Protein AF-A0A534SC75-F1 (afdb_monomer_lite)

Radius of gyration: 31.07 Å; chains: 1; bounding box: 90×84×105 Å

Secondary structure (DSSP, 8-state):
-----------------------------------------------------PPPPHHHHHHHHHHT-GGGTT----------S-----PPPHHHHHHHHHHHSS---HHHHHHHHHH-HHHHHHHHHHPPP-PPPP-----SS--TT--THHHHHHSSTHHHHHHHHHHHHH-S-HHHHHHHHHHHTTS--BTTTS--HHHHHHHHHHHHHHTTS-HHHHHHHHHT-HHHHHHTT-TT------SS--TTT-SS---SPPP-HHHHHHHHTTTS-SB-B-TTSPBPB-TTSPBPBS--HHHHHHHHHHT-SEEPPSPEEPPGGGS-SEE---SSPPEE-B-TTS-B-SS--S-EE-GGGPEE-S-S-HHHHHHHHHHHHHTSTTHHHHHHHHHHHHHT-SS--HHHHHHHHHHHHHTTT-TTHHHHHHHHHHHSTTTSTTS--TTT-TT-SEEPPHHHHHHHHHHHTT-EE-S--SS-EETTEE-STGGGT--TTB-SSTTTTS-TT-B-TT-SSB-GGGGG--HHHHHHHHHHHIIIIIS-B--BTTTBSS-EE---TTTGGGGG-HHHHHHHHHHHHHTT---HHHHHHHHHHHHHS-TT-HHHHHHHHHHHHHTSHHHHEE-------------PPP------S-EEEEEEEETT---HHHHEEESTTHHHHHHHHGGGT-PPPGGG-EEE--GGGTT--EEE-GGGHHHHHHHHTT-EEEEEEEE--SS---HHHHHTT-S---TTTT-HHHHHHHHHH--SSS--SS-HHHHHHHTTGGGS-SSS-SEEESSS--GGG--SS--EEE-PPTTS-GGGTTPPPS-PSSGGG-HHHHHHHHHTTSSTTSHHHHHHHHHHHHHHHHHHHHHHH-----PPP--TT--HHHHHHHHHHHHHHHHHHHT-SEEEEEEEE-----SS-SSBTTBTTSSHHHHHHHHHHHHHHHHHHHHHHTT-TTTEEEEEEES-PBPSS--TTSS--B-S-EEEEEEETTB--SSEES---TTSSSS----TTSTTBS--STT----BPPSEEHHHHHHHHHHHHT--TTTHHHH-TTGGGSS-S--S-B-

Structure (mmCIF, N/CA/C/O backbone):
data_AF-A0A534SC75-F1
#
_entry.id   AF-A0A534SC75-F1
#
loop_
_atom_site.group_PDB
_atom_site.id
_atom_site.type_symbol
_atom_site.label_atom_id
_atom_site.label_alt_id
_atom_site.label_comp_id
_atom_site.label_asym_id
_atom_site.label_entity_id
_atom_site.label_seq_id
_atom_site.pdbx_PDB_ins_code
_atom_site.Cartn_x
_atom_site.Cartn_y
_atom_site.Cartn_z
_atom_site.occupancy
_atom_site.B_iso_or_equiv
_atom_site.auth_seq_id
_atom_site.auth_comp_id
_atom_site.auth_asym_id
_atom_site.auth_atom_id
_atom_site.pdbx_PDB_model_num
ATOM 1 N N . MET A 1 1 ? -38.586 -11.196 -55.900 1.00 36.72 1 MET A N 1
ATOM 2 C CA . MET A 1 1 ? -39.372 -12.232 -55.176 1.00 36.72 1 MET A CA 1
ATOM 3 C C . MET A 1 1 ? -38.468 -13.149 -54.334 1.00 36.72 1 MET A C 1
ATOM 5 O O . MET A 1 1 ? -38.743 -14.332 -54.193 1.00 36.72 1 MET A O 1
ATOM 9 N N . LYS A 1 2 ? -37.312 -12.654 -53.880 1.00 30.17 2 LYS A N 1
ATOM 10 C CA . LYS A 1 2 ? -36.110 -13.436 -53.541 1.00 30.17 2 LYS A CA 1
ATOM 11 C C . LYS A 1 2 ? -35.333 -12.612 -52.493 1.00 30.17 2 LYS A C 1
ATOM 13 O O . LYS A 1 2 ? -35.435 -11.392 -52.556 1.00 30.17 2 LYS A O 1
ATOM 18 N N . ARG A 1 3 ? -34.844 -13.244 -51.411 1.00 28.94 3 ARG A N 1
ATOM 19 C CA . ARG A 1 3 ? -33.413 -13.547 -51.122 1.00 28.94 3 ARG A CA 1
ATOM 20 C C . ARG A 1 3 ? -32.530 -12.280 -51.059 1.00 28.94 3 ARG A C 1
ATOM 22 O O . ARG A 1 3 ? -32.641 -11.440 -51.934 1.00 28.94 3 ARG A O 1
ATOM 29 N N . ASN A 1 4 ? -31.754 -12.053 -49.990 1.00 28.16 4 ASN A N 1
ATOM 30 C CA . ASN A 1 4 ? -30.519 -12.782 -49.608 1.00 28.16 4 ASN A CA 1
ATOM 31 C C . ASN A 1 4 ? -29.400 -12.568 -50.660 1.00 28.16 4 ASN A C 1
ATOM 33 O O . ASN A 1 4 ? -29.730 -12.327 -51.813 1.00 28.16 4 ASN A O 1
ATOM 37 N N . ILE A 1 5 ? -28.118 -12.727 -50.288 1.00 32.16 5 ILE A N 1
ATOM 38 C CA . ILE A 1 5 ? -26.905 -12.437 -51.098 1.00 32.16 5 ILE A CA 1
ATOM 39 C C . ILE A 1 5 ? -26.668 -10.908 -51.193 1.00 32.16 5 ILE A C 1
ATOM 41 O O . ILE A 1 5 ? -27.458 -10.211 -51.810 1.00 32.16 5 ILE A O 1
ATOM 45 N N . SER A 1 6 ? -25.725 -10.243 -50.510 1.00 25.83 6 SER A N 1
ATOM 46 C CA . SER A 1 6 ? -24.320 -10.497 -50.121 1.00 25.83 6 SER A CA 1
ATOM 47 C C . SER A 1 6 ? -23.266 -10.160 -51.185 1.00 25.83 6 SER A C 1
ATOM 49 O O . SER A 1 6 ? -23.294 -10.760 -52.251 1.00 25.83 6 SER A O 1
ATOM 51 N N . ARG A 1 7 ? -22.229 -9.419 -50.750 1.00 27.27 7 ARG A N 1
ATOM 52 C CA . ARG A 1 7 ? -20.795 -9.589 -51.096 1.00 27.27 7 ARG A CA 1
ATOM 53 C C . ARG A 1 7 ? -20.306 -9.378 -52.550 1.00 27.27 7 ARG A C 1
ATOM 55 O O . ARG A 1 7 ? -20.987 -9.674 -53.513 1.00 27.27 7 ARG A O 1
ATOM 62 N N . LEU A 1 8 ? -18.999 -9.063 -52.621 1.00 25.42 8 LEU A N 1
ATOM 63 C CA . LEU A 1 8 ? -18.065 -9.191 -53.762 1.00 25.42 8 LEU A CA 1
ATOM 64 C C . LEU A 1 8 ? -18.316 -8.228 -54.953 1.00 25.42 8 LEU A C 1
ATOM 66 O O . LEU A 1 8 ? -19.391 -8.188 -55.525 1.00 25.42 8 LEU A O 1
ATOM 70 N N . ARG A 1 9 ? -17.392 -7.295 -55.241 1.00 27.94 9 ARG A N 1
ATOM 71 C CA . ARG A 1 9 ? -16.078 -7.418 -55.937 1.00 27.94 9 ARG A CA 1
ATOM 72 C C . ARG A 1 9 ? -16.178 -7.376 -57.477 1.00 27.94 9 ARG A C 1
ATOM 74 O O . ARG A 1 9 ? -16.313 -8.417 -58.107 1.00 27.94 9 ARG A O 1
ATOM 81 N N . ALA A 1 10 ? -15.882 -6.208 -58.045 1.00 27.38 10 ALA A N 1
ATOM 82 C CA . ALA A 1 10 ? -14.887 -6.020 -59.113 1.00 27.38 10 ALA A CA 1
ATOM 83 C C . ALA A 1 10 ? -14.393 -4.558 -58.994 1.00 27.38 10 ALA A C 1
ATOM 85 O O . ALA A 1 10 ? -15.228 -3.670 -58.877 1.00 27.38 10 ALA A O 1
ATOM 86 N N . LEU A 1 11 ? -13.129 -4.239 -58.689 1.00 25.28 11 LEU A N 1
ATOM 87 C CA . LEU A 1 11 ? -11.828 -4.504 -59.339 1.00 25.28 11 LEU A CA 1
ATOM 88 C C . LEU A 1 11 ? -11.501 -3.546 -60.502 1.00 25.28 11 LEU A C 1
ATOM 90 O O . LEU A 1 11 ? -12.160 -3.578 -61.528 1.00 25.28 11 LEU A O 1
ATOM 94 N N . LEU A 1 12 ? -10.391 -2.817 -60.308 1.00 25.19 12 LEU A N 1
ATOM 95 C CA . LEU A 1 12 ? -9.509 -2.157 -61.284 1.00 25.19 12 LEU A CA 1
ATOM 96 C C . LEU A 1 12 ? -10.117 -1.134 -62.269 1.00 25.19 12 LEU A C 1
ATOM 98 O O . LEU A 1 12 ? -10.821 -1.483 -63.207 1.00 25.19 12 LEU A O 1
ATOM 102 N N . PHE A 1 13 ? -9.547 0.074 -62.241 1.00 25.69 13 PHE A N 1
ATOM 103 C CA . PHE A 1 13 ? -8.563 0.385 -63.285 1.00 25.69 13 PHE A CA 1
ATOM 104 C C . PHE A 1 13 ? -7.304 1.034 -62.687 1.00 25.69 13 PHE A C 1
ATOM 106 O O . PHE A 1 13 ? -7.296 1.388 -61.507 1.00 25.69 13 PHE A O 1
ATOM 113 N N . ILE A 1 14 ? -6.213 1.076 -63.456 1.00 27.25 14 ILE A N 1
ATOM 114 C CA . ILE A 1 14 ? -4.841 1.259 -62.957 1.00 27.25 14 ILE A CA 1
ATOM 115 C C . ILE A 1 14 ? -4.072 2.314 -63.779 1.00 27.25 14 ILE A C 1
ATOM 117 O O . ILE A 1 14 ? -4.087 2.265 -65.001 1.00 27.25 14 ILE A O 1
ATOM 121 N N . PHE A 1 15 ? -3.355 3.186 -63.055 1.00 25.33 15 PHE A N 1
ATOM 122 C CA . PHE A 1 15 ? -2.155 3.967 -63.427 1.00 25.33 15 PHE A CA 1
ATOM 123 C C . PHE A 1 15 ? -2.177 5.058 -64.534 1.00 25.33 15 PHE A C 1
ATOM 125 O O . PHE A 1 15 ? -2.496 4.817 -65.689 1.00 25.33 15 PHE A O 1
ATOM 132 N N . SER A 1 16 ? -1.578 6.197 -64.143 1.00 25.53 16 SER A N 1
ATOM 133 C CA . SER A 1 16 ? -0.590 7.025 -64.876 1.00 25.53 16 SER A CA 1
ATOM 134 C C . SER A 1 16 ? -0.960 7.913 -66.074 1.00 25.53 16 SER A C 1
ATOM 136 O O . SER A 1 16 ? -1.392 7.431 -67.112 1.00 25.53 16 SER A O 1
ATOM 138 N N . VAL A 1 17 ? -0.571 9.197 -65.958 1.00 26.25 17 VAL A N 1
ATOM 139 C CA . VAL A 1 17 ? 0.403 9.976 -66.788 1.00 26.25 17 VAL A CA 1
ATOM 140 C C . VAL A 1 17 ? 0.338 11.446 -66.286 1.00 26.25 17 VAL A C 1
ATOM 142 O O . VAL A 1 17 ? -0.756 11.974 -66.139 1.00 26.25 17 VAL A O 1
ATOM 145 N N . LEU A 1 18 ? 1.384 12.046 -65.684 1.00 25.98 18 LEU A N 1
ATOM 146 C CA . LEU A 1 18 ? 2.578 12.716 -66.269 1.00 25.98 18 LEU A CA 1
ATOM 147 C C . LEU A 1 18 ? 2.246 13.897 -67.225 1.00 25.98 18 LEU A C 1
ATOM 149 O O . LEU A 1 18 ? 1.366 13.749 -68.056 1.00 25.98 18 LEU A O 1
ATOM 153 N N . LEU A 1 19 ? 2.927 15.060 -67.251 1.00 27.17 19 LEU A N 1
ATOM 154 C CA . LEU A 1 19 ? 3.933 15.722 -66.380 1.00 27.17 19 LEU A CA 1
ATOM 155 C C . LEU A 1 19 ? 4.072 17.223 -66.829 1.00 27.17 19 LEU A C 1
ATOM 157 O O . LEU A 1 19 ? 3.370 17.637 -67.745 1.00 27.17 19 LEU A O 1
ATOM 161 N N . LEU A 1 20 ? 5.036 17.974 -66.260 1.00 25.44 20 LEU A N 1
ATOM 162 C CA . LEU A 1 20 ? 5.549 19.335 -66.589 1.00 25.44 20 LEU A CA 1
ATOM 163 C C . LEU A 1 20 ? 4.838 20.591 -66.000 1.00 25.44 20 LEU A C 1
ATOM 165 O O . LEU A 1 20 ? 3.621 20.586 -65.886 1.00 25.44 20 LEU A O 1
ATOM 169 N N . VAL A 1 21 ? 5.503 21.747 -65.736 1.00 27.42 21 VAL A N 1
ATOM 170 C CA . VAL A 1 21 ? 6.841 22.109 -65.141 1.00 27.42 21 VAL A CA 1
ATOM 171 C C . VAL A 1 21 ? 7.065 23.658 -65.184 1.00 27.42 21 VAL A C 1
ATOM 173 O O . VAL A 1 21 ? 6.435 24.308 -66.009 1.00 27.42 21 VAL A O 1
ATOM 176 N N . LEU A 1 22 ? 7.993 24.215 -64.363 1.00 25.39 22 LEU A N 1
ATOM 177 C CA . LEU A 1 22 ? 8.426 25.650 -64.229 1.00 25.39 22 LEU A CA 1
ATOM 178 C C . LEU A 1 22 ? 7.429 26.602 -63.501 1.00 25.39 22 LEU A C 1
ATOM 180 O O . LEU A 1 22 ? 6.227 26.398 -63.599 1.00 25.39 22 LEU A O 1
ATOM 184 N N . ALA A 1 23 ? 7.822 27.675 -62.779 1.00 27.02 23 ALA A N 1
ATOM 185 C CA . ALA A 1 23 ? 9.110 28.068 -62.159 1.00 27.02 23 ALA A CA 1
ATOM 186 C C . ALA A 1 23 ? 8.939 29.170 -61.060 1.00 27.02 23 ALA A C 1
ATOM 188 O O . ALA A 1 23 ? 7.887 29.786 -60.938 1.00 27.02 23 ALA A O 1
ATOM 189 N N . LEU A 1 24 ? 10.006 29.386 -60.274 1.00 23.84 24 LEU A N 1
ATOM 190 C CA . LEU A 1 24 ? 10.246 30.374 -59.186 1.00 23.84 24 LEU A CA 1
ATOM 191 C C . LEU A 1 24 ? 10.471 31.837 -59.682 1.00 23.84 24 LEU A C 1
ATOM 193 O O . LEU A 1 24 ? 10.659 31.991 -60.889 1.00 23.84 24 LEU A O 1
ATOM 197 N N . PRO A 1 25 ? 10.691 32.876 -58.820 1.00 49.91 25 PRO A N 1
ATOM 198 C CA . PRO A 1 25 ? 10.291 33.156 -57.412 1.00 49.91 25 PRO A CA 1
ATOM 199 C C . PRO A 1 25 ? 9.791 34.626 -57.172 1.00 49.91 25 PRO A C 1
ATOM 201 O O . PRO A 1 25 ? 9.680 35.388 -58.126 1.00 49.91 25 PRO A O 1
ATOM 204 N N . LEU A 1 26 ? 9.557 35.017 -55.894 1.00 26.14 26 LEU A N 1
ATOM 205 C CA . LEU A 1 26 ? 9.605 36.359 -55.213 1.00 26.14 26 LEU A CA 1
ATOM 206 C C . LEU A 1 26 ? 8.513 36.418 -54.103 1.00 26.14 26 LEU A C 1
ATOM 208 O O . LEU A 1 26 ? 7.471 35.799 -54.277 1.00 26.14 26 LEU A O 1
ATOM 212 N N . GLY A 1 27 ? 8.617 37.112 -52.954 1.00 22.53 27 GLY A N 1
ATOM 213 C CA . GLY A 1 27 ? 9.742 37.795 -52.287 1.00 22.53 27 GLY A CA 1
ATOM 214 C C . GLY A 1 27 ? 9.276 38.927 -51.330 1.00 22.53 27 GLY A C 1
ATOM 215 O O . GLY A 1 27 ? 8.782 39.925 -51.835 1.00 22.53 27 GLY A O 1
ATOM 216 N N . TYR A 1 28 ? 9.506 38.811 -50.000 1.00 23.31 28 TYR A N 1
ATOM 217 C CA . TYR A 1 28 ? 9.181 39.806 -48.924 1.00 23.31 28 TYR A CA 1
ATOM 218 C C . TYR A 1 28 ? 7.664 40.133 -48.721 1.00 23.31 28 TYR A C 1
ATOM 220 O O . TYR A 1 28 ? 6.864 39.862 -49.606 1.00 23.31 28 TYR A O 1
ATOM 228 N N . SER A 1 29 ? 7.155 40.715 -47.613 1.00 22.48 29 SER A N 1
ATOM 229 C CA . SER A 1 29 ? 7.526 40.699 -46.170 1.00 22.48 29 SER A CA 1
ATOM 230 C C . SER A 1 29 ? 6.470 41.422 -45.288 1.00 22.48 29 SER A C 1
ATOM 232 O O . SER A 1 29 ? 5.845 42.357 -45.775 1.00 22.48 29 SER A O 1
ATOM 234 N N . ALA A 1 30 ? 6.435 41.108 -43.982 1.00 25.48 30 ALA A N 1
ATOM 235 C CA . ALA A 1 30 ? 5.997 41.951 -42.841 1.00 25.48 30 ALA A CA 1
ATOM 236 C C . ALA A 1 30 ? 4.497 42.306 -42.594 1.00 25.48 30 ALA A C 1
ATOM 238 O O . ALA A 1 30 ? 3.831 42.962 -43.384 1.00 25.48 30 ALA A O 1
ATOM 239 N N . ASP A 1 31 ? 4.052 41.936 -41.385 1.00 25.06 31 ASP A N 1
ATOM 240 C CA . ASP A 1 31 ? 3.284 42.684 -40.366 1.00 25.06 31 ASP A CA 1
ATOM 241 C C . ASP A 1 31 ? 2.048 43.552 -40.693 1.00 25.06 31 ASP A C 1
ATOM 243 O O . ASP A 1 31 ? 2.141 44.643 -41.256 1.00 25.06 31 ASP A O 1
ATOM 247 N N . ARG A 1 32 ? 0.917 43.183 -40.062 1.00 24.86 32 ARG A N 1
ATOM 248 C CA . ARG A 1 32 ? 0.235 43.926 -38.961 1.00 24.86 32 ARG A CA 1
ATOM 249 C C . ARG A 1 32 ? -0.904 43.044 -38.403 1.00 24.86 32 ARG A C 1
ATOM 251 O O . ARG A 1 32 ? -1.618 42.444 -39.193 1.00 24.86 32 ARG A O 1
ATOM 258 N N . ALA A 1 33 ? -1.081 42.770 -37.106 1.00 23.70 33 ALA A N 1
ATOM 259 C CA . ALA A 1 33 ? -1.036 43.545 -35.851 1.00 23.70 33 ALA A CA 1
ATOM 260 C C . ALA A 1 33 ? -2.449 43.879 -35.329 1.00 23.70 33 ALA A C 1
ATOM 262 O O . ALA A 1 33 ? -3.273 44.428 -36.057 1.00 23.70 33 ALA A O 1
ATOM 263 N N . PHE A 1 34 ? -2.687 43.606 -34.043 1.00 23.27 34 PHE A N 1
ATOM 264 C CA . PHE A 1 34 ? -3.769 44.188 -33.243 1.00 23.27 34 PHE A CA 1
ATOM 265 C C . PHE A 1 34 ? -3.252 44.397 -31.813 1.00 23.27 34 PHE A C 1
ATOM 267 O O . PHE A 1 34 ? -2.538 43.539 -31.295 1.00 23.27 34 PHE A O 1
ATOM 274 N N . THR A 1 35 ? -3.561 45.544 -31.201 1.00 22.66 35 THR A N 1
ATOM 275 C CA . THR A 1 35 ? -2.796 46.060 -30.050 1.00 22.66 35 THR A CA 1
ATOM 276 C C . THR A 1 35 ? -3.682 46.791 -29.042 1.00 22.66 35 THR A C 1
ATOM 278 O O . THR A 1 35 ? -4.427 47.679 -29.442 1.00 22.66 35 THR A O 1
ATOM 281 N N . LEU A 1 36 ? -3.522 46.470 -27.753 1.00 23.59 36 LEU A N 1
ATOM 282 C CA . LEU A 1 36 ? -3.845 47.253 -26.540 1.00 23.59 36 LEU A CA 1
ATOM 283 C C . LEU A 1 36 ? -3.132 46.511 -25.379 1.00 23.59 36 LEU A C 1
ATOM 285 O O . LEU A 1 36 ? -3.414 45.333 -25.196 1.00 23.59 36 LEU A O 1
ATOM 289 N N . ALA A 1 37 ? -2.108 46.992 -24.656 1.00 24.91 37 ALA A N 1
ATOM 290 C CA . ALA A 1 37 ? -1.679 48.337 -24.226 1.00 24.91 37 ALA A CA 1
ATOM 291 C C . ALA A 1 37 ? -2.656 48.991 -23.225 1.00 24.91 37 ALA A C 1
ATOM 293 O O . ALA A 1 37 ? -3.839 49.081 -23.529 1.00 24.91 37 ALA A O 1
ATOM 294 N N . ALA A 1 38 ? -2.252 49.493 -22.048 1.00 26.91 38 ALA A N 1
ATOM 295 C CA . ALA A 1 38 ? -0.975 49.449 -21.295 1.00 26.91 38 ALA A CA 1
ATOM 296 C C . ALA A 1 38 ? -1.315 49.587 -19.773 1.00 26.91 38 ALA A C 1
ATOM 298 O O . ALA A 1 38 ? -2.499 49.598 -19.450 1.00 26.91 38 ALA A O 1
ATOM 299 N N . ASN A 1 39 ? -0.440 49.706 -18.762 1.00 25.72 39 ASN A N 1
ATOM 300 C CA . ASN A 1 39 ? 1.024 49.879 -18.590 1.00 25.72 39 ASN A CA 1
ATOM 301 C C . ASN A 1 39 ? 1.381 49.275 -17.180 1.00 25.72 39 ASN A C 1
ATOM 303 O O . ASN A 1 39 ? 0.540 48.541 -16.670 1.00 25.72 39 ASN A O 1
ATOM 307 N N . THR A 1 40 ? 2.472 49.433 -16.404 1.00 25.20 40 THR A N 1
ATOM 308 C CA . THR A 1 40 ? 3.754 50.200 -16.292 1.00 25.20 40 THR A CA 1
ATOM 309 C C . THR A 1 40 ? 4.562 49.478 -15.161 1.00 25.20 40 THR A C 1
ATOM 311 O O . THR A 1 40 ? 3.919 48.825 -14.344 1.00 25.20 40 THR A O 1
ATOM 314 N N . GLN A 1 41 ? 5.884 49.554 -14.920 1.00 23.38 41 GLN A N 1
ATOM 315 C CA . GLN A 1 41 ? 7.059 50.125 -15.604 1.00 23.38 41 GLN A CA 1
ATOM 316 C C . GLN A 1 41 ? 8.355 49.497 -15.002 1.00 23.38 41 GLN A C 1
ATOM 318 O O . GLN A 1 41 ? 8.456 49.426 -13.783 1.00 23.38 41 GLN A O 1
ATOM 323 N N . ASP A 1 42 ? 9.356 49.182 -15.836 1.00 27.55 42 ASP A N 1
ATOM 324 C CA . ASP A 1 42 ? 10.815 49.181 -15.536 1.00 27.55 42 ASP A CA 1
ATOM 325 C C . ASP A 1 42 ? 11.453 48.197 -14.499 1.00 27.55 42 ASP A C 1
ATOM 327 O O . ASP A 1 42 ? 10.735 47.458 -13.826 1.00 27.55 42 ASP A O 1
ATOM 331 N N . PRO A 1 43 ? 12.800 47.982 -14.505 1.00 31.61 43 PRO A N 1
ATOM 332 C CA . PRO A 1 43 ? 13.273 46.650 -14.911 1.00 31.61 43 PRO A CA 1
ATOM 333 C C . PRO A 1 43 ? 14.380 46.007 -14.043 1.00 31.61 43 PRO A C 1
ATOM 335 O O . PRO A 1 43 ? 15.085 46.655 -13.272 1.00 31.61 43 PRO A O 1
ATOM 338 N N . GLY A 1 44 ? 14.619 44.710 -14.271 1.00 22.12 44 GLY A N 1
ATOM 339 C CA . GLY A 1 44 ? 15.793 43.983 -13.777 1.00 22.12 44 GLY A CA 1
ATOM 340 C C . GLY A 1 44 ? 16.185 42.858 -14.737 1.00 22.12 44 GLY A C 1
ATOM 341 O O . GLY A 1 44 ? 15.393 41.957 -14.995 1.00 22.12 44 GLY A O 1
ATOM 342 N N . THR A 1 45 ? 17.390 42.918 -15.307 1.00 24.64 45 THR A N 1
ATOM 343 C CA . THR A 1 45 ? 17.846 41.972 -16.339 1.00 24.64 45 THR A CA 1
ATOM 344 C C . THR A 1 45 ? 18.382 40.671 -15.743 1.00 24.64 45 THR A C 1
ATOM 346 O O . THR A 1 45 ? 19.422 40.682 -15.085 1.00 24.64 45 THR A O 1
ATOM 349 N N . ALA A 1 46 ? 17.743 39.545 -16.065 1.00 24.27 46 ALA A N 1
ATOM 350 C CA . ALA A 1 46 ? 18.319 38.207 -15.933 1.00 24.27 46 ALA A CA 1
ATOM 351 C C . ALA A 1 46 ? 18.521 37.610 -17.335 1.00 24.27 46 ALA A C 1
ATOM 353 O O . ALA A 1 46 ? 17.600 37.623 -18.151 1.00 24.27 46 ALA A O 1
ATOM 354 N N . ALA A 1 47 ? 19.727 37.122 -17.633 1.00 23.11 47 ALA A N 1
ATOM 355 C CA . ALA A 1 47 ? 20.041 36.530 -18.931 1.00 23.11 47 ALA A CA 1
ATOM 356 C C . ALA A 1 47 ? 19.482 35.102 -19.035 1.00 23.11 47 ALA A C 1
ATOM 358 O O . ALA A 1 47 ? 19.654 34.290 -18.127 1.00 23.11 47 ALA A O 1
ATOM 359 N N . THR A 1 48 ? 18.834 34.784 -20.154 1.00 23.45 48 THR A N 1
ATOM 360 C CA . THR A 1 48 ? 18.308 33.444 -20.437 1.00 23.45 48 THR A CA 1
ATOM 361 C C . THR A 1 48 ? 19.362 32.581 -21.130 1.00 23.45 48 THR A C 1
ATOM 363 O O . THR A 1 48 ? 19.302 32.393 -22.346 1.00 23.45 48 THR A O 1
ATOM 366 N N . ASP A 1 49 ? 20.304 32.024 -20.366 1.00 22.75 49 ASP A N 1
ATOM 367 C CA . ASP A 1 49 ? 21.184 30.949 -20.853 1.00 22.75 49 ASP A CA 1
ATOM 368 C C . ASP A 1 49 ? 20.403 29.626 -20.952 1.00 22.75 49 ASP A C 1
ATOM 370 O O . ASP A 1 49 ? 20.538 28.701 -20.148 1.00 22.75 49 ASP A O 1
ATOM 374 N N . SER A 1 50 ? 19.543 29.529 -21.968 1.00 24.89 50 SER A N 1
ATOM 375 C CA . SER A 1 50 ? 18.918 28.269 -22.362 1.00 24.89 50 SER A CA 1
ATOM 376 C C . SER A 1 50 ? 19.944 27.407 -23.101 1.00 24.89 50 SER A C 1
ATOM 378 O O . SER A 1 50 ? 20.004 27.415 -24.333 1.00 24.89 50 SER A O 1
ATOM 380 N N . ALA A 1 51 ? 20.759 26.668 -22.345 1.00 25.58 51 ALA A N 1
ATOM 381 C CA . ALA A 1 51 ? 21.728 25.705 -22.865 1.00 25.58 51 ALA A CA 1
ATOM 382 C C . ALA A 1 51 ? 21.023 24.492 -23.510 1.00 25.58 51 ALA A C 1
ATOM 384 O O . ALA A 1 51 ? 20.964 23.398 -22.949 1.00 25.58 51 ALA A O 1
ATOM 385 N N . ALA A 1 52 ? 20.459 24.697 -24.702 1.00 25.20 52 ALA A N 1
ATOM 386 C CA . ALA A 1 52 ? 19.888 23.636 -25.515 1.00 25.20 52 ALA A CA 1
ATOM 387 C C . ALA A 1 52 ? 21.000 22.667 -25.945 1.00 25.20 52 ALA A C 1
ATOM 389 O O . ALA A 1 52 ? 21.912 23.040 -26.684 1.00 25.20 52 ALA A O 1
ATOM 390 N N . LEU A 1 53 ? 20.927 21.419 -25.476 1.00 29.28 53 LEU A N 1
ATOM 391 C CA . LEU A 1 53 ? 21.862 20.368 -25.866 1.00 29.28 53 LEU A CA 1
ATOM 392 C C . LEU A 1 53 ? 21.713 20.070 -27.365 1.00 29.28 53 LEU A C 1
ATOM 394 O O . LEU A 1 53 ? 20.688 19.556 -27.812 1.00 29.28 53 LEU A O 1
ATOM 398 N N . SER A 1 54 ? 22.750 20.395 -28.138 1.00 27.50 54 SER A N 1
ATOM 399 C CA . SER A 1 54 ? 22.834 20.065 -29.563 1.00 27.50 54 SER A CA 1
ATOM 400 C C . SER A 1 54 ? 22.764 18.547 -29.794 1.00 27.50 54 SER A C 1
ATOM 402 O O . SER A 1 54 ? 23.308 17.785 -28.990 1.00 27.50 54 SER A O 1
ATOM 404 N N . PRO A 1 55 ? 22.160 18.080 -30.904 1.00 31.91 55 PRO A N 1
ATOM 405 C CA . PRO A 1 55 ? 22.104 16.656 -31.221 1.00 31.91 55 PRO A CA 1
ATOM 406 C C . PRO A 1 55 ? 23.513 16.072 -31.394 1.00 31.91 55 PRO A C 1
ATOM 408 O O . PRO A 1 55 ? 24.318 16.568 -32.183 1.00 31.91 55 PRO A O 1
ATOM 411 N N . ILE A 1 56 ? 23.800 15.004 -30.647 1.00 41.56 56 ILE A N 1
ATOM 412 C CA . ILE A 1 56 ? 25.102 14.327 -30.624 1.00 41.56 56 ILE A CA 1
ATOM 413 C C . ILE A 1 56 ? 25.315 13.564 -31.941 1.00 41.56 56 ILE A C 1
ATOM 415 O O . ILE A 1 56 ? 24.421 12.858 -32.409 1.00 41.56 56 ILE A O 1
ATOM 419 N N . ALA A 1 57 ? 26.505 13.668 -32.537 1.00 37.16 57 ALA A N 1
ATOM 420 C CA . ALA A 1 57 ? 26.844 12.903 -33.735 1.00 37.16 57 ALA A CA 1
ATOM 421 C C . ALA A 1 57 ? 26.994 11.399 -33.409 1.00 37.16 57 ALA A C 1
ATOM 423 O O . ALA A 1 57 ? 27.571 11.062 -32.373 1.00 37.16 57 ALA A O 1
ATOM 424 N N . PRO A 1 58 ? 26.579 10.461 -34.286 1.00 37.66 58 PRO A N 1
ATOM 425 C CA . PRO A 1 58 ? 26.709 9.024 -34.013 1.00 37.66 58 PRO A CA 1
ATOM 426 C C . PRO A 1 58 ? 28.144 8.558 -33.713 1.00 37.66 58 PRO A C 1
ATOM 428 O O . PRO A 1 58 ? 28.349 7.639 -32.923 1.00 37.66 58 PRO A O 1
ATOM 431 N N . SER A 1 59 ? 29.149 9.225 -34.291 1.00 38.34 59 SER A N 1
ATOM 432 C CA . SER A 1 59 ? 30.564 9.001 -33.978 1.00 38.34 59 SER A CA 1
ATOM 433 C C . SER A 1 59 ? 30.918 9.346 -32.529 1.00 38.34 59 SER A C 1
ATOM 435 O O . SER A 1 59 ? 31.699 8.620 -31.920 1.00 38.34 59 SER A O 1
ATOM 437 N N . ASP A 1 60 ? 30.334 10.403 -31.956 1.00 51.31 60 ASP A N 1
ATOM 438 C CA . ASP A 1 60 ? 30.603 10.813 -30.574 1.00 51.31 60 ASP A CA 1
ATOM 439 C C . ASP A 1 60 ? 30.004 9.845 -29.557 1.00 51.31 60 ASP A C 1
ATOM 441 O O . ASP A 1 60 ? 30.621 9.627 -28.517 1.00 51.31 60 ASP A O 1
ATOM 445 N N . LEU A 1 61 ? 28.853 9.216 -29.832 1.00 51.66 61 LEU A N 1
ATOM 446 C CA . LEU A 1 61 ? 28.329 8.194 -28.919 1.00 51.66 61 LEU A CA 1
ATOM 447 C C . LEU A 1 61 ? 29.260 6.973 -28.885 1.00 51.66 61 LEU A C 1
ATOM 449 O O . LEU A 1 61 ? 29.654 6.542 -27.802 1.00 51.66 61 LEU A O 1
ATOM 453 N N . SER A 1 62 ? 29.694 6.475 -30.047 1.00 44.56 62 SER A N 1
ATOM 454 C CA . SER A 1 62 ? 30.665 5.375 -30.124 1.00 44.56 62 SER A CA 1
ATOM 455 C C . SER A 1 62 ? 32.015 5.737 -29.493 1.00 44.56 62 SER A C 1
ATOM 457 O O . SER A 1 62 ? 32.587 4.919 -28.776 1.00 44.56 62 SER A O 1
ATOM 459 N N . VAL A 1 63 ? 32.516 6.964 -29.687 1.00 47.38 63 VAL A N 1
ATOM 460 C CA . VAL A 1 63 ? 33.775 7.435 -29.078 1.00 47.38 63 VAL A CA 1
ATOM 461 C C . VAL A 1 63 ? 33.649 7.618 -27.562 1.00 47.38 63 VAL A C 1
ATOM 463 O O . VAL A 1 63 ? 34.561 7.227 -26.835 1.00 47.38 63 VAL A O 1
ATOM 466 N N . ARG A 1 64 ? 32.526 8.139 -27.051 1.00 54.91 64 ARG A N 1
ATOM 467 C CA . ARG A 1 64 ? 32.276 8.259 -25.602 1.00 54.91 64 ARG A CA 1
ATOM 468 C C . ARG A 1 64 ? 32.130 6.888 -24.938 1.00 54.91 64 ARG A C 1
ATOM 470 O O . ARG A 1 64 ? 32.740 6.662 -23.897 1.00 54.91 64 ARG A O 1
ATOM 477 N N . LEU A 1 65 ? 31.401 5.955 -25.555 1.00 50.72 65 LEU A N 1
ATOM 478 C CA . LEU A 1 65 ? 31.262 4.580 -25.057 1.00 50.72 65 LEU A CA 1
ATOM 479 C C . LEU A 1 65 ? 32.597 3.816 -25.097 1.00 50.72 65 LEU A C 1
ATOM 481 O O . LEU A 1 65 ? 32.967 3.192 -24.104 1.00 50.72 65 LEU A O 1
ATOM 485 N N . ALA A 1 66 ? 33.375 3.927 -26.179 1.00 43.81 66 ALA A N 1
ATOM 486 C CA . ALA A 1 66 ? 34.723 3.355 -26.251 1.00 43.81 66 ALA A CA 1
ATOM 487 C C . ALA A 1 66 ? 35.686 4.000 -25.233 1.00 43.81 66 ALA A C 1
ATOM 489 O O . ALA A 1 66 ? 36.509 3.312 -24.626 1.00 43.81 66 ALA A O 1
ATOM 490 N N . GLY A 1 67 ? 35.546 5.306 -24.982 1.00 44.31 67 GLY A N 1
ATOM 491 C CA . GLY A 1 67 ? 36.294 6.046 -23.963 1.00 44.31 67 GLY A CA 1
ATOM 492 C C . GLY A 1 67 ? 36.035 5.580 -22.524 1.00 44.31 67 GLY A C 1
ATOM 493 O O . GLY A 1 67 ? 36.910 5.739 -21.675 1.00 44.31 67 GLY A O 1
ATOM 494 N N . LEU A 1 68 ? 34.885 4.948 -22.253 1.00 47.81 68 LEU A N 1
ATOM 495 C CA . LEU A 1 68 ? 34.546 4.347 -20.952 1.00 47.81 68 LEU A CA 1
ATOM 496 C C . LEU A 1 68 ? 35.172 2.950 -20.737 1.00 47.81 68 LEU A C 1
ATOM 498 O O . LEU A 1 68 ? 35.120 2.426 -19.628 1.00 47.81 68 LEU A O 1
ATOM 502 N N . ASN A 1 69 ? 35.797 2.377 -21.773 1.00 40.53 69 ASN A N 1
ATOM 503 C CA . ASN A 1 69 ? 36.880 1.382 -21.742 1.00 40.53 69 ASN A CA 1
ATOM 504 C C . ASN A 1 69 ? 36.861 0.344 -20.587 1.00 40.53 69 ASN A C 1
ATOM 506 O O . ASN A 1 69 ? 37.799 0.229 -19.790 1.00 40.53 69 ASN A O 1
ATOM 510 N N . LEU A 1 70 ? 35.789 -0.458 -20.532 1.00 40.19 70 LEU A N 1
ATOM 511 C CA . LEU A 1 70 ? 35.505 -1.459 -19.486 1.00 40.19 70 LEU A CA 1
ATOM 512 C C . LEU A 1 70 ? 36.655 -2.454 -19.208 1.00 40.19 70 LEU A C 1
ATOM 514 O O . LEU A 1 70 ? 36.773 -2.975 -18.100 1.00 40.19 70 LEU A O 1
ATOM 518 N N . VAL A 1 71 ? 37.530 -2.697 -20.189 1.00 33.62 71 VAL A N 1
ATOM 519 C CA . VAL A 1 71 ? 38.593 -3.720 -20.150 1.00 33.62 71 VAL A CA 1
ATOM 520 C C . VAL A 1 71 ? 39.663 -3.454 -19.076 1.00 33.62 71 VAL A C 1
ATOM 522 O O . VAL A 1 71 ? 40.281 -4.398 -18.586 1.00 33.62 71 VAL A O 1
ATOM 525 N N . GLN A 1 72 ? 39.890 -2.200 -18.662 1.00 33.12 72 GLN A N 1
ATOM 526 C CA . GLN A 1 72 ? 40.931 -1.881 -17.667 1.00 33.12 72 GLN A CA 1
ATOM 527 C C . GLN A 1 72 ? 40.465 -1.946 -16.200 1.00 33.12 72 GLN A C 1
ATOM 529 O O . GLN A 1 72 ? 41.311 -1.975 -15.304 1.00 33.12 72 GLN A O 1
ATOM 534 N N . ALA A 1 73 ? 39.157 -2.023 -15.929 1.00 35.28 73 ALA A N 1
ATOM 535 C CA . ALA A 1 73 ? 38.612 -1.920 -14.569 1.00 35.28 73 ALA A CA 1
ATOM 536 C C . ALA A 1 73 ? 38.974 -3.100 -13.636 1.00 35.28 73 ALA A C 1
ATOM 538 O O . ALA A 1 73 ? 38.966 -2.942 -12.418 1.00 35.28 73 ALA A O 1
ATOM 539 N N . ASN A 1 74 ? 39.341 -4.265 -14.184 1.00 28.84 74 ASN A N 1
ATOM 540 C CA . ASN A 1 74 ? 39.586 -5.495 -13.413 1.00 28.84 74 ASN A CA 1
ATOM 541 C C . ASN A 1 74 ? 41.026 -5.674 -12.879 1.00 28.84 74 ASN A C 1
ATOM 543 O O . ASN A 1 74 ? 41.358 -6.741 -12.355 1.00 28.84 74 ASN A O 1
ATOM 547 N N . LYS A 1 75 ? 41.909 -4.667 -12.965 1.00 27.05 75 LYS A N 1
ATOM 548 C CA . LYS A 1 75 ? 43.233 -4.754 -12.317 1.00 27.05 75 LYS A CA 1
ATOM 549 C C . LYS A 1 75 ? 43.141 -4.472 -10.814 1.00 27.05 75 LYS A C 1
ATOM 551 O O . LYS A 1 75 ? 43.071 -3.327 -10.382 1.00 27.05 75 LYS A O 1
ATOM 556 N N . LYS A 1 76 ? 43.218 -5.546 -10.023 1.00 26.80 76 LYS A N 1
ATOM 557 C CA . LYS A 1 76 ? 43.310 -5.544 -8.555 1.00 26.80 76 LYS A CA 1
ATOM 558 C C . LYS A 1 76 ? 44.507 -4.706 -8.071 1.00 26.80 76 LYS A C 1
ATOM 560 O O . LYS A 1 76 ? 45.639 -5.183 -8.087 1.00 26.80 76 LYS A O 1
ATOM 565 N N . VAL A 1 77 ? 44.257 -3.474 -7.625 1.00 25.59 77 VAL A N 1
ATOM 566 C CA . VAL A 1 77 ? 45.281 -2.613 -7.012 1.00 25.59 77 VAL A CA 1
ATOM 567 C C . VAL A 1 77 ? 45.519 -3.063 -5.572 1.00 25.59 77 VAL A C 1
ATOM 569 O O . VAL A 1 77 ? 44.692 -2.843 -4.692 1.00 25.59 77 VAL A O 1
ATOM 572 N N . THR A 1 78 ? 46.659 -3.704 -5.327 1.00 27.30 78 THR A N 1
ATOM 573 C CA . THR A 1 78 ? 47.168 -3.974 -3.977 1.00 27.30 78 THR A CA 1
ATOM 574 C C . THR A 1 78 ? 48.098 -2.843 -3.553 1.00 27.30 78 THR A C 1
ATOM 576 O O . THR A 1 78 ? 49.217 -2.756 -4.056 1.00 27.30 78 THR A O 1
ATOM 579 N N . SER A 1 79 ? 47.656 -1.995 -2.624 1.00 28.53 79 SER A N 1
ATOM 580 C CA . SER A 1 79 ? 48.477 -0.941 -2.020 1.00 28.53 79 SER A CA 1
ATOM 581 C C . SER A 1 79 ? 48.547 -1.118 -0.503 1.00 28.53 79 SER A C 1
ATOM 583 O O . SER A 1 79 ? 47.636 -0.721 0.223 1.00 28.53 79 SER A O 1
ATOM 585 N N . THR A 1 80 ? 49.635 -1.717 -0.028 1.00 31.41 80 THR A N 1
ATOM 586 C CA . THR A 1 80 ? 50.077 -1.590 1.363 1.00 31.41 80 THR A CA 1
ATOM 587 C C . THR A 1 80 ? 50.829 -0.275 1.511 1.00 31.41 80 THR A C 1
ATOM 589 O O . THR A 1 80 ? 51.886 -0.130 0.905 1.00 31.41 80 THR A O 1
ATOM 592 N N . ASP A 1 81 ? 50.256 0.681 2.241 1.00 29.39 81 ASP A N 1
ATOM 593 C CA . ASP A 1 81 ? 50.920 1.472 3.293 1.00 29.39 81 ASP A CA 1
ATOM 594 C C . ASP A 1 81 ? 49.966 2.560 3.816 1.00 29.39 81 ASP A C 1
ATOM 596 O O . ASP A 1 81 ? 48.904 2.809 3.241 1.00 29.39 81 ASP A O 1
ATOM 600 N N . GLY A 1 82 ? 50.286 3.139 4.976 1.00 34.12 82 GLY A N 1
ATOM 601 C CA . GLY A 1 82 ? 49.383 4.019 5.723 1.00 34.12 82 GLY A CA 1
ATOM 602 C C . GLY A 1 82 ? 49.812 5.488 5.806 1.00 34.12 82 GLY A C 1
ATOM 603 O O . GLY A 1 82 ? 50.909 5.866 5.410 1.00 34.12 82 GLY A O 1
ATOM 604 N N . THR A 1 83 ? 48.952 6.269 6.470 1.00 27.56 83 THR A N 1
ATOM 605 C CA . THR A 1 83 ? 49.098 7.677 6.913 1.00 27.56 83 THR A CA 1
ATOM 606 C C . THR A 1 83 ? 48.765 8.814 5.920 1.00 27.56 83 THR A C 1
ATOM 608 O O . THR A 1 83 ? 49.136 8.814 4.754 1.00 27.56 83 THR A O 1
ATOM 611 N N . SER A 1 84 ? 48.035 9.807 6.454 1.00 28.03 84 SER A N 1
ATOM 612 C CA . SER A 1 84 ? 47.840 11.199 5.985 1.00 28.03 84 SER A CA 1
ATOM 613 C C . SER A 1 84 ? 47.426 11.503 4.526 1.00 28.03 84 SER A C 1
ATOM 615 O O . SER A 1 84 ? 48.242 11.790 3.658 1.00 28.03 84 SER A O 1
ATOM 617 N N . SER A 1 85 ? 46.111 11.668 4.335 1.00 34.56 85 SER A N 1
ATOM 618 C CA . SER A 1 85 ? 45.503 12.900 3.781 1.00 34.56 85 SER A CA 1
ATOM 619 C C . SER A 1 85 ? 46.037 13.523 2.469 1.00 34.56 85 SER A C 1
ATOM 621 O O . SER A 1 85 ? 46.338 14.717 2.450 1.00 34.56 85 SER A O 1
ATOM 623 N N . GLN A 1 86 ? 46.019 12.793 1.343 1.00 31.19 86 GLN A N 1
ATOM 624 C CA . GLN A 1 86 ? 45.842 13.418 0.008 1.00 31.19 86 GLN A CA 1
ATOM 625 C C . GLN A 1 86 ? 45.248 12.479 -1.075 1.00 31.19 86 GLN A C 1
ATOM 627 O O . GLN A 1 86 ? 45.623 12.513 -2.242 1.00 31.19 86 GLN A O 1
ATOM 632 N N . ALA A 1 87 ? 44.291 11.624 -0.697 1.00 30.84 87 ALA A N 1
ATOM 633 C CA . ALA A 1 87 ? 43.771 10.536 -1.538 1.00 30.84 87 ALA A CA 1
ATOM 634 C C . ALA A 1 87 ? 42.438 10.847 -2.269 1.00 30.84 87 ALA A C 1
ATOM 636 O O . ALA A 1 87 ? 41.506 10.048 -2.209 1.00 30.84 87 ALA A O 1
ATOM 637 N N . ASP A 1 88 ? 42.331 11.983 -2.972 1.00 36.91 88 ASP A N 1
ATOM 638 C CA . ASP A 1 88 ? 41.101 12.403 -3.690 1.00 36.91 88 ASP A CA 1
ATOM 639 C C . ASP A 1 88 ? 41.272 12.413 -5.227 1.00 36.91 88 ASP A C 1
ATOM 641 O O . ASP A 1 88 ? 40.980 13.388 -5.918 1.00 36.91 88 ASP A O 1
ATOM 645 N N . ALA A 1 89 ? 41.810 11.312 -5.769 1.00 34.84 89 ALA A N 1
ATOM 646 C CA . ALA A 1 89 ? 42.052 11.130 -7.210 1.00 34.84 89 ALA A CA 1
ATOM 647 C C . ALA A 1 89 ? 41.755 9.708 -7.737 1.00 34.84 89 ALA A C 1
ATOM 649 O O . ALA A 1 89 ? 42.058 9.394 -8.891 1.00 34.84 89 ALA A O 1
ATOM 650 N N . ALA A 1 90 ? 41.137 8.839 -6.929 1.00 41.53 90 ALA A N 1
ATOM 651 C CA . ALA A 1 90 ? 40.621 7.561 -7.410 1.00 41.53 90 ALA A CA 1
ATOM 652 C C . ALA A 1 90 ? 39.411 7.823 -8.325 1.00 41.53 90 ALA A C 1
ATOM 654 O O . ALA A 1 90 ? 38.304 8.072 -7.844 1.00 41.53 90 ALA A O 1
ATOM 655 N N . ARG A 1 91 ? 39.626 7.809 -9.651 1.00 47.16 91 ARG A N 1
ATOM 656 C CA . ARG A 1 91 ? 38.538 7.938 -10.633 1.00 47.16 91 ARG A CA 1
ATOM 657 C C . ARG A 1 91 ? 37.472 6.884 -10.344 1.00 47.16 91 ARG A C 1
ATOM 659 O O . ARG A 1 91 ? 37.789 5.703 -10.216 1.00 47.16 91 ARG A O 1
ATOM 666 N N . ALA A 1 92 ? 36.218 7.322 -10.269 1.00 56.22 92 ALA A N 1
ATOM 667 C CA . ALA A 1 92 ? 35.084 6.421 -10.141 1.00 56.22 92 ALA A CA 1
ATOM 668 C C . ALA A 1 92 ? 35.087 5.421 -11.303 1.00 56.22 92 ALA A C 1
ATOM 670 O O . ALA A 1 92 ? 35.309 5.814 -12.451 1.00 56.22 92 ALA A O 1
ATOM 671 N N . THR A 1 93 ? 34.818 4.142 -11.032 1.00 70.56 93 THR A N 1
ATOM 672 C CA . THR A 1 93 ? 34.569 3.211 -12.137 1.00 70.56 93 THR A CA 1
ATOM 673 C C . THR A 1 93 ? 33.289 3.652 -12.866 1.00 70.56 93 THR A C 1
ATOM 675 O O . THR A 1 93 ? 32.366 4.148 -12.210 1.00 70.56 93 THR A O 1
ATOM 678 N N . PRO A 1 94 ? 33.163 3.463 -14.193 1.00 70.44 94 PRO A N 1
ATOM 679 C CA . PRO A 1 94 ? 31.901 3.724 -14.894 1.00 70.44 94 PRO A CA 1
ATOM 680 C C . PRO A 1 94 ? 30.707 2.979 -14.271 1.00 70.44 94 PRO A C 1
ATOM 682 O O . PRO A 1 94 ? 29.592 3.497 -14.260 1.00 70.44 94 PRO A O 1
ATOM 685 N N . LEU A 1 95 ? 30.966 1.806 -13.677 1.00 79.81 95 LEU A N 1
ATOM 686 C CA . LEU A 1 95 ? 29.992 0.985 -12.953 1.00 79.81 95 LEU A CA 1
ATOM 687 C C . LEU A 1 95 ? 29.544 1.633 -11.630 1.00 79.81 95 LEU A C 1
ATOM 689 O O . LEU A 1 95 ? 28.379 1.539 -11.257 1.00 79.81 95 LEU A O 1
ATOM 693 N N . ASP A 1 96 ? 30.434 2.319 -10.911 1.00 83.69 96 ASP A N 1
ATOM 694 C CA . ASP A 1 96 ? 30.069 3.134 -9.744 1.00 83.69 96 ASP A CA 1
ATOM 695 C C . ASP A 1 96 ? 29.352 4.423 -10.138 1.00 83.69 96 ASP A C 1
ATOM 697 O O . ASP A 1 96 ? 28.433 4.839 -9.438 1.00 83.69 96 ASP A O 1
ATOM 701 N N . GLY A 1 97 ? 29.733 5.031 -11.264 1.00 89.19 97 GLY A N 1
ATOM 702 C CA . GLY A 1 97 ? 29.071 6.218 -11.799 1.00 89.19 97 GLY A CA 1
ATOM 703 C C . GLY A 1 97 ? 27.604 5.954 -12.140 1.00 89.19 97 GLY A C 1
ATOM 704 O O . GLY A 1 97 ? 26.724 6.658 -11.651 1.00 89.19 97 GLY A O 1
ATOM 705 N N . VAL A 1 98 ? 27.319 4.898 -12.910 1.00 89.19 98 VAL A N 1
ATOM 706 C CA . VAL A 1 98 ? 25.936 4.546 -13.271 1.00 89.19 98 VAL A CA 1
ATOM 707 C C . VAL A 1 98 ? 25.123 4.045 -12.067 1.00 89.19 98 VAL A C 1
ATOM 709 O O . VAL A 1 98 ? 23.988 4.483 -11.892 1.00 89.19 98 VAL A O 1
ATOM 712 N N . ARG A 1 99 ? 25.712 3.240 -11.160 1.00 89.38 99 ARG A N 1
ATOM 713 C CA . ARG A 1 99 ? 25.042 2.828 -9.906 1.00 89.38 99 ARG A CA 1
ATOM 714 C C . ARG A 1 99 ? 24.759 4.002 -8.974 1.00 89.38 99 ARG A C 1
ATOM 716 O O . ARG A 1 99 ? 23.741 3.986 -8.289 1.00 89.38 99 ARG A O 1
ATOM 723 N N . LEU A 1 100 ? 25.617 5.025 -8.942 1.00 93.81 100 LEU A N 1
ATOM 724 C CA . LEU A 1 100 ? 25.313 6.256 -8.220 1.00 93.81 100 LEU A CA 1
ATOM 725 C C . LEU A 1 100 ? 24.115 6.963 -8.853 1.00 93.81 100 LEU A C 1
ATOM 727 O O . LEU A 1 100 ? 23.215 7.372 -8.126 1.00 93.81 100 LEU A O 1
ATOM 731 N N . LEU A 1 101 ? 24.074 7.093 -10.178 1.00 95.62 101 LEU A N 1
ATOM 732 C CA . LE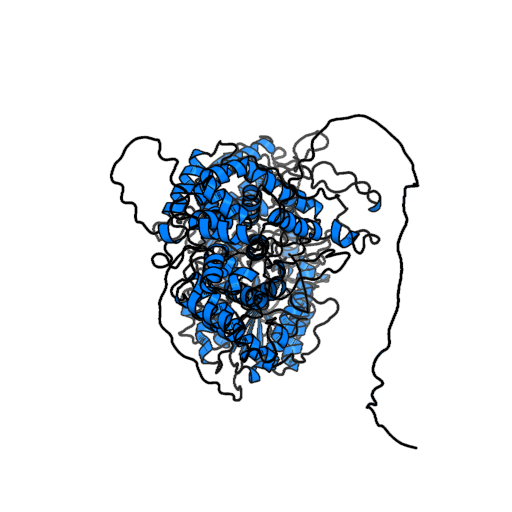U A 1 101 ? 23.004 7.817 -10.864 1.00 95.62 101 LEU A CA 1
ATOM 733 C C . LEU A 1 101 ? 21.641 7.136 -10.688 1.00 95.62 101 LEU A C 1
ATOM 735 O O . LEU A 1 101 ? 20.694 7.812 -10.306 1.00 95.62 101 LEU A O 1
ATOM 739 N N . GLU A 1 102 ? 21.547 5.816 -10.848 1.00 92.94 102 GLU A N 1
ATOM 740 C CA . GLU A 1 102 ? 20.326 5.033 -10.566 1.00 92.94 102 GLU A CA 1
ATOM 741 C C . GLU A 1 102 ? 19.776 5.272 -9.141 1.00 92.94 102 GLU A C 1
ATOM 743 O O . GLU A 1 102 ? 18.568 5.290 -8.923 1.00 92.94 102 GLU A O 1
ATOM 748 N N . GLN A 1 103 ? 20.664 5.465 -8.160 1.00 95.12 103 GLN A N 1
ATOM 749 C CA . GLN A 1 103 ? 20.306 5.573 -6.739 1.00 95.12 103 GLN A CA 1
ATOM 750 C C . GLN A 1 103 ? 20.095 7.017 -6.254 1.00 95.12 103 GLN A C 1
ATOM 752 O O . GLN A 1 103 ? 19.320 7.255 -5.330 1.00 95.12 103 GLN A O 1
ATOM 757 N N . SER A 1 104 ? 20.776 7.986 -6.870 1.00 96.56 104 SER A N 1
ATOM 758 C CA . SER A 1 104 ? 20.753 9.413 -6.498 1.00 96.56 104 SER A CA 1
ATOM 759 C C . SER A 1 104 ? 19.940 10.298 -7.447 1.00 96.56 104 SER A C 1
ATOM 761 O O . SER A 1 104 ? 19.853 11.502 -7.227 1.00 96.56 104 SER A O 1
ATOM 763 N N . THR A 1 105 ? 19.351 9.725 -8.497 1.00 97.38 105 THR A N 1
ATOM 764 C CA . THR A 1 105 ? 18.522 10.432 -9.484 1.00 97.38 105 THR A CA 1
ATOM 765 C C . THR A 1 105 ? 17.291 9.595 -9.851 1.00 97.38 105 THR A C 1
ATOM 767 O O . THR A 1 105 ? 17.128 8.480 -9.361 1.00 97.38 105 THR A O 1
ATOM 770 N N . PHE A 1 106 ? 16.434 10.103 -10.738 1.00 97.56 106 PHE A N 1
ATOM 771 C CA . PHE A 1 106 ? 15.365 9.323 -11.375 1.00 97.56 106 PHE A CA 1
ATOM 772 C C . PHE A 1 106 ? 15.846 8.468 -12.561 1.00 97.56 106 PHE A C 1
ATOM 774 O O . PHE A 1 106 ? 15.045 7.777 -13.191 1.00 97.56 106 PHE A O 1
ATOM 781 N N . GLY A 1 107 ? 17.144 8.508 -12.873 1.00 95.19 107 GLY A N 1
ATOM 782 C CA . GLY A 1 107 ? 17.824 7.533 -13.717 1.00 95.19 107 GLY A CA 1
ATOM 783 C C . GLY A 1 107 ? 19.034 8.088 -14.473 1.00 95.19 107 GLY A C 1
ATOM 784 O O . GLY A 1 107 ? 19.126 9.305 -14.700 1.00 95.19 107 GLY A O 1
ATOM 785 N N . PRO A 1 108 ? 19.973 7.221 -14.885 1.00 93.62 108 PRO A N 1
ATOM 786 C CA . PRO A 1 108 ? 21.144 7.638 -15.636 1.00 93.62 108 PRO A CA 1
ATOM 787 C C . PRO A 1 108 ? 20.771 8.133 -17.040 1.00 93.62 108 PRO A C 1
ATOM 789 O O . PRO A 1 108 ? 19.843 7.636 -17.674 1.00 93.62 108 PRO A O 1
ATOM 792 N N . THR A 1 109 ? 21.561 9.076 -17.548 1.00 92.31 109 THR A N 1
ATOM 793 C CA . THR A 1 109 ? 21.648 9.403 -18.980 1.00 92.31 109 THR A CA 1
ATOM 794 C C . THR A 1 109 ? 23.088 9.167 -19.438 1.00 92.31 109 THR A C 1
ATOM 796 O O . THR A 1 109 ? 24.011 9.153 -18.616 1.00 92.31 109 THR A O 1
ATOM 799 N N . THR A 1 110 ? 23.320 9.005 -20.741 1.00 88.06 110 THR A N 1
ATOM 800 C CA . THR A 1 110 ? 24.677 8.829 -21.298 1.00 88.06 110 THR A CA 1
ATOM 801 C C . THR A 1 110 ? 25.611 9.996 -20.965 1.00 88.06 110 THR A C 1
ATOM 803 O O . THR A 1 110 ? 26.798 9.790 -20.697 1.00 88.06 110 THR A O 1
ATOM 806 N N . ASP A 1 111 ? 25.078 11.219 -20.927 1.00 89.44 111 ASP A N 1
ATOM 807 C CA . ASP A 1 111 ? 25.829 12.422 -20.564 1.00 89.44 111 ASP A CA 1
ATOM 808 C C . ASP A 1 111 ? 26.113 12.498 -19.061 1.00 89.44 111 ASP A C 1
ATOM 810 O O . ASP A 1 111 ? 27.241 12.805 -18.684 1.00 89.44 111 ASP A O 1
ATOM 814 N N . LEU A 1 112 ? 25.163 12.123 -18.192 1.00 92.00 112 LEU A N 1
ATOM 815 C CA . LEU A 1 112 ? 25.412 12.064 -16.747 1.00 92.00 112 LEU A CA 1
ATOM 816 C C . LEU A 1 112 ? 26.452 10.994 -16.386 1.00 92.00 112 LEU A C 1
ATOM 818 O O . LEU A 1 112 ? 27.328 11.266 -15.568 1.00 92.00 112 LEU A O 1
ATOM 822 N N . ILE A 1 113 ? 26.423 9.811 -17.017 1.00 90.19 113 ILE A N 1
ATOM 823 C CA . ILE A 1 113 ? 27.472 8.788 -16.832 1.00 90.19 113 ILE A CA 1
ATOM 824 C C . ILE A 1 113 ? 28.839 9.360 -17.241 1.00 90.19 113 ILE A C 1
ATOM 826 O O . ILE A 1 113 ? 29.819 9.211 -16.509 1.00 90.19 113 ILE A O 1
ATOM 830 N N . SER A 1 114 ? 28.895 10.054 -18.384 1.00 88.00 114 SER A N 1
ATOM 831 C CA . SER A 1 114 ? 30.120 10.683 -18.895 1.00 88.00 114 SER A CA 1
ATOM 832 C C . SER A 1 114 ? 30.648 11.771 -17.950 1.00 88.00 114 SER A C 1
ATOM 834 O O . SER A 1 114 ? 31.844 11.805 -17.667 1.00 88.00 114 SER A O 1
ATOM 836 N N . HIS A 1 115 ? 29.766 12.625 -17.423 1.00 91.25 115 HIS A N 1
ATOM 837 C CA . HIS A 1 115 ? 30.089 13.696 -16.476 1.00 91.25 115 HIS A CA 1
ATOM 838 C C . HIS A 1 115 ? 30.607 13.141 -15.143 1.00 91.25 115 HIS A C 1
ATOM 840 O O . HIS A 1 115 ? 31.707 13.482 -14.710 1.00 91.25 115 HIS A O 1
ATOM 846 N N . VAL A 1 116 ? 29.891 12.187 -14.536 1.00 91.12 116 VAL A N 1
ATOM 847 C CA . VAL A 1 116 ? 30.301 11.542 -13.274 1.00 91.12 116 VAL A CA 1
ATOM 848 C C . VAL A 1 116 ? 31.640 10.805 -13.417 1.00 91.12 116 VAL A C 1
ATOM 850 O O . VAL A 1 116 ? 32.445 10.825 -12.484 1.00 91.12 116 VAL A O 1
ATOM 853 N N . ALA A 1 117 ? 31.931 10.213 -14.581 1.00 85.19 117 ALA A N 1
ATOM 854 C CA . ALA A 1 117 ? 33.233 9.606 -14.871 1.00 85.19 117 ALA A CA 1
ATOM 855 C C . ALA A 1 117 ? 34.378 10.636 -15.011 1.00 85.19 117 ALA A C 1
ATOM 857 O O . ALA A 1 117 ? 35.536 10.298 -14.756 1.00 85.19 117 ALA A O 1
ATOM 858 N N . GLN A 1 118 ? 34.076 11.886 -15.383 1.00 89.25 118 GLN A N 1
ATOM 859 C CA . GLN A 1 118 ? 35.051 12.980 -15.475 1.00 89.25 118 GLN A CA 1
ATOM 860 C C . GLN A 1 118 ? 35.325 13.635 -14.113 1.00 89.25 118 GLN A C 1
ATOM 862 O O . GLN A 1 118 ? 36.491 13.817 -13.755 1.00 89.25 118 GLN A O 1
ATOM 867 N N . ILE A 1 119 ? 34.283 13.974 -13.341 1.00 91.56 119 ILE A N 1
ATOM 868 C CA . ILE A 1 119 ? 34.430 14.739 -12.086 1.00 91.56 119 ILE A CA 1
ATOM 869 C C . ILE A 1 119 ? 34.523 13.874 -10.818 1.00 91.56 119 ILE A C 1
ATOM 871 O O . ILE A 1 119 ? 35.077 14.320 -9.811 1.00 91.56 119 ILE A O 1
ATOM 875 N N . GLY A 1 120 ? 34.018 12.638 -10.858 1.00 89.69 120 GLY A N 1
ATOM 876 C CA . GLY A 1 120 ? 33.968 11.713 -9.726 1.00 89.69 120 GLY A CA 1
ATOM 877 C C . GLY A 1 120 ? 32.757 11.897 -8.796 1.00 89.69 120 GLY A C 1
ATOM 878 O O . GLY A 1 120 ? 32.207 12.989 -8.640 1.00 89.69 120 GLY A O 1
ATOM 879 N N . LEU A 1 121 ? 32.372 10.801 -8.126 1.00 92.31 121 LEU A N 1
ATOM 880 C CA . LEU A 1 121 ? 31.143 10.673 -7.322 1.00 92.31 121 LEU A CA 1
ATOM 881 C C . LEU A 1 121 ? 30.924 11.826 -6.323 1.00 92.31 121 LEU A C 1
ATOM 883 O O . LEU A 1 121 ? 29.818 12.350 -6.199 1.00 92.31 121 LEU A O 1
ATOM 887 N N . ARG A 1 122 ? 31.986 12.226 -5.606 1.00 93.56 122 ARG A N 1
ATOM 888 C CA . ARG A 1 122 ? 31.924 13.259 -4.558 1.00 93.56 122 ARG A CA 1
ATOM 889 C C . ARG A 1 122 ? 31.605 14.645 -5.116 1.00 93.56 122 ARG A C 1
ATOM 891 O O . ARG A 1 122 ? 30.861 15.380 -4.477 1.00 93.56 122 ARG A O 1
ATOM 898 N N . LYS A 1 123 ? 32.138 14.990 -6.294 1.00 94.06 123 LYS A N 1
ATOM 899 C CA . LYS A 1 123 ? 31.919 16.302 -6.923 1.00 94.06 123 LYS A CA 1
ATOM 900 C C . LYS A 1 123 ? 30.523 16.396 -7.528 1.00 94.06 123 LYS A C 1
ATOM 902 O O . LYS A 1 123 ? 29.850 17.393 -7.303 1.00 94.06 123 LYS A O 1
ATOM 907 N N . PHE A 1 124 ? 30.030 15.323 -8.149 1.00 95.25 124 PHE A N 1
ATOM 908 C CA . PHE A 1 124 ? 28.637 15.259 -8.602 1.00 95.25 124 PHE A CA 1
ATOM 909 C C . PHE A 1 124 ? 27.650 15.460 -7.439 1.00 95.25 124 PHE A C 1
ATOM 911 O O . PHE A 1 124 ? 26.782 16.328 -7.491 1.00 95.25 124 PHE A O 1
ATOM 918 N N . LEU A 1 125 ? 27.838 14.744 -6.322 1.00 95.38 125 LEU A N 1
ATOM 919 C CA . LEU A 1 125 ? 27.012 14.937 -5.122 1.00 95.38 125 LEU A CA 1
ATOM 920 C C . LEU A 1 125 ? 27.214 16.303 -4.436 1.00 95.38 125 LEU A C 1
ATOM 922 O O . LEU A 1 125 ? 26.435 16.632 -3.541 1.00 95.38 125 LEU A O 1
ATOM 926 N N . HIS A 1 126 ? 28.225 17.089 -4.822 1.00 94.31 126 HIS A N 1
ATOM 927 C CA . HIS A 1 126 ? 28.398 18.488 -4.419 1.00 94.31 126 HIS A CA 1
ATOM 928 C C . HIS A 1 126 ? 27.616 19.442 -5.333 1.00 94.31 126 HIS A C 1
ATOM 930 O O . HIS A 1 126 ? 26.864 20.274 -4.837 1.00 94.31 126 HIS A O 1
ATOM 936 N N . GLU A 1 127 ? 27.708 19.283 -6.656 1.00 94.88 127 GLU A N 1
ATOM 937 C CA . GLU A 1 127 ? 26.911 20.046 -7.634 1.00 94.88 127 GLU A CA 1
ATOM 938 C C . GLU A 1 127 ? 25.403 19.947 -7.348 1.00 94.88 127 GLU A C 1
ATOM 940 O O . GLU A 1 127 ? 24.689 20.945 -7.400 1.00 94.88 127 GLU A O 1
ATOM 945 N N . GLN A 1 128 ? 24.935 18.763 -6.943 1.00 94.38 128 GLN A N 1
ATOM 946 C CA . GLN A 1 128 ? 23.541 18.501 -6.569 1.00 94.38 128 GLN A CA 1
ATOM 947 C C . GLN A 1 128 ? 23.022 19.289 -5.343 1.00 94.38 128 GLN A C 1
ATOM 949 O O . GLN A 1 128 ? 21.812 19.360 -5.141 1.00 94.38 128 GLN A O 1
ATOM 954 N N . GLU A 1 129 ? 23.890 19.894 -4.523 1.00 90.44 129 GLU A N 1
ATOM 955 C CA . GLU A 1 129 ? 23.474 20.753 -3.397 1.00 90.44 129 GLU A CA 1
ATOM 956 C C . GLU A 1 129 ? 23.042 22.146 -3.875 1.00 90.44 129 GLU A C 1
ATOM 958 O O . GLU A 1 129 ? 22.003 22.655 -3.441 1.00 90.44 129 GLU A O 1
ATOM 963 N N . GLY A 1 130 ? 23.812 22.721 -4.806 1.00 87.94 130 GLY A N 1
ATOM 964 C CA . GLY A 1 130 ? 23.580 24.038 -5.410 1.00 87.94 130 GLY A CA 1
ATOM 965 C C . GLY A 1 130 ? 22.781 24.022 -6.718 1.00 87.94 130 GLY A C 1
ATOM 966 O O . GLY A 1 130 ? 22.574 25.080 -7.308 1.00 87.94 130 GLY A O 1
ATOM 967 N N . ALA A 1 131 ? 22.347 22.849 -7.188 1.00 93.81 131 ALA A N 1
ATOM 968 C CA . ALA A 1 131 ? 21.565 22.705 -8.411 1.00 93.81 131 ALA A CA 1
ATOM 969 C C . ALA A 1 131 ? 20.253 23.515 -8.365 1.00 93.81 131 ALA A C 1
ATOM 971 O O . ALA A 1 131 ? 19.574 23.581 -7.334 1.00 93.81 131 ALA A O 1
ATOM 972 N N . ALA A 1 132 ? 19.896 24.121 -9.502 1.00 93.50 132 ALA A N 1
ATOM 973 C CA . ALA A 1 132 ? 18.695 24.938 -9.637 1.00 93.50 132 ALA A CA 1
ATOM 974 C C . ALA A 1 132 ? 17.428 24.112 -9.362 1.00 93.50 132 ALA A C 1
ATOM 976 O O . ALA A 1 132 ? 17.252 23.026 -9.915 1.00 93.50 132 ALA A O 1
ATOM 977 N N . LYS A 1 133 ? 16.551 24.644 -8.505 1.00 92.81 133 LYS A N 1
ATOM 978 C CA . LYS A 1 133 ? 15.327 23.969 -8.064 1.00 92.81 133 LYS A CA 1
ATOM 979 C C . LYS A 1 133 ? 14.292 23.863 -9.185 1.00 92.81 133 LYS A C 1
ATOM 981 O O . LYS A 1 133 ? 13.980 24.869 -9.820 1.00 92.81 133 LYS A O 1
ATOM 986 N N . THR A 1 134 ? 13.687 22.689 -9.349 1.00 93.31 134 THR A N 1
ATOM 987 C CA . THR A 1 134 ? 12.425 22.523 -10.084 1.00 93.31 134 THR A CA 1
ATOM 988 C C . THR A 1 134 ? 11.274 22.342 -9.095 1.00 93.31 134 THR A C 1
ATOM 990 O O . THR A 1 134 ? 10.974 21.226 -8.666 1.00 93.31 134 THR A O 1
ATOM 993 N N . ASP A 1 135 ? 10.647 23.453 -8.711 1.00 92.62 135 ASP A N 1
ATOM 994 C CA . ASP A 1 135 ? 9.476 23.458 -7.829 1.00 92.62 135 ASP A CA 1
ATOM 995 C C . ASP A 1 135 ? 8.250 22.784 -8.486 1.00 92.62 135 ASP A C 1
ATOM 997 O O . ASP A 1 135 ? 8.170 22.620 -9.708 1.00 92.62 135 ASP A O 1
ATOM 1001 N N . TYR A 1 136 ? 7.251 22.425 -7.676 1.00 93.00 136 TYR A N 1
ATOM 1002 C CA . TYR A 1 136 ? 5.924 22.058 -8.183 1.00 93.00 136 TYR A CA 1
ATOM 1003 C C . TYR A 1 136 ? 5.167 23.305 -8.676 1.00 93.00 136 TYR A C 1
ATOM 1005 O O . TYR A 1 136 ? 5.354 24.389 -8.111 1.00 93.00 136 TYR A O 1
ATOM 1013 N N . PRO A 1 137 ? 4.250 23.189 -9.657 1.00 90.62 137 PRO A N 1
ATOM 1014 C CA . PRO A 1 137 ? 3.466 24.325 -10.140 1.00 90.62 137 PRO A CA 1
ATOM 1015 C C . PRO A 1 137 ? 2.683 24.975 -8.994 1.00 90.62 137 PRO A C 1
ATOM 1017 O O . PRO A 1 137 ? 2.250 24.299 -8.058 1.00 90.62 137 PRO A O 1
ATOM 1020 N N . ILE A 1 138 ? 2.493 26.294 -9.050 1.00 91.06 138 ILE A N 1
ATOM 1021 C CA . ILE A 1 138 ? 1.551 26.974 -8.156 1.00 91.06 138 ILE A CA 1
ATOM 1022 C C . ILE A 1 138 ? 0.144 26.628 -8.646 1.00 91.06 138 ILE A C 1
ATOM 1024 O O . ILE A 1 138 ? -0.175 26.847 -9.812 1.00 91.06 138 ILE A O 1
ATOM 1028 N N . LEU A 1 139 ? -0.677 26.072 -7.757 1.00 93.19 139 LEU A N 1
ATOM 1029 C CA . LEU A 1 139 ? -2.066 25.714 -8.036 1.00 93.19 139 LEU A CA 1
ATOM 1030 C C . LEU A 1 139 ? -3.008 26.632 -7.262 1.00 93.19 139 LEU A C 1
ATOM 1032 O O . LEU A 1 139 ? -2.709 27.052 -6.143 1.00 93.19 139 LEU A O 1
ATOM 1036 N N . GLU A 1 140 ? -4.157 26.924 -7.860 1.00 91.44 140 GLU A N 1
ATOM 1037 C CA . GLU A 1 140 ? -5.166 27.795 -7.271 1.00 91.44 140 GLU A CA 1
ATOM 1038 C C . GLU A 1 140 ? -5.989 27.051 -6.200 1.00 91.44 140 GLU A C 1
ATOM 1040 O O . GLU A 1 140 ? -6.271 25.852 -6.306 1.00 91.44 140 GLU A O 1
ATOM 1045 N N . PHE A 1 141 ? -6.381 27.751 -5.136 1.00 93.38 141 PHE A N 1
ATOM 1046 C CA . PHE A 1 141 ? -7.140 27.159 -4.034 1.00 93.38 141 PHE A CA 1
ATOM 1047 C C . PHE A 1 141 ? -8.640 27.219 -4.339 1.00 93.38 141 PHE A C 1
ATOM 1049 O O . PHE A 1 141 ? -9.329 28.169 -3.987 1.00 93.38 141 PHE A O 1
ATOM 1056 N N . TRP A 1 142 ? -9.147 26.195 -5.023 1.00 93.56 142 TRP A N 1
ATOM 1057 C CA . TRP A 1 142 ? -10.576 26.036 -5.304 1.00 93.56 142 TRP A CA 1
ATOM 1058 C C . TRP A 1 142 ? -11.357 25.536 -4.068 1.00 93.56 142 TRP A C 1
ATOM 1060 O O . TRP A 1 142 ? -10.771 24.928 -3.168 1.00 93.56 142 TRP A O 1
ATOM 1070 N N . PRO A 1 143 ? -12.679 25.784 -3.972 1.00 92.19 143 PRO A N 1
ATOM 1071 C CA . PRO A 1 143 ? -13.500 25.270 -2.875 1.00 92.19 143 PRO A CA 1
ATOM 1072 C C . PRO A 1 143 ? -13.689 23.749 -2.980 1.00 92.19 143 PRO A C 1
ATOM 1074 O O . PRO A 1 143 ? -13.877 23.221 -4.072 1.00 92.19 143 PRO A O 1
ATOM 1077 N N . GLN A 1 144 ? -13.708 23.038 -1.846 1.00 90.62 144 GLN A N 1
ATOM 1078 C CA . GLN A 1 144 ? -13.815 21.567 -1.810 1.00 90.62 144 GLN A CA 1
ATOM 1079 C C . GLN A 1 144 ? -15.068 21.028 -2.525 1.00 90.62 144 GLN A C 1
ATOM 1081 O O . GLN A 1 144 ? -14.997 20.022 -3.231 1.00 90.62 144 GLN A O 1
ATOM 1086 N N . THR A 1 145 ? -16.208 21.709 -2.394 1.00 90.25 145 THR A N 1
ATOM 1087 C CA . THR A 1 145 ? -17.414 21.400 -3.173 1.00 90.25 145 THR A CA 1
ATOM 1088 C C . THR A 1 145 ? -17.249 21.925 -4.596 1.00 90.25 145 THR A C 1
ATOM 1090 O O . THR A 1 145 ? -17.294 23.135 -4.815 1.00 90.25 145 THR A O 1
ATOM 1093 N N . ARG A 1 146 ? -17.082 21.023 -5.572 1.00 92.19 146 ARG A N 1
ATOM 1094 C CA . ARG A 1 146 ? -16.917 21.390 -6.986 1.00 92.19 146 ARG A CA 1
ATOM 1095 C C . ARG A 1 146 ? -18.153 22.128 -7.532 1.00 92.19 146 ARG A C 1
ATOM 1097 O O . ARG A 1 146 ? -19.237 21.538 -7.530 1.00 92.19 146 ARG A O 1
ATOM 1104 N N . PRO A 1 147 ? -18.016 23.355 -8.073 1.00 90.31 147 PRO A N 1
ATOM 1105 C CA . PRO A 1 147 ? -19.101 24.031 -8.781 1.00 90.31 147 PRO A CA 1
ATOM 1106 C C . PRO A 1 147 ? -19.588 23.213 -9.984 1.00 90.31 147 PRO A C 1
ATOM 1108 O O . PRO A 1 147 ? -18.783 22.625 -10.707 1.00 90.31 147 PRO A O 1
ATOM 1111 N N . ALA A 1 148 ? -20.896 23.216 -10.254 1.00 90.38 148 ALA A N 1
ATOM 1112 C CA . ALA A 1 148 ? -21.478 22.476 -11.382 1.00 90.38 148 ALA A CA 1
ATOM 1113 C C . ALA A 1 148 ? -20.970 22.955 -12.761 1.00 90.38 148 ALA A C 1
ATOM 1115 O O . ALA A 1 148 ? -20.990 22.194 -13.726 1.00 90.38 148 ALA A O 1
ATOM 1116 N N . THR A 1 149 ? -20.479 24.195 -12.844 1.00 90.31 149 THR A N 1
ATOM 1117 C CA . THR A 1 149 ? -19.794 24.775 -14.009 1.00 90.31 149 THR A CA 1
ATOM 1118 C C . THR A 1 149 ? -18.410 24.166 -14.254 1.00 90.31 149 THR A C 1
ATOM 1120 O O . THR A 1 149 ? -17.990 24.033 -15.405 1.00 90.31 149 THR A O 1
ATOM 1123 N N . CYS A 1 150 ? -17.704 23.753 -13.196 1.00 92.38 150 CYS A N 1
ATOM 1124 C CA . CYS A 1 150 ? -16.352 23.214 -13.285 1.00 92.38 150 CYS A CA 1
ATOM 1125 C C . CYS A 1 150 ? -16.386 21.769 -13.806 1.00 92.38 150 CYS A C 1
ATOM 1127 O O . CYS A 1 150 ? -16.630 20.803 -13.075 1.00 92.38 150 CYS A O 1
ATOM 1129 N N . THR A 1 151 ? -16.164 21.642 -15.112 1.00 92.88 151 THR A N 1
ATOM 1130 C CA . THR A 1 151 ? -16.229 20.400 -15.893 1.00 92.88 151 THR A CA 1
ATOM 1131 C C . THR A 1 151 ? -15.023 20.298 -16.833 1.00 92.88 151 THR A C 1
ATOM 1133 O O . THR A 1 151 ? -14.260 21.256 -16.985 1.00 92.88 151 THR A O 1
ATOM 1136 N N . GLY A 1 152 ? -14.802 19.128 -17.441 1.00 92.88 152 GLY A N 1
ATOM 1137 C CA . GLY A 1 152 ? -13.701 18.918 -18.391 1.00 92.88 152 GLY A CA 1
ATOM 1138 C C . GLY A 1 152 ? -12.333 19.247 -17.781 1.00 92.88 152 GLY A C 1
ATOM 1139 O O . GLY A 1 152 ? -11.981 18.705 -16.733 1.00 92.88 152 GLY A O 1
ATOM 1140 N N . ASN A 1 153 ? -11.585 20.157 -18.417 1.00 92.44 153 ASN A N 1
ATOM 1141 C CA . ASN A 1 153 ? -10.281 20.617 -17.925 1.00 92.44 153 ASN A CA 1
ATOM 1142 C C . ASN A 1 153 ? -10.361 21.178 -16.492 1.00 92.44 153 ASN A C 1
ATOM 1144 O O . ASN A 1 153 ? -9.565 20.766 -15.662 1.00 92.44 153 ASN A O 1
ATOM 1148 N N . CYS A 1 154 ? -11.355 22.015 -16.154 1.00 93.31 154 CYS A N 1
ATOM 1149 C CA . CYS A 1 154 ? -11.480 22.581 -14.799 1.00 93.31 154 CYS A CA 1
ATOM 1150 C C . CYS A 1 154 ? -11.585 21.482 -13.728 1.00 93.31 154 CYS A C 1
ATOM 1152 O O . CYS A 1 154 ? -10.914 21.533 -12.700 1.00 93.31 154 CYS A O 1
ATOM 1154 N N . GLN A 1 155 ? -12.388 20.444 -13.992 1.00 94.25 155 GLN A N 1
ATOM 1155 C CA . GLN A 1 155 ? -12.505 19.301 -13.085 1.00 94.25 155 GLN A CA 1
ATOM 1156 C C . GLN A 1 155 ? -11.190 18.510 -12.998 1.00 94.25 155 GLN A C 1
ATOM 1158 O O . GLN A 1 155 ? -10.796 18.112 -11.906 1.00 94.25 155 GLN A O 1
ATOM 1163 N N . ARG A 1 156 ? -10.511 18.271 -14.125 1.00 92.94 156 ARG A N 1
ATOM 1164 C CA . ARG A 1 156 ? -9.224 17.558 -14.151 1.00 92.94 156 ARG A CA 1
ATOM 1165 C C . ARG A 1 156 ? -8.154 18.310 -13.353 1.00 92.94 156 ARG A C 1
ATOM 1167 O O . ARG A 1 156 ? -7.464 17.698 -12.545 1.00 92.94 156 ARG A O 1
ATOM 1174 N N . ASP A 1 157 ? -8.038 19.611 -13.575 1.00 92.81 157 ASP A N 1
ATOM 1175 C CA . ASP A 1 157 ? -6.901 20.418 -13.131 1.00 92.81 157 ASP A CA 1
ATOM 1176 C C . ASP A 1 157 ? -7.040 20.893 -11.677 1.00 92.81 157 ASP A C 1
ATOM 1178 O O . ASP A 1 157 ? -6.054 20.907 -10.944 1.00 92.81 157 ASP A O 1
ATOM 1182 N N . ASN A 1 158 ? -8.266 21.209 -11.238 1.00 93.56 158 ASN A N 1
ATOM 1183 C CA . ASN A 1 158 ? -8.537 21.735 -9.893 1.00 93.56 158 ASN A CA 1
ATOM 1184 C C . ASN A 1 158 ? -9.140 20.698 -8.925 1.00 93.56 158 ASN A C 1
ATOM 1186 O O . ASN A 1 158 ? -9.189 20.953 -7.725 1.00 93.56 158 ASN A O 1
ATOM 1190 N N . TYR A 1 159 ? -9.593 19.537 -9.420 1.00 93.88 159 TYR A N 1
ATOM 1191 C CA . TYR A 1 159 ? -10.250 18.482 -8.625 1.00 93.88 159 TYR A CA 1
ATOM 1192 C C . TYR A 1 159 ? -9.691 17.071 -8.901 1.00 93.88 159 TYR A C 1
ATOM 1194 O O . TYR A 1 159 ? -10.375 16.071 -8.683 1.00 93.88 159 TYR A O 1
ATOM 1202 N N . SER A 1 160 ? -8.447 16.971 -9.381 1.00 93.00 160 SER A N 1
ATOM 1203 C CA . SER A 1 160 ? -7.670 15.724 -9.376 1.00 93.00 160 SER A CA 1
ATOM 1204 C C . SER A 1 160 ? -6.166 16.014 -9.337 1.00 93.00 160 SER A C 1
ATOM 1206 O O . SER A 1 160 ? -5.731 17.091 -9.739 1.00 93.00 160 SER A O 1
ATOM 1208 N N . ASN A 1 161 ? -5.347 15.047 -8.915 1.00 93.56 161 ASN A N 1
ATOM 1209 C CA . ASN A 1 161 ? -3.886 15.203 -8.856 1.00 93.56 161 ASN A CA 1
ATOM 1210 C C . ASN A 1 161 ? -3.178 15.229 -10.225 1.00 93.56 161 ASN A C 1
ATOM 1212 O O . ASN A 1 161 ? -1.952 15.325 -10.258 1.00 93.56 161 ASN A O 1
ATOM 1216 N N . TYR A 1 162 ? -3.914 15.197 -11.343 1.00 94.25 162 TYR A N 1
ATOM 1217 C CA . TYR A 1 162 ? -3.386 15.120 -12.710 1.00 94.25 162 TYR A CA 1
ATOM 1218 C C . TYR A 1 162 ? -2.199 16.060 -12.980 1.00 94.25 162 TYR A C 1
ATOM 1220 O O . TYR A 1 162 ? -1.148 15.603 -13.426 1.00 94.25 162 TYR A O 1
ATOM 1228 N N . LEU A 1 163 ? -2.325 17.356 -12.661 1.00 94.25 163 LEU A N 1
ATOM 1229 C CA . LEU A 1 163 ? -1.256 18.331 -12.911 1.00 94.25 163 LEU A CA 1
ATOM 1230 C C . LEU A 1 163 ? -0.021 18.120 -12.023 1.00 94.25 163 LEU A C 1
ATOM 1232 O O . LEU A 1 163 ? 1.093 18.363 -12.483 1.00 94.25 163 LEU A O 1
ATOM 1236 N N . LEU A 1 164 ? -0.187 17.649 -10.781 1.00 95.44 164 LEU A N 1
ATOM 1237 C CA . LEU A 1 164 ? 0.943 17.321 -9.903 1.00 95.44 164 LEU A CA 1
ATOM 1238 C C . LEU A 1 164 ? 1.646 16.044 -10.353 1.00 95.44 164 LEU A C 1
ATOM 1240 O O . LEU A 1 164 ? 2.871 16.016 -10.413 1.00 95.44 164 LEU A O 1
ATOM 1244 N N . GLN A 1 165 ? 0.880 15.009 -10.697 1.00 96.62 165 GLN A N 1
ATOM 1245 C CA . GLN A 1 165 ? 1.400 13.743 -11.214 1.00 96.62 165 GLN A CA 1
ATOM 1246 C C . GLN A 1 165 ? 2.163 13.966 -12.529 1.00 96.62 165 GLN A C 1
ATOM 1248 O O . GLN A 1 165 ? 3.258 13.439 -12.707 1.00 96.62 165 GLN A O 1
ATOM 1253 N N . GLN A 1 166 ? 1.643 14.824 -13.413 1.00 96.38 166 GLN A N 1
ATOM 1254 C CA . GLN A 1 166 ? 2.339 15.257 -14.623 1.00 96.38 166 GLN A CA 1
ATOM 1255 C C . GLN A 1 166 ? 3.653 15.992 -14.304 1.00 96.38 166 GLN A C 1
ATOM 1257 O O . GLN A 1 166 ? 4.696 15.655 -14.864 1.00 96.38 166 GLN A O 1
ATOM 1262 N N . HIS A 1 167 ? 3.635 16.970 -13.390 1.00 96.06 167 HIS A N 1
ATOM 1263 C CA . HIS A 1 167 ? 4.838 17.736 -13.041 1.00 96.06 167 HIS A CA 1
ATOM 1264 C C . HIS A 1 167 ? 5.884 16.919 -12.277 1.00 96.06 167 HIS A C 1
ATOM 1266 O O . HIS A 1 167 ? 7.070 17.156 -12.478 1.00 96.06 167 HIS A O 1
ATOM 1272 N N . PHE A 1 168 ? 5.487 15.920 -11.481 1.00 97.94 168 PHE A N 1
ATOM 1273 C CA . PHE A 1 168 ? 6.414 14.949 -10.893 1.00 97.94 168 PHE A CA 1
ATOM 1274 C C . PHE A 1 168 ? 7.259 14.285 -11.985 1.00 97.94 168 PHE A C 1
ATOM 1276 O O . PHE A 1 168 ? 8.485 14.330 -11.928 1.00 97.94 168 PHE A O 1
ATOM 1283 N N . PHE A 1 169 ? 6.619 13.739 -13.026 1.00 98.25 169 PHE A N 1
ATOM 1284 C CA . PHE A 1 169 ? 7.343 13.104 -14.125 1.00 98.25 169 PHE A CA 1
ATOM 1285 C C . PHE A 1 169 ? 8.133 14.111 -14.971 1.00 98.25 169 PHE A C 1
ATOM 1287 O O . PHE A 1 169 ? 9.259 13.809 -15.356 1.00 98.25 169 PHE A O 1
ATOM 1294 N N . LEU A 1 170 ? 7.617 15.318 -15.230 1.00 97.50 170 LEU A N 1
ATOM 1295 C CA . LEU A 1 170 ? 8.381 16.348 -15.949 1.00 97.50 170 LEU A CA 1
ATOM 1296 C C . LEU A 1 170 ? 9.648 16.769 -15.183 1.00 97.50 170 LEU A C 1
ATOM 1298 O O . LEU A 1 170 ? 10.719 16.845 -15.792 1.00 97.50 170 LEU A O 1
ATOM 1302 N N . ASN A 1 171 ? 9.560 16.971 -13.866 1.00 97.06 171 ASN A N 1
ATOM 1303 C CA . ASN A 1 171 ? 10.701 17.326 -13.020 1.00 97.06 171 ASN A CA 1
ATOM 1304 C C . ASN A 1 171 ? 11.689 16.152 -12.905 1.00 97.06 171 ASN A C 1
ATOM 1306 O O . ASN A 1 171 ? 12.890 16.348 -13.105 1.00 97.06 171 ASN A O 1
ATOM 1310 N N . ALA A 1 172 ? 11.194 14.924 -12.716 1.00 97.62 172 ALA A N 1
ATOM 1311 C CA . ALA A 1 172 ? 12.012 13.714 -12.673 1.00 97.62 172 ALA A CA 1
ATOM 1312 C C . ALA A 1 172 ? 12.782 13.476 -13.986 1.00 97.62 172 ALA A C 1
ATOM 1314 O O . ALA A 1 172 ? 13.961 13.117 -13.964 1.00 97.62 172 ALA A O 1
ATOM 1315 N N . LEU A 1 173 ? 12.154 13.708 -15.144 1.00 97.12 173 LEU A N 1
ATOM 1316 C CA . LEU A 1 173 ? 12.788 13.529 -16.454 1.00 97.12 173 LEU A CA 1
ATOM 1317 C C . LEU A 1 173 ? 13.777 14.656 -16.810 1.00 97.12 173 LEU A C 1
ATOM 1319 O O . LEU A 1 173 ? 14.813 14.354 -17.396 1.00 97.12 173 LEU A O 1
ATOM 1323 N N . ASN A 1 174 ? 13.512 15.917 -16.438 1.00 95.25 174 ASN A N 1
ATOM 1324 C CA . ASN A 1 174 ? 14.244 17.081 -16.978 1.00 95.25 174 ASN A CA 1
ATOM 1325 C C . ASN A 1 174 ? 15.019 17.925 -15.942 1.00 95.25 174 ASN A C 1
ATOM 1327 O O . ASN A 1 174 ? 15.944 18.655 -16.308 1.00 95.25 174 ASN A O 1
ATOM 1331 N N . GLY A 1 175 ? 14.652 17.867 -14.660 1.00 94.50 175 GLY A N 1
ATOM 1332 C CA . GLY A 1 175 ? 15.237 18.704 -13.610 1.00 94.50 175 GLY A CA 1
ATOM 1333 C C . GLY A 1 175 ? 16.683 18.335 -13.275 1.00 94.50 175 GLY A C 1
ATOM 1334 O O . GLY A 1 175 ? 17.092 17.180 -13.409 1.00 94.50 175 GLY A O 1
ATOM 1335 N N . GLN A 1 176 ? 17.467 19.328 -12.854 1.00 93.81 176 GLN A N 1
ATOM 1336 C CA . GLN A 1 176 ? 18.919 19.198 -12.659 1.00 93.81 176 GLN A CA 1
ATOM 1337 C C . GLN A 1 176 ? 19.302 18.840 -11.214 1.00 93.81 176 GLN A C 1
ATOM 1339 O O . GLN A 1 176 ? 20.352 18.251 -10.973 1.00 93.81 176 GLN A O 1
ATOM 1344 N N . ASP A 1 177 ? 18.431 19.137 -10.255 1.00 96.69 177 ASP A N 1
ATOM 1345 C CA . ASP A 1 177 ? 18.552 18.892 -8.814 1.00 96.69 177 ASP A CA 1
ATOM 1346 C C . ASP A 1 177 ? 18.067 17.489 -8.400 1.00 96.69 177 ASP A C 1
ATOM 1348 O O . ASP A 1 177 ? 17.435 17.292 -7.359 1.00 96.69 177 ASP A O 1
ATOM 1352 N N . GLN A 1 178 ? 18.361 16.500 -9.239 1.00 97.19 178 GLN A N 1
ATOM 1353 C CA . GLN A 1 178 ? 17.888 15.121 -9.145 1.00 97.19 178 GLN A CA 1
ATOM 1354 C C . GLN A 1 178 ? 17.991 14.497 -7.740 1.00 97.19 178 GLN A C 1
ATOM 1356 O O . GLN A 1 178 ? 17.050 13.828 -7.318 1.00 97.19 178 GLN A O 1
ATOM 1361 N N . LEU A 1 179 ? 19.068 14.749 -6.987 1.00 97.94 179 LEU A N 1
ATOM 1362 C CA . LEU A 1 179 ? 19.236 14.255 -5.611 1.00 97.94 179 LEU A CA 1
ATOM 1363 C C . LEU A 1 179 ? 18.182 14.817 -4.649 1.00 97.94 179 LEU A C 1
ATOM 1365 O O . LEU A 1 179 ? 17.678 14.087 -3.796 1.00 97.94 179 LEU A O 1
ATOM 1369 N N . ARG A 1 180 ? 17.837 16.104 -4.784 1.00 98.12 180 ARG A N 1
ATOM 1370 C CA . ARG A 1 180 ? 16.815 16.765 -3.962 1.00 98.12 180 ARG A CA 1
ATOM 1371 C C . ARG A 1 180 ? 15.449 16.159 -4.244 1.00 98.12 180 ARG A C 1
ATOM 1373 O O . ARG A 1 180 ? 14.763 15.766 -3.307 1.00 98.12 180 ARG A O 1
ATOM 1380 N N . GLN A 1 181 ? 15.092 16.016 -5.521 1.00 97.88 181 GLN A N 1
ATOM 1381 C CA . GLN A 1 181 ? 13.837 15.385 -5.930 1.00 97.88 181 GLN A CA 1
ATOM 1382 C C . GLN A 1 181 ? 13.759 13.915 -5.481 1.00 97.88 181 GLN A C 1
ATOM 1384 O O . GLN A 1 181 ? 12.747 13.481 -4.935 1.00 97.88 181 GLN A O 1
ATOM 1389 N N . ARG A 1 182 ? 14.839 13.144 -5.670 1.00 97.81 182 ARG A N 1
ATOM 1390 C CA . ARG A 1 182 ? 14.897 11.715 -5.334 1.00 97.81 182 ARG A CA 1
ATOM 1391 C C . ARG A 1 182 ? 14.799 11.471 -3.826 1.00 97.81 182 ARG A C 1
ATOM 1393 O O . ARG A 1 182 ? 14.114 10.539 -3.410 1.00 97.81 182 ARG A O 1
ATOM 1400 N N . LEU A 1 183 ? 15.426 12.323 -3.012 1.00 98.31 183 LEU A N 1
ATOM 1401 C CA . LEU A 1 183 ? 15.309 12.269 -1.554 1.00 98.31 183 LEU A CA 1
ATOM 1402 C C . LEU A 1 183 ? 13.943 12.775 -1.062 1.00 98.31 183 LEU A C 1
ATOM 1404 O O . LEU A 1 183 ? 13.390 12.192 -0.138 1.00 98.31 183 LEU A O 1
ATOM 1408 N N . ALA A 1 184 ? 13.351 13.782 -1.710 1.00 98.31 184 ALA A N 1
ATOM 1409 C CA . ALA A 1 184 ? 11.980 14.217 -1.428 1.00 98.31 184 ALA A CA 1
ATOM 1410 C C . ALA A 1 184 ? 10.955 13.098 -1.671 1.00 98.31 184 ALA A C 1
ATOM 1412 O O . ALA A 1 184 ? 10.065 12.883 -0.851 1.00 98.31 184 ALA A O 1
ATOM 1413 N N . PHE A 1 185 ? 11.118 12.352 -2.767 1.00 98.12 185 PHE A N 1
ATOM 1414 C CA . PHE A 1 185 ? 10.285 11.196 -3.081 1.00 98.12 185 PHE A CA 1
ATOM 1415 C C . PHE A 1 185 ? 10.459 10.082 -2.035 1.00 98.12 185 PHE A C 1
ATOM 1417 O O . PHE A 1 185 ? 9.469 9.671 -1.434 1.00 98.12 185 PHE A O 1
ATOM 1424 N N . ALA A 1 186 ? 11.699 9.707 -1.695 1.00 98.06 186 ALA A N 1
ATOM 1425 C CA . ALA A 1 186 ? 11.978 8.746 -0.618 1.00 98.06 186 ALA A CA 1
ATOM 1426 C C . ALA A 1 186 ? 11.433 9.189 0.759 1.00 98.06 186 ALA A C 1
ATOM 1428 O O . ALA A 1 186 ? 11.050 8.349 1.571 1.00 98.06 186 ALA A O 1
ATOM 1429 N N . LEU A 1 187 ? 11.362 10.499 1.029 1.00 98.12 187 LEU A N 1
ATOM 1430 C CA . LEU A 1 187 ? 10.716 11.044 2.227 1.00 98.12 187 LEU A CA 1
ATOM 1431 C C . LEU A 1 187 ? 9.184 10.970 2.152 1.00 98.12 187 LEU A C 1
ATOM 1433 O O . LEU A 1 187 ? 8.571 10.716 3.179 1.00 98.12 187 LEU A O 1
ATOM 1437 N N . SER A 1 188 ? 8.557 11.108 0.979 1.00 96.75 188 SER A N 1
ATOM 1438 C CA . SER A 1 188 ? 7.098 10.925 0.812 1.00 96.75 188 SER A CA 1
ATOM 1439 C C . SER A 1 188 ? 6.633 9.468 0.984 1.00 96.75 188 SER A C 1
ATOM 1441 O O . SER A 1 188 ? 5.462 9.198 1.249 1.00 96.75 188 SER A O 1
ATOM 1443 N N . GLU A 1 189 ? 7.558 8.510 0.885 1.00 95.88 189 GLU A N 1
ATOM 1444 C CA . GLU A 1 189 ? 7.342 7.087 1.184 1.00 95.88 189 GLU A CA 1
ATOM 1445 C C . GLU A 1 189 ? 7.564 6.722 2.666 1.00 95.88 189 GLU A C 1
ATOM 1447 O O . GLU A 1 189 ? 7.466 5.542 3.016 1.00 95.88 189 GLU A O 1
ATOM 1452 N N . ILE A 1 190 ? 7.910 7.707 3.506 1.00 96.06 190 ILE A N 1
ATOM 1453 C CA . ILE A 1 190 ? 8.123 7.581 4.960 1.00 96.06 190 ILE A CA 1
ATOM 1454 C C . ILE A 1 190 ? 7.150 8.503 5.707 1.00 96.06 190 ILE A C 1
ATOM 1456 O O . ILE A 1 190 ? 6.479 8.068 6.632 1.00 96.06 190 ILE A O 1
ATOM 1460 N N . LEU A 1 191 ? 7.057 9.766 5.288 1.00 96.88 191 LEU A N 1
ATOM 1461 C CA . LEU A 1 191 ? 6.173 10.811 5.801 1.00 96.88 191 LEU A CA 1
ATOM 1462 C C . LEU A 1 191 ? 4.966 10.902 4.857 1.00 96.88 191 LEU A C 1
ATOM 1464 O O . LEU A 1 191 ? 4.975 11.625 3.859 1.00 96.88 191 LEU A O 1
ATOM 1468 N N . VAL A 1 192 ? 3.971 10.057 5.121 1.00 94.25 192 VAL A N 1
ATOM 1469 C CA . VAL A 1 192 ? 2.920 9.706 4.154 1.00 94.25 192 VAL A CA 1
ATOM 1470 C C . VAL A 1 192 ? 1.692 10.602 4.304 1.00 94.25 192 VAL A C 1
ATOM 1472 O O . VAL A 1 192 ? 1.228 10.846 5.413 1.00 94.25 192 VAL A O 1
ATOM 1475 N N . VAL A 1 193 ? 1.126 11.031 3.172 1.00 94.25 193 VAL A N 1
ATOM 1476 C CA . VAL A 1 193 ? -0.225 11.611 3.067 1.00 94.25 193 VAL A CA 1
ATOM 1477 C C . VAL A 1 193 ? -0.948 11.036 1.849 1.00 94.25 193 VAL A C 1
ATOM 1479 O O . VAL A 1 193 ? -0.301 10.676 0.863 1.00 94.25 193 VAL A O 1
ATOM 1482 N N . SER A 1 194 ? -2.282 10.982 1.887 1.00 92.06 194 SER A N 1
ATOM 1483 C CA . SER A 1 194 ? -3.104 10.521 0.760 1.00 92.06 194 SER A CA 1
ATOM 1484 C C . SER A 1 194 ? -4.148 11.544 0.328 1.00 92.06 194 SER A C 1
ATOM 1486 O O . SER A 1 194 ? -4.837 12.148 1.151 1.00 92.06 194 SER A O 1
ATOM 1488 N N . ALA A 1 195 ? -4.326 11.699 -0.984 1.00 89.00 195 ALA A N 1
ATOM 1489 C CA . ALA A 1 195 ? -5.420 12.490 -1.536 1.00 89.00 195 ALA A CA 1
ATOM 1490 C C . ALA A 1 195 ? -6.800 11.813 -1.449 1.00 89.00 195 ALA A C 1
ATOM 1492 O O . ALA A 1 195 ? -7.802 12.467 -1.737 1.00 89.00 195 ALA A O 1
ATOM 1493 N N . SER A 1 196 ? -6.870 10.550 -1.004 1.00 81.75 196 SER A N 1
ATOM 1494 C CA . SER A 1 196 ? -8.127 9.910 -0.581 1.00 81.75 196 SER A CA 1
ATOM 1495 C C . SER A 1 196 ? -8.869 10.778 0.440 1.00 81.75 196 SER A C 1
ATOM 1497 O O . SER A 1 196 ? -10.067 11.022 0.303 1.00 81.75 196 SER A O 1
ATOM 1499 N N . ASP A 1 197 ? -8.121 11.325 1.401 1.00 83.75 197 ASP A N 1
ATOM 1500 C CA . ASP A 1 197 ? -8.646 12.145 2.492 1.00 83.75 197 ASP A CA 1
ATOM 1501 C C . ASP A 1 197 ? -8.369 13.636 2.272 1.00 83.75 197 ASP A C 1
ATOM 1503 O O . ASP A 1 197 ? -9.098 14.479 2.799 1.00 83.75 197 ASP A O 1
ATOM 1507 N N . VAL A 1 198 ? -7.361 13.979 1.456 1.00 89.56 198 VAL A N 1
ATOM 1508 C CA . VAL A 1 198 ? -6.945 15.345 1.079 1.00 89.56 198 VAL A CA 1
ATOM 1509 C C . VAL A 1 198 ? -7.305 15.624 -0.400 1.00 89.56 198 VAL A C 1
ATOM 1511 O O . VAL A 1 198 ? -6.435 15.603 -1.270 1.00 89.56 198 VAL A O 1
ATOM 1514 N N . PRO A 1 199 ? -8.585 15.892 -0.728 1.00 83.31 199 PRO A N 1
ATOM 1515 C CA . PRO A 1 199 ? -9.131 15.689 -2.077 1.00 83.31 199 PRO A CA 1
ATOM 1516 C C . PRO A 1 199 ? -8.761 16.745 -3.131 1.00 83.31 199 PRO A C 1
ATOM 1518 O O . PRO A 1 199 ? -9.159 16.594 -4.286 1.00 83.31 199 PRO A O 1
ATOM 1521 N N . LEU A 1 200 ? -8.070 17.833 -2.766 1.00 93.94 200 LEU A N 1
ATOM 1522 C CA . LEU A 1 200 ? -7.723 18.910 -3.701 1.00 93.94 200 LEU A CA 1
ATOM 1523 C C . LEU A 1 200 ? -6.217 18.949 -4.008 1.00 93.94 200 LEU A C 1
ATOM 1525 O O . LEU A 1 200 ? -5.401 18.954 -3.080 1.00 93.94 200 LEU A O 1
ATOM 1529 N N . PRO A 1 201 ? -5.824 19.083 -5.290 1.00 95.12 201 PRO A N 1
ATOM 1530 C CA . PRO A 1 201 ? -4.421 19.086 -5.685 1.00 95.12 201 PRO A CA 1
ATOM 1531 C C . PRO A 1 201 ? -3.662 20.299 -5.133 1.00 95.12 201 PRO A C 1
ATOM 1533 O O . PRO A 1 201 ? -2.498 20.167 -4.773 1.00 95.12 201 PRO A O 1
ATOM 1536 N N . SER A 1 202 ? -4.291 21.469 -4.970 1.00 95.06 202 SER A N 1
ATOM 1537 C CA . SER A 1 202 ? -3.635 22.632 -4.347 1.00 95.06 202 SER A CA 1
ATOM 1538 C C . SER A 1 202 ? -3.301 22.425 -2.865 1.00 95.06 202 SER A C 1
ATOM 1540 O O . SER A 1 202 ? -2.302 22.969 -2.394 1.00 95.06 202 SER A O 1
ATOM 1542 N N . TRP A 1 203 ? -4.055 21.585 -2.145 1.00 95.12 203 TRP A N 1
ATOM 1543 C CA . TRP A 1 203 ? -3.738 21.199 -0.765 1.00 95.12 203 TRP A CA 1
ATOM 1544 C C . TRP A 1 203 ? -2.563 20.207 -0.745 1.00 95.12 203 TRP A C 1
ATOM 1546 O O . TRP A 1 203 ? -1.596 20.389 -0.001 1.00 95.12 203 TRP A O 1
ATOM 1556 N N . MET A 1 204 ? -2.592 19.200 -1.625 1.00 95.62 204 MET A N 1
ATOM 1557 C CA . MET A 1 204 ? -1.504 18.227 -1.777 1.00 95.62 204 MET A CA 1
ATOM 1558 C C . MET A 1 204 ? -0.179 18.895 -2.195 1.00 95.62 204 MET A C 1
ATOM 1560 O O . MET A 1 204 ? 0.880 18.588 -1.643 1.00 95.62 204 MET A O 1
ATOM 1564 N N . ARG A 1 205 ? -0.232 19.879 -3.106 1.00 95.50 205 ARG A N 1
ATOM 1565 C CA . ARG A 1 205 ? 0.926 20.645 -3.604 1.00 95.50 205 ARG A CA 1
ATOM 1566 C C . ARG A 1 205 ? 1.746 21.264 -2.477 1.00 95.50 205 ARG A C 1
ATOM 1568 O O . ARG A 1 205 ? 2.973 21.244 -2.546 1.00 95.50 205 ARG A O 1
ATOM 1575 N N . GLY A 1 206 ? 1.086 21.816 -1.456 1.00 94.44 206 GLY A N 1
ATOM 1576 C CA . GLY A 1 206 ? 1.757 22.424 -0.303 1.00 94.44 206 GLY A CA 1
ATOM 1577 C C . GLY A 1 206 ? 2.653 21.431 0.441 1.00 94.44 206 GLY A C 1
ATOM 1578 O O . GLY A 1 206 ? 3.785 21.762 0.784 1.00 94.44 206 GLY A O 1
ATOM 1579 N N . TYR A 1 207 ? 2.184 20.193 0.615 1.00 97.00 207 TYR A N 1
ATOM 1580 C CA . TYR A 1 207 ? 2.938 19.133 1.284 1.00 97.00 207 TYR A CA 1
ATOM 1581 C C . TYR A 1 207 ? 4.102 18.608 0.433 1.00 97.00 207 TYR A C 1
ATOM 1583 O O . TYR A 1 207 ? 5.231 18.512 0.912 1.00 97.00 207 TYR A O 1
ATOM 1591 N N . GLN A 1 208 ? 3.868 18.349 -0.858 1.00 96.62 208 GLN A N 1
ATOM 1592 C CA . GLN A 1 208 ? 4.923 17.858 -1.757 1.00 96.62 208 GLN A CA 1
ATOM 1593 C C . GLN A 1 208 ? 6.045 18.894 -1.953 1.00 96.62 208 GLN A C 1
ATOM 1595 O O . GLN A 1 208 ? 7.225 18.542 -1.980 1.00 96.62 208 GLN A O 1
ATOM 1600 N N . GLN A 1 209 ? 5.701 20.187 -1.997 1.00 97.00 209 GLN A N 1
ATOM 1601 C CA . GLN A 1 209 ? 6.678 21.279 -2.014 1.00 97.00 209 GLN A CA 1
ATOM 1602 C C . GLN A 1 209 ? 7.461 21.397 -0.692 1.00 97.00 209 GLN A C 1
ATOM 1604 O O . GLN A 1 209 ? 8.643 21.749 -0.726 1.00 97.00 209 GLN A O 1
ATOM 1609 N N . LEU A 1 210 ? 6.841 21.108 0.458 1.00 97.81 210 LEU A N 1
ATOM 1610 C CA . LEU A 1 210 ? 7.503 21.098 1.769 1.00 97.81 210 LEU A CA 1
ATOM 1611 C C . LEU A 1 210 ? 8.561 19.995 1.827 1.00 97.81 210 LEU A C 1
ATOM 1613 O O . LEU A 1 210 ? 9.733 20.302 2.051 1.00 97.81 210 LEU A O 1
ATOM 1617 N N . LEU A 1 211 ? 8.181 18.742 1.539 1.00 98.06 211 LEU A N 1
ATOM 1618 C CA . LEU A 1 211 ? 9.120 17.613 1.512 1.00 98.06 211 LEU A CA 1
ATOM 1619 C C . LEU A 1 211 ? 10.295 17.887 0.566 1.00 98.06 211 LEU A C 1
ATOM 1621 O O . LEU A 1 211 ? 11.449 17.679 0.929 1.00 98.06 211 LEU A O 1
ATOM 1625 N N . TYR A 1 212 ? 10.011 18.431 -0.619 1.00 97.56 212 TYR A N 1
ATOM 1626 C CA . TYR A 1 212 ? 11.019 18.827 -1.600 1.00 97.56 212 TYR A CA 1
ATOM 1627 C C . TYR A 1 212 ? 11.961 19.944 -1.120 1.00 97.56 212 TYR A C 1
ATOM 1629 O O . TYR A 1 212 ? 13.179 19.879 -1.325 1.00 97.56 212 TYR A O 1
ATOM 1637 N N . SER A 1 213 ? 11.422 20.958 -0.442 1.00 95.88 213 SER A N 1
ATOM 1638 C CA . SER A 1 213 ? 12.213 22.076 0.080 1.00 95.88 213 SER A CA 1
ATOM 1639 C C . SER A 1 213 ? 13.142 21.626 1.211 1.00 95.88 213 SER A C 1
ATOM 1641 O O . SER A 1 213 ? 14.321 21.992 1.209 1.00 95.88 213 SER A O 1
ATOM 1643 N N . SER A 1 214 ? 12.631 20.785 2.114 1.00 97.06 214 SER A N 1
ATOM 1644 C CA . SER A 1 214 ? 13.332 20.298 3.307 1.00 97.06 214 SER A CA 1
ATOM 1645 C C . SER A 1 214 ? 14.135 19.005 3.085 1.00 97.06 214 SER A C 1
ATOM 1647 O O . SER A 1 214 ? 14.861 18.592 3.986 1.00 97.06 214 SER A O 1
ATOM 1649 N N . ALA A 1 215 ? 14.098 18.395 1.890 1.00 97.25 215 ALA A N 1
ATOM 1650 C CA . ALA A 1 215 ? 14.763 17.118 1.587 1.00 97.25 215 ALA A CA 1
ATOM 1651 C C . ALA A 1 215 ? 16.270 17.092 1.897 1.00 97.25 215 ALA A C 1
ATOM 1653 O O . ALA A 1 215 ? 16.783 16.096 2.395 1.00 97.25 215 ALA A O 1
ATOM 1654 N N . LEU A 1 216 ? 16.988 18.189 1.626 1.00 97.56 216 LEU A N 1
ATOM 1655 C CA . LEU A 1 216 ? 18.425 18.313 1.925 1.00 97.56 216 LEU A CA 1
ATOM 1656 C C . LEU A 1 216 ? 18.707 18.903 3.325 1.00 97.56 216 LEU A C 1
ATOM 1658 O O . LEU A 1 216 ? 19.861 19.184 3.639 1.00 97.56 216 LEU A O 1
ATOM 1662 N N . GLY A 1 217 ? 17.662 19.132 4.126 1.00 97.69 217 GLY A N 1
ATOM 1663 C CA . GLY A 1 217 ? 17.673 19.928 5.352 1.00 97.69 217 GLY A CA 1
ATOM 1664 C C . GLY A 1 217 ? 18.006 19.150 6.631 1.00 97.69 217 GLY A C 1
ATOM 1665 O O . GLY A 1 217 ? 18.910 18.315 6.661 1.00 97.69 217 GLY A O 1
ATOM 1666 N N . ASN A 1 218 ? 17.256 19.425 7.700 1.00 98.44 218 ASN A N 1
ATOM 1667 C CA . ASN A 1 218 ? 17.385 18.797 9.017 1.00 98.44 218 ASN A CA 1
ATOM 1668 C C . ASN A 1 218 ? 16.131 17.976 9.364 1.00 98.44 218 ASN A C 1
ATOM 1670 O O . ASN A 1 218 ? 15.018 18.434 9.107 1.00 98.44 218 ASN A O 1
ATOM 1674 N N . PHE A 1 219 ? 16.289 16.792 9.970 1.00 98.50 219 PHE A N 1
ATOM 1675 C CA . PHE A 1 219 ? 15.153 15.906 10.244 1.00 98.50 219 PHE A CA 1
ATOM 1676 C C . PHE A 1 219 ? 14.201 16.437 11.329 1.00 98.50 219 PHE A C 1
ATOM 1678 O O . PHE A 1 219 ? 12.989 16.324 11.167 1.00 98.50 219 PHE A O 1
ATOM 1685 N N . ARG A 1 220 ? 14.710 17.069 12.399 1.00 98.25 220 ARG A N 1
ATOM 1686 C CA . ARG A 1 220 ? 13.865 17.682 13.444 1.00 98.25 220 ARG A CA 1
ATOM 1687 C C . ARG A 1 220 ? 13.013 18.797 12.851 1.00 98.25 220 ARG A C 1
ATOM 1689 O O . ARG A 1 220 ? 11.814 18.852 13.109 1.00 98.25 220 ARG A O 1
ATOM 1696 N N . GLN A 1 221 ? 13.621 19.666 12.040 1.00 98.62 221 GLN A N 1
ATOM 1697 C CA . GLN A 1 221 ? 12.885 20.754 11.396 1.00 98.62 221 GLN A CA 1
ATOM 1698 C C . GLN A 1 221 ? 11.841 20.217 10.411 1.00 98.62 221 GLN A C 1
ATOM 1700 O O . GLN A 1 221 ? 10.692 20.631 10.480 1.00 98.62 221 GLN A O 1
ATOM 1705 N N . LEU A 1 222 ? 12.201 19.234 9.578 1.00 98.62 222 LEU A N 1
ATOM 1706 C CA . LEU A 1 222 ? 11.256 18.552 8.691 1.00 98.62 222 LEU A CA 1
ATOM 1707 C C . LEU A 1 222 ? 10.071 17.954 9.465 1.00 98.62 222 LEU A C 1
ATOM 1709 O O . LEU A 1 222 ? 8.934 18.100 9.026 1.00 98.62 222 LEU A O 1
ATOM 1713 N N . LEU A 1 223 ? 10.316 17.315 10.614 1.00 98.38 223 LEU A N 1
ATOM 1714 C CA . LEU A 1 223 ? 9.256 16.749 11.446 1.00 98.38 223 LEU A CA 1
ATOM 1715 C C . LEU A 1 223 ? 8.318 17.848 11.973 1.00 98.38 223 LEU A C 1
ATOM 1717 O O . LEU A 1 223 ? 7.111 17.714 11.816 1.00 98.38 223 LEU A O 1
ATOM 1721 N N . TYR A 1 224 ? 8.863 18.957 12.489 1.00 98.62 224 TYR A N 1
ATOM 1722 C CA . TYR A 1 224 ? 8.091 20.131 12.927 1.00 98.62 224 TYR A CA 1
ATOM 1723 C C . TYR A 1 224 ? 7.253 20.752 11.794 1.00 98.62 224 TYR A C 1
ATOM 1725 O O . TYR A 1 224 ? 6.057 20.999 11.959 1.00 98.62 224 TYR A O 1
ATOM 1733 N N . ASP A 1 225 ? 7.870 20.972 10.629 1.00 98.56 225 ASP A N 1
ATOM 1734 C CA . ASP A 1 225 ? 7.218 21.542 9.447 1.00 98.56 225 ASP A CA 1
ATOM 1735 C C . ASP A 1 225 ? 6.068 20.637 8.971 1.00 98.56 225 ASP A C 1
ATOM 1737 O O . ASP A 1 225 ? 4.993 21.122 8.615 1.00 98.56 225 ASP A O 1
ATOM 1741 N N . VAL A 1 226 ? 6.274 19.314 8.997 1.00 98.31 226 VAL A N 1
ATOM 1742 C CA . VAL A 1 226 ? 5.250 18.308 8.689 1.00 98.31 226 VAL A CA 1
ATOM 1743 C C . VAL A 1 226 ? 4.136 18.305 9.736 1.00 98.31 226 VAL A C 1
ATOM 1745 O O . VAL A 1 226 ? 2.975 18.245 9.340 1.00 98.31 226 VAL A O 1
ATOM 1748 N N . THR A 1 227 ? 4.440 18.424 11.034 1.00 98.25 227 THR A N 1
ATOM 1749 C CA . THR A 1 227 ? 3.428 18.504 12.105 1.00 98.25 227 THR A CA 1
ATOM 1750 C C . THR A 1 227 ? 2.466 19.670 11.905 1.00 98.25 227 THR A C 1
ATOM 1752 O O . THR A 1 227 ? 1.256 19.506 12.042 1.00 98.25 227 THR A O 1
ATOM 1755 N N . LEU A 1 228 ? 2.983 20.847 11.545 1.00 98.19 228 LEU A N 1
ATOM 1756 C CA . LEU A 1 228 ? 2.163 22.044 11.338 1.00 98.19 228 LEU A CA 1
ATOM 1757 C C . LEU A 1 228 ? 1.645 22.210 9.906 1.00 98.19 228 LEU A C 1
ATOM 1759 O O . LEU A 1 228 ? 0.948 23.186 9.621 1.00 98.19 228 LEU A O 1
ATOM 1763 N N . ASN A 1 229 ? 1.925 21.279 8.994 1.00 98.38 229 ASN A N 1
ATOM 1764 C CA . ASN A 1 229 ? 1.383 21.358 7.647 1.00 98.38 229 ASN A CA 1
ATOM 1765 C C . ASN A 1 229 ? -0.122 21.008 7.645 1.00 98.38 229 ASN A C 1
ATOM 1767 O O . ASN A 1 229 ? -0.489 19.922 8.095 1.00 98.38 229 ASN A O 1
ATOM 1771 N N . PRO A 1 230 ? -1.012 21.855 7.092 1.00 97.56 230 PRO A N 1
ATOM 1772 C CA . PRO A 1 230 ? -2.459 21.627 7.143 1.00 97.56 230 PRO A CA 1
ATOM 1773 C C . PRO A 1 230 ? -2.913 20.369 6.385 1.00 97.56 230 PRO A C 1
ATOM 1775 O O . PRO A 1 230 ? -3.923 19.772 6.753 1.00 97.56 230 PRO A O 1
ATOM 1778 N N . THR A 1 231 ? -2.167 19.920 5.370 1.00 97.19 231 THR A N 1
ATOM 1779 C CA . THR A 1 231 ? -2.447 18.666 4.650 1.00 97.19 231 THR A CA 1
ATOM 1780 C C . THR A 1 231 ? -2.135 17.438 5.508 1.00 97.19 231 THR A C 1
ATOM 1782 O O . THR A 1 231 ? -2.939 16.511 5.535 1.00 97.19 231 THR A O 1
ATOM 1785 N N . MET A 1 232 ? -1.044 17.456 6.282 1.00 97.12 232 MET A N 1
ATOM 1786 C CA . MET A 1 232 ? -0.753 16.411 7.275 1.00 97.12 232 MET A CA 1
ATOM 1787 C C . MET A 1 232 ? -1.737 16.467 8.450 1.00 97.12 232 MET A C 1
ATOM 1789 O O . MET A 1 232 ? -2.314 15.451 8.831 1.00 97.12 232 MET A O 1
ATOM 1793 N N . GLY A 1 233 ? -1.992 17.668 8.978 1.00 95.88 233 GLY A N 1
ATOM 1794 C CA . GLY A 1 233 ? -2.941 17.874 10.068 1.00 95.88 233 GLY A CA 1
ATOM 1795 C C . GLY A 1 233 ? -4.355 17.404 9.727 1.00 95.88 233 GLY A C 1
ATOM 1796 O O . GLY A 1 233 ? -5.047 16.886 10.598 1.00 95.88 233 GLY A O 1
ATOM 1797 N N . ARG A 1 234 ? -4.769 17.529 8.459 1.00 93.19 234 ARG A N 1
ATOM 1798 C CA . ARG A 1 234 ? -6.001 16.929 7.936 1.00 93.19 234 ARG A CA 1
ATOM 1799 C C . ARG A 1 234 ? -5.904 15.409 7.783 1.00 93.19 234 ARG A C 1
ATOM 1801 O O . ARG A 1 234 ? -6.872 14.739 8.106 1.00 93.19 234 ARG A O 1
ATOM 1808 N N . PHE A 1 235 ? -4.801 14.885 7.247 1.00 92.62 235 PHE A N 1
ATOM 1809 C CA . PHE A 1 235 ? -4.657 13.454 6.948 1.00 92.62 235 PHE A CA 1
ATOM 1810 C C . PHE A 1 235 ? -4.676 12.571 8.206 1.00 92.62 235 PHE A C 1
ATOM 1812 O O . PHE A 1 235 ? -5.181 11.458 8.144 1.00 92.62 235 PHE A O 1
ATOM 1819 N N . LEU A 1 236 ? -4.169 13.075 9.337 1.00 92.75 236 LEU A N 1
ATOM 1820 C CA . LEU A 1 236 ? -4.095 12.342 10.611 1.00 92.75 236 LEU A CA 1
ATOM 1821 C C . LEU A 1 236 ? -4.809 13.059 11.775 1.00 92.75 236 LEU A C 1
ATOM 1823 O O . LEU A 1 236 ? -4.445 12.899 12.940 1.00 92.75 236 LEU A O 1
ATOM 1827 N N . ASP A 1 237 ? -5.803 13.893 11.462 1.00 90.69 237 ASP A N 1
ATOM 1828 C CA . ASP A 1 237 ? -6.749 14.507 12.412 1.00 90.69 237 ASP A CA 1
ATOM 1829 C C . ASP A 1 237 ? -6.174 15.323 13.586 1.00 90.69 237 ASP A C 1
ATOM 1831 O O . ASP A 1 237 ? -6.858 15.589 14.577 1.00 90.69 237 ASP A O 1
ATOM 1835 N N . MET A 1 238 ? -4.941 15.820 13.460 1.00 93.81 238 MET A N 1
ATOM 1836 C CA . MET A 1 238 ? -4.425 16.876 14.341 1.00 93.81 238 MET A CA 1
ATOM 1837 C C . MET A 1 238 ? -5.173 18.206 14.127 1.00 93.81 238 MET A C 1
ATOM 1839 O O . MET A 1 238 ? -5.344 18.997 15.057 1.00 93.81 238 MET A O 1
ATOM 1843 N N . LEU A 1 239 ? -5.657 18.455 12.908 1.00 92.50 239 LEU A N 1
ATOM 1844 C CA . LEU A 1 239 ? -6.430 19.641 12.561 1.00 92.50 239 LEU A CA 1
ATOM 1845 C C . LEU A 1 239 ? -7.790 19.628 13.274 1.00 92.50 239 LEU A C 1
ATOM 1847 O O . LEU A 1 239 ? -8.641 18.792 12.991 1.00 92.50 239 LEU A O 1
ATOM 1851 N N . ASN A 1 240 ? -8.034 20.633 14.120 1.00 88.81 240 ASN A N 1
ATOM 1852 C CA . ASN A 1 240 ? -9.159 20.719 15.058 1.00 88.81 240 ASN A CA 1
ATOM 1853 C C . ASN A 1 240 ? -9.130 19.707 16.216 1.00 88.81 240 ASN A C 1
ATOM 1855 O O . ASN A 1 240 ? -10.143 19.606 16.913 1.00 88.81 240 ASN A O 1
ATOM 1859 N N . ASN A 1 241 ? -8.006 19.035 16.490 1.00 88.81 241 ASN A N 1
ATOM 1860 C CA . ASN A 1 241 ? -7.854 18.236 17.707 1.00 88.81 241 ASN A CA 1
ATOM 1861 C C . ASN A 1 241 ? -7.933 19.141 18.954 1.00 88.81 241 ASN A C 1
ATOM 1863 O O . ASN A 1 241 ? -7.367 20.239 18.979 1.00 88.81 241 ASN A O 1
ATOM 1867 N N . ARG A 1 242 ? -8.680 18.721 19.980 1.00 83.19 242 ARG A N 1
ATOM 1868 C CA . ARG A 1 242 ? -9.129 19.566 21.105 1.00 83.19 242 ARG A CA 1
ATOM 1869 C C . ARG A 1 242 ? -9.059 18.805 22.420 1.00 83.19 242 ARG A C 1
ATOM 1871 O O . ARG A 1 242 ? -9.327 17.609 22.466 1.00 83.19 242 ARG A O 1
ATOM 1878 N N . CYS A 1 243 ? -8.749 19.519 23.494 1.00 74.25 243 CYS A N 1
ATOM 1879 C CA . CYS A 1 243 ? -8.684 18.945 24.828 1.00 74.25 243 CYS A CA 1
ATOM 1880 C C . CYS A 1 243 ? -10.053 18.832 25.517 1.00 74.25 243 CYS A C 1
ATOM 1882 O O . CYS A 1 243 ? -10.979 19.610 25.260 1.00 74.25 243 CYS A O 1
ATOM 1884 N N . GLN A 1 244 ? -10.159 17.869 26.434 1.00 67.62 244 GLN A N 1
ATOM 1885 C CA . GLN A 1 244 ? -11.360 17.614 27.224 1.00 67.62 244 GLN A CA 1
ATOM 1886 C C . GLN A 1 244 ? -11.295 18.320 28.582 1.00 67.62 244 GLN A C 1
ATOM 1888 O O . GLN A 1 244 ? -10.266 18.295 29.259 1.00 67.62 244 GLN A O 1
ATOM 1893 N N . THR A 1 245 ? -12.424 18.841 29.068 1.00 56.66 245 THR A N 1
ATOM 1894 C CA . THR A 1 245 ? -12.551 19.137 30.503 1.00 56.66 245 THR A CA 1
ATOM 1895 C C . THR A 1 245 ? -12.388 17.841 31.308 1.00 56.66 245 THR A C 1
ATOM 1897 O O . THR A 1 245 ? -13.206 16.923 31.198 1.00 56.66 245 THR A O 1
ATOM 1900 N N . ARG A 1 246 ? -11.319 17.755 32.115 1.00 51.62 246 ARG A N 1
ATOM 1901 C CA . ARG A 1 246 ? -11.085 16.640 33.052 1.00 51.62 246 ARG A CA 1
ATOM 1902 C C . ARG A 1 246 ? -12.250 16.508 34.045 1.00 51.62 246 ARG A C 1
ATOM 1904 O O . ARG A 1 246 ? -13.055 17.418 34.203 1.00 51.62 246 ARG A O 1
ATOM 1911 N N . THR A 1 247 ? -12.358 15.363 34.717 1.00 47.22 247 THR A N 1
ATOM 1912 C CA . THR A 1 247 ? -13.323 15.156 35.811 1.00 47.22 247 THR A CA 1
ATOM 1913 C C . THR A 1 247 ? -12.557 14.876 37.110 1.00 47.22 247 THR A C 1
ATOM 1915 O O . THR A 1 247 ? -11.824 13.886 37.141 1.00 47.22 247 THR A O 1
ATOM 1918 N N . PRO A 1 248 ? -12.705 15.699 38.169 1.00 52.56 248 PRO A N 1
ATOM 1919 C CA . PRO A 1 248 ? -13.503 16.932 38.229 1.00 52.56 248 PRO A CA 1
ATOM 1920 C C . PRO A 1 248 ? -12.964 18.050 37.300 1.00 52.56 248 PRO A C 1
ATOM 1922 O O . PRO A 1 248 ? -11.771 18.039 36.989 1.00 52.56 248 PRO A O 1
ATOM 1925 N N . PRO A 1 249 ? -13.808 19.005 36.853 1.00 55.16 249 PRO A N 1
ATOM 1926 C CA . PRO A 1 249 ? -13.393 20.063 35.926 1.00 55.16 249 PRO A CA 1
ATOM 1927 C C . PRO A 1 249 ? -12.356 21.028 36.506 1.00 55.16 249 PRO A C 1
ATOM 1929 O O . PRO A 1 249 ? -12.663 21.826 37.391 1.00 55.16 249 PRO A O 1
ATOM 1932 N N . ASP A 1 250 ? -11.147 21.014 35.941 1.00 60.75 250 ASP A N 1
ATOM 1933 C CA . ASP A 1 250 ? -10.173 22.094 36.117 1.00 60.75 250 ASP A CA 1
ATOM 1934 C C . ASP A 1 250 ? -10.325 23.127 34.989 1.00 60.75 250 ASP A C 1
ATOM 1936 O O . ASP A 1 250 ? -9.954 22.892 33.836 1.00 60.75 250 ASP A O 1
ATOM 1940 N N . VAL A 1 251 ? -10.856 24.295 35.355 1.00 56.50 251 VAL A N 1
ATOM 1941 C CA . VAL A 1 251 ? -11.097 25.456 34.477 1.00 56.50 251 VAL A CA 1
ATOM 1942 C C . VAL A 1 251 ? -9.819 26.095 33.907 1.00 56.50 251 VAL A C 1
ATOM 1944 O O . VAL A 1 251 ? -9.892 27.002 33.073 1.00 56.50 251 VAL A O 1
ATOM 1947 N N . ASN A 1 252 ? -8.642 25.649 34.355 1.00 59.19 252 ASN A N 1
ATOM 1948 C CA . ASN A 1 252 ? -7.339 26.119 33.886 1.00 59.19 252 ASN A CA 1
ATOM 1949 C C . ASN A 1 252 ? -6.703 25.176 32.853 1.00 59.19 252 ASN A C 1
ATOM 1951 O O . ASN A 1 252 ? -5.865 25.631 32.076 1.00 59.19 252 ASN A O 1
ATOM 1955 N N . VAL A 1 253 ? -7.113 23.901 32.814 1.00 64.69 253 VAL A N 1
ATOM 1956 C CA . VAL A 1 253 ? -6.572 22.890 31.884 1.00 64.69 253 VAL A CA 1
ATOM 1957 C C . VAL A 1 253 ? -7.211 22.995 30.499 1.00 64.69 253 VAL A C 1
ATOM 1959 O O . VAL A 1 253 ? -6.491 22.924 29.509 1.00 64.69 253 VAL A O 1
ATOM 1962 N N . CYS A 1 254 ? -8.531 23.203 30.430 1.00 65.06 254 CYS A N 1
ATOM 1963 C CA . CYS A 1 254 ? -9.302 23.370 29.191 1.00 65.06 254 CYS A CA 1
ATOM 1964 C C . CYS A 1 254 ? -10.457 24.353 29.418 1.00 65.06 254 CYS A C 1
ATOM 1966 O O . CYS A 1 254 ? -11.095 24.317 30.470 1.00 65.06 254 CYS A O 1
ATOM 1968 N N . ARG A 1 255 ? -10.769 25.207 28.431 1.00 60.31 255 ARG A N 1
ATOM 1969 C CA . ARG A 1 255 ? -11.807 26.257 28.573 1.00 60.31 255 ARG A CA 1
ATOM 1970 C C . ARG A 1 255 ? -13.076 26.037 27.747 1.00 60.31 255 ARG A C 1
ATOM 1972 O O . ARG A 1 255 ? -14.027 26.796 27.893 1.00 60.31 255 ARG A O 1
ATOM 1979 N N . ASN A 1 256 ? -13.111 24.986 26.928 1.00 56.16 256 ASN A N 1
ATOM 1980 C CA . ASN A 1 256 ? -14.162 24.750 25.931 1.00 56.16 256 ASN A CA 1
ATOM 1981 C C . ASN A 1 256 ? -15.318 23.829 26.401 1.00 56.16 256 ASN A C 1
ATOM 1983 O O . ASN A 1 256 ? -16.243 23.567 25.642 1.00 56.16 256 ASN A O 1
ATOM 1987 N N . GLY A 1 257 ? -15.274 23.297 27.630 1.00 51.91 257 GLY A N 1
ATOM 1988 C CA . GLY A 1 257 ? -16.385 22.527 28.227 1.00 51.91 257 GLY A CA 1
ATOM 1989 C C . GLY A 1 257 ? -16.742 21.189 27.552 1.00 51.91 257 GLY A C 1
ATOM 1990 O O . GLY A 1 257 ? -17.798 20.629 27.840 1.00 51.91 257 GLY A O 1
ATOM 1991 N N . LEU A 1 258 ? -15.894 20.675 26.654 1.00 53.25 258 LEU A N 1
ATOM 1992 C CA . LEU A 1 258 ? -16.136 19.436 25.909 1.00 53.25 258 LEU A CA 1
ATOM 1993 C C . LEU A 1 258 ? -15.930 18.178 26.772 1.00 53.25 258 LEU A C 1
ATOM 1995 O O . LEU A 1 258 ? -15.118 18.161 27.704 1.00 53.25 258 LEU A O 1
ATOM 1999 N N . THR A 1 259 ? -16.647 17.110 26.415 1.00 56.25 259 THR A N 1
ATOM 2000 C CA . THR A 1 259 ? -16.672 15.798 27.096 1.00 56.25 259 THR A CA 1
ATOM 2001 C C . THR A 1 259 ? -16.061 14.655 26.271 1.00 56.25 259 THR A C 1
ATOM 2003 O O . THR A 1 259 ? -16.143 13.498 26.672 1.00 56.25 259 THR A O 1
ATOM 2006 N N . SER A 1 260 ? -15.440 14.970 25.131 1.00 60.59 260 SER A N 1
ATOM 2007 C CA . SER A 1 260 ? -14.766 14.031 24.224 1.00 60.59 260 SER A CA 1
ATOM 2008 C C . SER A 1 260 ? -13.242 14.074 24.368 1.00 60.59 260 SER A C 1
ATOM 2010 O O . SER A 1 260 ? -12.673 15.164 24.444 1.00 60.59 260 SER A O 1
ATOM 2012 N N . GLN A 1 261 ? -12.589 12.912 24.309 1.00 73.44 261 GLN A N 1
ATOM 2013 C CA . GLN A 1 261 ? -11.128 12.786 24.382 1.00 73.44 261 GLN A CA 1
ATOM 2014 C C . GLN A 1 261 ? -10.422 13.357 23.129 1.00 73.44 261 GLN A C 1
ATOM 2016 O O . GLN A 1 261 ? -11.035 13.376 22.051 1.00 73.44 261 GLN A O 1
ATOM 2021 N N . PRO A 1 262 ? -9.141 13.773 23.245 1.00 85.56 262 PRO A N 1
ATOM 2022 C CA . PRO A 1 262 ? -8.286 14.094 22.100 1.00 85.56 262 PRO A CA 1
ATOM 2023 C C . PRO A 1 262 ? -8.211 12.949 21.084 1.00 85.56 262 PRO A C 1
ATOM 2025 O O . PRO A 1 262 ? -8.306 11.778 21.448 1.00 85.56 262 PRO A O 1
ATOM 2028 N N . ASN A 1 263 ? -8.003 13.286 19.813 1.00 87.50 263 ASN A N 1
ATOM 2029 C CA . ASN A 1 263 ? -7.750 12.308 18.759 1.00 87.50 263 ASN A CA 1
ATOM 2030 C C . ASN A 1 263 ? -6.299 11.787 18.854 1.00 87.50 263 ASN A C 1
ATOM 2032 O O . ASN A 1 263 ? -5.358 12.576 18.984 1.00 87.50 263 ASN A O 1
ATOM 2036 N N . GLU A 1 264 ? -6.132 10.463 18.808 1.00 90.31 264 GLU A N 1
ATOM 2037 C CA . GLU A 1 264 ? -4.847 9.766 18.964 1.00 90.31 264 GLU A CA 1
ATOM 2038 C C . GLU A 1 264 ? -4.067 9.558 17.652 1.00 90.31 264 GLU A C 1
ATOM 2040 O O . GLU A 1 264 ? -2.893 9.197 17.713 1.00 90.31 264 GLU A O 1
ATOM 2045 N N . ASN A 1 265 ? -4.688 9.759 16.483 1.00 89.75 265 ASN A N 1
ATOM 2046 C CA . ASN A 1 265 ? -4.167 9.345 15.174 1.00 89.75 265 ASN A CA 1
ATOM 2047 C C . ASN A 1 265 ? -2.766 9.927 14.892 1.00 89.75 265 ASN A C 1
ATOM 2049 O O . ASN A 1 265 ? -1.774 9.195 14.912 1.00 89.75 265 ASN A O 1
ATOM 2053 N N . TYR A 1 266 ? -2.637 11.257 14.771 1.00 95.25 266 TYR A N 1
ATOM 2054 C CA . TYR A 1 266 ? -1.326 11.891 14.566 1.00 95.25 266 TYR A CA 1
ATOM 2055 C C . TYR A 1 266 ? -0.292 11.516 15.640 1.00 95.25 266 TYR A C 1
ATOM 2057 O O . TYR A 1 266 ? 0.863 11.255 15.311 1.00 95.25 266 TYR A O 1
ATOM 2065 N N . ALA A 1 267 ? -0.702 11.442 16.913 1.00 95.56 267 ALA A N 1
ATOM 2066 C CA . ALA A 1 267 ? 0.179 11.092 18.029 1.00 95.56 267 ALA A CA 1
ATOM 2067 C C . ALA A 1 267 ? 0.766 9.678 17.907 1.00 95.56 267 ALA A C 1
ATOM 2069 O O . ALA A 1 267 ? 1.896 9.435 18.327 1.00 95.56 267 ALA A O 1
ATOM 2070 N N . ARG A 1 268 ? 0.009 8.753 17.316 1.00 93.38 268 ARG A N 1
ATOM 2071 C CA . ARG A 1 268 ? 0.422 7.376 17.070 1.00 93.38 268 ARG A CA 1
ATOM 2072 C C . ARG A 1 268 ? 1.312 7.265 15.842 1.00 93.38 268 ARG A C 1
ATOM 2074 O O . ARG A 1 268 ? 2.409 6.717 15.937 1.00 93.38 268 ARG A O 1
ATOM 2081 N N . GLU A 1 269 ? 0.892 7.818 14.710 1.00 92.81 269 GLU A N 1
ATOM 2082 C CA . GLU A 1 269 ? 1.610 7.637 13.444 1.00 92.81 269 GLU A CA 1
ATOM 2083 C C . GLU A 1 269 ? 2.914 8.452 13.377 1.00 92.81 269 GLU A C 1
ATOM 2085 O O . GLU A 1 269 ? 3.919 7.954 12.853 1.00 92.81 269 GLU A O 1
ATOM 2090 N N . VAL A 1 270 ? 2.966 9.639 14.011 1.00 96.75 270 VAL A N 1
ATOM 2091 C CA . VAL A 1 270 ? 4.210 10.424 14.129 1.00 96.75 270 VAL A CA 1
ATOM 2092 C C . VAL A 1 270 ? 5.310 9.641 14.849 1.00 96.75 270 VAL A C 1
ATOM 2094 O O . VAL A 1 270 ? 6.485 9.758 14.498 1.00 96.75 270 VAL A O 1
ATOM 2097 N N . LEU A 1 271 ? 4.938 8.795 15.814 1.00 96.69 271 LEU A N 1
ATOM 2098 C CA . LEU A 1 271 ? 5.851 7.908 16.528 1.00 96.69 271 LEU A CA 1
ATOM 2099 C C . LEU A 1 271 ? 6.118 6.624 15.727 1.00 96.69 271 LEU A C 1
ATOM 2101 O O . LEU A 1 271 ? 7.270 6.305 15.422 1.00 96.69 271 LEU A O 1
ATOM 2105 N N . GLN A 1 272 ? 5.065 5.889 15.364 1.00 92.06 272 GLN A N 1
ATOM 2106 C CA . GLN A 1 272 ? 5.180 4.501 14.912 1.00 92.06 272 GLN A CA 1
ATOM 2107 C C . GLN A 1 272 ? 5.621 4.340 13.452 1.00 92.06 272 GLN A C 1
ATOM 2109 O O . GLN A 1 272 ? 6.258 3.336 13.131 1.00 92.06 272 GLN A O 1
ATOM 2114 N N . LEU A 1 273 ? 5.327 5.312 12.582 1.00 90.56 273 LEU A N 1
ATOM 2115 C CA . LEU A 1 273 ? 5.690 5.266 11.159 1.00 90.56 273 LEU A CA 1
ATOM 2116 C C . LEU A 1 273 ? 6.717 6.325 10.774 1.00 90.56 273 LEU A C 1
ATOM 2118 O O . LEU A 1 273 ? 7.578 6.061 9.935 1.00 90.56 273 LEU A O 1
ATOM 2122 N N . PHE A 1 274 ? 6.633 7.516 11.370 1.00 94.81 274 PHE A N 1
ATOM 2123 C CA . PHE A 1 274 ? 7.369 8.681 10.875 1.00 94.81 274 PHE A CA 1
ATOM 2124 C C . PHE A 1 274 ? 8.682 8.967 11.614 1.00 94.81 274 PHE A C 1
ATOM 2126 O O . PHE A 1 274 ? 9.488 9.728 11.086 1.00 94.81 274 PHE A O 1
ATOM 2133 N N . SER A 1 275 ? 8.934 8.390 12.799 1.00 96.69 275 SER A N 1
ATOM 2134 C CA . SER A 1 275 ? 10.135 8.726 13.588 1.00 96.69 275 SER A CA 1
ATOM 2135 C C . SER A 1 275 ? 10.818 7.562 14.314 1.00 96.69 275 SER A C 1
ATOM 2137 O O . SER A 1 275 ? 11.999 7.333 14.066 1.00 96.69 275 SER A O 1
ATOM 2139 N N . ILE A 1 276 ? 10.138 6.843 15.216 1.00 96.38 276 ILE A N 1
ATOM 2140 C CA . ILE A 1 276 ? 10.788 5.912 16.160 1.00 96.38 276 ILE A CA 1
ATOM 2141 C C . ILE A 1 276 ? 10.440 4.439 15.940 1.00 96.38 276 ILE A C 1
ATOM 2143 O O . ILE A 1 276 ? 11.205 3.578 16.372 1.00 96.38 276 ILE A O 1
ATOM 2147 N N . GLY A 1 277 ? 9.338 4.120 15.265 1.00 93.50 277 GLY A N 1
ATOM 2148 C CA . GLY A 1 277 ? 8.923 2.732 15.060 1.00 93.50 277 GLY A CA 1
ATOM 2149 C C . GLY A 1 277 ? 8.335 2.072 16.312 1.00 93.50 277 GLY A C 1
ATOM 2150 O O . GLY A 1 277 ? 8.470 2.562 17.434 1.00 93.50 277 GLY A O 1
ATOM 2151 N N . THR A 1 278 ? 7.693 0.919 16.125 1.00 92.25 278 THR A N 1
ATOM 2152 C CA . THR A 1 278 ? 6.963 0.208 17.190 1.00 92.25 278 THR A CA 1
ATOM 2153 C C . THR A 1 278 ? 7.837 -0.594 18.163 1.00 92.25 278 THR A C 1
ATOM 2155 O O . THR A 1 278 ? 7.359 -0.945 19.237 1.00 92.25 278 THR A O 1
ATOM 2158 N N . PHE A 1 279 ? 9.111 -0.857 17.842 1.00 93.69 279 PHE A N 1
ATOM 2159 C CA . PHE A 1 279 ? 10.045 -1.596 18.708 1.00 93.69 279 PHE A CA 1
ATOM 2160 C C . PHE A 1 279 ? 11.350 -0.833 18.958 1.00 93.69 279 PHE A C 1
ATOM 2162 O O . PHE A 1 279 ? 11.885 -0.212 18.039 1.00 93.69 279 PHE A O 1
ATOM 2169 N N . VAL A 1 280 ? 11.916 -0.950 20.163 1.00 96.38 280 VAL A N 1
ATOM 2170 C CA . VAL A 1 280 ? 13.226 -0.384 20.529 1.00 96.38 280 VAL A CA 1
ATOM 2171 C C . VAL A 1 280 ? 14.320 -0.955 19.619 1.00 96.38 280 VAL A C 1
ATOM 2173 O O . VAL A 1 280 ? 14.380 -2.167 19.386 1.00 96.38 280 VAL A O 1
ATOM 2176 N N . LEU A 1 281 ? 15.193 -0.087 19.099 1.00 97.56 281 LEU A N 1
ATOM 2177 C CA . LEU A 1 281 ? 16.241 -0.444 18.144 1.00 97.56 281 LEU A CA 1
ATOM 2178 C C . LEU A 1 281 ? 17.645 -0.266 18.727 1.00 97.56 281 LEU A C 1
ATOM 2180 O O . LEU A 1 281 ? 17.988 0.767 19.304 1.00 97.56 281 LEU A O 1
ATOM 2184 N N . ASN A 1 282 ? 18.497 -1.251 18.458 1.00 97.62 282 ASN A N 1
ATOM 2185 C CA . ASN A 1 282 ? 19.941 -1.067 18.479 1.00 97.62 282 ASN A CA 1
ATOM 2186 C C . ASN A 1 282 ? 20.351 -0.054 17.394 1.00 97.62 282 ASN A C 1
ATOM 2188 O O . ASN A 1 282 ? 19.660 0.139 16.390 1.00 97.62 282 ASN A O 1
ATOM 2192 N N . GLN A 1 283 ? 21.516 0.573 17.559 1.00 97.19 283 GLN A N 1
ATOM 2193 C CA . GLN A 1 283 ? 22.035 1.561 16.600 1.00 97.19 283 GLN A CA 1
ATOM 2194 C C . GLN A 1 283 ? 22.472 0.942 15.251 1.00 97.19 283 GLN A C 1
ATOM 2196 O O . GLN A 1 283 ? 22.727 1.667 14.294 1.00 97.19 283 GLN A O 1
ATOM 2201 N N . ASP A 1 284 ? 22.469 -0.389 15.140 1.00 96.81 284 ASP A N 1
ATOM 2202 C CA . ASP A 1 284 ? 22.635 -1.160 13.903 1.00 96.81 284 ASP A CA 1
ATOM 2203 C C . ASP A 1 284 ? 21.293 -1.491 13.202 1.00 96.81 284 ASP A C 1
ATOM 2205 O O . ASP A 1 284 ? 21.261 -2.155 12.165 1.00 96.81 284 ASP A O 1
ATOM 2209 N N . GLY A 1 285 ? 20.161 -1.037 13.753 1.00 94.88 285 GLY A N 1
ATOM 2210 C CA . GLY A 1 285 ? 18.821 -1.282 13.216 1.00 94.88 285 GLY A CA 1
ATOM 2211 C C . GLY A 1 285 ? 18.243 -2.675 13.493 1.00 94.88 285 GLY A C 1
ATOM 2212 O O . GLY A 1 285 ? 17.194 -3.005 12.924 1.00 94.88 285 GLY A O 1
ATOM 2213 N N . ALA A 1 286 ? 18.880 -3.492 14.340 1.00 94.19 286 ALA A N 1
ATOM 2214 C CA . ALA A 1 286 ? 18.266 -4.681 14.927 1.00 94.19 286 ALA A CA 1
ATOM 2215 C C . ALA A 1 286 ? 17.302 -4.300 16.069 1.00 94.19 286 ALA A C 1
ATOM 2217 O O . ALA A 1 286 ? 17.462 -3.266 16.715 1.00 94.19 286 ALA A O 1
ATOM 2218 N N . ARG A 1 287 ? 16.293 -5.139 16.339 1.00 93.44 287 ARG A N 1
ATOM 2219 C CA . ARG A 1 287 ? 15.378 -4.944 17.480 1.00 93.44 287 ARG A CA 1
ATOM 2220 C C . ARG A 1 287 ? 16.065 -5.354 18.784 1.00 93.44 287 ARG A C 1
ATOM 2222 O O . ARG A 1 287 ? 16.727 -6.390 18.817 1.00 93.44 287 ARG A O 1
ATOM 2229 N N . VAL A 1 288 ? 15.857 -4.589 19.852 1.00 94.38 288 VAL A N 1
ATOM 2230 C CA . VAL A 1 288 ? 16.220 -5.004 21.215 1.00 94.38 288 VAL A CA 1
ATOM 2231 C C . VAL A 1 288 ? 15.206 -6.041 21.699 1.00 94.38 288 VAL A C 1
ATOM 2233 O O . VAL A 1 288 ? 14.002 -5.878 21.488 1.00 94.38 288 VAL A O 1
ATOM 2236 N N . LEU A 1 289 ? 15.697 -7.112 22.325 1.00 90.56 289 LEU A N 1
ATOM 2237 C CA . LEU A 1 289 ? 14.887 -8.216 22.840 1.00 90.56 289 LEU A CA 1
ATOM 2238 C C . LEU A 1 289 ? 14.916 -8.246 24.376 1.00 90.56 289 LEU A C 1
ATOM 2240 O O . LEU A 1 289 ? 15.912 -7.855 24.987 1.00 90.56 289 LEU A O 1
ATOM 2244 N N . ASP A 1 290 ? 13.838 -8.729 24.990 1.00 85.56 290 ASP A N 1
ATOM 2245 C CA . ASP A 1 290 ? 13.762 -9.016 26.422 1.00 85.56 290 ASP A CA 1
ATOM 2246 C C . ASP A 1 290 ? 14.499 -10.324 26.800 1.00 85.56 290 ASP A C 1
ATOM 2248 O O . ASP A 1 290 ? 15.063 -11.026 25.956 1.00 85.56 290 ASP A O 1
ATOM 2252 N N . GLN A 1 291 ? 14.477 -10.686 28.088 1.00 86.31 291 GLN A N 1
ATOM 2253 C CA . GLN A 1 291 ? 15.100 -11.922 28.595 1.00 86.31 291 GLN A CA 1
ATOM 2254 C C . GLN A 1 291 ? 14.449 -13.220 28.071 1.00 86.31 291 GLN A C 1
ATOM 2256 O O . GLN A 1 291 ? 15.031 -14.291 28.225 1.00 86.31 291 GLN A O 1
ATOM 2261 N N . SER A 1 292 ? 13.266 -13.135 27.458 1.00 77.06 292 SER A N 1
ATOM 2262 C CA . SER A 1 292 ? 12.547 -14.252 26.833 1.00 77.06 292 SER A CA 1
ATOM 2263 C C . SER A 1 292 ? 12.714 -14.283 25.304 1.00 77.06 292 SER A C 1
ATOM 2265 O O . SER A 1 292 ? 12.201 -15.193 24.655 1.00 77.06 292 SER A O 1
ATOM 2267 N N . GLY A 1 293 ? 13.427 -13.313 24.717 1.00 78.75 293 GLY A N 1
ATOM 2268 C CA . GLY A 1 293 ? 13.623 -13.170 23.273 1.00 78.75 293 GLY A CA 1
ATOM 2269 C C . GLY A 1 293 ? 12.534 -12.372 22.541 1.00 78.75 293 GLY A C 1
ATOM 2270 O O . GLY A 1 293 ? 12.586 -12.283 21.313 1.00 78.75 293 GLY A O 1
ATOM 2271 N N . ASN A 1 294 ? 11.568 -11.771 23.244 1.00 77.94 294 ASN A N 1
ATOM 2272 C CA . ASN A 1 294 ? 10.522 -10.955 22.620 1.00 77.94 294 ASN A CA 1
ATOM 2273 C C . ASN A 1 294 ? 11.053 -9.548 22.297 1.00 77.94 294 ASN A C 1
ATOM 2275 O O . ASN A 1 294 ? 11.718 -8.950 23.144 1.00 77.94 294 ASN A O 1
ATOM 2279 N N . PRO A 1 295 ? 10.736 -8.958 21.132 1.00 86.31 295 PRO A N 1
ATOM 2280 C CA . PRO A 1 295 ? 11.069 -7.564 20.857 1.00 86.31 295 PRO A CA 1
ATOM 2281 C C . PRO A 1 295 ? 10.382 -6.582 21.817 1.00 86.31 295 PRO A C 1
ATOM 2283 O O . PRO A 1 295 ? 9.169 -6.651 22.008 1.00 86.31 295 PRO A O 1
ATOM 2286 N N . ILE A 1 296 ? 11.145 -5.638 22.372 1.00 89.38 296 ILE A N 1
ATOM 2287 C CA . ILE A 1 296 ? 10.642 -4.639 23.329 1.00 89.38 296 ILE A CA 1
ATOM 2288 C C . ILE A 1 296 ? 9.891 -3.521 22.574 1.00 89.38 296 ILE A C 1
ATOM 2290 O O . ILE A 1 296 ? 10.497 -2.912 21.686 1.00 89.38 296 ILE A O 1
ATOM 2294 N N . PRO A 1 297 ? 8.615 -3.213 22.892 1.00 90.56 297 PRO A N 1
ATOM 2295 C CA . PRO A 1 297 ? 7.891 -2.086 22.296 1.00 90.56 297 PRO A CA 1
ATOM 2296 C C . PRO A 1 297 ? 8.510 -0.728 22.658 1.00 90.56 297 PRO A C 1
ATOM 2298 O O . PRO A 1 297 ? 9.025 -0.560 23.762 1.00 90.56 297 PRO A O 1
ATOM 2301 N N . THR A 1 298 ? 8.454 0.258 21.757 1.00 93.75 298 THR A N 1
ATOM 2302 C CA . THR A 1 298 ? 9.065 1.586 22.000 1.00 93.75 298 THR A CA 1
ATOM 2303 C C . THR A 1 298 ? 8.251 2.476 22.949 1.00 93.75 298 THR A C 1
ATOM 2305 O O . THR A 1 298 ? 8.801 3.382 23.569 1.00 93.75 298 THR A O 1
ATOM 2308 N N . TYR A 1 299 ? 6.942 2.249 23.036 1.00 92.56 299 TYR A N 1
ATOM 2309 C CA . TYR A 1 299 ? 5.985 3.028 23.826 1.00 92.56 299 TYR A CA 1
ATOM 2310 C C . TYR A 1 299 ? 4.764 2.159 24.167 1.00 92.56 299 TYR A C 1
ATOM 2312 O O . TYR A 1 299 ? 4.612 1.050 23.648 1.00 92.56 299 TYR A O 1
ATOM 2320 N N . ASP A 1 300 ? 3.874 2.674 25.014 1.00 88.31 300 ASP A N 1
ATOM 2321 C CA . ASP A 1 300 ? 2.593 2.054 25.359 1.00 88.31 300 ASP A CA 1
ATOM 2322 C C . ASP A 1 300 ? 1.391 2.955 25.003 1.00 88.31 300 ASP A C 1
ATOM 2324 O O . ASP A 1 300 ? 1.542 4.064 24.485 1.00 88.31 300 ASP A O 1
ATOM 2328 N N . GLN A 1 301 ? 0.173 2.481 25.279 1.00 86.06 301 GLN A N 1
ATOM 2329 C CA . GLN A 1 301 ? -1.051 3.241 25.006 1.00 86.06 301 GLN A CA 1
ATOM 2330 C C . GLN A 1 301 ? -1.131 4.550 25.813 1.00 86.06 301 GLN A C 1
ATOM 2332 O O . GLN A 1 301 ? -1.594 5.557 25.280 1.00 86.06 301 GLN A O 1
ATOM 2337 N N . ALA A 1 302 ? -0.648 4.565 27.061 1.00 87.31 302 ALA A N 1
ATOM 2338 C CA . ALA A 1 302 ? -0.638 5.775 27.882 1.00 87.31 302 ALA A CA 1
ATOM 2339 C C . ALA A 1 302 ? 0.276 6.854 27.276 1.00 87.31 302 ALA A C 1
ATOM 2341 O O . ALA A 1 302 ? -0.093 8.024 27.235 1.00 87.31 302 ALA A O 1
ATOM 2342 N N . THR A 1 303 ? 1.423 6.454 26.720 1.00 93.69 303 THR A N 1
ATOM 2343 C CA . THR A 1 303 ? 2.321 7.351 25.983 1.00 93.69 303 THR A CA 1
ATOM 2344 C C . THR A 1 303 ? 1.604 8.003 24.793 1.00 93.69 303 THR A C 1
ATOM 2346 O O . THR A 1 303 ? 1.719 9.213 24.608 1.00 93.69 303 THR A O 1
ATOM 2349 N N . ILE A 1 304 ? 0.819 7.246 24.011 1.00 92.50 304 ILE A N 1
ATOM 2350 C CA . ILE A 1 304 ? 0.043 7.813 22.890 1.00 92.50 304 ILE A CA 1
ATOM 2351 C C . ILE A 1 304 ? -0.999 8.823 23.382 1.00 92.50 304 ILE A C 1
ATOM 2353 O O . ILE A 1 304 ? -1.100 9.910 22.816 1.00 92.50 304 ILE A O 1
ATOM 2357 N N . GLU A 1 305 ? -1.739 8.501 24.444 1.00 88.56 305 GLU A N 1
ATOM 2358 C CA . GLU A 1 305 ? -2.751 9.393 25.029 1.00 88.56 305 GLU A CA 1
ATOM 2359 C C . GLU A 1 305 ? -2.121 10.704 25.555 1.00 88.56 305 GLU A C 1
ATOM 2361 O O . GLU A 1 305 ? -2.692 11.785 25.390 1.00 88.56 305 GLU A O 1
ATOM 2366 N N . GLU A 1 306 ? -0.897 10.657 26.088 1.00 92.38 306 GLU A N 1
ATOM 2367 C CA . GLU A 1 306 ? -0.155 11.843 26.535 1.00 92.38 306 GLU A CA 1
ATOM 2368 C C . GLU A 1 306 ? 0.386 12.705 25.377 1.00 92.38 306 GLU A C 1
ATOM 2370 O O . GLU A 1 306 ? 0.301 13.935 25.445 1.00 92.38 306 GLU A O 1
ATOM 2375 N N . PHE A 1 307 ? 0.862 12.106 24.277 1.00 96.00 307 PHE A N 1
ATOM 2376 C CA . PHE A 1 307 ? 1.201 12.857 23.057 1.00 96.00 307 PHE A CA 1
ATOM 2377 C C . PHE A 1 307 ? -0.042 13.434 22.365 1.00 96.00 307 PHE A C 1
ATOM 2379 O O . PHE A 1 307 ? -0.007 14.572 21.896 1.00 96.00 307 PHE A O 1
ATOM 2386 N N . ALA A 1 308 ? -1.164 12.708 22.351 1.00 92.75 308 ALA A N 1
ATOM 2387 C CA . ALA A 1 308 ? -2.434 13.192 21.808 1.00 92.75 308 ALA A CA 1
ATOM 2388 C C . ALA A 1 308 ? -2.882 14.488 22.500 1.00 92.75 308 ALA A C 1
ATOM 2390 O O . ALA A 1 308 ? -3.344 15.413 21.833 1.00 92.75 308 ALA A O 1
ATOM 2391 N N . ARG A 1 309 ? -2.648 14.608 23.816 1.00 90.94 309 ARG A N 1
ATOM 2392 C CA . ARG A 1 309 ? -2.862 15.854 24.570 1.00 90.94 309 ARG A CA 1
ATOM 2393 C C . ARG A 1 309 ? -1.954 16.999 24.096 1.00 90.94 309 ARG A C 1
ATOM 2395 O O . ARG A 1 309 ? -2.447 18.121 24.000 1.00 90.94 309 ARG A O 1
ATOM 2402 N N . VAL A 1 310 ? -0.679 16.759 23.756 1.00 94.62 310 VAL A N 1
ATOM 2403 C CA . VAL A 1 310 ? 0.218 17.801 23.193 1.00 94.62 310 VAL A CA 1
ATOM 2404 C C . VAL A 1 310 ? -0.306 18.327 21.854 1.00 94.62 310 VAL A C 1
ATOM 2406 O O . VAL A 1 310 ? -0.342 19.535 21.636 1.00 94.62 310 VAL A O 1
ATOM 2409 N N . PHE A 1 311 ? -0.752 17.440 20.963 1.00 95.44 311 PHE A N 1
ATOM 2410 C CA . PHE A 1 311 ? -1.180 17.814 19.610 1.00 95.44 311 PHE A CA 1
ATOM 2411 C C . PHE A 1 311 ? -2.593 18.435 19.535 1.00 95.44 311 PHE A C 1
ATOM 2413 O O . PHE A 1 311 ? -3.104 18.687 18.444 1.00 95.44 311 PHE A O 1
ATOM 2420 N N . THR A 1 312 ? -3.220 18.748 20.675 1.00 92.38 312 THR A N 1
ATOM 2421 C CA . THR A 1 312 ? -4.455 19.551 20.731 1.00 92.38 312 THR A CA 1
ATOM 2422 C C . THR A 1 312 ? -4.190 21.046 20.515 1.00 92.38 312 THR A C 1
ATOM 2424 O O . THR A 1 312 ? -3.119 21.550 20.847 1.00 92.38 312 THR A O 1
ATOM 2427 N N . GLY A 1 313 ? -5.186 21.778 20.004 1.00 91.19 313 GLY A N 1
ATOM 2428 C CA . GLY A 1 313 ? -5.179 23.246 19.919 1.00 91.19 313 GLY A CA 1
ATOM 2429 C C . GLY A 1 313 ? -4.989 23.846 18.523 1.00 91.19 313 GLY A C 1
ATOM 2430 O O . GLY A 1 313 ? -5.096 25.063 18.379 1.00 91.19 313 GLY A O 1
ATOM 2431 N N . TRP A 1 314 ? -4.742 23.031 17.495 1.00 95.56 314 TRP A N 1
ATOM 2432 C CA . TRP A 1 314 ? -4.320 23.501 16.170 1.00 95.56 314 TRP A CA 1
ATOM 2433 C C . TRP A 1 314 ? -5.473 23.604 15.164 1.00 95.56 314 TRP A C 1
ATOM 2435 O O . TRP A 1 314 ? -6.307 22.704 15.041 1.00 95.56 314 TRP A O 1
ATOM 2445 N N . VAL A 1 315 ? -5.520 24.713 14.424 1.00 95.75 315 VAL A N 1
ATOM 2446 C CA . VAL A 1 315 ? -6.535 25.025 13.404 1.00 95.75 315 VAL A CA 1
ATOM 2447 C C . VAL A 1 315 ? -5.886 25.581 12.132 1.00 95.75 315 VAL A C 1
ATOM 2449 O O . VAL A 1 315 ? -4.710 25.942 12.130 1.00 95.75 315 VAL A O 1
ATOM 2452 N N . LEU A 1 316 ? -6.638 25.660 11.029 1.00 97.38 316 LEU A N 1
ATOM 2453 C CA . LEU A 1 316 ? -6.146 26.317 9.812 1.00 97.38 316 LEU A CA 1
ATOM 2454 C C . LEU A 1 316 ? -5.870 27.805 10.067 1.00 97.38 316 LEU A C 1
ATOM 2456 O O . LEU A 1 316 ? -6.599 28.466 10.810 1.00 97.38 316 LEU A O 1
ATOM 2460 N N . ALA A 1 317 ? -4.860 28.339 9.380 1.00 97.25 317 ALA A N 1
ATOM 2461 C CA . ALA A 1 317 ? -4.649 29.777 9.259 1.00 97.25 317 ALA A CA 1
ATOM 2462 C C . ALA A 1 317 ? -5.881 30.487 8.639 1.00 97.25 317 ALA A C 1
ATOM 2464 O O . ALA A 1 317 ? -6.723 29.833 8.009 1.00 97.25 317 ALA A O 1
ATOM 2465 N N . PRO A 1 318 ? -6.007 31.825 8.777 1.00 96.25 318 PRO A N 1
ATOM 2466 C CA . PRO A 1 318 ? -7.118 32.587 8.207 1.00 96.25 318 PRO A CA 1
ATOM 2467 C C . PRO A 1 318 ? -7.366 32.274 6.725 1.00 96.25 318 PRO A C 1
ATOM 2469 O O . PRO A 1 318 ? -6.424 32.135 5.942 1.00 96.25 318 PRO A O 1
ATOM 2472 N N . ALA A 1 319 ? -8.646 32.147 6.362 1.00 96.62 319 ALA A N 1
ATOM 2473 C CA . ALA A 1 319 ? -9.090 31.687 5.048 1.00 96.62 319 ALA A CA 1
ATOM 2474 C C . ALA A 1 319 ? -8.544 32.550 3.896 1.00 96.62 319 ALA A C 1
ATOM 2476 O O . ALA A 1 319 ? -8.481 33.777 3.991 1.00 96.62 319 ALA A O 1
ATOM 2477 N N . LEU A 1 320 ? -8.180 31.898 2.791 1.00 95.38 320 LEU A N 1
ATOM 2478 C CA . LEU A 1 320 ? -7.654 32.562 1.597 1.00 95.38 320 LEU A CA 1
ATOM 2479 C C . LEU A 1 320 ? -8.803 33.132 0.748 1.00 95.38 320 LEU A C 1
ATOM 2481 O O . LEU A 1 320 ? -9.909 32.590 0.804 1.00 95.38 320 LEU A O 1
ATOM 2485 N N . PRO A 1 321 ? -8.569 34.169 -0.080 1.00 94.06 321 PRO A N 1
ATOM 2486 C CA . PRO A 1 321 ? -9.502 34.556 -1.137 1.00 94.06 321 PRO A CA 1
ATOM 2487 C C . PRO A 1 321 ? -9.778 33.385 -2.088 1.00 94.06 321 PRO A C 1
ATOM 2489 O O . PRO A 1 321 ? -8.865 32.627 -2.417 1.00 94.06 321 PRO A O 1
ATOM 2492 N N . ALA A 1 322 ? -11.026 33.242 -2.526 1.00 91.25 322 ALA A N 1
ATOM 2493 C CA . ALA A 1 322 ? -11.428 32.220 -3.490 1.00 91.25 322 ALA A CA 1
ATOM 2494 C C . ALA A 1 322 ? -11.294 32.708 -4.952 1.00 91.25 322 ALA A C 1
ATOM 2496 O O . ALA A 1 322 ? -11.333 33.918 -5.195 1.00 91.25 322 ALA A O 1
ATOM 2497 N N . PRO A 1 323 ? -11.225 31.792 -5.940 1.00 88.88 323 PRO A N 1
ATOM 2498 C CA . PRO A 1 323 ? -11.332 32.136 -7.357 1.00 88.88 323 PRO A CA 1
ATOM 2499 C C . PRO A 1 323 ? -12.695 32.771 -7.639 1.00 88.88 323 PRO A C 1
ATOM 2501 O O . PRO A 1 323 ? -13.723 32.197 -7.266 1.00 88.88 323 PRO A O 1
ATOM 2504 N N . ALA A 1 324 ? -12.740 33.903 -8.345 1.00 87.06 324 ALA A N 1
ATOM 2505 C CA . ALA A 1 324 ? -14.003 34.584 -8.661 1.00 87.06 324 ALA A CA 1
ATOM 2506 C C . ALA A 1 324 ? -14.981 33.681 -9.447 1.00 87.06 324 ALA A C 1
ATOM 2508 O O . ALA A 1 324 ? -16.190 33.712 -9.222 1.00 87.06 324 ALA A O 1
ATOM 2509 N N . GLU A 1 325 ? -14.447 32.816 -10.313 1.00 86.38 325 GLU A N 1
ATOM 2510 C CA . GLU A 1 325 ? -15.197 31.832 -11.107 1.00 86.38 325 GLU A CA 1
ATOM 2511 C C . GLU A 1 325 ? -15.828 30.706 -10.267 1.00 86.38 325 GLU A C 1
ATOM 2513 O O . GLU A 1 325 ? -16.745 30.024 -10.727 1.00 86.38 325 GLU A O 1
ATOM 2518 N N . SER A 1 326 ? -15.364 30.508 -9.028 1.00 85.06 326 SER A N 1
ATOM 2519 C CA . SER A 1 326 ? -15.870 29.459 -8.136 1.00 85.06 326 SER A CA 1
ATOM 2520 C C . SER A 1 326 ? -17.193 29.818 -7.449 1.00 85.06 326 SER A C 1
ATOM 2522 O O . SER A 1 326 ? -17.870 28.932 -6.925 1.00 85.06 326 SER A O 1
ATOM 2524 N N . GLY A 1 327 ? -17.559 31.106 -7.424 1.00 85.75 327 GLY A N 1
ATOM 2525 C CA . GLY A 1 327 ? -18.731 31.624 -6.709 1.00 85.75 327 GLY A CA 1
ATOM 2526 C C . GLY A 1 327 ? -18.590 31.692 -5.180 1.00 85.75 327 GLY A C 1
ATOM 2527 O O . GLY A 1 327 ? -19.509 32.163 -4.513 1.00 85.75 327 GLY A O 1
ATOM 2528 N N . ALA A 1 328 ? -17.462 31.252 -4.613 1.00 88.44 328 ALA A N 1
ATOM 2529 C CA . ALA A 1 328 ? -17.127 31.453 -3.205 1.00 88.44 328 ALA A CA 1
ATOM 2530 C C . ALA A 1 328 ? -16.400 32.795 -2.992 1.00 88.44 328 ALA A C 1
ATOM 2532 O O . ALA A 1 328 ? -15.788 33.332 -3.912 1.00 88.44 328 ALA A O 1
ATOM 2533 N N . THR A 1 329 ? -16.424 33.321 -1.763 1.00 92.38 329 THR A N 1
ATOM 2534 C CA . THR A 1 329 ? -15.625 34.502 -1.370 1.00 92.38 329 THR A CA 1
ATOM 2535 C C . THR A 1 329 ? -14.257 34.100 -0.815 1.00 92.38 329 THR A C 1
ATOM 2537 O O . THR A 1 329 ? -13.251 34.756 -1.081 1.00 92.38 329 THR A O 1
ATOM 2540 N N . THR A 1 330 ? -14.212 33.015 -0.039 1.00 95.75 330 THR A N 1
ATOM 2541 C CA . THR A 1 330 ? -13.001 32.496 0.608 1.00 95.75 330 THR A CA 1
ATOM 2542 C C . THR A 1 330 ? -12.961 30.969 0.597 1.00 95.75 330 THR A C 1
ATOM 2544 O O . THR A 1 330 ? -13.979 30.304 0.398 1.00 95.75 330 THR A O 1
ATOM 2547 N N . VAL A 1 331 ? -11.769 30.412 0.813 1.00 95.44 331 VAL A N 1
ATOM 2548 C CA . VAL A 1 331 ? -11.490 28.970 0.860 1.00 95.44 331 VAL A CA 1
ATOM 2549 C C . VAL A 1 331 ? -10.614 28.602 2.067 1.00 95.44 331 VAL A C 1
ATOM 2551 O O . VAL A 1 331 ? -9.857 29.446 2.561 1.00 95.44 331 VAL A O 1
ATOM 2554 N N . PRO A 1 332 ? -10.675 27.346 2.551 1.00 95.00 332 PRO A N 1
ATOM 2555 C CA . PRO A 1 332 ? -9.794 26.858 3.610 1.00 95.00 332 PRO A CA 1
ATOM 2556 C C . PRO A 1 332 ? -8.308 27.049 3.272 1.00 95.00 332 PRO A C 1
ATOM 2558 O O . PRO A 1 332 ? -7.863 26.708 2.174 1.00 95.00 332 PRO A O 1
ATOM 2561 N N . ASN A 1 333 ? -7.530 27.574 4.220 1.00 95.88 333 ASN A N 1
ATOM 2562 C CA . ASN A 1 333 ? -6.113 27.849 4.009 1.00 95.88 333 ASN A CA 1
ATOM 2563 C C . ASN A 1 333 ? -5.263 26.584 4.207 1.00 95.88 333 ASN A C 1
ATOM 2565 O O . ASN A 1 333 ? -4.873 26.259 5.324 1.00 95.88 333 ASN A O 1
ATOM 2569 N N . TYR A 1 334 ? -4.976 25.894 3.102 1.00 96.00 334 TYR A N 1
ATOM 2570 C CA . TYR A 1 334 ? -4.009 24.789 3.031 1.00 96.00 334 TYR A CA 1
ATOM 2571 C C . TYR A 1 334 ? -2.654 25.229 2.434 1.00 96.00 334 TYR A C 1
ATOM 2573 O O . TYR A 1 334 ? -1.871 24.398 1.977 1.00 96.00 334 TYR A O 1
ATOM 2581 N N . ARG A 1 335 ? -2.386 26.543 2.393 1.00 94.56 335 ARG A N 1
ATOM 2582 C CA . ARG A 1 335 ? -1.119 27.121 1.917 1.00 94.56 335 ARG A CA 1
ATOM 2583 C C . ARG A 1 335 ? -0.153 27.358 3.074 1.00 94.56 335 ARG A C 1
ATOM 2585 O O . ARG A 1 335 ? 1.023 27.025 2.963 1.00 94.56 335 ARG A O 1
ATOM 2592 N N . ASP A 1 336 ? -0.662 27.960 4.143 1.00 96.62 336 ASP A N 1
ATOM 2593 C CA . ASP A 1 336 ? 0.115 28.377 5.307 1.00 96.62 336 ASP A CA 1
ATOM 2594 C C . ASP A 1 336 ? 0.066 27.304 6.408 1.00 96.62 336 ASP A C 1
ATOM 2596 O O . ASP A 1 336 ? -0.809 26.438 6.408 1.00 96.62 336 ASP A O 1
ATOM 2600 N N . ALA A 1 337 ? 1.003 27.353 7.357 1.00 97.81 337 ALA A N 1
ATOM 2601 C CA . ALA A 1 337 ? 1.019 26.432 8.494 1.00 97.81 337 ALA A CA 1
ATOM 2602 C C . ALA A 1 337 ? -0.238 26.574 9.378 1.00 97.81 337 ALA A C 1
ATOM 2604 O O . ALA A 1 337 ? -0.840 27.647 9.468 1.00 97.81 337 ALA A O 1
ATOM 2605 N N . MET A 1 338 ? -0.611 25.492 10.064 1.00 98.31 338 MET A N 1
ATOM 2606 C CA . MET A 1 338 ? -1.632 25.524 11.110 1.00 98.31 338 MET A CA 1
ATOM 2607 C C . MET A 1 338 ? -1.219 26.465 12.246 1.00 98.31 338 MET A C 1
ATOM 2609 O O . MET A 1 338 ? -0.041 26.593 12.579 1.00 98.31 338 MET A O 1
ATOM 2613 N N . VAL A 1 339 ? -2.210 27.106 12.861 1.00 97.81 339 VAL A N 1
ATOM 2614 C CA . VAL A 1 339 ? -2.037 28.086 13.938 1.00 97.81 339 VAL A CA 1
ATOM 2615 C C . VAL A 1 339 ? -2.754 27.628 15.204 1.00 97.81 339 VAL A C 1
ATOM 2617 O O . VAL A 1 339 ? -3.724 26.869 15.146 1.00 97.81 339 VAL A O 1
ATOM 2620 N N . VAL A 1 340 ? -2.295 28.107 16.358 1.00 95.94 340 VAL A N 1
ATOM 2621 C CA . VAL A 1 340 ? -2.950 27.849 17.645 1.00 95.94 340 VAL A CA 1
ATOM 2622 C C . VAL A 1 340 ? -4.290 28.588 17.703 1.00 95.94 340 VAL A C 1
ATOM 2624 O O . VAL A 1 340 ? -4.339 29.804 17.495 1.00 95.94 340 VAL A O 1
ATOM 2627 N N . HIS A 1 341 ? -5.374 27.874 18.012 1.00 91.88 341 HIS A N 1
ATOM 2628 C CA . HIS A 1 341 ? -6.689 28.472 18.235 1.00 91.88 341 HIS A CA 1
ATOM 2629 C C . HIS A 1 341 ? -6.678 29.374 19.475 1.00 91.88 341 HIS A C 1
ATOM 2631 O O . HIS A 1 341 ? -6.095 29.032 20.509 1.00 91.88 341 HIS A O 1
ATOM 2637 N N . LYS A 1 342 ? -7.325 30.538 19.366 1.00 89.25 342 LYS A N 1
ATOM 2638 C CA . LYS A 1 342 ? -7.423 31.526 20.441 1.00 89.25 342 LYS A CA 1
ATOM 2639 C C . LYS A 1 342 ? -8.852 32.040 20.546 1.00 89.25 342 LYS A C 1
ATOM 2641 O O . LYS A 1 342 ? -9.485 32.338 19.535 1.00 89.25 342 LYS A O 1
ATOM 2646 N N . ASP A 1 343 ? -9.337 32.157 21.776 1.00 84.69 343 ASP A N 1
ATOM 2647 C CA . ASP A 1 343 ? -10.671 32.671 22.069 1.00 84.69 343 ASP A CA 1
ATOM 2648 C C . ASP A 1 343 ? -10.813 34.177 21.768 1.00 84.69 343 ASP A C 1
ATOM 2650 O O . ASP A 1 343 ? -9.863 34.875 21.407 1.00 84.69 343 ASP A O 1
ATOM 2654 N N . SER A 1 344 ? -12.020 34.715 21.962 1.00 85.62 344 SER A N 1
ATOM 2655 C CA . SER A 1 344 ? -12.328 36.141 21.760 1.00 85.62 344 SER A CA 1
ATOM 2656 C C . SER A 1 344 ? -11.609 37.101 22.728 1.00 85.62 344 SER A C 1
ATOM 2658 O O . SER A 1 344 ? -11.794 38.313 22.635 1.00 85.62 344 SER A O 1
ATOM 2660 N N . GLN A 1 345 ? -10.785 36.592 23.651 1.00 84.62 345 GLN A N 1
ATOM 2661 C CA . GLN A 1 345 ? -9.877 37.359 24.506 1.00 84.62 345 GLN A CA 1
ATOM 2662 C C . GLN A 1 345 ? -8.392 37.086 24.174 1.00 84.62 345 GLN A C 1
ATOM 2664 O O . GLN A 1 345 ? -7.511 37.510 24.921 1.00 84.62 345 GLN A O 1
ATOM 2669 N N . GLY A 1 346 ? -8.101 36.392 23.066 1.00 85.06 346 GLY A N 1
ATOM 2670 C CA . GLY A 1 346 ? -6.749 36.083 22.595 1.00 85.06 346 GLY A CA 1
ATOM 2671 C C . GLY A 1 346 ? -6.054 34.940 23.342 1.00 85.06 346 GLY A C 1
ATOM 2672 O O . GLY A 1 346 ? -4.83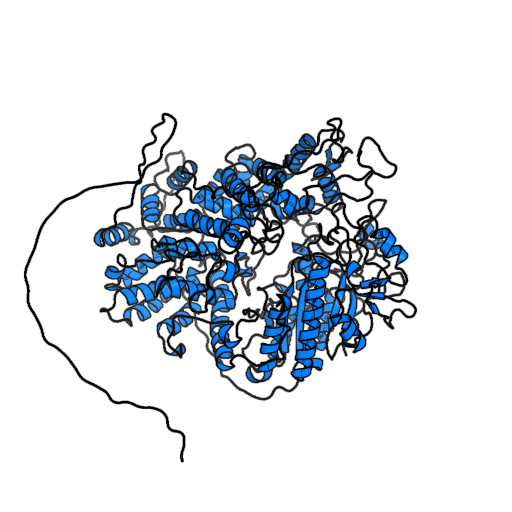3 34.813 23.242 1.00 85.06 346 GLY A O 1
ATOM 2673 N N . ARG A 1 347 ? -6.792 34.126 24.108 1.00 84.38 347 ARG A N 1
ATOM 2674 C CA . ARG A 1 347 ? -6.233 33.082 24.983 1.00 84.38 347 ARG A CA 1
ATOM 2675 C C . ARG A 1 347 ? -6.348 31.708 24.332 1.00 84.38 347 ARG A C 1
ATOM 2677 O O . ARG A 1 347 ? -7.367 31.396 23.729 1.00 84.38 347 ARG A O 1
ATOM 2684 N N . GLU A 1 348 ? -5.329 30.877 24.515 1.00 87.12 348 GLU A N 1
ATOM 2685 C CA . GLU A 1 348 ? -5.324 29.477 24.074 1.00 87.12 348 GLU A CA 1
ATOM 2686 C C . GLU A 1 348 ? -6.324 28.667 24.923 1.00 87.12 348 GLU A C 1
ATOM 2688 O O . GLU A 1 348 ? -6.189 28.592 26.149 1.00 87.12 348 GLU A O 1
ATOM 2693 N N . ASP A 1 349 ? -7.356 28.119 24.276 1.00 80.06 349 ASP A N 1
ATOM 2694 C CA . ASP A 1 349 ? -8.559 27.544 24.902 1.00 80.06 349 ASP A CA 1
ATOM 2695 C C . ASP A 1 349 ? -8.863 26.090 24.482 1.00 80.06 349 ASP A C 1
ATOM 2697 O O . ASP A 1 349 ? -9.600 25.391 25.188 1.00 80.06 349 ASP A O 1
ATOM 2701 N N . TYR A 1 350 ? -8.295 25.640 23.355 1.00 85.69 350 TYR A N 1
ATOM 2702 C CA . TYR A 1 350 ? -8.467 24.297 22.774 1.00 85.69 350 TYR A CA 1
ATOM 2703 C C . TYR A 1 350 ? -7.334 23.307 23.115 1.00 85.69 350 TYR A C 1
ATOM 2705 O O . TYR A 1 350 ? -7.518 22.103 22.920 1.00 85.69 350 TYR A O 1
ATOM 2713 N N . HIS A 1 351 ? -6.179 23.792 23.580 1.00 88.81 351 HIS A N 1
ATOM 2714 C CA . HIS A 1 351 ? -5.018 22.973 23.952 1.00 88.81 351 HIS A CA 1
ATOM 2715 C C . HIS A 1 351 ? -5.113 22.484 25.405 1.00 88.81 351 HIS A C 1
ATOM 2717 O O . HIS A 1 351 ? -5.516 23.246 26.283 1.00 88.81 351 HIS A O 1
ATOM 2723 N N . ASP A 1 352 ? -4.716 21.237 25.671 1.00 86.88 352 ASP A N 1
ATOM 2724 C CA . ASP A 1 352 ? -4.631 20.683 27.027 1.00 86.88 352 ASP A CA 1
ATOM 2725 C C . ASP A 1 352 ? -3.472 21.349 27.768 1.00 86.88 352 ASP A C 1
ATOM 2727 O O . ASP A 1 352 ? -2.317 21.138 27.416 1.00 86.88 352 ASP A O 1
ATOM 2731 N N . ARG A 1 353 ? -3.749 22.123 28.820 1.00 84.69 353 ARG A N 1
ATOM 2732 C CA . ARG A 1 353 ? -2.700 22.835 29.578 1.00 84.69 353 ARG A CA 1
ATOM 2733 C C . ARG A 1 353 ? -2.262 22.121 30.859 1.00 84.69 353 ARG A C 1
ATOM 2735 O O . ARG A 1 353 ? -1.558 22.713 31.675 1.00 84.69 353 ARG A O 1
ATOM 2742 N N . GLY A 1 354 ? -2.668 20.869 31.062 1.00 84.56 354 GLY A N 1
ATOM 2743 C CA . GLY A 1 354 ? -2.224 20.049 32.187 1.00 84.56 354 GLY A CA 1
ATOM 2744 C C . GLY A 1 354 ? -0.830 19.445 31.956 1.00 84.56 354 GLY A C 1
ATOM 2745 O O . GLY A 1 354 ? -0.404 19.331 30.804 1.00 84.56 354 GLY A O 1
ATOM 2746 N N . PRO A 1 355 ? -0.132 19.001 33.020 1.00 89.06 355 PRO A N 1
ATOM 2747 C CA . PRO A 1 355 ? 1.160 18.319 32.905 1.00 89.06 355 PRO A CA 1
ATOM 2748 C C . PRO A 1 355 ? 1.052 17.027 32.087 1.00 89.06 355 PRO A C 1
ATOM 2750 O O . PRO A 1 355 ? -0.028 16.421 32.028 1.00 89.06 355 PRO A O 1
ATOM 2753 N N . LYS A 1 356 ? 2.155 16.619 31.446 1.00 91.44 356 LYS A N 1
ATOM 2754 C CA . LYS A 1 356 ? 2.204 15.455 30.544 1.00 91.44 356 LYS A CA 1
ATOM 2755 C C . LYS A 1 356 ? 3.486 14.642 30.711 1.00 91.44 356 LYS A C 1
ATOM 2757 O O . LYS A 1 356 ? 4.539 15.218 30.973 1.00 91.44 356 LYS A O 1
ATOM 2762 N N . THR A 1 357 ? 3.409 13.325 30.524 1.00 95.25 357 THR A N 1
ATOM 2763 C CA . THR A 1 357 ? 4.579 12.424 30.504 1.00 95.25 357 THR A CA 1
ATOM 2764 C C . THR A 1 357 ? 4.785 11.829 29.110 1.00 95.25 357 THR A C 1
ATOM 2766 O O . THR A 1 357 ? 3.929 11.104 28.618 1.00 95.25 357 THR A O 1
ATOM 2769 N N . LEU A 1 358 ? 5.925 12.127 28.484 1.00 96.94 358 LEU A N 1
ATOM 2770 C CA . LEU A 1 358 ? 6.288 11.696 27.128 1.00 96.94 358 LEU A CA 1
ATOM 2771 C C . LEU A 1 358 ? 7.341 10.562 27.143 1.00 96.94 358 LEU A C 1
ATOM 2773 O O . LEU A 1 358 ? 7.573 9.928 28.179 1.00 96.94 358 LEU A O 1
ATOM 2777 N N . LEU A 1 359 ? 7.990 10.294 25.998 1.00 97.06 359 LEU A N 1
ATOM 2778 C CA . LEU A 1 359 ? 8.957 9.198 25.834 1.00 97.06 359 LEU A CA 1
ATOM 2779 C C . LEU A 1 359 ? 10.046 9.245 26.912 1.00 97.06 359 LEU A C 1
ATOM 2781 O O . LEU A 1 359 ? 10.579 10.309 27.242 1.00 97.06 359 LEU A O 1
ATOM 2785 N N . ASN A 1 360 ? 10.405 8.064 27.423 1.00 93.56 360 ASN A N 1
ATOM 2786 C CA . ASN A 1 360 ? 11.399 7.868 28.485 1.00 93.56 360 ASN A CA 1
ATOM 2787 C C . ASN A 1 360 ? 11.102 8.649 29.784 1.00 93.56 360 ASN A C 1
ATOM 2789 O O . ASN A 1 360 ? 12.015 8.962 30.547 1.00 93.56 360 ASN A O 1
ATOM 2793 N N . GLY A 1 361 ? 9.827 8.958 30.050 1.00 94.50 361 GLY A N 1
ATOM 2794 C CA . GLY A 1 361 ? 9.385 9.629 31.276 1.00 94.50 361 GLY A CA 1
ATOM 2795 C C . GLY A 1 361 ? 9.583 11.148 31.280 1.00 94.50 361 GLY A C 1
ATOM 2796 O O . GLY A 1 361 ? 9.459 11.765 32.341 1.00 94.50 361 GLY A O 1
ATOM 2797 N N . PHE A 1 362 ? 9.891 11.754 30.128 1.00 96.88 362 PHE A N 1
ATOM 2798 C CA . PHE A 1 362 ? 10.095 13.197 29.986 1.00 96.88 362 PHE A CA 1
ATOM 2799 C C . PHE A 1 362 ? 8.849 13.984 30.424 1.00 96.88 362 PHE A C 1
ATOM 2801 O O . PHE A 1 362 ? 7.746 13.719 29.952 1.00 96.88 362 PHE A O 1
ATOM 2808 N N . GLN A 1 363 ? 9.023 14.950 31.329 1.00 97.06 363 GLN A N 1
ATOM 2809 C CA . GLN A 1 363 ? 7.920 15.680 31.959 1.00 97.06 363 GLN A CA 1
ATOM 2810 C C . GLN A 1 363 ? 7.705 17.053 31.317 1.00 97.06 363 GLN A C 1
ATOM 2812 O O . GLN A 1 363 ? 8.574 17.921 31.401 1.00 97.06 363 GLN A O 1
ATOM 2817 N N . LEU A 1 364 ? 6.509 17.281 30.773 1.00 94.50 364 LEU A N 1
ATOM 2818 C CA . LEU A 1 364 ? 5.992 18.623 30.516 1.00 94.50 364 LEU A CA 1
ATOM 2819 C C . LEU A 1 364 ? 5.246 19.109 31.770 1.00 94.50 364 LEU A C 1
ATOM 2821 O O . LEU A 1 364 ? 4.325 18.425 32.225 1.00 94.50 364 LEU A O 1
ATOM 2825 N N . PRO A 1 365 ? 5.590 20.280 32.340 1.00 90.50 365 PRO A N 1
ATOM 2826 C CA . PRO A 1 365 ? 4.986 20.761 33.585 1.00 90.50 365 PRO A CA 1
ATOM 2827 C C . PRO A 1 365 ? 3.530 21.232 33.424 1.00 90.50 365 PRO A C 1
ATOM 2829 O O . PRO A 1 365 ? 2.845 21.439 34.426 1.00 90.50 365 PRO A O 1
ATOM 2832 N N . GLY A 1 366 ? 3.053 21.400 32.187 1.00 84.75 366 GLY A N 1
ATOM 2833 C CA . GLY A 1 366 ? 1.793 22.071 31.884 1.00 84.75 366 GLY A CA 1
ATOM 2834 C C . GLY A 1 366 ? 1.902 23.595 32.003 1.00 84.75 366 GLY A C 1
ATOM 2835 O O . GLY A 1 366 ? 2.939 24.151 32.371 1.00 84.75 366 GLY A O 1
ATOM 2836 N N . GLY A 1 367 ? 0.817 24.293 31.671 1.00 83.38 367 GLY A N 1
ATOM 2837 C CA . GLY A 1 367 ? 0.712 25.754 31.757 1.00 83.38 367 GLY A CA 1
ATOM 2838 C C . GLY A 1 367 ? 1.559 26.551 30.753 1.00 83.38 367 GLY A C 1
ATOM 2839 O O . GLY A 1 367 ? 1.406 27.771 30.684 1.00 83.38 367 GLY A O 1
ATOM 2840 N N . GLN A 1 368 ? 2.400 25.899 29.946 1.00 90.06 368 GLN A N 1
ATOM 2841 C CA . GLN A 1 368 ? 3.176 26.514 28.862 1.00 90.06 368 GLN A CA 1
ATOM 2842 C C . GLN A 1 368 ? 2.253 26.966 27.707 1.00 90.06 368 GLN A C 1
ATOM 2844 O O . GLN A 1 368 ? 1.022 26.857 27.809 1.00 90.06 368 GLN A O 1
ATOM 2849 N N . SER A 1 369 ? 2.811 27.554 26.642 1.00 92.25 369 SER A N 1
ATOM 2850 C CA . SER A 1 369 ? 2.055 27.767 25.397 1.00 92.25 369 SER A CA 1
ATOM 2851 C C . SER A 1 369 ? 2.063 26.513 24.523 1.00 92.25 369 SER A C 1
ATOM 2853 O O . SER A 1 369 ? 3.001 25.714 24.559 1.00 92.25 369 SER A O 1
ATOM 2855 N N . THR A 1 370 ? 1.040 26.384 23.684 1.00 93.44 370 THR A N 1
ATOM 2856 C CA . THR A 1 370 ? 0.866 25.271 22.736 1.00 93.44 370 THR A CA 1
ATOM 2857 C C . THR A 1 370 ? 2.102 25.087 21.834 1.00 93.44 370 THR A C 1
ATOM 2859 O O . THR A 1 370 ? 2.538 23.968 21.573 1.00 93.44 370 THR A O 1
ATOM 2862 N N . GLU A 1 371 ? 2.731 26.190 21.408 1.00 95.75 371 GLU A N 1
ATOM 2863 C CA . GLU A 1 371 ? 3.973 26.192 20.615 1.00 95.75 371 GLU A CA 1
ATOM 2864 C C . GLU A 1 371 ? 5.200 25.691 21.402 1.00 95.75 371 GLU A C 1
ATOM 2866 O O . GLU A 1 371 ? 6.079 25.045 20.825 1.00 95.75 371 GLU A O 1
ATOM 2871 N N . GLN A 1 372 ? 5.279 25.968 22.708 1.00 96.94 372 GLN A N 1
ATOM 2872 C CA . GLN A 1 372 ? 6.382 25.520 23.569 1.00 96.94 372 GLN A CA 1
ATOM 2873 C C . GLN A 1 372 ? 6.291 24.020 23.863 1.00 96.94 372 GLN A C 1
ATOM 2875 O O . GLN A 1 372 ? 7.302 23.319 23.770 1.00 96.94 372 GLN A O 1
ATOM 2880 N N . GLU A 1 373 ? 5.092 23.517 24.170 1.00 95.88 373 GLU A N 1
ATOM 2881 C CA . GLU A 1 373 ? 4.884 22.084 24.396 1.00 95.88 373 GLU A CA 1
ATOM 2882 C C . GLU A 1 373 ? 5.080 21.279 23.105 1.00 95.88 373 GLU A C 1
ATOM 2884 O O . GLU A 1 373 ? 5.757 20.251 23.136 1.00 95.88 373 GLU A O 1
ATOM 2889 N N . LEU A 1 374 ? 4.608 21.785 21.955 1.00 97.75 374 LEU A N 1
ATOM 2890 C CA . LEU A 1 374 ? 4.881 21.171 20.653 1.00 97.75 374 LEU A CA 1
ATOM 2891 C C . LEU A 1 374 ? 6.385 21.070 20.372 1.00 97.75 374 LEU A C 1
ATOM 2893 O O . LEU A 1 374 ? 6.863 19.991 20.031 1.00 97.75 374 LEU A O 1
ATOM 2897 N N . ASN A 1 375 ? 7.144 22.163 20.511 1.00 98.19 375 ASN A N 1
ATOM 2898 C CA . ASN A 1 375 ? 8.589 22.121 20.265 1.00 98.19 375 ASN A CA 1
ATOM 2899 C C . ASN A 1 375 ? 9.279 21.106 21.187 1.00 98.19 375 ASN A C 1
ATOM 2901 O O . ASN A 1 375 ? 10.008 20.249 20.697 1.00 98.19 375 ASN A O 1
ATOM 2905 N N . SER A 1 376 ? 8.954 21.128 22.481 1.00 98.31 376 SER A N 1
ATOM 2906 C CA . SER A 1 376 ? 9.497 20.190 23.472 1.00 98.31 376 SER A CA 1
ATOM 2907 C C . SER A 1 376 ? 9.178 18.721 23.147 1.00 98.31 376 SER A C 1
ATOM 2909 O O . SER A 1 376 ? 10.018 17.847 23.351 1.00 98.31 376 SER A O 1
ATOM 2911 N N . ALA A 1 377 ? 7.985 18.436 22.615 1.00 98.25 377 ALA A N 1
ATOM 2912 C CA . ALA A 1 377 ? 7.597 17.098 22.176 1.00 98.25 377 ALA A CA 1
ATOM 2913 C C . ALA A 1 377 ? 8.309 16.672 20.881 1.00 98.25 377 ALA A C 1
ATOM 2915 O O . ALA A 1 377 ? 8.761 15.534 20.783 1.00 98.25 377 ALA A O 1
ATOM 2916 N N . ILE A 1 378 ? 8.468 17.576 19.909 1.00 98.50 378 ILE A N 1
ATOM 2917 C CA . ILE A 1 378 ? 9.218 17.304 18.673 1.00 98.50 378 ILE A CA 1
ATOM 2918 C C . ILE A 1 378 ? 10.710 17.091 18.964 1.00 98.50 378 ILE A C 1
ATOM 2920 O O . ILE A 1 378 ? 11.318 16.224 18.342 1.00 98.50 378 ILE A O 1
ATOM 2924 N N . ASP A 1 379 ? 11.282 17.791 19.945 1.00 98.38 379 ASP A N 1
ATOM 2925 C CA . ASP A 1 379 ? 12.640 17.536 20.440 1.00 98.38 379 ASP A CA 1
ATOM 2926 C C . ASP A 1 379 ? 12.733 16.167 21.141 1.00 98.38 379 ASP A C 1
ATOM 2928 O O . ASP A 1 379 ? 13.597 15.358 20.801 1.00 98.38 379 ASP A O 1
ATOM 2932 N N . ASN A 1 380 ? 11.793 15.843 22.042 1.00 98.31 380 ASN A N 1
ATOM 2933 C CA . ASN A 1 380 ? 11.717 14.536 22.715 1.00 98.31 380 ASN A CA 1
ATOM 2934 C C . ASN A 1 380 ? 11.590 13.356 21.728 1.00 98.31 380 ASN A C 1
ATOM 2936 O O . ASN A 1 380 ? 12.161 12.293 21.977 1.00 98.31 380 ASN A O 1
ATOM 2940 N N . ILE A 1 381 ? 10.896 13.551 20.602 1.00 98.44 381 ILE A N 1
ATOM 2941 C CA . ILE A 1 381 ? 10.845 12.589 19.496 1.00 98.44 381 ILE A CA 1
ATOM 2942 C C . ILE A 1 381 ? 12.174 12.569 18.730 1.00 98.44 381 ILE A C 1
ATOM 2944 O O . ILE A 1 381 ? 12.774 11.508 18.590 1.00 98.44 381 ILE A O 1
ATOM 2948 N N . ALA A 1 382 ? 12.647 13.711 18.224 1.00 97.56 382 ALA A N 1
ATOM 2949 C CA . ALA A 1 382 ? 13.777 13.774 17.294 1.00 97.56 382 ALA A CA 1
ATOM 2950 C C . ALA A 1 382 ? 15.117 13.338 17.914 1.00 97.56 382 ALA A C 1
ATOM 2952 O O . ALA A 1 382 ? 15.955 12.767 17.211 1.00 97.56 382 ALA A O 1
ATOM 2953 N N . ASP A 1 383 ? 15.314 13.557 19.218 1.00 96.50 383 ASP A N 1
ATOM 2954 C CA . ASP A 1 383 ? 16.500 13.084 19.936 1.00 96.50 383 ASP A CA 1
ATOM 2955 C C . ASP A 1 383 ? 16.419 11.606 20.370 1.00 96.50 383 ASP A C 1
ATOM 2957 O O . ASP A 1 383 ? 17.442 11.040 20.787 1.00 96.50 383 ASP A O 1
ATOM 2961 N N . HIS A 1 384 ? 15.249 10.962 20.248 1.00 98.06 384 HIS A N 1
ATOM 2962 C CA . HIS A 1 384 ? 15.012 9.593 20.702 1.00 98.06 384 HIS A CA 1
ATOM 2963 C C . HIS A 1 384 ? 15.966 8.582 20.024 1.00 98.06 384 HIS A C 1
ATOM 2965 O O . HIS A 1 384 ? 16.106 8.606 18.796 1.00 98.06 384 HIS A O 1
ATOM 2971 N N . PRO A 1 385 ? 16.593 7.638 20.764 1.00 97.19 385 PRO A N 1
ATOM 2972 C CA . PRO A 1 385 ? 17.617 6.741 20.212 1.00 97.19 385 PRO A CA 1
ATOM 2973 C C . PRO A 1 385 ? 17.202 5.925 18.981 1.00 97.19 385 PRO A C 1
ATOM 2975 O O . PRO A 1 385 ? 18.066 5.587 18.172 1.00 97.19 385 PRO A O 1
ATOM 2978 N N . ASN A 1 386 ? 15.908 5.637 18.799 1.00 98.06 386 ASN A N 1
ATOM 2979 C CA . ASN A 1 386 ? 15.415 4.931 17.613 1.00 98.06 386 ASN A CA 1
ATOM 2980 C C . ASN A 1 386 ? 15.439 5.764 16.316 1.00 98.06 386 ASN A C 1
ATOM 2982 O O . ASN A 1 386 ? 15.516 5.154 15.252 1.00 98.06 386 ASN A O 1
ATOM 2986 N N . VAL A 1 387 ? 15.364 7.104 16.356 1.00 98.38 387 VAL A N 1
ATOM 2987 C CA . VAL A 1 387 ? 15.151 7.910 15.129 1.00 98.38 387 VAL A CA 1
ATOM 2988 C C . VAL A 1 387 ? 16.264 7.692 14.116 1.00 98.38 387 VAL A C 1
ATOM 2990 O O . VAL A 1 387 ? 16.001 7.437 12.941 1.00 98.38 387 VAL A O 1
ATOM 2993 N N . ALA A 1 388 ? 17.514 7.725 14.578 1.00 98.44 388 ALA A N 1
ATOM 2994 C CA . ALA A 1 388 ? 18.659 7.519 13.708 1.00 98.44 388 ALA A CA 1
ATOM 2995 C C . ALA A 1 388 ? 18.618 6.143 13.003 1.00 98.44 388 ALA A C 1
ATOM 2997 O O . ALA A 1 388 ? 18.631 6.148 11.770 1.00 98.44 388 ALA A O 1
ATOM 2998 N N . PRO A 1 389 ? 18.546 4.976 13.686 1.00 98.56 389 PRO A N 1
ATOM 2999 C CA . PRO A 1 389 ? 18.486 3.676 13.007 1.00 98.56 389 PRO A CA 1
ATOM 3000 C C . PRO A 1 389 ? 17.207 3.466 12.192 1.00 98.56 389 PRO A C 1
ATOM 3002 O O . PRO A 1 389 ? 17.282 2.879 11.113 1.00 98.56 389 PRO A O 1
ATOM 3005 N N . PHE A 1 390 ? 16.058 3.973 12.647 1.00 98.00 390 PHE A N 1
ATOM 3006 C CA . PHE A 1 390 ? 14.783 3.849 11.940 1.00 98.00 390 PHE A CA 1
ATOM 3007 C C . PHE A 1 390 ? 14.802 4.596 10.595 1.00 98.00 390 PHE A C 1
ATOM 3009 O O . PHE A 1 390 ? 14.599 3.985 9.543 1.00 98.00 390 PHE A O 1
ATOM 3016 N N . ILE A 1 391 ? 15.134 5.891 10.605 1.00 98.19 391 ILE A N 1
ATOM 3017 C CA . ILE A 1 391 ? 15.192 6.720 9.392 1.00 98.19 391 ILE A CA 1
ATOM 3018 C C . ILE A 1 391 ? 16.363 6.309 8.492 1.00 98.19 391 ILE A C 1
ATOM 3020 O O . ILE A 1 391 ? 16.181 6.178 7.282 1.00 98.19 391 ILE A O 1
ATOM 3024 N N . SER A 1 392 ? 17.545 6.024 9.054 1.00 98.56 392 SER A N 1
ATOM 3025 C CA . SER A 1 392 ? 18.705 5.583 8.259 1.00 98.56 392 SER A CA 1
ATOM 3026 C C . SER A 1 392 ? 18.406 4.293 7.498 1.00 98.56 392 SER A C 1
ATOM 3028 O O . SER A 1 392 ? 18.691 4.209 6.305 1.00 98.56 392 SER A O 1
ATOM 3030 N N . ARG A 1 393 ? 17.786 3.299 8.152 1.00 98.00 393 ARG A N 1
ATOM 3031 C CA . ARG A 1 393 ? 17.412 2.034 7.509 1.00 98.00 393 ARG A CA 1
ATOM 3032 C C . ARG A 1 393 ? 16.420 2.251 6.367 1.00 98.00 393 ARG A C 1
ATOM 3034 O O . ARG A 1 393 ? 16.654 1.725 5.281 1.00 98.00 393 ARG A O 1
ATOM 3041 N N . GLN A 1 394 ? 15.362 3.036 6.581 1.00 97.38 394 GLN A N 1
ATOM 3042 C CA . GLN A 1 394 ? 14.367 3.293 5.534 1.00 97.38 394 GLN A CA 1
ATOM 3043 C C . GLN A 1 394 ? 14.960 4.067 4.348 1.00 97.38 394 GLN A C 1
ATOM 3045 O O . GLN A 1 394 ? 14.741 3.673 3.204 1.00 97.38 394 GLN A O 1
ATOM 3050 N N . LEU A 1 395 ? 15.793 5.087 4.584 1.00 98.44 395 LEU A N 1
ATOM 3051 C CA . LEU A 1 395 ? 16.474 5.813 3.504 1.00 98.44 395 LEU A CA 1
ATOM 3052 C C . LEU A 1 395 ? 17.427 4.910 2.700 1.00 98.44 395 LEU A C 1
ATOM 3054 O O . LEU A 1 395 ? 17.456 5.009 1.474 1.00 98.44 395 LEU A O 1
ATOM 3058 N N . ILE A 1 396 ? 18.154 3.984 3.340 1.00 98.38 396 ILE A N 1
ATOM 3059 C CA . ILE A 1 396 ? 18.968 2.989 2.617 1.00 98.38 396 ILE A CA 1
ATOM 3060 C C . ILE A 1 396 ? 18.078 2.036 1.796 1.00 98.38 396 ILE A C 1
ATOM 3062 O O . ILE A 1 396 ? 18.422 1.720 0.655 1.00 98.38 396 ILE A O 1
ATOM 3066 N N . GLN A 1 397 ? 16.926 1.613 2.333 1.00 97.25 397 GLN A N 1
ATOM 3067 C CA . GLN A 1 397 ? 15.973 0.758 1.614 1.00 97.25 397 GLN A CA 1
ATOM 3068 C C . GLN A 1 397 ? 15.358 1.452 0.397 1.00 97.25 397 GLN A C 1
ATOM 3070 O O . GLN A 1 397 ? 15.254 0.828 -0.656 1.00 97.25 397 GLN A O 1
ATOM 3075 N N . ARG A 1 398 ? 14.996 2.737 0.493 1.00 97.06 398 ARG A N 1
ATOM 3076 C CA . ARG A 1 398 ? 14.471 3.478 -0.662 1.00 97.06 398 ARG A CA 1
ATOM 3077 C C . ARG A 1 398 ? 15.554 3.744 -1.707 1.00 97.06 398 ARG A C 1
ATOM 3079 O O . ARG A 1 398 ? 15.289 3.531 -2.890 1.00 97.06 398 ARG A O 1
ATOM 3086 N N . LEU A 1 399 ? 16.759 4.152 -1.291 1.00 97.12 399 LEU A N 1
ATOM 3087 C CA . LEU A 1 399 ? 17.819 4.631 -2.190 1.00 97.12 399 LEU A CA 1
ATOM 3088 C C . LEU A 1 399 ? 18.762 3.550 -2.749 1.00 97.12 399 LEU A C 1
ATOM 3090 O O . LEU A 1 399 ? 19.259 3.743 -3.854 1.00 97.12 399 LEU A O 1
ATOM 3094 N N . VAL A 1 400 ? 19.072 2.467 -2.019 1.00 95.00 400 VAL A N 1
ATOM 3095 C CA . VAL A 1 400 ? 20.227 1.590 -2.337 1.00 95.00 400 VAL A CA 1
ATOM 3096 C C . VAL A 1 400 ? 19.910 0.092 -2.351 1.00 95.00 400 VAL A C 1
ATOM 3098 O O . VAL A 1 400 ? 20.226 -0.576 -3.337 1.00 95.00 400 VAL A O 1
ATOM 3101 N N . THR A 1 401 ? 19.375 -0.466 -1.261 1.00 94.12 401 THR A N 1
ATOM 3102 C CA . THR A 1 401 ? 19.215 -1.925 -1.098 1.00 94.12 401 THR A CA 1
ATOM 3103 C C . THR A 1 401 ? 18.135 -2.271 -0.076 1.00 94.12 401 THR A C 1
ATOM 3105 O O . THR A 1 401 ? 18.132 -1.742 1.034 1.00 94.12 401 THR A O 1
ATOM 3108 N N . SER A 1 402 ? 17.241 -3.203 -0.414 1.00 95.06 402 SER A N 1
ATOM 3109 C CA . SER A 1 402 ? 16.154 -3.671 0.454 1.00 95.06 402 SER A CA 1
ATOM 3110 C C . SER A 1 402 ? 16.662 -4.378 1.722 1.00 95.06 402 SER A C 1
ATOM 3112 O O . SER A 1 402 ? 15.954 -4.400 2.732 1.00 95.06 402 SER A O 1
ATOM 3114 N N . ASN A 1 403 ? 17.885 -4.929 1.672 1.00 93.38 403 ASN A N 1
ATOM 3115 C CA . ASN A 1 403 ? 18.543 -5.698 2.735 1.00 93.38 403 ASN A CA 1
ATOM 3116 C C . ASN A 1 403 ? 19.909 -5.073 3.114 1.00 93.38 403 ASN A C 1
ATOM 3118 O O . ASN A 1 403 ? 20.952 -5.620 2.750 1.00 93.38 403 ASN A O 1
ATOM 3122 N N . PRO A 1 404 ? 19.955 -3.918 3.805 1.00 94.12 404 PRO A N 1
ATOM 3123 C CA . PRO A 1 404 ? 21.215 -3.358 4.293 1.00 94.12 404 PRO A CA 1
ATOM 3124 C C . PRO A 1 404 ? 21.789 -4.189 5.444 1.00 94.12 404 PRO A C 1
ATOM 3126 O O . PRO A 1 404 ? 21.035 -4.707 6.271 1.00 94.12 404 PRO A O 1
ATOM 3129 N N . SER A 1 405 ? 23.120 -4.291 5.543 1.00 93.88 405 SER A N 1
ATOM 3130 C CA . SER A 1 405 ? 23.733 -4.923 6.716 1.00 93.88 405 SER A CA 1
ATOM 3131 C C . SER A 1 405 ? 23.538 -4.062 7.977 1.00 93.88 405 SER A C 1
ATOM 3133 O O . SER A 1 405 ? 23.458 -2.832 7.873 1.00 93.88 405 SER A O 1
ATOM 3135 N N . PRO A 1 406 ? 23.542 -4.660 9.184 1.00 96.31 406 PRO A N 1
ATOM 3136 C CA . PRO A 1 406 ? 23.510 -3.885 10.424 1.00 96.31 406 PRO A CA 1
ATOM 3137 C C . PRO A 1 406 ? 24.704 -2.922 10.540 1.00 96.31 406 PRO A C 1
ATOM 3139 O O . PRO A 1 406 ? 24.574 -1.794 11.010 1.00 96.31 406 PRO A O 1
ATOM 3142 N N . ALA A 1 407 ? 25.868 -3.316 10.007 1.00 96.06 407 ALA A N 1
ATOM 3143 C CA . ALA A 1 407 ? 27.050 -2.464 9.957 1.00 96.06 407 ALA A CA 1
ATOM 3144 C C . ALA A 1 407 ? 26.869 -1.249 9.025 1.00 96.06 407 ALA A C 1
ATOM 3146 O O . ALA A 1 407 ? 27.412 -0.186 9.321 1.00 96.06 407 ALA A O 1
ATOM 3147 N N . TYR A 1 408 ? 26.117 -1.376 7.924 1.00 95.75 408 TYR A N 1
ATOM 3148 C CA . TYR A 1 408 ? 25.758 -0.251 7.050 1.00 95.75 408 TYR A CA 1
ATOM 3149 C C . TYR A 1 408 ? 24.857 0.731 7.796 1.00 95.75 408 TYR A C 1
ATOM 3151 O O . TYR A 1 408 ? 25.192 1.912 7.890 1.00 95.75 408 TYR A O 1
ATOM 3159 N N . VAL A 1 409 ? 23.777 0.237 8.411 1.00 98.38 409 VAL A N 1
ATOM 3160 C CA . VAL A 1 409 ? 22.875 1.070 9.222 1.00 98.38 409 VAL A CA 1
ATOM 3161 C C . VAL A 1 409 ? 23.666 1.797 10.312 1.00 98.38 409 VAL A C 1
ATOM 3163 O O . VAL A 1 409 ? 23.595 3.020 10.373 1.00 98.38 409 VAL A O 1
ATOM 3166 N N . GLN A 1 410 ? 24.518 1.100 11.070 1.00 98.56 410 GLN A N 1
ATOM 3167 C CA . GLN A 1 410 ? 25.358 1.698 12.116 1.00 98.56 410 GLN A CA 1
ATOM 3168 C C . GLN A 1 410 ? 26.274 2.825 11.602 1.00 98.56 410 GLN A C 1
ATOM 3170 O O . GLN A 1 410 ? 26.432 3.844 12.278 1.00 98.56 410 GLN A O 1
ATOM 3175 N N . ARG A 1 411 ? 26.873 2.688 10.407 1.00 98.44 411 ARG A N 1
ATOM 3176 C CA . ARG A 1 411 ? 27.707 3.750 9.807 1.00 98.44 411 ARG A CA 1
ATOM 3177 C C . ARG A 1 411 ? 26.888 5.001 9.483 1.00 98.44 411 ARG A C 1
ATOM 3179 O O . ARG A 1 411 ? 27.340 6.110 9.763 1.00 98.44 411 ARG A O 1
ATOM 3186 N N . ILE A 1 412 ? 25.681 4.833 8.946 1.00 98.75 412 ILE A N 1
ATOM 3187 C CA . ILE A 1 412 ? 24.792 5.950 8.595 1.00 98.75 412 ILE A CA 1
ATOM 3188 C C . ILE A 1 412 ? 24.171 6.588 9.844 1.00 98.75 412 ILE A C 1
ATOM 3190 O O . ILE A 1 412 ? 24.106 7.813 9.934 1.00 98.75 412 ILE A O 1
ATOM 3194 N N . VAL A 1 413 ? 23.837 5.786 10.858 1.00 98.81 413 VAL A N 1
ATOM 3195 C CA . VAL A 1 413 ? 23.407 6.245 12.187 1.00 98.81 413 VAL A CA 1
ATOM 3196 C C . VAL A 1 413 ? 24.453 7.143 12.834 1.00 98.81 413 VAL A C 1
ATOM 3198 O O . VAL A 1 413 ? 24.110 8.218 13.321 1.00 98.81 413 VAL A O 1
ATOM 3201 N N . ASN A 1 414 ? 25.735 6.775 12.764 1.00 98.75 414 ASN A N 1
ATOM 3202 C CA . ASN A 1 414 ? 26.814 7.618 13.278 1.00 98.75 414 ASN A CA 1
ATOM 3203 C C . ASN A 1 414 ? 26.850 8.991 12.577 1.00 98.75 414 ASN A C 1
ATOM 3205 O O . ASN A 1 414 ? 27.039 10.007 13.243 1.00 98.75 414 ASN A O 1
ATOM 3209 N N . VAL A 1 415 ? 26.612 9.050 11.259 1.00 98.81 415 VAL A N 1
ATOM 3210 C CA . VAL A 1 415 ? 26.538 10.315 10.499 1.00 98.81 415 VAL A CA 1
ATOM 3211 C C . VAL A 1 415 ? 25.284 11.123 10.851 1.00 98.81 415 VAL A C 1
ATOM 3213 O O . VAL A 1 415 ? 25.379 12.341 11.004 1.00 98.81 415 VAL A O 1
ATOM 3216 N N . PHE A 1 416 ? 24.132 10.465 11.021 1.00 98.62 416 PHE A N 1
ATOM 3217 C CA . PHE A 1 416 ? 22.873 11.093 11.437 1.00 98.62 416 PHE A CA 1
ATOM 3218 C C . PHE A 1 416 ? 23.007 11.739 12.823 1.00 98.62 416 PHE A C 1
ATOM 3220 O O . PHE A 1 416 ? 22.617 12.893 13.013 1.00 98.62 416 PHE A O 1
ATOM 3227 N N . VAL A 1 417 ? 23.598 11.011 13.779 1.00 98.12 417 VAL A N 1
ATOM 3228 C CA . VAL A 1 417 ? 23.798 11.449 15.168 1.00 98.12 417 VAL A CA 1
ATOM 3229 C C . VAL A 1 417 ? 24.870 12.536 15.274 1.00 98.12 417 VAL A C 1
ATOM 3231 O O . VAL A 1 417 ? 24.649 13.523 15.972 1.00 98.12 417 VAL A O 1
ATOM 3234 N N . ALA A 1 418 ? 25.981 12.427 14.539 1.00 98.44 418 ALA A N 1
ATOM 3235 C CA . ALA A 1 418 ? 27.020 13.461 14.514 1.00 98.44 418 ALA A CA 1
ATOM 3236 C C . ALA A 1 418 ? 26.532 14.812 13.949 1.00 98.44 418 ALA A C 1
ATOM 3238 O O . ALA A 1 418 ? 27.162 15.837 14.192 1.00 98.44 418 ALA A O 1
ATOM 3239 N N . ASN A 1 419 ? 25.413 14.823 13.214 1.00 98.25 419 ASN A N 1
ATOM 3240 C CA . ASN A 1 419 ? 24.883 15.999 12.525 1.00 98.25 419 ASN A CA 1
ATOM 3241 C C . ASN A 1 419 ? 23.484 16.437 12.996 1.00 98.25 419 ASN A C 1
ATOM 3243 O O . ASN A 1 419 ? 22.835 17.191 12.273 1.00 98.25 419 ASN A O 1
ATOM 3247 N N . ARG A 1 420 ? 23.010 16.022 14.185 1.00 95.50 420 ARG A N 1
ATOM 3248 C CA . ARG A 1 420 ? 21.661 16.370 14.706 1.00 95.50 420 ARG A CA 1
ATOM 3249 C C . ARG A 1 420 ? 21.309 17.860 14.604 1.00 95.50 420 ARG A C 1
ATOM 3251 O O . ARG A 1 420 ? 20.183 18.193 14.257 1.00 95.50 420 ARG A O 1
ATOM 3258 N N . THR A 1 421 ? 22.270 18.747 14.855 1.00 95.75 421 THR A N 1
ATOM 3259 C CA . THR A 1 421 ? 22.104 20.214 14.813 1.00 95.75 421 THR A CA 1
ATOM 3260 C C . THR A 1 421 ? 22.469 20.851 13.466 1.00 95.75 421 THR A C 1
ATOM 3262 O O . THR A 1 421 ? 22.380 22.068 13.317 1.00 95.75 421 THR A O 1
ATOM 3265 N N . SER A 1 422 ? 22.893 20.067 12.470 1.00 97.81 422 SER A N 1
ATOM 3266 C CA . SER A 1 422 ? 23.283 20.588 11.157 1.00 97.81 422 SER A CA 1
ATOM 3267 C C . SER A 1 422 ? 22.049 20.961 10.324 1.00 97.81 422 SER A C 1
ATOM 3269 O O . SER A 1 422 ? 21.151 20.124 10.181 1.00 97.81 422 SER A O 1
ATOM 3271 N N . PRO A 1 423 ? 22.009 22.146 9.683 1.00 97.06 423 PRO A N 1
ATOM 3272 C CA . PRO A 1 423 ? 20.930 22.504 8.763 1.00 97.06 423 PRO A CA 1
ATOM 3273 C C . PRO A 1 423 ? 20.918 21.649 7.484 1.00 97.06 423 PRO A C 1
ATOM 3275 O O . PRO A 1 423 ? 19.942 21.704 6.748 1.00 97.06 423 PRO A O 1
ATOM 3278 N N . THR A 1 424 ? 21.968 20.857 7.222 1.00 96.81 424 THR A N 1
ATOM 3279 C CA . THR A 1 424 ? 22.092 19.955 6.060 1.00 96.81 424 THR A CA 1
ATOM 3280 C C . THR A 1 424 ? 22.260 18.480 6.456 1.00 96.81 424 THR A C 1
ATOM 3282 O O . THR A 1 424 ? 22.816 17.677 5.701 1.00 96.81 424 THR A O 1
ATOM 3285 N N . GLN A 1 425 ? 21.794 18.097 7.652 1.00 98.44 425 GLN A N 1
ATOM 3286 C CA . GLN A 1 425 ? 21.870 16.729 8.189 1.00 98.44 425 GLN A CA 1
ATOM 3287 C C . GLN A 1 425 ? 21.429 15.658 7.174 1.00 98.44 425 GLN A C 1
ATOM 3289 O O . GLN A 1 425 ? 22.150 14.683 6.965 1.00 98.44 425 GLN A O 1
ATOM 3294 N N . LEU A 1 426 ? 20.275 15.836 6.523 1.00 98.44 426 LEU A N 1
ATOM 3295 C CA . LEU A 1 426 ? 19.703 14.865 5.586 1.00 98.44 426 LEU A CA 1
ATOM 3296 C C . LEU A 1 426 ? 20.543 14.726 4.312 1.00 98.44 426 LEU A C 1
ATOM 3298 O O . LEU A 1 426 ? 20.735 13.612 3.827 1.00 98.44 426 LEU A O 1
ATOM 3302 N N . LEU A 1 427 ? 21.133 15.818 3.816 1.00 97.94 427 LEU A N 1
ATOM 3303 C CA . LEU A 1 427 ? 22.094 15.767 2.713 1.00 97.94 427 LEU A CA 1
ATOM 3304 C C . LEU A 1 427 ? 23.380 15.028 3.107 1.00 97.94 427 LEU A C 1
ATOM 3306 O O . LEU A 1 427 ? 23.911 14.257 2.309 1.00 97.94 427 LEU A O 1
ATOM 3310 N N . GLN A 1 428 ? 23.884 15.225 4.326 1.00 98.38 428 GLN A N 1
ATOM 3311 C CA . GLN A 1 428 ? 25.059 14.495 4.813 1.00 98.38 428 GLN A CA 1
ATOM 3312 C C . GLN A 1 428 ? 24.774 12.997 4.987 1.00 98.38 428 GLN A C 1
ATOM 3314 O O . GLN A 1 428 ? 25.582 12.169 4.566 1.00 98.38 428 GLN A O 1
ATOM 3319 N N . VAL A 1 429 ? 23.601 12.645 5.521 1.00 98.69 429 VAL A N 1
ATOM 3320 C CA . VAL A 1 429 ? 23.106 11.263 5.618 1.00 98.69 429 VAL A CA 1
ATOM 3321 C C . VAL A 1 429 ? 22.969 10.637 4.227 1.00 98.69 429 VAL A C 1
ATOM 3323 O O . VAL A 1 429 ? 23.522 9.567 3.990 1.00 98.69 429 VAL A O 1
ATOM 3326 N N . ALA A 1 430 ? 22.336 11.318 3.268 1.00 98.50 430 ALA A N 1
ATOM 3327 C CA . ALA A 1 430 ? 22.197 10.828 1.897 1.00 98.50 430 ALA A CA 1
ATOM 3328 C C . ALA A 1 430 ? 23.551 10.673 1.182 1.00 98.50 430 ALA A C 1
ATOM 3330 O O . ALA A 1 430 ? 23.785 9.660 0.524 1.00 98.50 430 ALA A O 1
ATOM 3331 N N . ARG A 1 431 ? 24.485 11.620 1.356 1.00 98.06 431 ARG A N 1
ATOM 3332 C CA . ARG A 1 431 ? 25.867 11.503 0.856 1.00 98.06 431 ARG A CA 1
ATOM 3333 C C . ARG A 1 431 ? 26.597 10.308 1.464 1.00 98.06 431 ARG A C 1
ATOM 3335 O O . ARG A 1 431 ? 27.305 9.620 0.736 1.00 98.06 431 ARG A O 1
ATOM 3342 N N . ALA A 1 432 ? 26.424 10.045 2.759 1.00 98.31 432 ALA A N 1
ATOM 3343 C CA . ALA A 1 432 ? 27.007 8.877 3.409 1.00 98.31 432 ALA A CA 1
ATOM 3344 C C . ALA A 1 432 ? 26.401 7.572 2.868 1.00 98.31 432 ALA A C 1
ATOM 3346 O O . ALA A 1 432 ? 27.154 6.685 2.480 1.00 98.31 432 ALA A O 1
ATOM 3347 N N . ILE A 1 433 ? 25.070 7.487 2.738 1.00 98.19 433 ILE A N 1
ATOM 3348 C CA . ILE A 1 433 ? 24.364 6.341 2.136 1.00 98.19 433 ILE A CA 1
ATOM 3349 C C . ILE A 1 433 ? 24.907 6.061 0.729 1.00 98.19 433 ILE A C 1
ATOM 3351 O O . ILE A 1 433 ? 25.321 4.941 0.435 1.00 98.19 433 ILE A O 1
ATOM 3355 N N . LEU A 1 434 ? 24.950 7.084 -0.128 1.00 96.38 434 LEU A N 1
ATOM 3356 C CA . LEU A 1 434 ? 25.291 6.973 -1.549 1.00 96.38 434 LEU A CA 1
ATOM 3357 C C . LEU A 1 434 ? 26.794 6.813 -1.839 1.00 96.38 434 LEU A C 1
ATOM 3359 O O . LEU A 1 434 ? 27.154 6.590 -2.999 1.00 96.38 434 LEU A O 1
ATOM 3363 N N . LEU A 1 435 ? 27.664 6.923 -0.832 1.00 94.88 435 LEU A N 1
ATOM 3364 C CA . LEU A 1 435 ? 29.119 6.743 -0.942 1.00 94.88 435 LEU A CA 1
ATOM 3365 C C . LEU A 1 435 ? 29.658 5.607 -0.055 1.00 94.88 435 LEU A C 1
ATOM 3367 O O . LEU A 1 435 ? 30.874 5.420 0.010 1.00 94.88 435 LEU A O 1
ATOM 3371 N N . ASP A 1 436 ? 28.784 4.863 0.624 1.00 93.81 436 ASP A N 1
ATOM 3372 C CA . ASP A 1 436 ? 29.176 3.758 1.495 1.00 93.81 436 ASP A CA 1
ATOM 3373 C C . ASP A 1 436 ? 29.797 2.586 0.711 1.00 93.81 436 ASP A C 1
ATOM 3375 O O . ASP A 1 436 ? 29.470 2.337 -0.454 1.00 93.81 436 ASP A O 1
ATOM 3379 N N . ALA A 1 437 ? 30.677 1.832 1.374 1.00 88.44 437 ALA A N 1
ATOM 3380 C CA . ALA A 1 437 ? 31.329 0.652 0.815 1.00 88.44 437 ALA A CA 1
ATOM 3381 C C . ALA A 1 437 ? 30.349 -0.469 0.420 1.00 88.44 437 ALA A C 1
ATOM 3383 O O . ALA A 1 437 ? 30.685 -1.271 -0.441 1.00 88.44 437 ALA A O 1
ATOM 3384 N N . GLU A 1 438 ? 29.145 -0.534 0.993 1.00 88.00 438 GLU A N 1
ATOM 3385 C CA . GLU A 1 438 ? 28.113 -1.487 0.558 1.00 88.00 438 GLU A CA 1
ATOM 3386 C C . GLU A 1 438 ? 27.297 -0.982 -0.643 1.00 88.00 438 GLU A C 1
ATOM 3388 O O . GLU A 1 438 ? 26.692 -1.795 -1.332 1.00 88.00 438 GLU A O 1
ATOM 3393 N N . ALA A 1 439 ? 27.338 0.319 -0.960 1.00 89.00 439 ALA A N 1
ATOM 3394 C CA . ALA A 1 439 ? 26.719 0.886 -2.163 1.00 89.00 439 ALA A CA 1
ATOM 3395 C C . ALA A 1 439 ? 27.665 0.915 -3.386 1.00 89.00 439 ALA A C 1
ATOM 3397 O O . ALA A 1 439 ? 27.199 1.022 -4.527 1.00 89.00 439 ALA A O 1
ATOM 3398 N N . ARG A 1 440 ? 28.990 0.876 -3.179 1.00 87.31 440 ARG A N 1
ATOM 3399 C CA . ARG A 1 440 ? 30.020 1.138 -4.209 1.00 87.31 440 ARG A CA 1
ATOM 3400 C C . ARG A 1 440 ? 31.109 0.062 -4.262 1.00 87.31 440 ARG A C 1
ATOM 3402 O O . ARG A 1 440 ? 31.278 -0.740 -3.353 1.00 87.31 440 ARG A O 1
ATOM 3409 N N . GLY A 1 441 ? 31.875 0.051 -5.351 1.00 73.31 441 GLY A N 1
ATOM 3410 C CA . GLY A 1 441 ? 32.951 -0.908 -5.586 1.00 73.31 441 GLY A CA 1
ATOM 3411 C C . GLY A 1 441 ? 32.447 -2.345 -5.758 1.00 73.31 441 GLY A C 1
ATOM 3412 O O . GLY A 1 441 ? 31.353 -2.579 -6.283 1.00 73.31 441 GLY A O 1
ATOM 3413 N N . SER A 1 442 ? 33.271 -3.307 -5.340 1.00 61.06 442 SER A N 1
ATOM 3414 C CA . SER A 1 442 ? 33.043 -4.755 -5.470 1.00 61.06 442 SER A CA 1
ATOM 3415 C C . SER A 1 442 ? 32.711 -5.463 -4.148 1.00 61.06 442 SER A C 1
ATOM 3417 O O . SER A 1 442 ? 32.633 -6.686 -4.117 1.00 61.06 442 SER A O 1
ATOM 3419 N N . ALA A 1 443 ? 32.504 -4.728 -3.047 1.00 53.69 443 ALA A N 1
ATOM 3420 C CA . ALA A 1 443 ? 32.278 -5.319 -1.720 1.00 53.69 443 ALA A CA 1
ATOM 3421 C C . ALA A 1 443 ? 30.919 -6.042 -1.569 1.00 53.69 443 ALA A C 1
ATOM 3423 O O . ALA A 1 443 ? 30.705 -6.748 -0.584 1.00 53.69 443 ALA A O 1
ATOM 3424 N N . LYS A 1 444 ? 30.021 -5.882 -2.549 1.00 59.19 444 LYS A N 1
ATOM 3425 C CA . LYS A 1 444 ? 28.755 -6.609 -2.700 1.00 59.19 444 LYS A CA 1
ATOM 3426 C C . LYS A 1 444 ? 28.628 -7.137 -4.131 1.00 59.19 444 LYS A C 1
ATOM 3428 O O . LYS A 1 444 ? 27.949 -6.553 -4.976 1.00 59.19 444 LYS A O 1
ATOM 3433 N N . ASP A 1 445 ? 29.338 -8.228 -4.392 1.00 60.00 445 ASP A N 1
ATOM 3434 C CA . ASP A 1 445 ? 29.105 -9.104 -5.540 1.00 60.00 445 ASP A CA 1
ATOM 3435 C C . ASP A 1 445 ? 27.861 -9.971 -5.239 1.00 60.00 445 ASP A C 1
ATOM 3437 O O . ASP A 1 445 ? 27.848 -10.658 -4.215 1.00 60.00 445 ASP A O 1
ATOM 3441 N N . PRO A 1 446 ? 26.810 -9.965 -6.080 1.00 60.84 446 PRO A N 1
ATOM 3442 C CA . PRO A 1 446 ? 25.654 -10.852 -5.928 1.00 60.84 446 PRO A CA 1
ATOM 3443 C C . PRO A 1 446 ? 25.963 -12.357 -5.760 1.00 60.84 446 PRO A C 1
ATOM 3445 O O . PRO A 1 446 ? 25.111 -13.083 -5.252 1.00 60.84 446 PRO A O 1
ATOM 3448 N N . ILE A 1 447 ? 27.157 -12.843 -6.131 1.00 63.03 447 ILE A N 1
ATOM 3449 C CA . ILE A 1 447 ? 27.620 -14.213 -5.826 1.00 63.03 447 ILE A CA 1
ATOM 3450 C C . ILE A 1 447 ? 27.788 -14.431 -4.310 1.00 63.03 447 ILE A C 1
ATOM 3452 O O . ILE A 1 447 ? 27.498 -15.518 -3.813 1.00 63.03 447 ILE A O 1
ATOM 3456 N N . SER A 1 448 ? 28.264 -13.421 -3.571 1.00 69.19 448 SER A N 1
ATOM 3457 C CA . SER A 1 448 ? 28.505 -13.495 -2.122 1.00 69.19 448 SER A CA 1
ATOM 3458 C C . SER A 1 448 ? 27.388 -12.879 -1.273 1.00 69.19 448 SER A C 1
ATOM 3460 O O . SER A 1 448 ? 27.286 -13.202 -0.090 1.00 69.19 448 SER A O 1
ATOM 3462 N N . ASP A 1 449 ? 26.521 -12.052 -1.864 1.00 80.94 449 ASP A N 1
ATOM 3463 C CA . ASP A 1 449 ? 25.289 -11.561 -1.238 1.00 80.94 449 ASP A CA 1
ATOM 3464 C C . ASP A 1 449 ? 24.095 -11.622 -2.218 1.00 80.94 449 ASP A C 1
ATOM 3466 O O . ASP A 1 449 ? 23.769 -10.627 -2.876 1.00 80.94 449 ASP A O 1
ATOM 3470 N N . PRO A 1 450 ? 23.400 -12.774 -2.324 1.00 84.12 450 PRO A N 1
ATOM 3471 C CA . PRO A 1 450 ? 22.283 -12.950 -3.256 1.00 84.12 450 PRO A CA 1
ATOM 3472 C C . PRO A 1 450 ? 21.031 -12.136 -2.884 1.00 84.12 450 PRO A C 1
ATOM 3474 O O . PRO A 1 450 ? 20.068 -12.117 -3.655 1.00 84.12 450 PRO A O 1
ATOM 3477 N N . ASN A 1 451 ? 21.022 -11.471 -1.722 1.00 88.75 451 ASN A N 1
ATOM 3478 C CA . ASN A 1 451 ? 19.927 -10.623 -1.246 1.00 88.75 451 ASN A CA 1
ATOM 3479 C C . ASN A 1 451 ? 20.175 -9.126 -1.510 1.00 88.75 451 ASN A C 1
ATOM 3481 O O . ASN A 1 451 ? 19.290 -8.309 -1.237 1.00 88.75 451 ASN A O 1
ATOM 3485 N N . TYR A 1 452 ? 21.363 -8.759 -2.005 1.00 89.25 452 TYR A N 1
ATOM 3486 C CA . TYR A 1 452 ? 21.750 -7.370 -2.228 1.00 89.25 452 TYR A CA 1
ATOM 3487 C C . TYR A 1 452 ? 21.026 -6.733 -3.426 1.00 89.25 452 TYR A C 1
ATOM 3489 O O . TYR A 1 452 ? 20.924 -7.318 -4.508 1.00 89.25 452 TYR A O 1
ATOM 3497 N N . GLY A 1 453 ? 20.600 -5.482 -3.239 1.00 90.56 453 GLY A N 1
ATOM 3498 C CA . GLY A 1 453 ? 19.892 -4.680 -4.231 1.00 90.56 453 GLY A CA 1
ATOM 3499 C C . GLY A 1 453 ? 18.457 -4.379 -3.810 1.00 90.56 453 GLY A C 1
ATOM 3500 O O . GLY A 1 453 ? 18.050 -4.677 -2.687 1.00 90.56 453 GLY A O 1
ATOM 3501 N N . LYS A 1 454 ? 17.681 -3.782 -4.713 1.00 93.94 454 LYS A N 1
ATOM 3502 C CA . LYS A 1 454 ? 16.230 -3.588 -4.555 1.00 93.94 454 LYS A CA 1
ATOM 3503 C C . LYS A 1 454 ? 15.508 -3.768 -5.882 1.00 93.94 454 LYS A C 1
ATOM 3505 O O . LYS A 1 454 ? 16.123 -3.679 -6.943 1.00 93.94 454 LYS A O 1
ATOM 3510 N N . LEU A 1 455 ? 14.206 -4.019 -5.847 1.00 96.06 455 LEU A N 1
ATOM 3511 C CA . LEU A 1 455 ? 13.379 -3.960 -7.051 1.00 96.06 455 LEU A CA 1
ATOM 3512 C C . LEU A 1 455 ? 13.098 -2.480 -7.390 1.00 96.06 455 LEU A C 1
ATOM 3514 O O . LEU A 1 455 ? 12.920 -1.670 -6.487 1.00 96.06 455 LEU A O 1
ATOM 3518 N N . ARG A 1 456 ? 13.073 -2.109 -8.675 1.00 96.38 456 ARG A N 1
ATOM 3519 C CA . ARG A 1 456 ? 12.714 -0.748 -9.122 1.00 96.38 456 ARG A CA 1
ATOM 3520 C C . ARG A 1 456 ? 11.216 -0.503 -8.883 1.00 96.38 456 ARG A C 1
ATOM 3522 O O . ARG A 1 456 ? 10.413 -1.184 -9.534 1.00 96.38 456 ARG A O 1
ATOM 3529 N N . GLU A 1 457 ? 10.828 0.450 -8.026 1.00 97.06 457 GLU A N 1
ATOM 3530 C CA . GLU A 1 457 ? 9.433 0.928 -7.953 1.00 97.06 457 GLU A CA 1
ATOM 3531 C C . GLU A 1 457 ? 8.947 1.450 -9.332 1.00 97.06 457 GLU A C 1
ATOM 3533 O O . GLU A 1 457 ? 9.777 1.892 -10.136 1.00 97.06 457 GLU A O 1
ATOM 3538 N N . PRO A 1 458 ? 7.652 1.326 -9.695 1.00 98.06 458 PRO A N 1
ATOM 3539 C CA . PRO A 1 458 ? 7.144 1.683 -11.026 1.00 98.06 458 PRO A CA 1
ATOM 3540 C C . PRO A 1 458 ? 7.536 3.066 -11.569 1.00 98.06 458 PRO A C 1
ATOM 3542 O O . PRO A 1 458 ? 7.880 3.174 -12.746 1.00 98.06 458 PRO A O 1
ATOM 3545 N N . ALA A 1 459 ? 7.531 4.104 -10.738 1.00 98.06 459 ALA A N 1
ATOM 3546 C CA . ALA A 1 459 ? 7.912 5.465 -11.082 1.00 98.06 459 ALA A CA 1
ATOM 3547 C C . ALA A 1 459 ? 9.381 5.515 -11.514 1.00 98.06 459 ALA A C 1
ATOM 3549 O O . ALA A 1 459 ? 9.673 6.009 -12.603 1.00 98.06 459 ALA A O 1
ATOM 3550 N N . LEU A 1 460 ? 10.285 4.904 -10.735 1.00 98.00 460 LEU A N 1
ATOM 3551 C CA . LEU A 1 460 ? 11.687 4.748 -11.127 1.00 98.00 460 LEU A CA 1
ATOM 3552 C C . LEU A 1 460 ? 11.851 3.876 -12.369 1.00 98.00 460 LEU A C 1
ATOM 3554 O O . LEU A 1 460 ? 12.685 4.182 -13.212 1.00 98.00 460 LEU A O 1
ATOM 3558 N N . PHE A 1 461 ? 11.104 2.781 -12.498 1.00 98.12 461 PHE A N 1
ATOM 3559 C CA . PHE A 1 461 ? 11.175 1.903 -13.668 1.00 98.12 461 PHE A CA 1
ATOM 3560 C C . PHE A 1 461 ? 10.817 2.659 -14.959 1.00 98.12 461 PHE A C 1
ATOM 3562 O O . PHE A 1 461 ? 11.515 2.537 -15.968 1.00 98.12 461 PHE A O 1
ATOM 3569 N N . ILE A 1 462 ? 9.781 3.499 -14.902 1.00 98.38 462 ILE A N 1
ATOM 3570 C CA . ILE A 1 462 ? 9.375 4.399 -15.983 1.00 98.38 462 ILE A CA 1
ATOM 3571 C C . ILE A 1 462 ? 10.462 5.453 -16.246 1.00 98.38 462 ILE A C 1
ATOM 3573 O O . ILE A 1 462 ? 10.924 5.578 -17.383 1.00 98.38 462 ILE A O 1
ATOM 3577 N N . THR A 1 463 ? 10.911 6.197 -15.229 1.00 98.31 463 THR A N 1
ATOM 3578 C CA . THR A 1 463 ? 11.861 7.303 -15.436 1.00 98.31 463 THR A CA 1
ATOM 3579 C C . THR A 1 463 ? 13.252 6.830 -15.840 1.00 98.31 463 THR A C 1
ATOM 3581 O O . THR A 1 463 ? 13.870 7.486 -16.673 1.00 98.31 463 THR A O 1
ATOM 3584 N N . ASN A 1 464 ? 13.735 5.686 -15.343 1.00 97.00 464 ASN A N 1
ATOM 3585 C CA . ASN A 1 464 ? 15.037 5.140 -15.731 1.00 97.00 464 ASN A CA 1
ATOM 3586 C C . ASN A 1 464 ? 15.062 4.761 -17.214 1.00 97.00 464 ASN A C 1
ATOM 3588 O O . ASN A 1 464 ? 16.001 5.133 -17.910 1.00 97.00 464 ASN A O 1
ATOM 3592 N N . ILE A 1 465 ? 14.022 4.096 -17.729 1.00 97.12 465 ILE A N 1
ATOM 3593 C CA . ILE A 1 465 ? 13.926 3.764 -19.160 1.00 97.12 465 ILE A CA 1
ATOM 3594 C C . ILE A 1 465 ? 13.833 5.024 -20.022 1.00 97.12 465 ILE A C 1
ATOM 3596 O O . ILE A 1 465 ? 14.515 5.127 -21.041 1.00 97.12 465 ILE A O 1
ATOM 3600 N N . LEU A 1 466 ? 13.016 5.998 -19.619 1.00 97.94 466 LEU A N 1
ATOM 3601 C CA . LEU A 1 466 ? 12.841 7.231 -20.386 1.00 97.94 466 LEU A CA 1
ATOM 3602 C C . LEU A 1 466 ? 14.104 8.114 -20.366 1.00 97.94 466 LEU A C 1
ATOM 3604 O O . LEU A 1 466 ? 14.458 8.676 -21.399 1.00 97.94 466 LEU A O 1
ATOM 3608 N N . ARG A 1 467 ? 14.826 8.195 -19.241 1.00 97.00 467 ARG A N 1
ATOM 3609 C CA . ARG A 1 467 ? 16.088 8.952 -19.123 1.00 97.00 467 ARG A CA 1
ATOM 3610 C C . ARG A 1 467 ? 17.255 8.254 -19.819 1.00 97.00 467 ARG A C 1
ATOM 3612 O O . ARG A 1 467 ? 17.998 8.917 -20.536 1.00 97.00 467 ARG A O 1
ATOM 3619 N N . ALA A 1 468 ? 17.370 6.929 -19.709 1.00 94.69 468 ALA A N 1
ATOM 3620 C CA . ALA A 1 468 ? 18.432 6.156 -20.361 1.00 94.69 468 ALA A CA 1
ATOM 3621 C C . ALA A 1 468 ? 18.480 6.367 -21.887 1.00 94.69 468 ALA A C 1
ATOM 3623 O O . ALA A 1 468 ? 19.559 6.348 -22.478 1.00 94.69 468 ALA A O 1
ATOM 3624 N N . PHE A 1 469 ? 17.325 6.615 -22.514 1.00 95.25 469 PHE A N 1
ATOM 3625 C CA . PHE A 1 469 ? 17.203 6.856 -23.954 1.00 95.25 469 PHE A CA 1
ATOM 3626 C C . PHE A 1 469 ? 16.706 8.270 -24.316 1.00 95.25 469 PHE A C 1
ATOM 3628 O O . PHE A 1 469 ? 16.157 8.455 -25.400 1.00 95.25 469 PHE A O 1
ATOM 3635 N N . ASN A 1 470 ? 16.911 9.264 -23.437 1.00 92.50 470 ASN A N 1
ATOM 3636 C CA . ASN A 1 470 ? 16.615 10.689 -23.675 1.00 92.50 470 ASN A CA 1
ATOM 3637 C C . ASN A 1 470 ? 15.212 10.948 -24.281 1.00 92.50 470 ASN A C 1
ATOM 3639 O O . ASN A 1 470 ? 15.067 11.645 -25.287 1.00 92.50 470 ASN A O 1
ATOM 3643 N N . ALA A 1 471 ? 14.176 10.344 -23.697 1.00 95.44 471 ALA A N 1
ATOM 3644 C CA . ALA A 1 471 ? 12.814 10.381 -24.220 1.00 95.44 471 ALA A CA 1
ATOM 3645 C C . ALA A 1 471 ? 12.191 11.788 -24.212 1.00 95.44 471 ALA A C 1
ATOM 3647 O O . ALA A 1 471 ? 12.289 12.526 -23.232 1.00 95.44 471 ALA A O 1
ATOM 3648 N N . SER A 1 472 ? 11.429 12.106 -25.260 1.00 95.62 472 SER A N 1
ATOM 3649 C CA . SER A 1 472 ? 10.483 13.223 -25.238 1.00 95.62 472 SER A CA 1
ATOM 3650 C C . SER A 1 472 ? 9.179 12.764 -24.581 1.00 95.62 472 SER A C 1
ATOM 3652 O O . SER A 1 472 ? 8.680 11.684 -24.902 1.00 95.62 472 SER A O 1
ATOM 3654 N N . SER A 1 473 ? 8.623 13.551 -23.656 1.00 96.31 473 SER A N 1
ATOM 3655 C CA . SER A 1 473 ? 7.403 13.203 -22.914 1.00 96.31 473 SER A CA 1
ATOM 3656 C C . SER A 1 473 ? 6.614 14.443 -22.485 1.00 96.31 473 SER A C 1
ATOM 3658 O O . SER A 1 473 ? 7.206 15.445 -22.093 1.00 96.31 473 SER A O 1
ATOM 3660 N N . ASP A 1 474 ? 5.282 14.353 -22.496 1.00 95.56 474 ASP A N 1
ATOM 3661 C CA . ASP A 1 474 ? 4.384 15.291 -21.804 1.00 95.56 474 ASP A CA 1
ATOM 3662 C C . ASP A 1 474 ? 4.201 14.988 -20.301 1.00 95.56 474 ASP A C 1
ATOM 3664 O O . ASP A 1 474 ? 3.467 15.703 -19.622 1.00 95.56 474 ASP A O 1
ATOM 3668 N N . GLY A 1 475 ? 4.877 13.963 -19.765 1.00 95.88 475 GLY A N 1
ATOM 3669 C CA . GLY A 1 475 ? 4.867 13.596 -18.344 1.00 95.88 475 GLY A CA 1
ATOM 3670 C C . GLY A 1 475 ? 3.649 12.783 -17.892 1.00 95.88 475 GLY A C 1
ATOM 3671 O O . GLY A 1 475 ? 3.537 12.447 -16.715 1.00 95.88 475 GLY A O 1
ATOM 3672 N N . ILE A 1 476 ? 2.722 12.433 -18.788 1.00 96.44 476 ILE A N 1
ATOM 3673 C CA . ILE A 1 476 ? 1.450 11.801 -18.401 1.00 96.44 476 ILE A CA 1
ATOM 3674 C C . ILE A 1 476 ? 1.622 10.281 -18.348 1.00 96.44 476 ILE A C 1
ATOM 3676 O O . ILE A 1 476 ? 1.236 9.531 -19.246 1.00 96.44 476 ILE A O 1
ATOM 3680 N N . LEU A 1 477 ? 2.272 9.860 -17.263 1.00 96.94 477 LEU A N 1
ATOM 3681 C CA . LEU A 1 477 ? 2.785 8.507 -17.041 1.00 96.94 477 LEU A CA 1
ATOM 3682 C C . LEU A 1 477 ? 2.227 7.850 -15.764 1.00 96.94 477 LEU A C 1
ATOM 3684 O O . LEU A 1 477 ? 2.521 6.686 -15.507 1.00 96.94 477 LEU A O 1
ATOM 3688 N N . ASN A 1 478 ? 1.400 8.556 -14.981 1.00 96.44 478 ASN A N 1
ATOM 3689 C CA . ASN A 1 478 ? 0.804 8.014 -13.756 1.00 96.44 478 ASN A CA 1
ATOM 3690 C C . ASN A 1 478 ? -0.343 7.031 -14.045 1.00 96.44 478 ASN A C 1
ATOM 3692 O O . ASN A 1 478 ? -0.241 5.852 -13.729 1.00 96.44 478 ASN A O 1
ATOM 3696 N N . SER A 1 479 ? -1.415 7.489 -14.696 1.00 92.94 479 SER A N 1
ATOM 3697 C CA . SER A 1 479 ? -2.567 6.655 -15.072 1.00 92.94 479 SER A CA 1
ATOM 3698 C C . SER A 1 479 ? -2.711 6.683 -16.591 1.00 92.94 479 SER A C 1
ATOM 3700 O O . SER A 1 479 ? -3.042 7.726 -17.160 1.00 92.94 479 SER A O 1
ATOM 3702 N N . LEU A 1 480 ? -2.415 5.574 -17.273 1.00 90.12 480 LEU A N 1
ATOM 3703 C CA . LEU A 1 480 ? -2.217 5.594 -18.723 1.00 90.12 480 LEU A CA 1
ATOM 3704 C C . LEU A 1 480 ? -2.712 4.306 -19.387 1.00 90.12 480 LEU A C 1
ATOM 3706 O O . LEU A 1 480 ? -2.053 3.273 -19.337 1.00 90.12 480 LEU A O 1
ATOM 3710 N N . SER A 1 481 ? -3.834 4.393 -20.107 1.00 88.12 481 SER A N 1
ATOM 3711 C CA . SER A 1 481 ? -4.313 3.314 -20.979 1.00 88.12 481 SER A CA 1
ATOM 3712 C C . SER A 1 481 ? -4.011 3.613 -22.449 1.00 88.12 481 SER A C 1
ATOM 3714 O O . SER A 1 481 ? -4.392 4.665 -22.970 1.00 88.12 481 SER A O 1
ATOM 3716 N N . VAL A 1 482 ? -3.334 2.688 -23.137 1.00 86.19 482 VAL A N 1
ATOM 3717 C CA . VAL A 1 482 ? -3.002 2.792 -24.568 1.00 86.19 482 VAL A CA 1
ATOM 3718 C C . VAL A 1 482 ? -3.239 1.447 -25.252 1.00 86.19 482 VAL A C 1
ATOM 3720 O O . VAL A 1 482 ? -2.732 0.418 -24.821 1.00 86.19 482 VAL A O 1
ATOM 3723 N N . GLY A 1 483 ? -4.018 1.435 -26.339 1.00 81.50 483 GLY A N 1
ATOM 3724 C CA . GLY A 1 483 ? -4.325 0.204 -27.087 1.00 81.50 483 GLY A CA 1
ATOM 3725 C C . GLY A 1 483 ? -5.201 -0.813 -26.338 1.00 81.50 483 GLY A C 1
ATOM 3726 O O . GLY A 1 483 ? -5.321 -1.947 -26.790 1.00 81.50 483 GLY A O 1
ATOM 3727 N N . GLY A 1 484 ? -5.807 -0.412 -25.214 1.00 80.75 484 GLY A N 1
ATOM 3728 C CA . GLY A 1 484 ? -6.555 -1.288 -24.304 1.00 80.75 484 GLY A CA 1
ATOM 3729 C C . GLY A 1 484 ? -5.753 -1.766 -23.088 1.00 80.75 484 GLY A C 1
ATOM 3730 O O . GLY A 1 484 ? -6.340 -2.369 -22.193 1.00 80.75 484 GLY A O 1
ATOM 3731 N N . SER A 1 485 ? -4.453 -1.466 -23.023 1.00 85.00 485 SER A N 1
ATOM 3732 C CA . SER A 1 485 ? -3.572 -1.867 -21.923 1.00 85.00 485 SER A CA 1
ATOM 3733 C C . SER A 1 485 ? -3.242 -0.702 -20.999 1.00 85.00 485 SER A C 1
ATOM 3735 O O . SER A 1 485 ? -2.841 0.369 -21.451 1.00 85.00 485 SER A O 1
ATOM 3737 N N . ALA A 1 486 ? -3.383 -0.952 -19.701 1.00 91.75 486 ALA A N 1
ATOM 3738 C CA . ALA A 1 486 ? -3.042 -0.052 -18.607 1.00 91.75 486 ALA A CA 1
ATOM 3739 C C . ALA A 1 486 ? -1.534 -0.158 -18.287 1.00 91.75 486 ALA A C 1
ATOM 3741 O O . ALA A 1 486 ? -1.046 -1.265 -18.051 1.00 91.75 486 ALA A O 1
ATOM 3742 N N . ILE A 1 487 ? -0.797 0.956 -18.356 1.00 93.81 487 ILE A N 1
ATOM 3743 C CA . ILE A 1 487 ? 0.679 0.997 -18.426 1.00 93.81 487 ILE A CA 1
ATOM 3744 C C . ILE A 1 487 ? 1.334 2.190 -17.694 1.00 93.81 487 ILE A C 1
ATOM 3746 O O . ILE A 1 487 ? 2.518 2.440 -17.916 1.00 93.81 487 ILE A O 1
ATOM 3750 N N . GLY A 1 488 ? 0.608 2.950 -16.870 1.00 96.38 488 GLY A N 1
ATOM 3751 C CA . GLY A 1 488 ? 1.191 3.981 -15.999 1.00 96.38 488 GLY A CA 1
ATOM 3752 C C . GLY A 1 488 ? 1.666 3.443 -14.639 1.00 96.38 488 GLY A C 1
ATOM 3753 O O . GLY A 1 488 ? 1.446 2.272 -14.327 1.00 96.38 488 GLY A O 1
ATOM 3754 N N . SER A 1 489 ? 2.297 4.277 -13.804 1.00 97.69 489 SER A N 1
ATOM 3755 C CA . SER A 1 489 ? 2.735 3.874 -12.451 1.00 97.69 489 SER A CA 1
ATOM 3756 C C . SER A 1 489 ? 1.568 3.422 -11.564 1.00 97.69 489 SER A C 1
ATOM 3758 O O . SER A 1 489 ? 1.661 2.368 -10.936 1.00 97.69 489 SER A O 1
ATOM 3760 N N . ALA A 1 490 ? 0.427 4.120 -11.600 1.00 96.00 490 ALA A N 1
ATOM 3761 C CA . ALA A 1 490 ? -0.802 3.744 -10.896 1.00 96.00 490 ALA A CA 1
ATOM 3762 C C . ALA A 1 490 ? -1.311 2.375 -11.358 1.00 96.00 490 ALA A C 1
ATOM 3764 O O . ALA A 1 490 ? -1.696 1.526 -10.554 1.00 96.00 490 ALA A O 1
ATOM 3765 N N . ASP A 1 491 ? -1.224 2.116 -12.664 1.00 94.00 491 ASP A N 1
ATOM 3766 C CA . ASP A 1 491 ? -1.574 0.823 -13.242 1.00 94.00 491 ASP A CA 1
ATOM 3767 C C . ASP A 1 491 ? -0.599 -0.285 -12.791 1.00 94.00 491 ASP A C 1
ATOM 3769 O O . ASP A 1 491 ? -0.961 -1.461 -12.773 1.00 94.00 491 ASP A O 1
ATOM 3773 N N . MET A 1 492 ? 0.619 0.063 -12.380 1.00 95.69 492 MET A N 1
ATOM 3774 C CA . MET A 1 492 ? 1.611 -0.846 -11.799 1.00 95.69 492 MET A CA 1
ATOM 3775 C C . MET A 1 492 ? 1.575 -0.904 -10.257 1.00 95.69 492 MET A C 1
ATOM 3777 O O . MET A 1 492 ? 2.412 -1.592 -9.676 1.00 95.69 492 MET A O 1
ATOM 3781 N N . GLY A 1 493 ? 0.607 -0.245 -9.605 1.00 92.81 493 GLY A N 1
ATOM 3782 C CA . GLY A 1 493 ? 0.409 -0.251 -8.146 1.00 92.81 493 GLY A CA 1
ATOM 3783 C C . GLY A 1 493 ? 0.892 1.002 -7.401 1.00 92.81 493 GLY A C 1
ATOM 3784 O O . GLY A 1 493 ? 0.842 1.023 -6.176 1.00 92.81 493 GLY A O 1
ATOM 3785 N N . GLU A 1 494 ? 1.339 2.036 -8.115 1.00 95.88 494 GLU A N 1
ATOM 3786 C CA . GLU A 1 494 ? 1.955 3.248 -7.562 1.00 95.88 494 GLU A CA 1
ATOM 3787 C C . GLU A 1 494 ? 1.272 4.519 -8.101 1.00 95.88 494 GLU A C 1
ATOM 3789 O O . GLU A 1 494 ? 1.723 5.152 -9.061 1.00 95.88 494 GLU A O 1
ATOM 3794 N N . ASP A 1 495 ? 0.120 4.858 -7.518 1.00 95.06 495 ASP A N 1
ATOM 3795 C CA . ASP A 1 495 ? -0.662 6.043 -7.885 1.00 95.06 495 ASP A CA 1
ATOM 3796 C C . ASP A 1 495 ? -0.182 7.264 -7.089 1.00 95.06 495 ASP A C 1
ATOM 3798 O O . ASP A 1 495 ? -0.506 7.440 -5.913 1.00 95.06 495 ASP A O 1
ATOM 3802 N N . LEU A 1 496 ? 0.655 8.090 -7.715 1.00 95.56 496 LEU A N 1
ATOM 3803 C CA . LEU A 1 496 ? 1.428 9.126 -7.034 1.00 95.56 496 LEU A CA 1
ATOM 3804 C C . LEU A 1 496 ? 0.519 10.125 -6.303 1.00 95.56 496 LEU A C 1
ATOM 3806 O O . LEU A 1 496 ? -0.408 10.690 -6.885 1.00 95.56 496 LEU A O 1
ATOM 3810 N N . PHE A 1 497 ? 0.817 10.353 -5.020 1.00 93.69 497 PHE A N 1
ATOM 3811 C CA . PHE A 1 497 ? 0.039 11.168 -4.069 1.00 93.69 497 PHE A CA 1
ATOM 3812 C C . PHE A 1 497 ? -1.333 10.591 -3.648 1.00 93.69 497 PHE A C 1
ATOM 3814 O O . PHE A 1 497 ? -2.009 11.177 -2.801 1.00 93.69 497 PHE A O 1
ATOM 3821 N N . ASN A 1 498 ? -1.716 9.419 -4.160 1.00 91.25 498 ASN A N 1
ATOM 3822 C CA . ASN A 1 498 ? -2.943 8.696 -3.815 1.00 91.25 498 ASN A CA 1
ATOM 3823 C C . ASN A 1 498 ? -2.596 7.422 -3.015 1.00 91.25 498 ASN A C 1
ATOM 3825 O O . ASN A 1 498 ? -2.988 6.311 -3.373 1.00 91.25 498 ASN A O 1
ATOM 3829 N N . ALA A 1 499 ? -1.810 7.579 -1.943 1.00 88.75 499 ALA A N 1
ATOM 3830 C CA . ALA A 1 499 ? -1.349 6.482 -1.093 1.00 88.75 499 ALA A CA 1
ATOM 3831 C C . ALA A 1 499 ? -2.524 5.588 -0.616 1.00 88.75 499 ALA A C 1
ATOM 3833 O O . ALA A 1 499 ? -3.467 6.108 -0.011 1.00 88.75 499 ALA A O 1
ATOM 3834 N N . PRO A 1 500 ? -2.495 4.259 -0.842 1.00 79.06 500 PRO A N 1
ATOM 3835 C CA . PRO A 1 500 ? -3.592 3.359 -0.465 1.00 79.06 500 PRO A CA 1
ATOM 3836 C C . PRO A 1 500 ? -3.636 3.033 1.037 1.00 79.06 500 PRO A C 1
ATOM 3838 O O . PRO A 1 500 ? -4.586 2.404 1.499 1.00 79.06 500 PRO A O 1
ATOM 3841 N N . SER A 1 501 ? -2.599 3.408 1.792 1.00 78.44 501 SER A N 1
ATOM 3842 C CA . SER A 1 501 ? -2.488 3.207 3.238 1.00 78.44 501 SER A CA 1
ATOM 3843 C C . SER A 1 501 ? -1.449 4.156 3.843 1.00 78.44 501 SER A C 1
ATOM 3845 O O . SER A 1 501 ? -0.661 4.768 3.118 1.00 78.44 501 SER A O 1
ATOM 3847 N N . VAL A 1 502 ? -1.365 4.192 5.174 1.00 75.62 502 VAL A N 1
ATOM 3848 C CA . VAL A 1 502 ? -0.291 4.875 5.918 1.00 75.62 502 VAL A CA 1
ATOM 3849 C C . VAL A 1 502 ? 1.122 4.315 5.646 1.00 75.62 502 VAL A C 1
ATOM 3851 O O . VAL A 1 502 ? 2.106 4.989 5.925 1.00 75.62 502 VAL A O 1
ATOM 3854 N N . PHE A 1 503 ? 1.256 3.141 5.011 1.00 79.38 503 PHE A N 1
ATOM 3855 C CA . PHE A 1 503 ? 2.535 2.582 4.523 1.00 79.38 503 PHE A CA 1
ATOM 3856 C C . PHE A 1 503 ? 2.927 3.082 3.123 1.00 79.38 503 PHE A C 1
ATOM 3858 O O . PHE A 1 503 ? 3.784 2.492 2.460 1.00 79.38 503 PHE A O 1
ATOM 3865 N N . ASN A 1 504 ? 2.252 4.130 2.650 1.00 88.12 504 ASN A N 1
ATOM 3866 C CA . ASN A 1 504 ? 2.208 4.528 1.252 1.00 88.12 504 ASN A CA 1
ATOM 3867 C C . ASN A 1 504 ? 1.848 3.314 0.363 1.00 88.12 504 ASN A C 1
ATOM 3869 O O . ASN A 1 504 ? 0.897 2.588 0.676 1.00 88.12 504 ASN A O 1
ATOM 3873 N N . PHE A 1 505 ? 2.589 3.074 -0.720 1.00 90.00 505 PHE A N 1
ATOM 3874 C CA . PHE A 1 505 ? 2.371 1.954 -1.640 1.00 90.00 505 PHE A CA 1
ATOM 3875 C C . PHE A 1 505 ? 2.822 0.594 -1.082 1.00 90.00 505 PHE A C 1
ATOM 3877 O O . PHE A 1 505 ? 2.262 -0.433 -1.467 1.00 90.00 505 PHE A O 1
ATOM 3884 N N . PHE A 1 506 ? 3.837 0.559 -0.208 1.00 90.00 506 PHE A N 1
ATOM 3885 C CA . PHE A 1 506 ? 4.417 -0.693 0.286 1.00 90.00 506 PHE A CA 1
ATOM 3886 C C . PHE A 1 506 ? 5.193 -0.556 1.618 1.00 90.00 506 PHE A C 1
ATOM 3888 O O . PHE A 1 506 ? 6.080 0.299 1.753 1.00 90.00 506 PHE A O 1
ATOM 3895 N N . PRO A 1 507 ? 4.946 -1.451 2.601 1.00 85.94 507 PRO A N 1
ATOM 3896 C CA . PRO A 1 507 ? 5.592 -1.379 3.907 1.00 85.94 507 PRO A CA 1
ATOM 3897 C C . PRO A 1 507 ? 7.081 -1.776 3.835 1.00 85.94 507 PRO A C 1
ATOM 3899 O O . PRO A 1 507 ? 7.438 -2.714 3.116 1.00 85.94 507 PRO A O 1
ATOM 3902 N N . PRO A 1 508 ? 7.966 -1.145 4.635 1.00 88.06 508 PRO A N 1
ATOM 3903 C CA . PRO A 1 508 ? 9.423 -1.372 4.614 1.00 88.06 508 PRO A CA 1
ATOM 3904 C C . PRO A 1 508 ? 9.859 -2.784 5.062 1.00 88.06 508 PRO A C 1
ATOM 3906 O O . PRO A 1 508 ? 11.041 -3.130 5.004 1.00 88.06 508 PRO A O 1
ATOM 3909 N N . THR A 1 509 ? 8.909 -3.604 5.515 1.00 85.25 509 THR A N 1
ATOM 3910 C CA . THR A 1 509 ? 9.081 -4.987 5.979 1.00 85.25 509 THR A CA 1
ATOM 3911 C C . THR A 1 509 ? 8.526 -6.043 5.018 1.00 85.25 509 THR A C 1
ATOM 3913 O O . THR A 1 509 ? 8.688 -7.233 5.299 1.00 85.25 509 THR A O 1
ATOM 3916 N N . ALA A 1 510 ? 7.893 -5.657 3.900 1.00 84.50 510 ALA A N 1
ATOM 3917 C CA . ALA A 1 510 ? 7.415 -6.623 2.910 1.00 84.50 510 ALA A CA 1
ATOM 3918 C C . ALA A 1 510 ? 8.570 -7.454 2.326 1.00 84.50 510 ALA A C 1
ATOM 3920 O O . ALA A 1 510 ? 9.718 -7.010 2.241 1.00 84.50 510 ALA A O 1
ATOM 3921 N N . ARG A 1 511 ? 8.262 -8.703 1.970 1.00 85.50 511 ARG A N 1
ATOM 3922 C CA . ARG A 1 511 ? 9.241 -9.728 1.590 1.00 85.50 511 ARG A CA 1
ATOM 3923 C C . ARG A 1 511 ? 9.164 -10.055 0.107 1.00 85.50 511 ARG A C 1
ATOM 3925 O O . ARG A 1 511 ? 8.120 -9.909 -0.524 1.00 85.50 511 ARG A O 1
ATOM 3932 N N . VAL A 1 512 ? 10.270 -10.570 -0.417 1.00 87.19 512 VAL A N 1
ATOM 3933 C CA . VAL A 1 512 ? 10.314 -11.174 -1.755 1.00 87.19 512 VAL A CA 1
ATOM 3934 C C . VAL A 1 512 ? 9.343 -12.374 -1.797 1.00 87.19 512 VAL A C 1
ATOM 3936 O O . VAL A 1 512 ? 9.267 -13.104 -0.810 1.00 87.19 512 VAL A O 1
ATOM 3939 N N . PRO A 1 513 ? 8.598 -12.640 -2.886 1.00 78.31 513 PRO A N 1
ATOM 3940 C CA . PRO A 1 513 ? 7.682 -13.782 -2.955 1.00 78.31 513 PRO A CA 1
ATOM 3941 C C . PRO A 1 513 ? 8.423 -15.132 -2.915 1.00 78.31 513 PRO A C 1
ATOM 3943 O O . PRO A 1 513 ? 9.204 -15.444 -3.808 1.00 78.31 513 PRO A O 1
ATOM 3946 N N . GLY A 1 514 ? 8.164 -15.932 -1.871 1.00 75.06 514 GLY A N 1
ATOM 3947 C CA . GLY A 1 514 ? 8.950 -17.128 -1.504 1.00 75.06 514 GLY A CA 1
ATOM 3948 C C . GLY A 1 514 ? 10.099 -16.847 -0.526 1.00 75.06 514 GLY A C 1
ATOM 3949 O O . GLY A 1 514 ? 10.700 -17.770 0.009 1.00 75.06 514 GLY A O 1
ATOM 3950 N N . GLU A 1 515 ? 10.402 -15.565 -0.331 1.00 81.81 515 GLU A N 1
ATOM 3951 C CA . GLU A 1 515 ? 11.607 -15.000 0.266 1.00 81.81 515 GLU A CA 1
ATOM 3952 C C . GLU A 1 515 ? 11.596 -14.896 1.798 1.00 81.81 515 GLU A C 1
ATOM 3954 O O . GLU A 1 515 ? 10.709 -14.265 2.373 1.00 81.81 515 GLU A O 1
ATOM 3959 N N . ASN A 1 516 ? 12.670 -15.329 2.463 1.00 81.56 516 ASN A N 1
ATOM 3960 C CA . ASN A 1 516 ? 13.032 -14.778 3.773 1.00 81.56 516 ASN A CA 1
ATOM 3961 C C . ASN A 1 516 ? 13.731 -13.405 3.669 1.00 81.56 516 ASN A C 1
ATOM 3963 O O . ASN A 1 516 ? 13.822 -12.700 4.674 1.00 81.56 516 ASN A O 1
ATOM 3967 N N . ALA A 1 517 ? 14.174 -12.992 2.475 1.00 88.88 517 ALA A N 1
ATOM 3968 C CA . ALA A 1 517 ? 14.700 -11.651 2.221 1.00 88.88 517 ALA A CA 1
ATOM 3969 C C . ALA A 1 517 ? 13.594 -10.579 2.227 1.00 88.88 517 ALA A C 1
ATOM 3971 O O . ALA A 1 517 ? 12.462 -10.819 1.796 1.00 88.88 517 ALA A O 1
ATOM 3972 N N . VAL A 1 518 ? 13.943 -9.377 2.688 1.00 91.25 518 VAL A N 1
ATOM 3973 C CA . VAL A 1 518 ? 13.092 -8.183 2.606 1.00 91.25 518 VAL A CA 1
ATOM 3974 C C . VAL A 1 518 ? 13.198 -7.599 1.193 1.00 91.25 518 VAL A C 1
ATOM 3976 O O . VAL A 1 518 ? 14.241 -7.675 0.545 1.00 91.25 518 VAL A O 1
ATOM 3979 N N . GLY A 1 519 ? 12.100 -7.047 0.695 1.00 92.81 519 GLY A N 1
ATOM 3980 C CA . GLY A 1 519 ? 11.973 -6.485 -0.645 1.00 92.81 519 GLY A CA 1
ATOM 3981 C C . GLY A 1 519 ? 10.695 -5.658 -0.712 1.00 92.81 519 GLY A C 1
ATOM 3982 O O . GLY A 1 519 ? 9.699 -6.179 -1.207 1.00 92.81 519 GLY A O 1
ATOM 3983 N N . PRO A 1 520 ? 10.677 -4.428 -0.161 1.00 93.19 520 PRO A N 1
ATOM 3984 C CA . PRO A 1 520 ? 9.445 -3.680 0.076 1.00 93.19 520 PRO A CA 1
ATOM 3985 C C . PRO A 1 520 ? 8.591 -3.526 -1.184 1.00 93.19 520 PRO A C 1
ATOM 3987 O O . PRO A 1 520 ? 7.396 -3.813 -1.179 1.00 93.19 520 PRO A O 1
ATOM 3990 N N . GLU A 1 521 ? 9.239 -3.185 -2.293 1.00 94.88 521 GLU A N 1
ATOM 3991 C CA . GLU A 1 521 ? 8.621 -2.897 -3.585 1.00 94.88 521 GLU A CA 1
ATOM 3992 C C . GLU A 1 521 ? 7.941 -4.140 -4.206 1.00 94.88 521 GLU A C 1
ATOM 3994 O O . GLU A 1 521 ? 7.104 -4.013 -5.101 1.00 94.88 521 GLU A O 1
ATOM 3999 N N . PHE A 1 522 ? 8.234 -5.355 -3.713 1.00 92.69 522 PHE A N 1
ATOM 4000 C CA . PHE A 1 522 ? 7.525 -6.567 -4.136 1.00 92.69 522 PHE A CA 1
ATOM 4001 C C . PHE A 1 522 ? 6.068 -6.623 -3.665 1.00 92.69 522 PHE A C 1
ATOM 4003 O O . PHE A 1 522 ? 5.287 -7.345 -4.277 1.00 92.69 522 PHE A O 1
ATOM 4010 N N . ALA A 1 523 ? 5.654 -5.838 -2.661 1.00 88.62 523 ALA A N 1
ATOM 4011 C CA . ALA A 1 523 ? 4.245 -5.782 -2.255 1.00 88.62 523 ALA A CA 1
ATOM 4012 C C . ALA A 1 523 ? 3.313 -5.243 -3.364 1.00 88.62 523 ALA A C 1
ATOM 4014 O O . ALA A 1 523 ? 2.109 -5.501 -3.318 1.00 88.62 523 ALA A O 1
ATOM 4015 N N . ILE A 1 524 ? 3.873 -4.554 -4.371 1.00 92.06 524 ILE A N 1
ATOM 4016 C CA . ILE A 1 524 ? 3.183 -4.125 -5.598 1.00 92.06 524 ILE A CA 1
ATOM 4017 C C . ILE A 1 524 ? 3.693 -4.833 -6.871 1.00 92.06 524 ILE A C 1
ATOM 4019 O O . ILE A 1 524 ? 3.179 -4.574 -7.961 1.00 92.06 524 ILE A O 1
ATOM 4023 N N . PHE A 1 525 ? 4.652 -5.767 -6.775 1.00 94.19 525 PHE A N 1
ATOM 4024 C CA . PHE A 1 525 ? 5.134 -6.562 -7.914 1.00 94.19 525 PHE A CA 1
ATOM 4025 C C . PHE A 1 525 ? 4.452 -7.929 -7.968 1.00 94.19 525 PHE A C 1
ATOM 4027 O O . PHE A 1 525 ? 4.757 -8.850 -7.214 1.00 94.19 525 PHE A O 1
ATOM 4034 N N . SER A 1 526 ? 3.527 -8.057 -8.910 1.00 93.56 526 SER A N 1
ATOM 4035 C CA . SER A 1 526 ? 2.570 -9.153 -9.001 1.00 93.56 526 SER A CA 1
ATOM 4036 C C . SER A 1 526 ? 2.462 -9.675 -10.436 1.00 93.56 526 SER A C 1
ATOM 4038 O O . SER A 1 526 ? 3.025 -9.094 -11.370 1.00 93.56 526 SER A O 1
ATOM 4040 N N . SER A 1 527 ? 1.707 -10.752 -10.657 1.00 93.62 527 SER A N 1
ATOM 4041 C CA . SER A 1 527 ? 1.459 -11.272 -12.009 1.00 93.62 527 SER A CA 1
ATOM 4042 C C . SER A 1 527 ? 0.779 -10.247 -12.925 1.00 93.62 527 SER A C 1
ATOM 4044 O O . SER A 1 527 ? 1.080 -10.190 -14.114 1.00 93.62 527 SER A O 1
ATOM 4046 N N . LEU A 1 528 ? -0.073 -9.373 -12.379 1.00 94.44 528 LEU A N 1
ATOM 4047 C CA . LEU A 1 528 ? -0.671 -8.269 -13.130 1.00 94.44 528 LEU A CA 1
ATOM 4048 C C . LEU A 1 528 ? 0.362 -7.186 -13.469 1.00 94.44 528 LEU A C 1
ATOM 4050 O O . LEU A 1 528 ? 0.476 -6.754 -14.617 1.00 94.44 528 LEU A O 1
ATOM 4054 N N . THR A 1 529 ? 1.100 -6.714 -12.465 1.00 95.81 529 THR A N 1
ATOM 4055 C CA . THR A 1 529 ? 1.939 -5.514 -12.599 1.00 95.81 529 THR A CA 1
ATOM 4056 C C . THR A 1 529 ? 3.263 -5.800 -13.315 1.00 95.81 529 THR A C 1
ATOM 4058 O O . THR A 1 529 ? 3.760 -4.926 -14.025 1.00 95.81 529 THR A O 1
ATOM 4061 N N . SER A 1 530 ? 3.778 -7.034 -13.261 1.00 96.12 530 SER A N 1
ATOM 4062 C CA . SER A 1 530 ? 4.919 -7.487 -14.077 1.00 96.12 530 SER A CA 1
ATOM 4063 C C . SER A 1 530 ? 4.615 -7.443 -15.583 1.00 96.12 530 SER A C 1
ATOM 4065 O O . SER A 1 530 ? 5.412 -6.913 -16.360 1.00 96.12 530 SER A O 1
ATOM 4067 N N . LEU A 1 531 ? 3.427 -7.889 -16.010 1.00 95.50 531 LEU A N 1
ATOM 4068 C CA . LEU A 1 531 ? 3.015 -7.805 -17.416 1.00 95.50 531 LEU A CA 1
ATOM 4069 C C . LEU A 1 531 ? 2.681 -6.366 -17.840 1.00 95.50 531 LEU A C 1
ATOM 4071 O O . LEU A 1 531 ? 3.039 -5.963 -18.945 1.00 95.50 531 LEU A O 1
ATOM 4075 N N . ARG A 1 532 ? 2.106 -5.536 -16.957 1.00 96.25 532 ARG A N 1
ATOM 4076 C CA . ARG A 1 532 ? 1.930 -4.091 -17.227 1.00 96.25 532 ARG A CA 1
ATOM 4077 C C . ARG A 1 532 ? 3.270 -3.368 -17.429 1.00 96.25 532 ARG A C 1
ATOM 4079 O O . ARG A 1 532 ? 3.378 -2.549 -18.343 1.00 96.25 532 ARG A O 1
ATOM 4086 N N . ARG A 1 533 ? 4.316 -3.734 -16.676 1.00 97.00 533 ARG A N 1
ATOM 4087 C CA . ARG A 1 533 ? 5.701 -3.265 -16.894 1.00 97.00 533 ARG A CA 1
ATOM 4088 C C . ARG A 1 533 ? 6.231 -3.690 -18.268 1.00 97.00 533 ARG A C 1
ATOM 4090 O O . ARG A 1 533 ? 6.739 -2.846 -19.004 1.00 97.00 533 ARG A O 1
ATOM 4097 N N . ALA A 1 534 ? 6.033 -4.945 -18.678 1.00 95.94 534 ALA A N 1
ATOM 4098 C CA . ALA A 1 534 ? 6.403 -5.404 -20.024 1.00 95.94 534 ALA A CA 1
ATOM 4099 C C . ALA A 1 534 ? 5.630 -4.678 -21.150 1.00 95.94 534 ALA A C 1
ATOM 4101 O O . ALA A 1 534 ? 6.209 -4.341 -22.187 1.00 95.94 534 ALA A O 1
ATOM 4102 N N . ASN A 1 535 ? 4.349 -4.367 -20.929 1.00 95.81 535 ASN A N 1
ATOM 4103 C CA . ASN A 1 535 ? 3.514 -3.610 -21.867 1.00 95.81 535 ASN A CA 1
ATOM 4104 C C . ASN A 1 535 ? 3.974 -2.149 -22.005 1.00 95.81 535 ASN A C 1
ATOM 4106 O O . ASN A 1 535 ? 3.961 -1.616 -23.117 1.00 95.81 535 ASN A O 1
ATOM 4110 N N . PHE A 1 536 ? 4.439 -1.516 -20.921 1.00 96.94 536 PHE A N 1
ATOM 4111 C CA . PHE A 1 536 ? 5.071 -0.194 -20.974 1.00 96.94 536 PHE A CA 1
ATOM 4112 C C . PHE A 1 536 ? 6.333 -0.209 -21.854 1.00 96.94 536 PHE A C 1
ATOM 4114 O O . PHE A 1 536 ? 6.417 0.578 -22.799 1.00 96.94 536 PHE A O 1
ATOM 4121 N N . ILE A 1 537 ? 7.257 -1.160 -21.639 1.00 96.62 537 ILE A N 1
ATOM 4122 C CA . ILE A 1 537 ? 8.465 -1.321 -22.476 1.00 96.62 537 ILE A CA 1
ATOM 4123 C C . ILE A 1 537 ? 8.098 -1.544 -23.945 1.00 96.62 537 ILE A C 1
ATOM 4125 O O . ILE A 1 537 ? 8.642 -0.875 -24.825 1.00 96.62 537 ILE A O 1
ATOM 4129 N N . ASN A 1 538 ? 7.137 -2.429 -24.230 1.00 94.56 538 ASN A N 1
ATOM 4130 C CA . ASN A 1 538 ? 6.611 -2.610 -25.583 1.00 94.56 538 ASN A CA 1
ATOM 4131 C C . ASN A 1 538 ? 6.136 -1.273 -26.186 1.00 94.56 538 ASN A C 1
ATOM 4133 O O . ASN A 1 538 ? 6.462 -0.947 -27.328 1.00 94.56 538 ASN A O 1
ATOM 4137 N N . ARG A 1 539 ? 5.396 -0.469 -25.414 1.00 93.12 539 ARG A N 1
ATOM 4138 C CA . ARG A 1 539 ? 4.813 0.786 -25.896 1.00 93.12 539 ARG A CA 1
ATOM 4139 C C . ARG A 1 539 ? 5.851 1.874 -26.180 1.00 93.12 539 ARG A C 1
ATOM 4141 O O . ARG A 1 539 ? 5.655 2.596 -27.155 1.00 93.12 539 ARG A O 1
ATOM 4148 N N . VAL A 1 540 ? 6.923 1.990 -25.391 1.00 93.88 540 VAL A N 1
ATOM 4149 C CA . VAL A 1 540 ? 7.942 3.049 -25.568 1.00 93.88 540 VAL A CA 1
ATOM 4150 C C . VAL A 1 540 ? 9.128 2.646 -26.452 1.00 93.88 540 VAL A C 1
ATOM 4152 O O . VAL A 1 540 ? 9.710 3.515 -27.092 1.00 93.88 540 VAL A O 1
ATOM 4155 N N . ILE A 1 541 ? 9.465 1.352 -26.544 1.00 95.12 541 ILE A N 1
ATOM 4156 C CA . ILE A 1 541 ? 10.599 0.861 -27.352 1.00 95.12 541 ILE A CA 1
ATOM 4157 C C . ILE A 1 541 ? 10.157 0.425 -28.754 1.00 95.12 541 ILE A C 1
ATOM 4159 O O . ILE A 1 541 ? 10.743 0.846 -29.754 1.00 95.12 541 ILE A O 1
ATOM 4163 N N . LEU A 1 542 ? 9.120 -0.415 -28.856 1.00 91.38 542 LEU A N 1
ATOM 4164 C CA . LEU A 1 542 ? 8.644 -0.974 -30.133 1.00 91.38 542 LEU A CA 1
ATOM 4165 C C . LEU A 1 542 ? 7.606 -0.070 -30.829 1.00 91.38 542 LEU A C 1
ATOM 4167 O O . LEU A 1 542 ? 7.271 -0.297 -31.991 1.00 91.38 542 LEU A O 1
ATOM 4171 N N . SER A 1 543 ? 7.112 0.970 -30.150 1.00 86.88 543 SER A N 1
ATOM 4172 C CA . SER A 1 543 ? 6.084 1.892 -30.650 1.00 86.88 543 SER A CA 1
ATOM 4173 C C . SER A 1 543 ? 6.300 3.316 -30.098 1.00 86.88 543 SER A C 1
ATOM 4175 O O . SER A 1 543 ? 7.433 3.772 -29.986 1.00 86.88 543 SER A O 1
ATOM 4177 N N . THR A 1 544 ? 5.219 4.037 -29.798 1.00 88.88 544 THR A N 1
ATOM 4178 C CA . THR A 1 544 ? 5.193 5.293 -29.029 1.00 88.88 544 THR A CA 1
ATOM 4179 C C . THR A 1 544 ? 3.890 5.366 -28.228 1.00 88.88 544 THR A C 1
ATOM 4181 O O . THR A 1 544 ? 2.873 4.794 -28.641 1.00 88.88 544 THR A O 1
ATOM 4184 N N . ILE A 1 545 ? 3.883 6.074 -27.096 1.00 94.62 545 ILE A N 1
ATOM 4185 C CA . ILE A 1 545 ? 2.658 6.542 -26.433 1.00 94.62 545 ILE A CA 1
ATOM 4186 C C . ILE A 1 545 ? 2.153 7.744 -27.259 1.00 94.62 545 ILE A C 1
ATOM 4188 O O . ILE A 1 545 ? 2.760 8.810 -27.196 1.00 94.62 545 ILE A O 1
ATOM 4192 N N . PRO A 1 546 ? 1.090 7.606 -28.074 1.00 94.44 546 PRO A N 1
ATOM 4193 C CA . PRO A 1 546 ? 0.779 8.578 -29.122 1.00 94.44 546 PRO A CA 1
ATOM 4194 C C . PRO A 1 546 ? 0.057 9.804 -28.559 1.00 94.44 546 PRO A C 1
ATOM 4196 O O . PRO A 1 546 ? -0.745 9.658 -27.632 1.00 94.44 546 PRO A O 1
ATOM 4199 N N . ALA A 1 547 ? 0.274 10.980 -29.150 1.00 94.38 547 ALA A N 1
ATOM 4200 C CA . ALA A 1 547 ? -0.451 12.200 -28.796 1.00 94.38 547 ALA A CA 1
ATOM 4201 C C . ALA A 1 547 ? -1.985 12.009 -28.835 1.00 94.38 547 ALA A C 1
ATOM 4203 O O . ALA A 1 547 ? -2.533 11.353 -29.722 1.00 94.38 547 ALA A O 1
ATOM 4204 N N . ALA A 1 548 ? -2.672 12.591 -27.853 1.00 91.75 548 ALA A N 1
ATOM 4205 C CA . ALA A 1 548 ? -4.123 12.661 -27.721 1.00 91.75 548 ALA A CA 1
ATOM 4206 C C . ALA A 1 548 ? -4.524 13.965 -26.986 1.00 91.75 548 ALA A C 1
ATOM 4208 O O . ALA A 1 548 ? -4.710 13.954 -25.761 1.00 91.75 548 ALA A O 1
ATOM 4209 N N . PRO A 1 549 ? -4.633 15.100 -27.706 1.00 88.25 549 PRO A N 1
ATOM 4210 C CA . PRO A 1 549 ? -5.075 16.374 -27.139 1.00 88.25 549 PRO A CA 1
ATOM 4211 C C . PRO A 1 549 ? -6.507 16.313 -26.558 1.00 88.25 549 PRO A C 1
ATOM 4213 O O . PRO A 1 549 ? -7.315 15.503 -27.013 1.00 88.25 549 PRO A O 1
ATOM 4216 N N . PRO A 1 550 ? -6.858 17.172 -25.578 1.00 87.69 550 PRO A N 1
ATOM 4217 C CA . PRO A 1 550 ? -5.986 18.148 -24.922 1.00 87.69 550 PRO A CA 1
ATOM 4218 C C . PRO A 1 550 ? -5.057 17.519 -23.876 1.00 87.69 550 PRO A C 1
ATOM 4220 O O . PRO A 1 550 ? -4.069 18.141 -23.515 1.00 87.69 550 PRO A O 1
ATOM 4223 N N . ASN A 1 551 ? -5.365 16.306 -23.398 1.00 85.81 551 ASN A N 1
ATOM 4224 C CA . ASN A 1 551 ? -4.681 15.700 -22.256 1.00 85.81 551 ASN A CA 1
ATOM 4225 C C . ASN A 1 551 ? -3.196 15.450 -22.540 1.00 85.81 551 ASN A C 1
ATOM 4227 O O . ASN A 1 551 ? -2.361 15.992 -21.832 1.00 85.81 551 ASN A O 1
ATOM 4231 N N . ARG A 1 552 ? -2.880 14.657 -23.575 1.00 91.06 552 ARG A N 1
ATOM 4232 C CA . ARG A 1 552 ? -1.517 14.203 -23.907 1.00 91.06 552 ARG A CA 1
ATOM 4233 C C . ARG A 1 552 ? -1.040 14.861 -25.211 1.00 91.06 552 ARG A C 1
ATOM 4235 O O . ARG A 1 552 ? -1.144 14.225 -26.261 1.00 91.06 552 ARG A O 1
ATOM 4242 N N . PRO A 1 553 ? -0.659 16.154 -25.223 1.00 92.25 553 PRO A N 1
ATOM 4243 C CA . PRO A 1 553 ? -0.509 16.931 -26.457 1.00 92.25 553 PRO A CA 1
ATOM 4244 C C . PRO A 1 553 ? 0.635 16.457 -27.365 1.00 92.25 553 PRO A C 1
ATOM 4246 O O . PRO A 1 553 ? 0.504 16.567 -28.582 1.00 92.25 553 PRO A O 1
ATOM 4249 N N . SER A 1 554 ? 1.716 15.905 -26.806 1.00 94.31 554 SER A N 1
ATOM 4250 C CA . SER A 1 554 ? 2.853 15.346 -27.559 1.00 94.31 554 SER A CA 1
ATOM 4251 C C . SER A 1 554 ? 3.006 13.831 -27.385 1.00 94.31 554 SER A C 1
ATOM 4253 O O . SER A 1 554 ? 3.536 13.168 -28.277 1.00 94.31 554 SER A O 1
ATOM 4255 N N . GLY A 1 555 ? 2.493 13.253 -26.296 1.00 95.06 555 GLY A N 1
ATOM 4256 C CA . GLY A 1 555 ? 2.664 11.845 -25.961 1.00 95.06 555 GLY A CA 1
ATOM 4257 C C . GLY A 1 555 ? 4.038 11.551 -25.356 1.00 95.06 555 GLY A C 1
ATOM 4258 O O . GLY A 1 555 ? 4.610 12.362 -24.634 1.00 95.06 555 GLY A O 1
ATOM 4259 N N . THR A 1 556 ? 4.570 10.352 -25.601 1.00 96.69 556 THR A N 1
ATOM 4260 C CA . THR A 1 556 ? 5.927 9.968 -25.179 1.00 96.69 556 THR A CA 1
ATOM 4261 C C . THR A 1 556 ? 6.602 9.093 -26.233 1.00 96.69 556 THR A C 1
ATOM 4263 O O . THR A 1 556 ? 6.027 8.106 -26.716 1.00 96.69 556 THR A O 1
ATOM 4266 N N . SER A 1 557 ? 7.833 9.445 -26.595 1.00 94.19 557 SER A N 1
ATOM 4267 C CA . SER A 1 557 ? 8.634 8.770 -27.617 1.00 94.19 557 SER A CA 1
ATOM 4268 C C . SER A 1 557 ? 10.119 8.755 -27.252 1.00 94.19 557 SER A C 1
ATOM 4270 O O . SER A 1 557 ? 10.644 9.674 -26.629 1.00 94.19 557 SER A O 1
ATOM 4272 N N . ILE A 1 558 ? 10.796 7.689 -27.671 1.00 94.25 558 ILE A N 1
ATOM 4273 C CA . ILE A 1 558 ? 12.250 7.534 -27.615 1.00 94.25 558 ILE A CA 1
ATOM 4274 C C . ILE A 1 558 ? 12.759 7.512 -29.057 1.00 94.25 558 ILE A C 1
ATOM 4276 O O . ILE A 1 558 ? 12.184 6.802 -29.889 1.00 94.25 558 ILE A O 1
ATOM 4280 N N . ASP A 1 559 ? 13.849 8.227 -29.352 1.00 89.38 559 ASP A N 1
ATOM 4281 C CA . ASP A 1 559 ? 14.612 7.975 -30.576 1.00 89.38 559 ASP A CA 1
ATOM 4282 C C . ASP A 1 559 ? 15.856 7.126 -30.292 1.00 89.38 559 ASP A C 1
ATOM 4284 O O . ASP A 1 559 ? 16.602 7.334 -29.340 1.00 89.38 559 ASP A O 1
ATOM 4288 N N . LEU A 1 560 ? 16.064 6.145 -31.163 1.00 92.75 560 LEU A N 1
ATOM 4289 C CA . LEU A 1 560 ? 17.150 5.176 -31.121 1.00 92.75 560 LEU A CA 1
ATOM 4290 C C . LEU A 1 560 ? 18.134 5.384 -32.288 1.00 92.75 560 LEU A C 1
ATOM 4292 O O . LEU A 1 560 ? 18.985 4.532 -32.517 1.00 92.75 560 LEU A O 1
ATOM 4296 N N . ALA A 1 561 ? 18.061 6.504 -33.022 1.00 90.25 561 ALA A N 1
ATOM 4297 C CA . ALA A 1 561 ? 18.927 6.769 -34.181 1.00 90.25 561 ALA A CA 1
ATOM 4298 C C . ALA A 1 561 ? 20.424 6.776 -33.838 1.00 90.25 561 ALA A C 1
ATOM 4300 O O . ALA A 1 561 ? 21.247 6.374 -34.656 1.00 90.25 561 ALA A O 1
ATOM 4301 N N . LEU A 1 562 ? 20.778 7.171 -32.611 1.00 86.56 562 LEU A N 1
ATOM 4302 C CA . LEU A 1 562 ? 22.156 7.10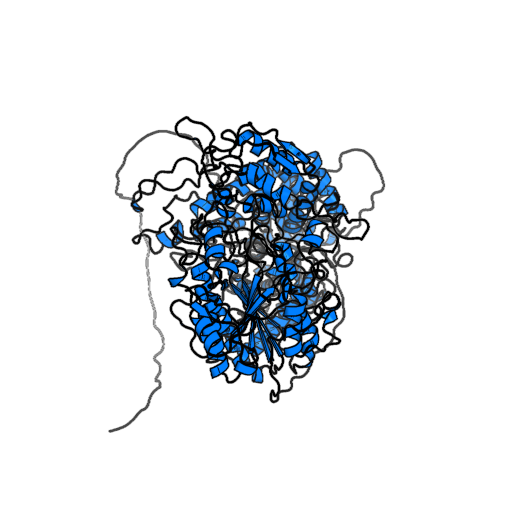3 -32.115 1.00 86.56 562 LEU A CA 1
ATOM 4303 C C . LEU A 1 562 ? 22.609 5.664 -31.798 1.00 86.56 562 LEU A C 1
ATOM 4305 O O . LEU A 1 562 ? 23.804 5.392 -31.781 1.00 86.56 562 LEU A O 1
ATOM 4309 N N . TRP A 1 563 ? 21.668 4.740 -31.581 1.00 91.25 563 TRP A N 1
ATOM 4310 C CA . TRP A 1 563 ? 21.921 3.336 -31.240 1.00 91.25 563 TRP A CA 1
ATOM 4311 C C . TRP A 1 563 ? 21.945 2.412 -32.465 1.00 91.25 563 TRP A C 1
ATOM 4313 O O . TRP A 1 563 ? 22.640 1.397 -32.440 1.00 91.25 563 TRP A O 1
ATOM 4323 N N . ASP A 1 564 ? 21.234 2.761 -33.544 1.00 92.50 564 ASP A N 1
ATOM 4324 C CA . ASP A 1 564 ? 21.184 1.982 -34.794 1.00 92.50 564 ASP A CA 1
ATOM 4325 C C . ASP A 1 564 ? 22.571 1.579 -35.356 1.00 92.50 564 ASP A C 1
ATOM 4327 O O . ASP A 1 564 ? 22.701 0.437 -35.804 1.00 92.50 564 ASP A O 1
ATOM 4331 N N . PRO A 1 565 ? 23.637 2.412 -35.306 1.00 92.94 565 PRO A N 1
ATOM 4332 C CA . PRO A 1 565 ? 24.970 2.012 -35.773 1.00 92.94 565 PRO A CA 1
ATOM 4333 C C . PRO A 1 565 ? 25.576 0.832 -35.001 1.00 92.94 565 PRO A C 1
ATOM 4335 O O . PRO A 1 565 ? 26.318 0.040 -35.580 1.00 92.94 565 PRO A O 1
ATOM 4338 N N . LEU A 1 566 ? 25.242 0.676 -33.714 1.00 92.50 566 LEU A N 1
ATOM 4339 C CA . LEU A 1 566 ? 25.751 -0.421 -32.885 1.00 92.50 566 LEU A CA 1
ATOM 4340 C C . LEU A 1 566 ? 25.134 -1.775 -33.279 1.00 92.50 566 LEU A C 1
ATOM 4342 O O . LEU A 1 566 ? 25.737 -2.811 -33.034 1.00 92.50 566 LEU A O 1
ATOM 4346 N N . ALA A 1 567 ? 23.977 -1.811 -33.952 1.00 92.50 567 ALA A N 1
ATOM 4347 C CA . ALA A 1 567 ? 23.336 -3.065 -34.378 1.00 92.50 567 ALA A CA 1
ATOM 4348 C C . ALA A 1 567 ? 24.098 -3.850 -35.471 1.00 92.50 567 ALA A C 1
ATOM 4350 O O . ALA A 1 567 ? 23.741 -5.002 -35.766 1.00 92.50 567 ALA A O 1
ATOM 4351 N N . ALA A 1 568 ? 25.148 -3.259 -36.051 1.00 91.25 568 ALA A N 1
ATOM 4352 C CA . ALA A 1 568 ? 26.111 -3.964 -36.894 1.00 91.25 568 ALA A CA 1
ATOM 4353 C C . ALA A 1 568 ? 26.987 -4.944 -36.086 1.00 91.25 568 ALA A C 1
ATOM 4355 O O . ALA A 1 568 ? 27.298 -6.024 -36.588 1.00 91.25 568 ALA A O 1
ATOM 4356 N N . ASP A 1 569 ? 27.312 -4.609 -34.831 1.00 93.12 569 ASP A N 1
ATOM 4357 C CA . ASP A 1 569 ? 28.068 -5.448 -33.896 1.00 93.12 569 ASP A CA 1
ATOM 4358 C C . ASP A 1 569 ? 27.244 -5.707 -32.613 1.00 93.12 569 ASP A C 1
ATOM 4360 O O . ASP A 1 569 ? 27.252 -4.904 -31.672 1.00 93.12 569 ASP A O 1
ATOM 4364 N N . PRO A 1 570 ? 26.532 -6.848 -32.542 1.00 93.12 570 PRO A N 1
ATOM 4365 C CA . PRO A 1 570 ? 25.746 -7.216 -31.370 1.00 93.12 570 PRO A CA 1
ATOM 4366 C C . PRO A 1 570 ? 26.537 -7.343 -30.060 1.00 93.12 570 PRO A C 1
ATOM 4368 O O . PRO A 1 570 ? 25.908 -7.278 -29.008 1.00 93.12 570 PRO A O 1
ATOM 4371 N N . ASP A 1 571 ? 27.864 -7.528 -30.075 1.00 94.31 571 ASP A N 1
ATOM 4372 C CA . ASP A 1 571 ? 28.660 -7.502 -28.841 1.00 94.31 571 ASP A CA 1
ATOM 4373 C C . ASP A 1 571 ? 28.791 -6.062 -28.319 1.00 94.31 571 ASP A C 1
ATOM 4375 O O . ASP A 1 571 ? 28.481 -5.813 -27.155 1.00 94.31 571 ASP A O 1
ATOM 4379 N N . GLN A 1 572 ? 29.133 -5.099 -29.185 1.00 93.62 572 GLN A N 1
ATOM 4380 C CA . GLN A 1 572 ? 29.216 -3.676 -28.813 1.00 93.62 572 GLN A CA 1
ATOM 4381 C C . GLN A 1 572 ? 27.862 -3.108 -28.360 1.00 93.62 572 GLN A C 1
ATOM 4383 O O . GLN A 1 572 ? 27.796 -2.390 -27.359 1.00 93.62 572 GLN A O 1
ATOM 4388 N N . LEU A 1 573 ? 26.771 -3.458 -29.053 1.00 95.12 573 LEU A N 1
ATOM 4389 C CA . LEU A 1 573 ? 25.412 -3.075 -28.651 1.00 95.12 573 LEU A CA 1
ATOM 4390 C C . LEU A 1 573 ? 25.064 -3.606 -27.251 1.00 95.12 573 LEU A C 1
ATOM 4392 O O . LEU A 1 573 ? 24.513 -2.870 -26.431 1.00 95.12 573 LEU A O 1
ATOM 4396 N N . LEU A 1 574 ? 25.382 -4.872 -26.965 1.00 96.06 574 LEU A N 1
ATOM 4397 C CA . LEU A 1 574 ? 25.082 -5.473 -25.666 1.00 96.06 574 LEU A CA 1
ATOM 4398 C C . LEU A 1 574 ? 25.988 -4.951 -24.552 1.00 96.06 574 LEU A C 1
ATOM 4400 O O . LEU A 1 574 ? 25.499 -4.801 -23.439 1.00 96.06 574 LEU A O 1
ATOM 4404 N N . ASP A 1 575 ? 27.245 -4.604 -24.824 1.00 92.00 575 ASP A N 1
ATOM 4405 C CA . ASP A 1 575 ? 28.139 -4.029 -23.811 1.00 92.00 575 ASP A CA 1
ATOM 4406 C C . ASP A 1 575 ? 27.736 -2.594 -23.435 1.00 92.00 575 ASP A C 1
ATOM 4408 O O . ASP A 1 575 ? 27.723 -2.244 -22.251 1.00 92.00 575 ASP A O 1
ATOM 4412 N N . ALA A 1 576 ? 27.301 -1.788 -24.412 1.00 91.06 576 ALA A N 1
ATOM 4413 C CA . ALA A 1 576 ? 26.733 -0.462 -24.166 1.00 91.06 576 ALA A CA 1
ATOM 4414 C C . ALA A 1 576 ? 25.437 -0.532 -23.333 1.00 91.06 576 ALA A C 1
ATOM 4416 O O . ALA A 1 576 ? 25.279 0.204 -22.355 1.00 91.06 576 ALA A O 1
ATOM 4417 N N . LEU A 1 577 ? 24.525 -1.452 -23.673 1.00 94.69 577 LEU A N 1
ATOM 4418 C CA . LEU A 1 577 ? 23.280 -1.658 -22.924 1.00 94.69 577 LEU A CA 1
ATOM 4419 C C . LEU A 1 577 ? 23.512 -2.318 -21.552 1.00 94.69 577 LEU A C 1
ATOM 4421 O O . LEU A 1 577 ? 22.787 -2.014 -20.605 1.00 94.69 577 LEU A O 1
ATOM 4425 N N . ASN A 1 578 ? 24.534 -3.168 -21.410 1.00 92.75 578 ASN A N 1
ATOM 4426 C CA . ASN A 1 578 ? 24.951 -3.739 -20.128 1.00 92.75 578 ASN A CA 1
ATOM 4427 C C . ASN A 1 578 ? 25.414 -2.637 -19.165 1.00 92.75 578 ASN A C 1
ATOM 4429 O O . ASN A 1 578 ? 24.970 -2.605 -18.019 1.00 92.75 578 ASN A O 1
ATOM 4433 N N . LEU A 1 579 ? 26.252 -1.702 -19.627 1.00 87.50 579 LEU A N 1
ATOM 4434 C CA . LEU A 1 579 ? 26.667 -0.551 -18.822 1.00 87.50 579 LEU A CA 1
ATOM 4435 C C . LEU A 1 579 ? 25.467 0.325 -18.425 1.00 87.50 579 LEU A C 1
ATOM 4437 O O . LEU A 1 579 ? 25.316 0.640 -17.247 1.00 87.50 579 LEU A O 1
ATOM 4441 N N . LEU A 1 580 ? 24.616 0.692 -19.389 1.00 91.25 580 LEU A N 1
ATOM 4442 C CA . LEU A 1 580 ? 23.537 1.663 -19.185 1.00 91.25 580 LEU A CA 1
ATOM 4443 C C . LEU A 1 580 ? 22.362 1.135 -18.344 1.00 91.25 580 LEU A C 1
ATOM 4445 O O . LEU A 1 580 ? 21.870 1.860 -17.487 1.00 91.25 580 LEU A O 1
ATOM 4449 N N . LEU A 1 581 ? 21.895 -0.094 -18.594 1.00 92.94 581 LEU A N 1
ATOM 4450 C CA . LEU A 1 581 ? 20.669 -0.631 -17.981 1.00 92.94 581 LEU A CA 1
ATOM 4451 C C . LEU A 1 581 ? 20.940 -1.609 -16.827 1.00 92.94 581 LEU A C 1
ATOM 4453 O O . LEU A 1 581 ? 20.154 -1.696 -15.883 1.00 92.94 581 LEU A O 1
ATOM 4457 N N . LEU A 1 582 ? 22.034 -2.371 -16.911 1.00 90.75 582 LEU A N 1
ATOM 4458 C CA . LEU A 1 582 ? 22.366 -3.443 -15.964 1.00 90.75 582 LEU A CA 1
ATOM 4459 C C . LEU A 1 582 ? 23.604 -3.132 -15.113 1.00 90.75 582 LEU A C 1
ATOM 4461 O O . LEU A 1 582 ? 23.998 -3.956 -14.295 1.00 90.75 582 LEU A O 1
ATOM 4465 N N . HIS A 1 583 ? 24.227 -1.964 -15.281 1.00 86.19 583 HIS A N 1
ATOM 4466 C CA . HIS A 1 583 ? 25.415 -1.536 -14.532 1.00 86.19 583 HIS A CA 1
ATOM 4467 C C . HIS A 1 583 ? 26.601 -2.515 -14.622 1.00 86.19 583 HIS A C 1
ATOM 4469 O O . HIS A 1 583 ? 27.359 -2.683 -13.665 1.00 86.19 583 HIS A O 1
ATOM 4475 N N . GLY A 1 584 ? 26.743 -3.198 -15.761 1.00 83.12 584 GLY A N 1
ATOM 4476 C CA . GLY A 1 584 ? 27.731 -4.260 -15.971 1.00 83.12 584 GLY A CA 1
ATOM 4477 C C . GLY A 1 584 ? 27.278 -5.664 -15.537 1.00 83.12 584 GLY A C 1
ATOM 4478 O O . GLY A 1 584 ? 28.029 -6.613 -15.740 1.00 83.12 584 GLY A O 1
ATOM 4479 N N . ALA A 1 585 ? 26.077 -5.824 -14.968 1.00 83.81 585 ALA A N 1
ATOM 4480 C CA . ALA A 1 585 ? 25.597 -7.065 -14.354 1.00 83.81 585 ALA A CA 1
ATOM 4481 C C . ALA A 1 585 ? 24.954 -8.101 -15.296 1.00 83.81 585 ALA A C 1
ATOM 4483 O O . ALA A 1 585 ? 24.323 -9.039 -14.802 1.00 83.81 585 ALA A O 1
ATOM 4484 N N . MET A 1 586 ? 25.071 -7.952 -16.619 1.00 89.12 586 MET A N 1
ATOM 4485 C CA . MET A 1 586 ? 24.634 -8.967 -17.586 1.00 89.12 586 MET A CA 1
ATOM 4486 C C . MET A 1 586 ? 25.516 -10.224 -17.484 1.00 89.12 586 MET A C 1
ATOM 4488 O O . MET A 1 586 ? 26.704 -10.174 -17.804 1.00 89.12 586 MET A O 1
ATOM 4492 N N . SER A 1 587 ? 24.933 -11.356 -17.078 1.00 87.88 587 SER A N 1
ATOM 4493 C CA . SER A 1 587 ? 25.604 -12.664 -17.087 1.00 87.88 587 SER A CA 1
ATOM 4494 C C . SER A 1 587 ? 25.957 -13.105 -18.517 1.00 87.88 587 SER A C 1
ATOM 4496 O O . SER A 1 587 ? 25.357 -12.645 -19.495 1.00 87.88 587 SER A O 1
ATOM 4498 N N . ALA A 1 588 ? 26.944 -13.993 -18.673 1.00 90.06 588 ALA A N 1
ATOM 4499 C CA . ALA A 1 588 ? 27.391 -14.455 -19.993 1.00 90.06 588 ALA A CA 1
ATOM 4500 C C . ALA A 1 588 ? 26.269 -15.209 -20.731 1.00 90.06 588 ALA A C 1
ATOM 4502 O O . ALA A 1 588 ? 26.089 -15.072 -21.941 1.00 90.06 588 ALA A O 1
ATOM 4503 N N . GLU A 1 589 ? 25.465 -15.931 -19.960 1.00 91.44 589 GLU A N 1
ATOM 4504 C CA . GLU A 1 589 ? 24.255 -16.652 -20.312 1.00 91.44 589 GLU A CA 1
ATOM 4505 C C . GLU A 1 589 ? 23.175 -15.688 -20.821 1.00 91.44 589 GLU A C 1
ATOM 4507 O O . GLU A 1 589 ? 22.587 -15.922 -21.880 1.00 91.44 589 GLU A O 1
ATOM 4512 N N . MET A 1 590 ? 22.957 -14.563 -20.126 1.00 93.88 590 MET A N 1
ATOM 4513 C CA . MET A 1 590 ? 22.040 -13.503 -20.559 1.00 93.88 590 MET A CA 1
ATOM 4514 C C . MET A 1 590 ? 22.538 -12.839 -21.848 1.00 93.88 590 MET A C 1
ATOM 4516 O O . MET A 1 590 ? 21.767 -12.701 -22.800 1.00 93.88 590 MET A O 1
ATOM 4520 N N . ARG A 1 591 ? 23.834 -12.503 -21.926 1.00 95.94 591 ARG A N 1
ATOM 4521 C CA . ARG A 1 591 ? 24.471 -11.916 -23.118 1.00 95.94 591 ARG A CA 1
ATOM 4522 C C . ARG A 1 591 ? 24.319 -12.840 -24.327 1.00 95.94 591 ARG A C 1
ATOM 4524 O O . ARG A 1 591 ? 23.869 -12.387 -25.374 1.00 95.94 591 ARG A O 1
ATOM 4531 N N . ALA A 1 592 ? 24.596 -14.137 -24.187 1.00 95.88 592 ALA A N 1
ATOM 4532 C CA . ALA A 1 592 ? 24.434 -15.130 -25.253 1.00 95.88 592 ALA A CA 1
ATOM 4533 C C . ALA A 1 592 ? 22.963 -15.334 -25.674 1.00 95.88 592 ALA A C 1
ATOM 4535 O O . ALA A 1 592 ? 22.658 -15.391 -26.870 1.00 95.88 592 ALA A O 1
ATOM 4536 N N . THR A 1 593 ? 22.048 -15.393 -24.701 1.00 96.19 593 THR A N 1
ATOM 4537 C CA . THR A 1 593 ? 20.600 -15.552 -24.923 1.00 96.19 593 THR A CA 1
ATOM 4538 C C . THR A 1 593 ? 20.031 -14.376 -25.722 1.00 96.19 593 THR A C 1
ATOM 4540 O O . THR A 1 593 ? 19.394 -14.577 -26.756 1.00 96.19 593 THR A O 1
ATOM 4543 N N . ILE A 1 594 ? 20.333 -13.136 -25.319 1.00 96.88 594 ILE A N 1
ATOM 4544 C CA . ILE A 1 594 ? 19.864 -11.933 -26.024 1.00 96.88 594 ILE A CA 1
ATOM 4545 C C . ILE A 1 594 ? 20.586 -11.765 -27.365 1.00 96.88 594 ILE A C 1
ATOM 4547 O O . ILE A 1 594 ? 19.938 -11.440 -28.360 1.00 96.88 594 ILE A O 1
ATOM 4551 N N . LYS A 1 595 ? 21.893 -12.056 -27.446 1.00 97.06 595 LYS A N 1
ATOM 4552 C CA . LYS A 1 595 ? 22.649 -12.012 -28.709 1.00 97.06 595 LYS A CA 1
ATOM 4553 C C . LYS A 1 595 ? 22.029 -12.913 -29.772 1.00 97.06 595 LYS A C 1
ATOM 4555 O O . LYS A 1 595 ? 21.915 -12.479 -30.911 1.00 97.06 595 LYS A O 1
ATOM 4560 N N . THR A 1 596 ? 21.577 -14.112 -29.401 1.00 95.94 596 THR A N 1
ATOM 4561 C CA . THR A 1 596 ? 20.896 -15.050 -30.313 1.00 95.94 596 THR A CA 1
ATOM 4562 C C . THR A 1 596 ? 19.590 -14.468 -30.867 1.00 95.94 596 THR A C 1
ATOM 4564 O O . THR A 1 596 ? 19.332 -14.550 -32.068 1.00 95.94 596 THR A O 1
ATOM 4567 N N . ALA A 1 597 ? 18.787 -13.806 -30.029 1.00 94.88 597 ALA A N 1
ATOM 4568 C CA . ALA A 1 597 ? 17.580 -13.122 -30.491 1.00 94.88 597 ALA A CA 1
ATOM 4569 C C . ALA A 1 597 ? 17.908 -11.938 -31.420 1.00 94.88 597 ALA A C 1
ATOM 4571 O O . ALA A 1 597 ? 17.305 -11.796 -32.483 1.00 94.88 597 ALA A O 1
ATOM 4572 N N . VAL A 1 598 ? 18.911 -11.126 -31.069 1.00 95.81 598 VAL A N 1
ATOM 4573 C CA . VAL A 1 598 ? 19.361 -9.971 -31.868 1.00 95.81 598 VAL A CA 1
ATOM 4574 C C . VAL A 1 598 ? 19.950 -10.401 -33.217 1.00 95.81 598 VAL A C 1
ATOM 4576 O O . VAL A 1 598 ? 19.675 -9.758 -34.227 1.00 95.81 598 VAL A O 1
ATOM 4579 N N . THR A 1 599 ? 20.717 -11.493 -33.285 1.00 95.38 599 THR A N 1
ATOM 4580 C CA . THR A 1 599 ? 21.262 -11.992 -34.560 1.00 95.38 599 THR A CA 1
ATOM 4581 C C . THR A 1 599 ? 20.207 -12.652 -35.441 1.00 95.38 599 THR A C 1
ATOM 4583 O O . THR A 1 599 ? 20.366 -12.609 -36.661 1.00 95.38 599 THR A O 1
ATOM 4586 N N . SER A 1 600 ? 19.122 -13.192 -34.869 1.00 93.81 600 SER A N 1
ATOM 4587 C CA . SER A 1 600 ? 17.992 -13.719 -35.651 1.00 93.81 600 SER A CA 1
ATOM 4588 C C . SER A 1 600 ? 17.218 -12.631 -36.415 1.00 93.81 600 SER A C 1
ATOM 4590 O O . SER A 1 600 ? 16.618 -12.917 -37.450 1.00 93.81 600 SER A O 1
ATOM 4592 N N . VAL A 1 601 ? 17.282 -11.371 -35.963 1.00 94.12 601 VAL A N 1
ATOM 4593 C CA . VAL A 1 601 ? 16.802 -10.218 -36.735 1.00 94.12 601 VAL A CA 1
ATOM 4594 C C . VAL A 1 601 ? 17.793 -9.921 -37.879 1.00 94.12 601 VAL A C 1
ATOM 4596 O O . VAL A 1 601 ? 18.999 -9.781 -37.619 1.00 94.12 601 VAL A O 1
ATOM 4599 N N . PRO A 1 602 ? 17.335 -9.782 -39.141 1.00 94.69 602 PRO A N 1
ATOM 4600 C CA . PRO A 1 602 ? 18.199 -9.467 -40.279 1.00 94.69 602 PRO A CA 1
ATOM 4601 C C . PRO A 1 602 ? 19.058 -8.216 -40.059 1.00 94.69 602 PRO A C 1
ATOM 4603 O O . PRO A 1 602 ? 18.586 -7.207 -39.543 1.00 94.69 602 PRO A O 1
ATOM 4606 N N . ALA A 1 603 ? 20.313 -8.244 -40.516 1.00 93.00 603 ALA A N 1
ATOM 4607 C CA . ALA A 1 603 ? 21.225 -7.096 -40.414 1.00 93.00 603 ALA A CA 1
ATOM 4608 C C . ALA A 1 603 ? 20.761 -5.860 -41.216 1.00 93.00 603 ALA A C 1
ATOM 4610 O O . ALA A 1 603 ? 21.238 -4.757 -40.976 1.00 93.00 603 ALA A O 1
ATOM 4611 N N . SER A 1 604 ? 19.808 -6.038 -42.137 1.00 95.19 604 SER A N 1
ATOM 4612 C CA . SER A 1 604 ? 19.124 -4.964 -42.861 1.00 95.19 604 SER A CA 1
ATOM 4613 C C . SER A 1 604 ? 18.093 -4.192 -42.024 1.00 95.19 604 SER A C 1
ATOM 4615 O O . SER A 1 604 ? 17.594 -3.179 -42.502 1.00 95.19 604 SER A O 1
ATOM 4617 N N . ASP A 1 605 ? 17.760 -4.646 -40.809 1.00 96.06 605 ASP A N 1
ATOM 4618 C CA . ASP A 1 605 ? 16.901 -3.922 -39.861 1.00 96.06 605 ASP A CA 1
ATOM 4619 C C . ASP A 1 605 ? 17.649 -3.645 -38.536 1.00 96.06 605 ASP A C 1
ATOM 4621 O O . ASP A 1 605 ? 17.441 -4.324 -37.520 1.00 96.06 605 ASP A O 1
ATOM 4625 N N . PRO A 1 606 ? 18.562 -2.650 -38.523 1.00 95.44 606 PRO A N 1
ATOM 4626 C CA . PRO A 1 606 ? 19.301 -2.284 -37.319 1.00 95.44 606 PRO A CA 1
ATOM 4627 C C . PRO A 1 606 ? 18.382 -1.752 -36.208 1.00 95.44 606 PRO A C 1
ATOM 4629 O O . PRO A 1 606 ? 18.609 -2.047 -35.034 1.00 95.44 606 PRO A O 1
ATOM 4632 N N . ARG A 1 607 ? 17.294 -1.051 -36.554 1.00 95.31 607 ARG A N 1
ATOM 4633 C CA . ARG A 1 607 ? 16.358 -0.493 -35.567 1.00 95.31 607 ARG A CA 1
ATOM 4634 C C . ARG A 1 607 ? 15.596 -1.594 -34.833 1.00 95.31 607 ARG A C 1
ATOM 4636 O O . ARG A 1 607 ? 15.413 -1.489 -33.620 1.00 95.31 607 ARG A O 1
ATOM 4643 N N . LEU A 1 608 ? 15.183 -2.670 -35.508 1.00 95.44 608 LEU A N 1
ATOM 4644 C CA . LEU A 1 608 ? 14.571 -3.827 -34.847 1.00 95.44 608 LEU A CA 1
ATOM 4645 C C . LEU A 1 608 ? 15.586 -4.629 -34.021 1.00 95.44 608 LEU A C 1
ATOM 4647 O O . LEU A 1 608 ? 15.214 -5.137 -32.962 1.00 95.44 608 LEU A O 1
ATOM 4651 N N . ARG A 1 609 ? 16.864 -4.690 -34.423 1.00 96.50 609 ARG A N 1
ATOM 4652 C CA . ARG A 1 609 ? 17.944 -5.262 -33.593 1.00 96.50 609 ARG A CA 1
ATOM 4653 C C . ARG A 1 609 ? 18.108 -4.514 -32.272 1.00 96.50 609 ARG A C 1
ATOM 4655 O O . ARG A 1 609 ? 18.020 -5.139 -31.215 1.00 96.50 609 ARG A O 1
ATOM 4662 N N . VAL A 1 610 ? 18.263 -3.188 -32.325 1.00 97.25 610 VAL A N 1
ATOM 4663 C CA . VAL A 1 610 ? 18.347 -2.327 -31.132 1.00 97.25 610 VAL A CA 1
ATOM 4664 C C . VAL A 1 610 ? 17.103 -2.493 -30.258 1.00 97.25 610 VAL A C 1
ATOM 4666 O O . VAL A 1 610 ? 17.217 -2.789 -29.070 1.00 97.25 610 VAL A O 1
ATOM 4669 N N . ARG A 1 611 ? 15.904 -2.387 -30.844 1.00 96.62 611 ARG A N 1
ATOM 4670 C CA . ARG A 1 611 ? 14.634 -2.555 -30.117 1.00 96.62 611 ARG A CA 1
ATOM 4671 C C . ARG A 1 611 ? 14.495 -3.927 -29.460 1.00 96.62 611 ARG A C 1
ATOM 4673 O O . ARG A 1 611 ? 13.989 -4.004 -28.347 1.00 96.62 611 ARG A O 1
ATOM 4680 N N . THR A 1 612 ? 14.948 -4.993 -30.119 1.00 96.38 612 THR A N 1
ATOM 4681 C CA . THR A 1 612 ? 14.916 -6.360 -29.575 1.00 96.38 612 THR A CA 1
ATOM 4682 C C . THR A 1 612 ? 15.869 -6.501 -28.390 1.00 96.38 612 THR A C 1
ATOM 4684 O O . THR A 1 612 ? 15.466 -7.053 -27.367 1.00 96.38 612 THR A O 1
ATOM 4687 N N . ALA A 1 613 ? 17.084 -5.946 -28.478 1.00 97.81 613 ALA A N 1
ATOM 4688 C CA . ALA A 1 613 ? 18.036 -5.923 -27.368 1.00 97.81 613 ALA A CA 1
ATOM 4689 C C . ALA A 1 613 ? 17.484 -5.146 -26.159 1.00 97.81 613 ALA A C 1
ATOM 4691 O O . ALA A 1 613 ? 17.429 -5.687 -25.055 1.00 97.81 613 ALA A O 1
ATOM 4692 N N . ILE A 1 614 ? 17.016 -3.908 -26.372 1.00 97.81 614 ILE A N 1
ATOM 4693 C CA . ILE A 1 614 ? 16.479 -3.060 -25.297 1.00 97.81 614 ILE A CA 1
ATOM 4694 C C . ILE A 1 614 ? 15.233 -3.693 -24.675 1.00 97.81 614 ILE A C 1
ATOM 4696 O O . ILE A 1 614 ? 15.152 -3.751 -23.452 1.00 97.81 614 ILE A O 1
ATOM 4700 N N . TYR A 1 615 ? 14.290 -4.198 -25.482 1.00 97.44 615 TYR A N 1
ATOM 4701 C CA . TYR A 1 615 ? 13.088 -4.863 -24.972 1.00 97.44 615 TYR A CA 1
ATOM 4702 C C . TYR A 1 615 ? 13.461 -6.028 -24.054 1.00 97.44 615 TYR A C 1
ATOM 4704 O O . TYR A 1 615 ? 13.058 -6.038 -22.897 1.00 97.44 615 TYR A O 1
ATOM 4712 N N . LEU A 1 616 ? 14.276 -6.971 -24.543 1.00 97.69 616 LEU A N 1
ATOM 4713 C CA . LEU A 1 616 ? 14.628 -8.179 -23.796 1.00 97.69 616 LEU A CA 1
ATOM 4714 C C . LEU A 1 616 ? 15.363 -7.869 -22.491 1.00 97.69 616 LEU A C 1
ATOM 4716 O O . LEU A 1 616 ? 15.073 -8.503 -21.479 1.00 97.69 616 LEU A O 1
ATOM 4720 N N . ILE A 1 617 ? 16.258 -6.875 -22.488 1.00 97.88 617 ILE A N 1
ATOM 4721 C CA . ILE A 1 617 ? 16.889 -6.396 -21.255 1.00 97.88 617 ILE A CA 1
ATOM 4722 C C . ILE A 1 617 ? 15.830 -5.778 -20.336 1.00 97.88 617 ILE A C 1
ATOM 4724 O O . ILE A 1 617 ? 15.672 -6.238 -19.209 1.00 97.88 617 ILE A O 1
ATOM 4728 N N . ALA A 1 618 ? 15.065 -4.792 -20.800 1.00 97.06 618 ALA A N 1
ATOM 4729 C CA . ALA A 1 618 ? 14.157 -4.010 -19.962 1.00 97.06 618 ALA A CA 1
ATOM 4730 C C . ALA A 1 618 ? 12.927 -4.785 -19.440 1.00 97.06 618 ALA A C 1
ATOM 4732 O O . ALA A 1 618 ? 12.359 -4.409 -18.413 1.00 97.06 618 ALA A O 1
ATOM 4733 N N . THR A 1 619 ? 12.528 -5.884 -20.089 1.00 96.12 619 THR A N 1
ATOM 4734 C CA . THR A 1 619 ? 11.500 -6.811 -19.576 1.00 96.12 619 THR A CA 1
ATOM 4735 C C . THR A 1 619 ? 12.055 -7.937 -18.700 1.00 96.12 619 THR A C 1
ATOM 4737 O O . THR A 1 619 ? 11.278 -8.676 -18.105 1.00 96.12 619 THR A O 1
ATOM 4740 N N . SER A 1 620 ? 13.378 -8.101 -18.611 1.00 96.69 620 SER A N 1
ATOM 4741 C CA . SER A 1 620 ? 13.995 -9.162 -17.803 1.00 96.69 620 SER A CA 1
ATOM 4742 C C . SER A 1 620 ? 13.885 -8.890 -16.297 1.00 96.69 620 SER A C 1
ATOM 4744 O O . SER A 1 620 ? 13.906 -7.733 -15.861 1.00 96.69 620 SER A O 1
ATOM 4746 N N . SER A 1 621 ? 13.844 -9.952 -15.486 1.00 95.75 621 SER A N 1
ATOM 4747 C CA . SER A 1 621 ? 13.961 -9.892 -14.017 1.00 95.75 621 SER A CA 1
ATOM 4748 C C . SER A 1 621 ? 15.255 -9.200 -13.575 1.00 95.75 621 SER A C 1
ATOM 4750 O O . SER A 1 621 ? 15.285 -8.481 -12.579 1.00 95.75 621 SER A O 1
ATOM 4752 N N . GLN A 1 622 ? 16.317 -9.377 -14.362 1.00 93.19 622 GLN A N 1
ATOM 4753 C CA . GLN A 1 622 ? 17.638 -8.790 -14.183 1.00 93.19 622 GLN A CA 1
ATOM 4754 C C . GLN A 1 622 ? 17.608 -7.258 -14.290 1.00 93.19 622 GLN A C 1
ATOM 4756 O O . GLN A 1 622 ? 18.338 -6.598 -13.558 1.00 93.19 622 GLN A O 1
ATOM 4761 N N . TYR A 1 623 ? 16.729 -6.688 -15.127 1.00 95.19 623 TYR A N 1
ATOM 4762 C CA . TYR A 1 623 ? 16.458 -5.246 -15.150 1.00 95.19 623 TYR A CA 1
ATOM 4763 C C . TYR A 1 623 ? 15.360 -4.809 -14.168 1.00 95.19 623 TYR A C 1
ATOM 4765 O O . TYR A 1 623 ? 15.322 -3.647 -13.774 1.00 95.19 623 TYR A O 1
ATOM 4773 N N . GLN A 1 624 ? 14.477 -5.692 -13.690 1.00 95.00 624 GLN A N 1
ATOM 4774 C CA . GLN A 1 624 ? 13.547 -5.273 -12.630 1.00 95.00 624 GLN A CA 1
ATOM 4775 C C . GLN A 1 624 ? 14.283 -4.957 -11.314 1.00 95.00 624 GLN A C 1
ATOM 4777 O O . GLN A 1 624 ? 13.798 -4.142 -10.532 1.00 95.00 624 GLN A O 1
ATOM 4782 N N . VAL A 1 625 ? 15.464 -5.547 -11.090 1.00 92.44 625 VAL A N 1
ATOM 4783 C CA . VAL A 1 625 ? 16.281 -5.389 -9.876 1.00 92.44 625 VAL A CA 1
ATOM 4784 C C . VAL A 1 625 ? 17.474 -4.444 -10.102 1.00 92.44 625 VAL A C 1
ATOM 4786 O O . VAL A 1 625 ? 18.290 -4.647 -10.999 1.00 92.44 625 VAL A O 1
ATOM 4789 N N . GLN A 1 626 ? 17.625 -3.432 -9.245 1.00 86.69 626 GLN A N 1
ATOM 4790 C CA . GLN A 1 626 ? 18.850 -2.640 -9.093 1.00 86.69 626 GLN A CA 1
ATOM 4791 C C . GLN A 1 626 ? 19.884 -3.467 -8.318 1.00 86.69 626 GLN A C 1
ATOM 4793 O O . GLN A 1 626 ? 19.664 -3.781 -7.149 1.00 86.69 626 GLN A O 1
ATOM 4798 N N . ARG A 1 627 ? 21.017 -3.819 -8.941 1.00 78.94 627 ARG A N 1
ATOM 4799 C CA . ARG A 1 627 ? 22.098 -4.601 -8.306 1.00 78.94 627 ARG A CA 1
ATOM 4800 C C . ARG A 1 627 ? 23.497 -4.215 -8.807 1.00 78.94 627 ARG A C 1
ATOM 4802 O O . ARG A 1 627 ? 23.640 -3.403 -9.723 1.00 78.94 627 ARG A O 1
ATOM 4809 N N . GLY A 1 628 ? 24.524 -4.795 -8.180 1.00 59.66 628 GLY A N 1
ATOM 4810 C CA . GLY A 1 628 ? 25.909 -4.797 -8.668 1.00 59.66 628 GLY A CA 1
ATOM 4811 C C . GLY A 1 628 ? 26.173 -5.882 -9.721 1.00 59.66 628 GLY A C 1
ATOM 4812 O O . GLY A 1 628 ? 25.323 -6.737 -9.970 1.00 59.66 628 GLY A O 1
ATOM 4813 N N . ALA A 1 629 ? 27.357 -5.843 -10.335 1.00 53.28 629 ALA A N 1
ATOM 4814 C CA . ALA A 1 629 ? 27.768 -6.817 -11.343 1.00 53.28 629 ALA A CA 1
ATOM 4815 C C . ALA A 1 629 ? 28.210 -8.157 -10.729 1.00 53.28 629 ALA A C 1
ATOM 4817 O O . ALA A 1 629 ? 28.924 -8.168 -9.730 1.00 53.28 629 ALA A O 1
ATOM 4818 N N . ALA A 1 630 ? 27.797 -9.258 -11.364 1.00 47.03 630 ALA A N 1
ATOM 4819 C CA . ALA A 1 630 ? 28.148 -10.643 -11.044 1.00 47.03 630 ALA A CA 1
ATOM 4820 C C . ALA A 1 630 ? 28.146 -11.488 -12.326 1.00 47.03 630 ALA A C 1
ATOM 4822 O O . ALA A 1 630 ? 27.358 -11.223 -13.236 1.00 47.03 630 ALA A O 1
ATOM 4823 N N . ALA A 1 631 ? 28.961 -12.543 -12.365 1.00 41.53 631 ALA A N 1
ATOM 4824 C CA . ALA A 1 631 ? 28.847 -13.620 -13.349 1.00 41.53 631 ALA A CA 1
ATOM 4825 C C . ALA A 1 631 ? 28.252 -14.859 -12.660 1.00 41.53 631 ALA A C 1
ATOM 4827 O O . ALA A 1 631 ? 28.812 -15.347 -11.682 1.00 41.53 631 ALA A O 1
ATOM 4828 N N . VAL A 1 632 ? 27.109 -15.355 -13.141 1.00 40.38 632 VAL A N 1
ATOM 4829 C CA . VAL A 1 632 ? 26.326 -16.407 -12.472 1.00 40.38 632 VAL A CA 1
ATOM 4830 C C . VAL A 1 632 ? 26.056 -17.555 -13.439 1.00 40.38 632 VAL A C 1
ATOM 4832 O O . VAL A 1 632 ? 25.391 -17.351 -14.447 1.00 40.38 632 VAL A O 1
ATOM 4835 N N . ALA A 1 633 ? 26.498 -18.765 -13.090 1.00 33.84 633 ALA A N 1
ATOM 4836 C CA . ALA A 1 633 ? 26.243 -19.989 -13.851 1.00 33.84 633 ALA A CA 1
ATOM 4837 C C . ALA A 1 633 ? 25.512 -21.019 -12.972 1.00 33.84 633 ALA A C 1
ATOM 4839 O O . ALA A 1 633 ? 25.959 -21.279 -11.856 1.00 33.84 633 ALA A O 1
ATOM 4840 N N . PHE A 1 634 ? 24.403 -21.596 -13.457 1.00 38.50 634 PHE A N 1
ATOM 4841 C CA . PHE A 1 634 ? 23.647 -22.659 -12.770 1.00 38.50 634 PHE A CA 1
ATOM 4842 C C . PHE A 1 634 ? 22.800 -23.524 -13.732 1.00 38.50 634 PHE A C 1
ATOM 4844 O O . PHE A 1 634 ? 22.724 -23.261 -14.932 1.00 38.50 634 PHE A O 1
ATOM 4851 N N . GLU A 1 635 ? 22.219 -24.598 -13.191 1.00 31.31 635 GLU A N 1
ATOM 4852 C CA . GLU A 1 635 ? 21.625 -25.740 -13.907 1.00 31.31 635 GLU A CA 1
ATOM 4853 C C . GLU A 1 635 ? 20.137 -25.564 -14.303 1.00 31.31 635 GLU A C 1
ATOM 4855 O O . GLU A 1 635 ? 19.518 -24.533 -14.049 1.00 31.31 635 GLU A O 1
ATOM 4860 N N . ARG A 1 636 ? 19.547 -26.592 -14.942 1.00 30.25 636 ARG A N 1
ATOM 4861 C CA . ARG A 1 636 ? 18.148 -26.631 -15.418 1.00 30.25 636 ARG A CA 1
ATOM 4862 C C . ARG A 1 636 ? 17.379 -27.840 -14.876 1.00 30.25 636 ARG A C 1
ATOM 4864 O O . ARG A 1 636 ? 17.932 -28.935 -14.831 1.00 30.25 636 ARG A O 1
ATOM 4871 N N . LEU A 1 637 ? 16.071 -27.682 -14.646 1.00 27.66 637 LEU A N 1
ATOM 4872 C CA . LEU A 1 637 ? 15.098 -28.785 -14.550 1.00 27.66 637 LEU A CA 1
ATOM 4873 C C . LEU A 1 637 ? 13.834 -28.507 -15.394 1.00 27.66 637 LEU A C 1
ATOM 4875 O O . LEU A 1 637 ? 13.684 -27.424 -15.958 1.00 27.66 637 LEU A O 1
ATOM 4879 N N . GLY A 1 638 ? 13.009 -29.544 -15.592 1.00 26.22 638 GLY A N 1
ATOM 4880 C CA . GLY A 1 638 ? 12.065 -29.664 -16.716 1.00 26.22 638 GLY A CA 1
ATOM 4881 C C . GLY A 1 638 ? 10.582 -29.343 -16.457 1.00 26.22 638 GLY A C 1
ATOM 4882 O O . GLY A 1 638 ? 10.196 -28.825 -15.415 1.00 26.22 638 GLY A O 1
ATOM 4883 N N . ILE A 1 639 ? 9.758 -29.660 -17.464 1.00 28.72 639 ILE A N 1
ATOM 4884 C CA . ILE A 1 639 ? 8.350 -29.247 -17.624 1.00 28.72 639 ILE A CA 1
ATOM 4885 C C . ILE A 1 639 ? 7.391 -30.432 -17.386 1.00 28.72 639 ILE A C 1
ATOM 4887 O O . ILE A 1 639 ? 7.723 -31.573 -17.707 1.00 28.72 639 ILE A O 1
ATOM 4891 N N . PHE A 1 640 ? 6.188 -30.156 -16.869 1.00 27.30 640 PHE A N 1
ATOM 4892 C CA . PHE A 1 640 ? 5.119 -31.139 -16.630 1.00 27.30 640 PHE A CA 1
ATOM 4893 C C . PHE A 1 640 ? 4.091 -31.233 -17.776 1.00 27.30 640 PHE A C 1
ATOM 4895 O O . PHE A 1 640 ? 3.896 -30.291 -18.542 1.00 27.30 640 PHE A O 1
ATOM 4902 N N . ASN A 1 641 ? 3.405 -32.378 -17.863 1.00 24.98 641 ASN A N 1
ATOM 4903 C CA . ASN A 1 641 ? 2.316 -32.634 -18.815 1.00 24.98 641 ASN A CA 1
ATOM 4904 C C . ASN A 1 641 ? 0.950 -32.164 -18.287 1.00 24.98 641 ASN A C 1
ATOM 4906 O O . ASN A 1 641 ? 0.716 -32.142 -17.081 1.00 24.98 641 ASN A O 1
ATOM 4910 N N . ALA A 1 642 ? 0.019 -31.882 -19.203 1.00 27.72 642 ALA A N 1
ATOM 4911 C CA . ALA A 1 642 ? -1.375 -31.579 -18.884 1.00 27.72 642 ALA A CA 1
ATOM 4912 C C . ALA A 1 642 ? -2.273 -32.833 -18.906 1.00 27.72 642 ALA A C 1
ATOM 4914 O O . ALA A 1 642 ? -2.076 -33.742 -19.714 1.00 27.72 642 ALA A O 1
ATOM 4915 N N . MET A 1 643 ? -3.313 -32.833 -18.070 1.00 32.44 643 MET A N 1
ATOM 4916 C CA . MET A 1 643 ? -4.470 -33.736 -18.135 1.00 32.44 643 MET A CA 1
ATOM 4917 C C . MET A 1 643 ? -5.747 -32.935 -17.846 1.00 32.44 643 MET A C 1
ATOM 4919 O O . MET A 1 643 ? -5.680 -31.875 -17.229 1.00 32.44 643 MET A O 1
ATOM 4923 N N . ALA A 1 644 ? -6.908 -33.424 -18.287 1.00 30.50 644 ALA A N 1
ATOM 4924 C CA . ALA A 1 644 ? -8.191 -32.753 -18.075 1.00 30.50 644 ALA A CA 1
ATOM 4925 C C . ALA A 1 644 ? -9.306 -33.767 -17.788 1.00 30.50 644 ALA A C 1
ATOM 4927 O O . ALA A 1 644 ? -9.582 -34.630 -18.622 1.00 30.50 644 ALA A O 1
ATOM 4928 N N . GLN A 1 645 ? -9.970 -33.650 -16.631 1.00 41.44 645 GLN A N 1
ATOM 4929 C CA . GLN A 1 645 ? -11.233 -34.345 -16.359 1.00 41.44 645 GLN A CA 1
ATOM 4930 C C . GLN A 1 645 ? -12.045 -33.694 -15.220 1.00 41.44 645 GLN A C 1
ATOM 4932 O O . GLN A 1 645 ? -11.695 -32.638 -14.701 1.00 41.44 645 GLN A O 1
ATOM 4937 N N . THR A 1 646 ? -13.197 -34.286 -14.909 1.00 34.12 646 THR A N 1
ATOM 4938 C CA . THR A 1 646 ? -14.330 -33.677 -14.193 1.00 34.12 646 THR A CA 1
ATOM 4939 C C . THR A 1 646 ? -14.102 -33.429 -12.699 1.00 34.12 646 THR A C 1
ATOM 4941 O O . THR A 1 646 ? -13.786 -34.355 -11.952 1.00 34.12 646 THR A O 1
ATOM 4944 N N . ALA A 1 647 ? -14.403 -32.211 -12.242 1.00 38.12 647 ALA A N 1
ATOM 4945 C CA . ALA A 1 647 ? -14.417 -31.849 -10.827 1.00 38.12 647 ALA A CA 1
ATOM 4946 C C . ALA A 1 647 ? -15.690 -32.349 -10.109 1.00 38.12 647 ALA A C 1
ATOM 4948 O O . ALA A 1 647 ? -16.759 -31.747 -10.212 1.00 38.12 647 ALA A O 1
ATOM 4949 N N . GLY A 1 648 ? -15.550 -33.433 -9.346 1.00 53.09 648 GLY A N 1
ATOM 4950 C CA . GLY A 1 648 ? -16.317 -33.642 -8.115 1.00 53.09 648 GLY A CA 1
ATOM 4951 C C . GLY A 1 648 ? -15.528 -33.091 -6.921 1.00 53.09 648 GLY A C 1
ATOM 4952 O O . GLY A 1 648 ? -14.298 -33.084 -6.974 1.00 53.09 648 GLY A O 1
ATOM 4953 N N . ASP A 1 649 ? -16.235 -32.659 -5.870 1.00 83.38 649 ASP A N 1
ATOM 4954 C CA . ASP A 1 649 ? -15.678 -31.977 -4.686 1.00 83.38 649 ASP A CA 1
ATOM 4955 C C . ASP A 1 649 ? -14.913 -30.672 -5.017 1.00 83.38 649 ASP A C 1
ATOM 4957 O O . ASP A 1 649 ? -13.689 -30.642 -5.125 1.00 83.38 649 ASP A O 1
ATOM 4961 N N . TYR A 1 650 ? -15.662 -29.574 -5.171 1.00 92.31 650 TYR A N 1
ATOM 4962 C CA . TYR A 1 650 ? -15.138 -28.208 -5.298 1.00 92.31 650 TYR A CA 1
ATOM 4963 C C . TYR A 1 650 ? -15.512 -27.395 -4.056 1.00 92.31 650 TYR A C 1
ATOM 4965 O O . TYR A 1 650 ? -16.674 -27.426 -3.660 1.00 92.31 650 TYR A O 1
ATOM 4973 N N . ILE A 1 651 ? -14.563 -26.662 -3.465 1.00 95.88 651 ILE A N 1
ATOM 4974 C CA . ILE A 1 651 ? -14.773 -25.797 -2.292 1.00 95.88 651 ILE A CA 1
ATOM 4975 C C . ILE A 1 651 ? -13.977 -24.490 -2.462 1.00 95.88 651 ILE A C 1
ATOM 4977 O O . ILE A 1 651 ? -12.859 -24.491 -2.986 1.00 95.88 651 ILE A O 1
ATOM 4981 N N . VAL A 1 652 ? -14.559 -23.367 -2.031 1.00 97.81 652 VAL A N 1
ATOM 4982 C CA . VAL A 1 652 ? -14.030 -22.008 -2.203 1.00 97.81 652 VAL A CA 1
ATOM 4983 C C . VAL A 1 652 ? -14.127 -21.186 -0.923 1.00 97.81 652 VAL A C 1
ATOM 4985 O O . VAL A 1 652 ? -15.192 -21.093 -0.311 1.00 97.81 652 VAL A O 1
ATOM 4988 N N . LEU A 1 653 ? -13.035 -20.497 -0.596 1.00 98.69 653 LEU A N 1
ATOM 4989 C CA . LEU A 1 653 ? -12.992 -19.421 0.393 1.00 98.69 653 LEU A CA 1
ATOM 4990 C C . LEU A 1 653 ? -12.853 -18.060 -0.306 1.00 98.69 653 LEU A C 1
ATOM 4992 O O . LEU A 1 653 ? -12.056 -17.923 -1.231 1.00 98.69 653 LEU A O 1
ATOM 4996 N N . VAL A 1 654 ? -13.592 -17.043 0.142 1.00 98.75 654 VAL A N 1
ATOM 4997 C CA . VAL A 1 654 ? -13.492 -15.660 -0.363 1.00 98.75 654 VAL A CA 1
ATOM 4998 C C . VAL A 1 654 ? -13.306 -14.692 0.805 1.00 98.75 654 VAL A C 1
ATOM 5000 O O . VAL A 1 654 ? -14.247 -14.402 1.537 1.00 98.75 654 VAL A O 1
ATOM 5003 N N . CYS A 1 655 ? -12.091 -14.180 0.972 1.00 98.75 655 CYS A N 1
ATOM 5004 C CA . CYS A 1 655 ? -11.762 -13.163 1.965 1.00 98.75 655 CYS A CA 1
ATOM 5005 C C . CYS A 1 655 ? -12.133 -11.766 1.449 1.00 98.75 655 CYS A C 1
ATOM 5007 O O . CYS A 1 655 ? -11.647 -11.360 0.391 1.00 98.75 655 CYS A O 1
ATOM 5009 N N . ILE A 1 656 ? -12.918 -11.016 2.226 1.00 98.50 656 ILE A N 1
ATOM 5010 C CA . ILE A 1 656 ? -13.116 -9.566 2.085 1.00 98.50 656 ILE A CA 1
ATOM 5011 C C . ILE A 1 656 ? -12.359 -8.876 3.226 1.00 98.50 656 ILE A C 1
ATOM 5013 O O . ILE A 1 656 ? -12.776 -8.963 4.379 1.00 98.50 656 ILE A O 1
ATOM 5017 N N . PHE A 1 657 ? -11.261 -8.177 2.933 1.00 97.56 657 PHE A N 1
ATOM 5018 C CA . PHE A 1 657 ? -10.536 -7.403 3.951 1.00 97.56 657 PHE A CA 1
ATOM 5019 C C . PHE A 1 657 ? -11.005 -5.942 3.984 1.00 97.56 657 PHE A C 1
ATOM 5021 O O . PHE A 1 657 ? -10.979 -5.251 2.962 1.00 97.56 657 PHE A O 1
ATOM 5028 N N . LEU A 1 658 ? -11.425 -5.478 5.159 1.00 96.31 658 LEU A N 1
ATOM 5029 C CA . LEU A 1 658 ? -11.913 -4.126 5.424 1.00 96.31 658 LEU A CA 1
ATOM 5030 C C . LEU A 1 658 ? -10.760 -3.281 5.992 1.00 96.31 658 LEU A C 1
ATOM 5032 O O . LEU A 1 658 ? -10.561 -3.224 7.204 1.00 96.31 658 LEU A O 1
ATOM 5036 N N . PHE A 1 659 ? -9.961 -2.682 5.104 1.00 91.44 659 PHE A N 1
ATOM 5037 C CA . PHE A 1 659 ? -8.748 -1.951 5.486 1.00 91.44 659 PHE A CA 1
ATOM 5038 C C . PHE A 1 659 ? -9.072 -0.641 6.212 1.00 91.44 659 PHE A C 1
ATOM 5040 O O . PHE A 1 659 ? -9.866 0.174 5.725 1.00 91.44 659 PHE A O 1
ATOM 5047 N N . GLY A 1 660 ? -8.387 -0.429 7.335 1.00 87.50 660 GLY A N 1
ATOM 5048 C CA . GLY A 1 660 ? -8.516 0.746 8.193 1.00 87.50 660 GLY A CA 1
ATOM 5049 C C . GLY A 1 660 ? -9.258 0.478 9.503 1.00 87.50 660 GLY A C 1
ATOM 5050 O O . GLY A 1 660 ? -9.507 1.419 10.241 1.00 87.50 660 GLY A O 1
ATOM 5051 N N . GLY A 1 661 ? -9.615 -0.767 9.831 1.00 91.25 661 GLY A N 1
ATOM 5052 C CA . GLY A 1 661 ? -10.286 -1.082 11.098 1.00 91.25 661 GLY A CA 1
ATOM 5053 C C . GLY A 1 661 ? -11.740 -0.598 11.143 1.00 91.25 661 GLY A C 1
ATOM 5054 O O . GLY A 1 661 ? -12.026 0.520 11.561 1.00 91.25 661 GLY A O 1
ATOM 5055 N N . ASN A 1 662 ? -12.671 -1.451 10.719 1.00 95.25 662 ASN A N 1
ATOM 5056 C CA . ASN A 1 662 ? -14.110 -1.183 10.675 1.00 95.25 662 ASN A CA 1
ATOM 5057 C C . ASN A 1 662 ? -14.739 -0.961 12.067 1.00 95.25 662 ASN A C 1
ATOM 5059 O O . ASN A 1 662 ? -14.497 -1.731 12.996 1.00 95.25 662 ASN A O 1
ATOM 5063 N N . ASP A 1 663 ? -15.637 0.023 12.197 1.00 95.94 663 ASP A N 1
ATOM 5064 C CA . ASP A 1 663 ? -16.475 0.190 13.391 1.00 95.94 663 ASP A CA 1
ATOM 5065 C C . ASP A 1 663 ? -17.567 -0.889 13.468 1.00 95.94 663 ASP A C 1
ATOM 5067 O O . ASP A 1 663 ? -18.717 -0.703 13.052 1.00 95.94 663 ASP A O 1
ATOM 5071 N N . ALA A 1 664 ? -17.196 -2.040 14.028 1.00 95.50 664 ALA A N 1
ATOM 5072 C CA . ALA A 1 664 ? -18.093 -3.172 14.194 1.00 95.50 664 ALA A CA 1
ATOM 5073 C C . ALA A 1 664 ? -19.261 -2.868 15.157 1.00 95.50 664 ALA A C 1
ATOM 5075 O O . ALA A 1 664 ? -20.326 -3.469 15.015 1.00 95.50 664 ALA A O 1
ATOM 5076 N N . SER A 1 665 ? -19.112 -1.901 16.071 1.00 95.00 665 SER A N 1
ATOM 5077 C CA . SER A 1 665 ? -20.173 -1.484 16.998 1.00 95.00 665 SER A CA 1
ATOM 5078 C C . SER A 1 665 ? -21.227 -0.567 16.364 1.00 95.00 665 SER A C 1
ATOM 5080 O O . SER A 1 665 ? -22.307 -0.443 16.929 1.00 95.00 665 SER A O 1
ATOM 5082 N N . ASN A 1 666 ? -20.980 0.025 15.186 1.00 95.00 666 ASN A N 1
ATOM 5083 C CA . ASN A 1 666 ? -22.048 0.587 14.338 1.00 95.00 666 ASN A CA 1
ATOM 5084 C C . ASN A 1 666 ? -22.533 -0.402 13.264 1.00 95.00 666 ASN A C 1
ATOM 5086 O O . ASN A 1 666 ? -23.487 -0.101 12.552 1.00 95.00 666 ASN A O 1
ATOM 5090 N N . MET A 1 667 ? -21.900 -1.572 13.136 1.00 96.19 667 MET A N 1
ATOM 5091 C CA . MET A 1 667 ? -22.256 -2.604 12.159 1.00 96.19 667 MET A CA 1
ATOM 5092 C C . MET A 1 667 ? -23.285 -3.603 12.711 1.00 96.19 667 MET A C 1
ATOM 5094 O O . MET A 1 667 ? -24.216 -3.971 11.993 1.00 96.19 667 MET A O 1
ATOM 5098 N N . VAL A 1 668 ? -23.116 -4.015 13.975 1.00 97.69 668 VAL A N 1
ATOM 5099 C CA . VAL A 1 668 ? -24.010 -4.909 14.730 1.00 97.69 668 VAL A CA 1
ATOM 5100 C C . VAL A 1 668 ? -24.252 -4.294 16.111 1.00 97.69 668 VAL A C 1
ATOM 5102 O O . VAL A 1 668 ? -23.320 -4.139 16.896 1.00 97.69 668 VAL A O 1
ATOM 5105 N N . ILE A 1 669 ? -25.499 -3.926 16.397 1.00 97.75 669 ILE A N 1
ATOM 5106 C CA . ILE A 1 669 ? -25.899 -3.116 17.558 1.00 97.75 669 ILE A CA 1
ATOM 5107 C C . ILE A 1 669 ? -26.835 -3.941 18.458 1.00 97.75 669 ILE A C 1
ATOM 5109 O O . ILE A 1 669 ? -27.776 -4.537 17.932 1.00 97.75 669 ILE A O 1
ATOM 5113 N N . PRO A 1 670 ? -26.635 -3.998 19.789 1.00 96.31 670 PRO A N 1
ATOM 5114 C CA . PRO A 1 670 ? -27.586 -4.640 20.693 1.00 96.31 670 PRO A CA 1
ATOM 5115 C C . PRO A 1 670 ? -28.820 -3.748 20.857 1.00 96.31 670 PRO A C 1
ATOM 5117 O O . PRO A 1 670 ? -28.780 -2.719 21.522 1.00 96.31 670 PRO A O 1
ATOM 5120 N N . ASP A 1 671 ? -29.934 -4.140 20.247 1.00 96.44 671 ASP A N 1
ATOM 5121 C CA . ASP A 1 671 ? -31.183 -3.375 20.285 1.00 96.44 671 ASP A CA 1
ATOM 5122 C C . ASP A 1 671 ? -31.869 -3.492 21.659 1.00 96.44 671 ASP A C 1
ATOM 5124 O O . ASP A 1 671 ? -32.357 -2.506 22.209 1.00 96.44 671 ASP A O 1
ATOM 5128 N N . SER A 1 672 ? -31.788 -4.669 22.287 1.00 94.56 672 SER A N 1
ATOM 5129 C CA . SER A 1 672 ? -32.236 -4.871 23.674 1.00 94.56 672 SER A CA 1
ATOM 5130 C C . SER A 1 672 ? -31.397 -4.129 24.732 1.00 94.56 672 SER A C 1
ATOM 5132 O O . SER A 1 672 ? -31.860 -3.979 25.858 1.00 94.56 672 SER A O 1
ATOM 5134 N N . ASP A 1 673 ? -30.201 -3.636 24.383 1.00 93.81 673 ASP A N 1
ATOM 5135 C CA . ASP A 1 673 ? -29.360 -2.761 25.227 1.00 93.81 673 ASP A CA 1
ATOM 5136 C C . ASP A 1 673 ? -29.039 -1.430 24.512 1.00 93.81 673 ASP A C 1
ATOM 5138 O O . ASP A 1 673 ? -27.987 -0.806 24.691 1.00 93.81 673 ASP A O 1
ATOM 5142 N N . TYR A 1 674 ? -29.974 -0.964 23.674 1.00 96.69 674 TYR A N 1
ATOM 5143 C CA . TYR A 1 674 ? -29.784 0.242 22.869 1.00 96.69 674 TYR A CA 1
ATOM 5144 C C . TYR A 1 674 ? -29.495 1.487 23.726 1.00 96.69 674 TYR A C 1
ATOM 5146 O O . TYR A 1 674 ? -28.782 2.389 23.293 1.00 96.69 674 TYR A O 1
ATOM 5154 N N . ALA A 1 675 ? -30.008 1.537 24.960 1.00 95.00 675 ALA A N 1
ATOM 5155 C CA . ALA A 1 675 ? -29.768 2.642 25.885 1.00 95.00 675 ALA A CA 1
ATOM 5156 C C . ALA A 1 675 ? -28.276 2.810 26.231 1.00 95.00 675 ALA A C 1
ATOM 5158 O O . ALA A 1 675 ? -27.778 3.937 26.216 1.00 95.00 675 ALA A O 1
ATOM 5159 N N . SER A 1 676 ? -27.552 1.714 26.482 1.00 92.50 676 SER A N 1
ATOM 5160 C CA . SER A 1 676 ? -26.114 1.740 26.790 1.00 92.50 676 SER A CA 1
ATOM 5161 C C . SER A 1 676 ? -25.286 2.112 25.556 1.00 92.50 676 SER A C 1
ATOM 5163 O O . SER A 1 676 ? -24.398 2.965 25.629 1.00 92.50 676 SER A O 1
ATOM 5165 N N . TYR A 1 677 ? -25.647 1.551 24.396 1.00 95.50 677 TYR A N 1
ATOM 5166 C CA . TYR A 1 677 ? -25.089 1.919 23.091 1.00 95.50 677 TYR A CA 1
ATOM 5167 C C . TYR A 1 677 ? -25.250 3.418 22.786 1.00 95.50 677 TYR A C 1
ATOM 5169 O O . TYR A 1 677 ? -24.273 4.111 22.484 1.00 95.50 677 TYR A O 1
ATOM 5177 N N . ALA A 1 678 ? -26.466 3.949 22.923 1.00 94.69 678 ALA A N 1
ATOM 5178 C CA . ALA A 1 678 ? -26.755 5.352 22.669 1.00 94.69 678 ALA A CA 1
ATOM 5179 C C . ALA A 1 678 ? -26.042 6.268 23.673 1.00 94.69 678 ALA A C 1
ATOM 5181 O O . ALA A 1 678 ? -25.461 7.270 23.262 1.00 94.69 678 ALA A O 1
ATOM 5182 N N . ALA A 1 679 ? -26.005 5.919 24.963 1.00 90.94 679 ALA A N 1
ATOM 5183 C CA . ALA A 1 679 ? -25.313 6.711 25.981 1.00 90.94 679 ALA A CA 1
ATOM 5184 C C . ALA A 1 679 ? -23.817 6.912 25.667 1.00 90.94 679 ALA A C 1
ATOM 5186 O O . ALA A 1 679 ? -23.297 8.011 25.859 1.00 90.94 679 ALA A O 1
ATOM 5187 N N . ALA A 1 680 ? -23.139 5.893 25.128 1.00 89.25 680 ALA A N 1
ATOM 5188 C CA . ALA A 1 680 ? -21.730 5.983 24.745 1.00 89.25 680 ALA A CA 1
ATOM 5189 C C . ALA A 1 680 ? -21.477 6.773 23.444 1.00 89.25 680 ALA A C 1
ATOM 5191 O O . ALA A 1 680 ? -20.400 7.347 23.281 1.00 89.25 680 ALA A O 1
ATOM 5192 N N . ARG A 1 681 ? -22.441 6.802 22.508 1.00 90.75 681 ARG A N 1
ATOM 5193 C CA . ARG A 1 681 ? -22.226 7.267 21.119 1.00 90.75 681 ARG A CA 1
ATOM 5194 C C . ARG A 1 681 ? -23.003 8.516 20.700 1.00 90.75 681 ARG A C 1
ATOM 5196 O O . ARG A 1 681 ? -22.596 9.206 19.763 1.00 90.75 681 ARG A O 1
ATOM 5203 N N . GLN A 1 682 ? -24.083 8.860 21.399 1.00 85.50 682 GLN A N 1
ATOM 5204 C CA . GLN A 1 682 ? -24.947 9.997 21.062 1.00 85.50 682 GLN A CA 1
ATOM 5205 C C . GLN A 1 682 ? -24.239 11.351 21.234 1.00 85.50 682 GLN A C 1
ATOM 5207 O O . GLN A 1 682 ? -24.523 12.280 20.479 1.00 85.50 682 GLN A O 1
ATOM 5212 N N . ALA A 1 683 ? -23.297 11.455 22.180 1.00 75.00 683 ALA A N 1
ATOM 5213 C CA . ALA A 1 683 ? -22.588 12.697 22.505 1.00 75.00 683 ALA A CA 1
ATOM 5214 C C . ALA A 1 683 ? -21.725 13.253 21.352 1.00 75.00 683 ALA A C 1
ATOM 5216 O O . ALA A 1 683 ? -21.553 14.465 21.264 1.00 75.00 683 ALA A O 1
ATOM 5217 N N . ALA A 1 684 ? -21.234 12.392 20.450 1.00 74.44 684 ALA A N 1
ATOM 5218 C CA . ALA A 1 684 ? -20.537 12.797 19.221 1.00 74.44 684 ALA A CA 1
ATOM 5219 C C . ALA A 1 684 ? -21.381 12.578 17.948 1.00 74.44 684 ALA A C 1
ATOM 5221 O O . ALA A 1 684 ? -20.850 12.587 16.843 1.00 74.44 684 ALA A O 1
ATOM 5222 N N . GLY A 1 685 ? -22.693 12.344 18.081 1.00 84.44 685 GLY A N 1
ATOM 5223 C CA . GLY A 1 685 ? -23.612 12.233 16.943 1.00 84.44 685 GLY A CA 1
ATOM 5224 C C . GLY A 1 685 ? -23.455 10.988 16.058 1.00 84.44 685 GLY A C 1
ATOM 5225 O O . GLY A 1 685 ? -24.019 10.975 14.967 1.00 84.44 685 GLY A O 1
ATOM 5226 N N . ILE A 1 686 ? -22.727 9.949 16.495 1.00 90.50 686 ILE A N 1
ATOM 5227 C CA . ILE A 1 686 ? -22.486 8.730 15.692 1.00 90.50 686 ILE A CA 1
ATOM 5228 C C . ILE A 1 686 ? -23.416 7.546 16.020 1.00 90.50 686 ILE A C 1
ATOM 5230 O O . ILE A 1 686 ? -23.301 6.493 15.396 1.00 90.50 686 ILE A O 1
ATOM 5234 N N . ALA A 1 687 ? -24.325 7.685 16.992 1.00 94.25 687 ALA A N 1
ATOM 5235 C CA . ALA A 1 687 ? -25.274 6.629 17.355 1.00 94.25 687 ALA A CA 1
ATOM 5236 C C . ALA A 1 687 ? -26.347 6.436 16.265 1.00 94.25 687 ALA A C 1
ATOM 5238 O O . ALA A 1 687 ? -27.119 7.352 15.983 1.00 94.25 687 ALA A O 1
ATOM 5239 N N . ILE A 1 688 ? -26.423 5.242 15.673 1.00 96.69 688 ILE A N 1
ATOM 5240 C CA . ILE A 1 688 ? -27.455 4.861 14.700 1.00 96.69 688 ILE A CA 1
ATOM 5241 C C . ILE A 1 688 ? -28.824 4.840 15.404 1.00 96.69 688 ILE A C 1
ATOM 5243 O O . ILE A 1 688 ? -28.958 4.110 16.381 1.00 96.69 688 ILE A O 1
ATOM 5247 N N . PRO A 1 689 ? -29.854 5.573 14.939 1.00 96.19 689 PRO A N 1
ATOM 5248 C CA . PRO A 1 689 ? -31.152 5.622 15.606 1.00 96.19 689 PRO A CA 1
ATOM 5249 C C . PRO A 1 689 ? -31.820 4.247 15.666 1.00 96.19 689 PRO A C 1
ATOM 5251 O O . PRO A 1 689 ? -31.936 3.581 14.635 1.00 96.19 689 PRO A O 1
ATOM 5254 N N . GLN A 1 690 ? -32.339 3.863 16.836 1.00 97.25 690 GLN A N 1
ATOM 5255 C CA . GLN A 1 690 ? -32.986 2.561 17.069 1.00 97.25 690 GLN A CA 1
ATOM 5256 C C . GLN A 1 690 ? -34.071 2.220 16.031 1.00 97.25 690 GLN A C 1
ATOM 5258 O O . GLN A 1 690 ? -34.142 1.104 15.525 1.00 97.25 690 GLN A O 1
ATOM 5263 N N . SER A 1 691 ? -34.875 3.211 15.636 1.00 96.88 691 SER A N 1
ATOM 5264 C CA . SER A 1 691 ? -35.935 3.083 14.624 1.00 96.88 691 SER A CA 1
ATOM 5265 C C . SER A 1 691 ? -35.440 2.891 13.182 1.00 96.88 691 SER A C 1
ATOM 5267 O O . SER A 1 691 ? -36.255 2.673 12.289 1.00 96.88 691 SER A O 1
ATOM 5269 N N . SER A 1 692 ? -34.127 2.975 12.942 1.00 97.19 692 SER A N 1
ATOM 5270 C CA . SER A 1 692 ? -33.475 2.712 11.649 1.00 97.19 692 SER A CA 1
ATOM 5271 C C . SER A 1 692 ? -32.690 1.395 11.613 1.00 97.19 692 SER A C 1
ATOM 5273 O O . SER A 1 692 ? -32.104 1.061 10.583 1.00 97.19 692 SER A O 1
ATOM 5275 N N . LEU A 1 693 ? -32.674 0.644 12.719 1.00 98.25 693 LEU A N 1
ATOM 5276 C CA . LEU A 1 693 ? -31.968 -0.629 12.820 1.00 98.25 693 LEU A CA 1
ATOM 5277 C C . LEU A 1 693 ? -32.660 -1.728 12.007 1.00 98.25 693 LEU A C 1
ATOM 5279 O O . LEU A 1 693 ? -33.871 -1.937 12.096 1.00 98.25 693 LEU A O 1
ATOM 5283 N N . LEU A 1 694 ? -31.862 -2.483 11.255 1.00 98.38 694 LEU A N 1
ATOM 5284 C CA . LEU A 1 694 ? -32.315 -3.666 10.534 1.00 98.38 694 LEU A CA 1
ATOM 5285 C C . LEU A 1 694 ? -32.346 -4.860 11.499 1.00 98.38 694 LEU A C 1
ATOM 5287 O O . LEU A 1 694 ? -31.330 -5.517 11.723 1.00 98.38 694 LEU A O 1
ATOM 5291 N N . GLN A 1 695 ? -33.510 -5.077 12.108 1.00 97.88 695 GLN A N 1
ATOM 5292 C CA . GLN A 1 695 ? -33.744 -6.032 13.197 1.00 97.88 695 GLN A CA 1
ATOM 5293 C C . GLN A 1 695 ? -33.390 -7.488 12.847 1.00 97.88 695 GLN A C 1
ATOM 5295 O O . GLN A 1 695 ? -33.827 -8.019 11.825 1.00 97.88 695 GLN A O 1
ATOM 5300 N N . ILE A 1 696 ? -32.650 -8.140 13.746 1.00 97.44 696 ILE A N 1
ATOM 5301 C CA . ILE A 1 696 ? -32.253 -9.552 13.714 1.00 97.44 696 ILE A CA 1
ATOM 5302 C C . ILE A 1 696 ? -32.278 -10.159 15.131 1.00 97.44 696 ILE A C 1
ATOM 5304 O O . ILE A 1 696 ? -32.056 -9.469 16.126 1.00 97.44 696 ILE A O 1
ATOM 5308 N N . SER A 1 697 ? -32.506 -11.472 15.227 1.00 96.19 697 SER A N 1
ATOM 5309 C CA . SER A 1 697 ? -32.608 -12.192 16.509 1.00 96.19 697 SER A CA 1
ATOM 5310 C C . SER A 1 697 ? -31.810 -13.504 16.457 1.00 96.19 697 SER A C 1
ATOM 5312 O O . SER A 1 697 ? -32.279 -14.443 15.813 1.00 96.19 697 SER A O 1
ATOM 5314 N N . PRO A 1 698 ? -30.619 -13.591 17.082 1.00 96.56 698 PRO A N 1
ATOM 5315 C CA . PRO A 1 698 ? -29.795 -14.803 17.097 1.00 96.56 698 PRO A CA 1
ATOM 5316 C C . PRO A 1 698 ? -30.306 -15.833 18.128 1.00 96.56 698 PRO A C 1
ATOM 5318 O O . PRO A 1 698 ? -30.385 -15.509 19.317 1.00 96.56 698 PRO A O 1
ATOM 5321 N N . PRO A 1 699 ? -30.624 -17.082 17.731 1.00 95.38 699 PRO A N 1
ATOM 5322 C CA . PRO A 1 699 ? -30.988 -18.153 18.662 1.00 95.38 699 PRO A CA 1
ATOM 5323 C C . PRO A 1 699 ? -29.984 -18.410 19.799 1.00 95.38 699 PRO A C 1
ATOM 5325 O O . PRO A 1 699 ? -30.408 -18.790 20.891 1.00 95.38 699 PRO A O 1
ATOM 5328 N N . SER A 1 700 ? -28.683 -18.177 19.588 1.00 92.75 700 SER A N 1
ATOM 5329 C CA . SER A 1 700 ? -27.640 -18.367 20.607 1.00 92.75 700 SER A CA 1
ATOM 5330 C C . SER A 1 700 ? -27.663 -17.330 21.738 1.00 92.75 700 SER A C 1
ATOM 5332 O O . SER A 1 700 ? -27.041 -17.551 22.778 1.00 92.75 700 SER A O 1
ATOM 5334 N N . ILE A 1 701 ? -28.414 -16.231 21.580 1.00 93.75 701 ILE A N 1
ATOM 5335 C CA . ILE A 1 701 ? -28.638 -15.200 22.608 1.00 93.75 701 ILE A CA 1
ATOM 5336 C C . ILE A 1 701 ? -30.151 -15.021 22.816 1.00 93.75 701 ILE A C 1
ATOM 5338 O O . ILE A 1 701 ? -30.732 -13.948 22.637 1.00 93.75 701 ILE A O 1
ATOM 5342 N N . ALA A 1 702 ? -30.808 -16.132 23.158 1.00 88.31 702 ALA A N 1
ATOM 5343 C CA . ALA A 1 702 ? -32.253 -16.214 23.327 1.00 88.31 702 ALA A CA 1
ATOM 5344 C C . ALA A 1 702 ? -32.792 -15.155 24.310 1.00 88.31 702 ALA A C 1
ATOM 5346 O O . ALA A 1 702 ? -32.432 -15.130 25.485 1.00 88.31 702 ALA A O 1
ATOM 5347 N N . GLY A 1 703 ? -33.701 -14.309 23.818 1.00 86.31 703 GLY A N 1
ATOM 5348 C CA . GLY A 1 703 ? -34.295 -13.199 24.572 1.00 86.31 703 GLY A CA 1
ATOM 5349 C C . GLY A 1 703 ? -33.720 -11.817 24.246 1.00 86.31 703 GLY A C 1
ATOM 5350 O O . GLY A 1 703 ? -34.291 -10.830 24.701 1.00 86.31 703 GLY A O 1
ATOM 5351 N N . SER A 1 704 ? -32.657 -11.719 23.437 1.00 92.94 704 SER A N 1
ATOM 5352 C CA . SER A 1 704 ? -32.083 -10.442 22.988 1.00 92.94 704 SER A CA 1
ATOM 5353 C C . SER A 1 704 ? -32.320 -10.171 21.498 1.00 92.94 704 SER A C 1
ATOM 5355 O O . SER A 1 704 ? -32.109 -11.033 20.645 1.00 92.94 704 SER A O 1
ATOM 5357 N N . THR A 1 705 ? -32.721 -8.940 21.183 1.00 95.81 705 THR A N 1
ATOM 5358 C CA . THR A 1 705 ? -32.778 -8.371 19.827 1.00 95.81 705 THR A CA 1
ATOM 5359 C C . THR A 1 705 ? -31.493 -7.617 19.491 1.00 95.81 705 THR A C 1
ATOM 5361 O O . THR A 1 705 ? -30.872 -6.985 20.352 1.00 95.81 705 THR A O 1
ATOM 5364 N N . PHE A 1 706 ? -31.112 -7.655 18.215 1.00 98.25 706 PHE A N 1
ATOM 5365 C CA . PHE A 1 706 ? -29.972 -6.938 17.652 1.00 98.25 706 PHE A CA 1
ATOM 5366 C C . PHE A 1 706 ? -30.379 -6.236 16.349 1.00 98.25 706 PHE A C 1
ATOM 5368 O O . PHE A 1 706 ? -31.359 -6.597 15.705 1.00 98.25 706 PHE A O 1
ATOM 5375 N N . GLY A 1 707 ? -29.609 -5.236 15.936 1.00 97.88 707 GLY A N 1
ATOM 5376 C CA . GLY A 1 707 ? -29.817 -4.492 14.700 1.00 97.88 707 GLY A CA 1
ATOM 5377 C C . GLY A 1 707 ? -28.560 -4.439 13.842 1.00 97.88 707 GLY A C 1
ATOM 5378 O O . GLY A 1 707 ? -27.475 -4.157 14.349 1.00 97.88 707 GLY A O 1
ATOM 5379 N N . LEU A 1 708 ? -28.701 -4.656 12.534 1.00 98.56 708 LEU A N 1
ATOM 5380 C CA . LEU A 1 708 ? -27.674 -4.282 11.560 1.00 98.56 708 LEU A CA 1
ATOM 5381 C C . LEU A 1 708 ? -27.832 -2.802 11.165 1.00 98.56 708 LEU A C 1
ATOM 5383 O O . LEU A 1 708 ? -28.936 -2.250 11.190 1.00 98.56 708 LEU A O 1
ATOM 5387 N N . HIS A 1 709 ? -26.731 -2.164 10.762 1.00 98.12 709 HIS A N 1
ATOM 5388 C CA . HIS A 1 709 ? -26.732 -0.802 10.209 1.00 98.12 709 HIS A CA 1
ATOM 5389 C C . HIS A 1 709 ? -27.726 -0.655 9.031 1.00 98.12 709 HIS A C 1
ATOM 5391 O O . HIS A 1 709 ? -27.762 -1.552 8.186 1.00 98.12 709 HIS A O 1
ATOM 5397 N N . PRO A 1 710 ? -28.461 0.468 8.867 1.00 98.00 710 PRO A N 1
ATOM 5398 C CA . PRO A 1 710 ? -29.440 0.656 7.782 1.00 98.00 710 PRO A CA 1
ATOM 5399 C C . PRO A 1 710 ? -28.909 0.418 6.355 1.00 98.00 710 PRO A C 1
ATOM 5401 O O . PRO A 1 710 ? -29.663 0.003 5.480 1.00 98.00 710 PRO A O 1
ATOM 5404 N N . SER A 1 711 ? -27.609 0.607 6.105 1.00 97.44 711 SER A N 1
ATOM 5405 C CA . SER A 1 711 ? -26.963 0.268 4.819 1.00 97.44 711 SER A CA 1
ATOM 5406 C C . SER A 1 711 ? -26.890 -1.238 4.501 1.00 97.44 711 SER A C 1
ATOM 5408 O O . SER A 1 711 ? -26.577 -1.613 3.371 1.00 97.44 711 SER A O 1
ATOM 5410 N N . LEU A 1 712 ? -27.120 -2.119 5.479 1.00 98.19 712 LEU A N 1
ATOM 5411 C CA . LEU A 1 712 ? -26.875 -3.565 5.390 1.00 98.19 712 LEU A CA 1
ATOM 5412 C C . LEU A 1 712 ? -28.097 -4.372 4.910 1.00 98.19 712 LEU A C 1
ATOM 5414 O O . LEU A 1 712 ? -28.243 -5.546 5.242 1.00 98.19 712 LEU A O 1
ATOM 5418 N N . THR A 1 713 ? -28.962 -3.768 4.091 1.00 97.75 713 THR A N 1
ATOM 5419 C CA . THR A 1 713 ? -30.190 -4.389 3.554 1.00 97.75 713 THR A CA 1
ATOM 5420 C C . THR A 1 713 ? -29.953 -5.730 2.852 1.00 97.75 713 THR A C 1
ATOM 5422 O O . THR A 1 713 ? -30.636 -6.705 3.155 1.00 97.75 713 THR A O 1
ATOM 5425 N N . GLY A 1 714 ? -28.937 -5.828 1.989 1.00 96.94 714 GLY A N 1
ATOM 5426 C CA . GLY A 1 714 ? -28.576 -7.080 1.318 1.00 96.94 714 GLY A CA 1
ATOM 5427 C C . GLY A 1 714 ? -28.070 -8.162 2.279 1.00 96.94 714 GLY A C 1
ATOM 5428 O O . GLY A 1 714 ? -28.253 -9.350 2.018 1.00 96.94 714 GLY A O 1
ATOM 5429 N N . LEU A 1 715 ? -27.489 -7.775 3.421 1.00 98.31 715 LEU A N 1
ATOM 5430 C CA . LEU A 1 715 ? -27.108 -8.711 4.482 1.00 98.31 715 LEU A CA 1
ATOM 5431 C C . LEU A 1 715 ? -28.316 -9.148 5.325 1.00 98.31 715 LEU A C 1
ATOM 5433 O O . LEU A 1 715 ? -28.383 -10.315 5.705 1.00 98.31 715 LEU A O 1
ATOM 5437 N N . LEU A 1 716 ? -29.302 -8.273 5.554 1.00 98.50 716 LEU A N 1
ATOM 5438 C CA . LEU A 1 716 ? -30.571 -8.646 6.193 1.00 98.50 716 LEU A CA 1
ATOM 5439 C C . LEU A 1 716 ? -31.327 -9.706 5.369 1.00 98.50 716 LEU A C 1
ATOM 5441 O O . LEU A 1 716 ? -31.836 -10.673 5.933 1.00 98.50 716 LEU A O 1
ATOM 5445 N N . GLU A 1 717 ? -31.347 -9.580 4.037 1.00 98.31 717 GLU A N 1
ATOM 5446 C CA . GLU A 1 717 ? -31.908 -10.616 3.155 1.00 98.31 717 GLU A CA 1
ATOM 5447 C C . GLU A 1 717 ? -31.183 -11.965 3.321 1.00 98.31 717 GLU A C 1
ATOM 5449 O O . GLU A 1 717 ? -31.824 -13.008 3.447 1.00 98.31 717 GLU A O 1
ATOM 5454 N N . LEU A 1 718 ? -29.846 -11.962 3.381 1.00 98.44 718 LEU A N 1
ATOM 5455 C CA . LEU A 1 718 ? -29.049 -13.179 3.583 1.00 98.44 718 LEU A CA 1
ATOM 5456 C C . LEU A 1 718 ? -29.222 -13.782 4.983 1.00 98.44 718 LEU A C 1
ATOM 5458 O O . LEU A 1 718 ? -29.195 -15.007 5.121 1.00 98.44 718 LEU A O 1
ATOM 5462 N N . TRP A 1 719 ? -29.430 -12.953 6.008 1.00 98.50 719 TRP A N 1
ATOM 5463 C CA . TRP A 1 719 ? -29.804 -13.403 7.348 1.00 98.50 719 TRP A CA 1
ATOM 5464 C C . TRP A 1 719 ? -31.154 -14.128 7.316 1.00 98.50 719 TRP A C 1
ATOM 5466 O O . TRP A 1 719 ? -31.244 -15.272 7.759 1.00 98.50 719 TRP A O 1
ATOM 5476 N N . GLY A 1 720 ? -32.177 -13.523 6.698 1.00 98.00 720 GLY A N 1
ATOM 5477 C CA . GLY A 1 720 ? -33.509 -14.123 6.542 1.00 98.00 720 GLY A CA 1
ATOM 5478 C C . GLY A 1 720 ? -33.528 -15.427 5.730 1.00 98.00 720 GLY A C 1
ATOM 5479 O O . GLY A 1 720 ? -34.384 -16.278 5.954 1.00 98.00 720 GLY A O 1
ATOM 5480 N N . LEU A 1 721 ? -32.560 -15.624 4.829 1.00 97.94 721 LEU A N 1
ATOM 5481 C CA . LEU A 1 721 ? -32.358 -16.874 4.081 1.00 97.94 721 LEU A CA 1
ATOM 5482 C C . LEU A 1 721 ? -31.541 -17.940 4.845 1.00 97.94 721 LEU A C 1
ATOM 5484 O O . LEU A 1 721 ? -31.326 -19.038 4.321 1.00 97.94 721 LEU A O 1
ATOM 5488 N N . GLY A 1 722 ? -31.034 -17.634 6.045 1.00 97.94 722 GLY A N 1
ATOM 5489 C CA . GLY A 1 722 ? -30.118 -18.508 6.785 1.00 97.94 722 GLY A CA 1
ATOM 5490 C C . GLY A 1 722 ? -28.786 -18.714 6.053 1.00 97.94 722 GLY A C 1
ATOM 5491 O O . GLY A 1 722 ? -28.278 -19.836 5.991 1.00 97.94 722 GLY A O 1
ATOM 5492 N N . LYS A 1 723 ? -28.260 -17.658 5.415 1.00 98.44 723 LYS A N 1
ATOM 5493 C CA . LYS A 1 723 ? -27.025 -17.655 4.599 1.00 98.44 723 LYS A CA 1
ATOM 5494 C C . LYS A 1 723 ? -25.974 -16.650 5.059 1.00 98.44 723 LYS A C 1
ATOM 5496 O O . LYS A 1 723 ? -24.915 -16.579 4.443 1.00 98.44 723 LYS A O 1
ATOM 5501 N N . LEU A 1 724 ? -26.249 -15.921 6.138 1.00 98.75 724 LEU A N 1
ATOM 5502 C CA . LEU A 1 724 ? -25.317 -15.046 6.843 1.00 98.75 724 LEU A CA 1
ATOM 5503 C C . LEU A 1 724 ? -25.251 -15.451 8.319 1.00 98.75 724 LEU A C 1
ATOM 5505 O O . LEU A 1 724 ? -26.293 -15.592 8.954 1.00 98.75 724 LEU A O 1
ATOM 5509 N N . ALA A 1 725 ? -24.048 -15.589 8.862 1.00 98.62 725 ALA A N 1
ATOM 5510 C CA . ALA A 1 725 ? -23.779 -15.676 10.294 1.00 98.62 725 ALA A CA 1
ATOM 5511 C C . ALA A 1 725 ? -22.908 -14.489 10.733 1.00 98.62 725 ALA A C 1
ATOM 5513 O O . ALA A 1 725 ? -22.151 -13.932 9.929 1.00 98.62 725 ALA A O 1
ATOM 5514 N N . VAL A 1 726 ? -22.983 -14.133 12.017 1.00 98.62 726 VAL A N 1
ATOM 5515 C CA . VAL A 1 726 ? -22.037 -13.199 12.649 1.00 98.62 726 VAL A CA 1
ATOM 5516 C C . VAL A 1 726 ? -21.138 -13.993 13.586 1.00 98.62 726 VAL A C 1
ATOM 5518 O O . VAL A 1 726 ? -21.634 -14.722 14.442 1.00 98.62 726 VAL A O 1
ATOM 5521 N N . VAL A 1 727 ? -19.822 -13.836 13.456 1.00 98.44 727 VAL A N 1
ATOM 5522 C CA . VAL A 1 727 ? -18.870 -14.324 14.459 1.00 98.44 727 VAL A CA 1
ATOM 5523 C C . VAL A 1 727 ? -18.429 -13.140 15.312 1.00 98.44 727 VAL A C 1
ATOM 5525 O O . VAL A 1 727 ? -17.947 -12.130 14.797 1.00 98.44 727 VAL A O 1
ATOM 5528 N N . THR A 1 728 ? -18.679 -13.222 16.613 1.00 97.50 728 THR A N 1
ATOM 5529 C CA . THR A 1 728 ? -18.634 -12.101 17.552 1.00 97.50 728 THR A CA 1
ATOM 5530 C C . THR A 1 728 ? -17.368 -12.120 18.405 1.00 97.50 728 THR A C 1
ATOM 5532 O O . THR A 1 728 ? -16.848 -13.179 18.753 1.00 97.50 728 THR A O 1
ATOM 5535 N N . ASN A 1 729 ? -16.886 -10.924 18.759 1.00 96.38 729 ASN A N 1
ATOM 5536 C CA . ASN A 1 729 ? -15.735 -10.717 19.642 1.00 96.38 729 ASN A CA 1
ATOM 5537 C C . ASN A 1 729 ? -14.449 -11.453 19.197 1.00 96.38 729 ASN A C 1
ATOM 5539 O O . ASN A 1 729 ? -13.728 -12.038 20.012 1.00 96.38 729 ASN A O 1
ATOM 5543 N N . VAL A 1 730 ? -14.186 -11.433 17.885 1.00 97.25 730 VAL A N 1
ATOM 5544 C CA . VAL A 1 730 ? -13.023 -12.057 17.239 1.00 97.25 730 VAL A CA 1
ATOM 5545 C C . VAL A 1 730 ? -11.873 -11.056 17.154 1.00 97.25 730 VAL A C 1
ATOM 5547 O O . VAL A 1 730 ? -12.079 -9.913 16.746 1.00 97.25 730 VAL A O 1
ATOM 5550 N N . GLY A 1 731 ? -10.652 -11.478 17.475 1.00 96.75 731 GLY A N 1
ATOM 5551 C CA . GLY A 1 731 ? -9.459 -10.649 17.304 1.00 96.75 731 GLY A CA 1
ATOM 5552 C C . GLY A 1 731 ? -8.147 -11.417 17.480 1.00 96.75 731 GLY A C 1
ATOM 5553 O O . GLY A 1 731 ? -8.167 -12.612 17.795 1.00 96.75 731 GLY A O 1
ATOM 5554 N N . PRO A 1 732 ? -6.991 -10.770 17.239 1.00 96.56 732 PRO A N 1
ATOM 5555 C CA . PRO A 1 732 ? -5.683 -11.370 17.461 1.00 96.56 732 PRO A CA 1
ATOM 5556 C C . PRO A 1 732 ? -5.533 -11.769 18.928 1.00 96.56 732 PRO A C 1
ATOM 5558 O O . PRO A 1 732 ? -5.772 -10.953 19.816 1.00 96.56 732 PRO A O 1
ATOM 5561 N N . LEU A 1 733 ? -5.141 -13.013 19.192 1.00 96.38 733 LEU A N 1
ATOM 5562 C CA . LEU A 1 733 ? -4.890 -13.523 20.537 1.00 96.38 733 LEU A CA 1
ATOM 5563 C C . LEU A 1 733 ? -3.636 -14.395 20.524 1.00 96.38 733 LEU A C 1
ATOM 5565 O O . LEU A 1 733 ? -3.387 -15.151 19.587 1.00 96.38 733 LEU A O 1
ATOM 5569 N N . VAL A 1 734 ? -2.864 -14.310 21.603 1.00 95.38 734 VAL A N 1
ATOM 5570 C CA . VAL A 1 734 ? -1.687 -15.161 21.833 1.00 95.38 734 VAL A CA 1
ATOM 5571 C C . VAL A 1 734 ? -2.060 -16.377 22.682 1.00 95.38 734 VAL A C 1
ATOM 5573 O O . VAL A 1 734 ? -1.506 -17.456 22.486 1.00 95.38 734 VAL A O 1
ATOM 5576 N N . GLU A 1 735 ? -3.014 -16.204 23.596 1.00 95.00 735 GLU A N 1
ATOM 5577 C CA . GLU A 1 735 ? -3.668 -17.206 24.444 1.00 95.00 735 GLU A CA 1
ATOM 5578 C C . GLU A 1 735 ? -4.957 -16.581 25.039 1.00 95.00 735 GLU A C 1
ATOM 5580 O O . GLU A 1 735 ? -5.153 -15.368 24.893 1.00 95.00 735 GLU A O 1
ATOM 5585 N N . PRO A 1 736 ? -5.873 -17.354 25.658 1.00 95.44 736 PRO A N 1
ATOM 5586 C CA . PRO A 1 736 ? -7.085 -16.808 26.273 1.00 95.44 736 PRO A CA 1
ATOM 5587 C C . PRO A 1 736 ? -6.781 -15.749 27.342 1.00 95.44 736 PRO A C 1
ATOM 5589 O O . PRO A 1 736 ? -5.939 -15.955 28.215 1.00 95.44 736 PRO A O 1
ATOM 5592 N N . THR A 1 737 ? -7.500 -14.626 27.311 1.00 94.44 737 THR A N 1
ATOM 5593 C CA . THR A 1 737 ? -7.281 -13.493 28.223 1.00 94.44 737 THR A CA 1
ATOM 5594 C C . THR A 1 737 ? -8.597 -12.830 28.637 1.00 94.44 737 THR A C 1
ATOM 5596 O O . THR A 1 737 ? -9.647 -13.057 28.043 1.00 94.44 737 THR A O 1
ATOM 5599 N N . ASN A 1 738 ? -8.548 -12.033 29.699 1.00 93.25 738 ASN A N 1
ATOM 5600 C CA . ASN A 1 738 ? -9.637 -11.214 30.218 1.00 93.25 738 ASN A CA 1
ATOM 5601 C C . ASN A 1 738 ? -9.064 -9.923 30.826 1.00 93.25 738 ASN A C 1
ATOM 5603 O O . ASN A 1 738 ? -7.852 -9.780 31.002 1.00 93.25 738 ASN A O 1
ATOM 5607 N N . ARG A 1 739 ? -9.934 -8.991 31.223 1.00 92.88 739 ARG A N 1
ATOM 5608 C CA . ARG A 1 739 ? -9.550 -7.702 31.820 1.00 92.88 739 ARG A CA 1
ATOM 5609 C C . ARG A 1 739 ? -8.584 -7.807 33.002 1.00 92.88 739 ARG A C 1
ATOM 5611 O O . ARG A 1 739 ? -7.703 -6.962 33.127 1.00 92.88 739 ARG A O 1
ATOM 5618 N N . THR A 1 740 ? -8.701 -8.834 33.848 1.00 92.75 740 THR A N 1
ATOM 5619 C CA . THR A 1 740 ? -7.805 -9.016 35.005 1.00 92.75 740 THR A CA 1
ATOM 5620 C C . THR A 1 740 ? -6.424 -9.508 34.582 1.00 92.75 740 THR A C 1
ATOM 5622 O O . THR A 1 740 ? -5.430 -8.992 35.090 1.00 92.75 740 THR A O 1
ATOM 5625 N N . SER A 1 741 ? -6.338 -10.471 33.660 1.00 92.25 741 SER A N 1
ATOM 5626 C CA . SER A 1 741 ? -5.048 -10.978 33.172 1.00 92.25 741 SER A CA 1
ATOM 5627 C C . SER A 1 741 ? -4.324 -9.959 32.291 1.00 92.25 741 SER A C 1
ATOM 5629 O O . SER A 1 741 ? -3.113 -9.804 32.423 1.00 92.25 741 SER A O 1
ATOM 5631 N N . TYR A 1 742 ? -5.071 -9.199 31.482 1.00 91.50 742 TYR A N 1
ATOM 5632 C CA . TYR A 1 742 ? -4.578 -8.046 30.726 1.00 91.50 742 TYR A CA 1
ATOM 5633 C C . TYR A 1 742 ? -4.019 -6.963 31.664 1.00 91.50 742 TYR A C 1
ATOM 5635 O O . TYR A 1 742 ? -2.838 -6.634 31.598 1.00 91.50 742 TYR A O 1
ATOM 5643 N N . ARG A 1 743 ? -4.826 -6.457 32.614 1.00 88.44 743 ARG A N 1
ATOM 5644 C CA . ARG A 1 743 ? -4.419 -5.362 33.521 1.00 88.44 743 ARG A CA 1
ATOM 5645 C C . ARG A 1 743 ? -3.304 -5.723 34.504 1.00 88.44 743 ARG A C 1
ATOM 5647 O O . ARG A 1 743 ? -2.683 -4.815 35.046 1.00 88.44 743 ARG A O 1
ATOM 5654 N N . LYS A 1 744 ? -3.056 -7.012 34.749 1.00 89.56 744 LYS A N 1
ATOM 5655 C CA . LYS A 1 744 ? -1.949 -7.504 35.588 1.00 89.56 744 LYS A CA 1
ATOM 5656 C C . LYS A 1 744 ? -0.775 -8.082 34.782 1.00 89.56 744 LYS A C 1
ATOM 5658 O O . LYS A 1 744 ? 0.159 -8.581 35.401 1.00 89.56 744 LYS A O 1
ATOM 5663 N N . ALA A 1 745 ? -0.835 -8.052 33.447 1.00 87.62 745 ALA A N 1
ATOM 5664 C CA . ALA A 1 745 ? 0.149 -8.657 32.541 1.00 87.62 745 ALA A CA 1
ATOM 5665 C C . ALA A 1 745 ? 0.505 -10.127 32.878 1.00 87.62 745 ALA A C 1
ATOM 5667 O O . ALA A 1 745 ? 1.655 -10.543 32.761 1.00 87.62 745 ALA A O 1
ATOM 5668 N N . THR A 1 746 ? -0.475 -10.931 33.318 1.00 90.19 746 THR A N 1
ATOM 5669 C CA . THR A 1 746 ? -0.249 -12.336 33.733 1.00 90.19 746 THR A CA 1
ATOM 5670 C C . THR A 1 746 ? -0.398 -13.351 32.599 1.00 90.19 746 THR A C 1
ATOM 5672 O O . THR A 1 746 ? -0.330 -14.552 32.848 1.00 90.19 746 THR A O 1
ATOM 5675 N N . VAL A 1 747 ? -0.668 -12.884 31.382 1.00 90.56 747 VAL A N 1
ATOM 5676 C CA . VAL A 1 747 ? -0.749 -13.672 30.145 1.00 90.56 747 VAL A CA 1
ATOM 5677 C C . VAL A 1 747 ? -0.134 -12.861 29.014 1.00 90.56 747 VAL A C 1
ATOM 5679 O O . VAL A 1 747 ? -0.087 -11.629 29.073 1.00 90.56 747 VAL A O 1
ATOM 5682 N N . ARG A 1 748 ? 0.315 -13.546 27.970 1.00 90.25 748 ARG A N 1
ATOM 5683 C CA . ARG A 1 748 ? 0.845 -12.923 26.761 1.00 90.25 748 ARG A CA 1
ATOM 5684 C C . ARG A 1 748 ? -0.292 -12.287 25.962 1.00 90.25 748 ARG A C 1
ATOM 5686 O O . ARG A 1 748 ? -1.350 -12.882 25.768 1.00 90.25 748 ARG A O 1
ATOM 5693 N N . ILE A 1 749 ? -0.046 -11.080 25.470 1.00 91.56 749 ILE A N 1
ATOM 5694 C CA . ILE A 1 749 ? -0.939 -10.331 24.578 1.00 91.56 749 ILE A CA 1
ATOM 5695 C C . ILE A 1 749 ? -0.265 -10.165 23.208 1.00 91.56 749 ILE A C 1
ATOM 5697 O O . ILE A 1 749 ? 0.959 -10.310 23.131 1.00 91.56 749 ILE A O 1
ATOM 5701 N N . PRO A 1 750 ? -1.016 -9.889 22.125 1.00 92.19 750 PRO A N 1
ATOM 5702 C CA . PRO A 1 750 ? -0.418 -9.622 20.823 1.00 92.19 750 PRO A CA 1
ATOM 5703 C C . PRO A 1 750 ? 0.570 -8.455 20.877 1.00 92.19 750 PRO A C 1
ATOM 5705 O O . PRO A 1 750 ? 0.368 -7.488 21.615 1.00 92.19 750 PRO A O 1
ATOM 5708 N N . LEU A 1 751 ? 1.635 -8.539 20.080 1.00 86.44 751 LEU A N 1
ATOM 5709 C CA . LEU A 1 751 ? 2.612 -7.456 19.976 1.00 86.44 751 LEU A CA 1
ATOM 5710 C C . LEU A 1 751 ? 1.940 -6.207 19.388 1.00 86.44 751 LEU A C 1
ATOM 5712 O O . LEU A 1 751 ? 1.191 -6.313 18.420 1.00 86.44 751 LEU A O 1
ATOM 5716 N N . ASN A 1 752 ? 2.235 -5.028 19.940 1.00 84.25 752 ASN A N 1
ATOM 5717 C CA . ASN A 1 752 ? 1.789 -3.733 19.411 1.00 84.25 752 ASN A CA 1
ATOM 5718 C C . ASN A 1 752 ? 0.277 -3.667 19.111 1.00 84.25 752 ASN A C 1
ATOM 5720 O O . ASN A 1 752 ? -0.140 -3.309 18.005 1.00 84.25 752 ASN A O 1
ATOM 5724 N N . LEU A 1 753 ? -0.563 -4.010 20.093 1.00 88.69 753 LEU A N 1
ATOM 5725 C CA . LEU A 1 753 ? -1.996 -3.723 19.999 1.00 88.69 753 LEU A CA 1
ATOM 5726 C C . LEU A 1 753 ? -2.228 -2.252 19.622 1.00 88.69 753 LEU A C 1
ATOM 5728 O O . LEU A 1 753 ? -1.463 -1.364 20.001 1.00 88.69 753 LEU A O 1
ATOM 5732 N N . PHE A 1 754 ? -3.297 -2.009 18.864 1.00 89.38 754 PHE A N 1
ATOM 5733 C CA . PHE A 1 754 ? -3.659 -0.687 18.346 1.00 89.38 754 PHE A CA 1
ATOM 5734 C C . PHE A 1 754 ? -2.678 -0.103 17.295 1.00 89.38 754 PHE A C 1
ATOM 5736 O O . PHE A 1 754 ? -2.770 1.081 16.991 1.00 89.38 754 PHE A O 1
ATOM 5743 N N . SER A 1 755 ? -1.779 -0.901 16.696 1.00 85.88 755 SER A N 1
ATOM 5744 C CA . SER A 1 755 ? -1.018 -0.559 15.469 1.00 85.88 755 SER A CA 1
ATOM 5745 C C . SER A 1 755 ? -1.704 -1.135 14.223 1.00 85.88 755 SER A C 1
ATOM 5747 O O . SER A 1 755 ? -2.070 -2.314 14.214 1.00 85.88 755 SER A O 1
ATOM 5749 N N . HIS A 1 756 ? -1.844 -0.338 13.154 1.00 84.81 756 HIS A N 1
ATOM 5750 C CA . HIS A 1 756 ? -2.337 -0.825 11.855 1.00 84.81 756 HIS A CA 1
ATOM 5751 C C . HIS A 1 756 ? -1.391 -1.872 11.261 1.00 84.81 756 HIS A C 1
ATOM 5753 O O . HIS A 1 756 ? -1.832 -2.952 10.875 1.00 84.81 756 HIS A O 1
ATOM 5759 N N . SER A 1 757 ? -0.085 -1.586 11.235 1.00 80.19 757 SER A N 1
ATOM 5760 C CA . SER A 1 757 ? 0.943 -2.492 10.702 1.00 80.19 757 SER A CA 1
ATOM 5761 C C . SER A 1 757 ? 0.876 -3.857 11.360 1.00 80.19 757 SER A C 1
ATOM 5763 O O . SER A 1 757 ? 0.881 -4.883 10.682 1.00 80.19 757 SER A O 1
ATOM 5765 N N . ASP A 1 758 ? 0.845 -3.873 12.688 1.00 86.69 758 ASP A N 1
ATOM 5766 C CA . ASP A 1 758 ? 0.947 -5.111 13.436 1.00 86.69 758 ASP A CA 1
ATOM 5767 C C . ASP A 1 758 ? -0.384 -5.863 13.379 1.00 86.69 758 ASP A C 1
ATOM 5769 O O . ASP A 1 758 ? -0.386 -7.012 12.944 1.00 86.69 758 ASP A O 1
ATOM 5773 N N . GLN A 1 759 ? -1.530 -5.233 13.669 1.00 91.31 759 GLN A N 1
ATOM 5774 C CA . GLN A 1 759 ? -2.799 -5.967 13.662 1.00 91.31 759 GLN A CA 1
ATOM 5775 C C . GLN A 1 759 ? -3.271 -6.384 12.251 1.00 91.31 759 GLN A C 1
ATOM 5777 O O . GLN A 1 759 ? -3.804 -7.487 12.120 1.00 91.31 759 GLN A O 1
ATOM 5782 N N . GLN A 1 760 ? -2.995 -5.629 11.172 1.00 91.44 760 GLN A N 1
ATOM 5783 C CA . GLN A 1 760 ? -3.222 -6.128 9.798 1.00 91.44 760 GLN A CA 1
ATOM 5784 C C . GLN A 1 760 ? -2.437 -7.419 9.540 1.00 91.44 760 GLN A C 1
ATOM 5786 O O . GLN A 1 760 ? -2.998 -8.402 9.049 1.00 91.44 760 GLN A O 1
ATOM 5791 N N . ASN A 1 761 ? -1.149 -7.444 9.903 1.00 89.56 761 ASN A N 1
ATOM 5792 C CA . ASN A 1 761 ? -0.335 -8.650 9.785 1.00 89.56 761 ASN A CA 1
ATOM 5793 C C . ASN A 1 761 ? -0.881 -9.774 10.679 1.00 89.56 761 ASN A C 1
ATOM 5795 O O . ASN A 1 761 ? -0.970 -10.911 10.225 1.00 89.56 761 ASN A O 1
ATOM 5799 N N . GLN A 1 762 ? -1.310 -9.497 11.909 1.00 94.19 762 GLN A N 1
ATOM 5800 C CA . GLN A 1 762 ? -1.821 -10.522 12.826 1.00 94.19 762 GLN A CA 1
ATOM 5801 C C . GLN A 1 762 ? -3.142 -11.138 12.338 1.00 94.19 762 GLN A C 1
ATOM 5803 O O . GLN A 1 762 ? -3.264 -12.360 12.313 1.00 94.19 762 GLN A O 1
ATOM 5808 N N . TRP A 1 763 ? -4.099 -10.346 11.842 1.00 95.88 763 TRP A N 1
ATOM 5809 C CA . TRP A 1 763 ? -5.336 -10.870 11.240 1.00 95.88 763 TRP A CA 1
ATOM 5810 C C . TRP A 1 763 ? -5.090 -11.684 9.966 1.00 95.88 763 TRP A C 1
ATOM 5812 O O . TRP A 1 763 ? -5.741 -12.706 9.739 1.00 95.88 763 TRP A O 1
ATOM 5822 N N . GLN A 1 764 ? -4.149 -11.252 9.125 1.00 95.56 764 GLN A N 1
ATOM 5823 C CA . GLN A 1 764 ? -3.844 -11.927 7.862 1.00 95.56 764 GLN A CA 1
ATOM 5824 C C . GLN A 1 764 ? -2.926 -13.148 8.024 1.00 95.56 764 GLN A C 1
ATOM 5826 O O . GLN A 1 764 ? -2.949 -14.048 7.182 1.00 95.56 764 GLN A O 1
ATOM 5831 N N . THR A 1 765 ? -2.129 -13.213 9.093 1.00 94.25 765 THR A N 1
ATOM 5832 C CA . THR A 1 765 ? -1.149 -14.287 9.332 1.00 94.25 765 THR A CA 1
ATOM 5833 C C . THR A 1 765 ? -1.479 -15.201 10.508 1.00 94.25 765 THR A C 1
ATOM 5835 O O . THR A 1 765 ? -0.821 -16.225 10.617 1.00 94.25 765 THR A O 1
ATOM 5838 N N . SER A 1 766 ? -2.447 -14.860 11.366 1.00 95.56 766 SER A N 1
ATOM 5839 C CA . SER A 1 766 ? -2.741 -15.460 12.689 1.00 95.56 766 SER A CA 1
ATOM 5840 C C . SER A 1 766 ? -1.591 -15.453 13.714 1.00 95.56 766 SER A C 1
ATOM 5842 O O . SER A 1 766 ? -1.793 -15.790 14.878 1.00 95.56 766 SER A O 1
ATOM 5844 N N . VAL A 1 767 ? -0.382 -15.023 13.340 1.00 92.88 767 VAL A N 1
ATOM 5845 C CA . VAL A 1 767 ? 0.768 -14.988 14.249 1.00 92.88 767 VAL A CA 1
ATOM 5846 C C . VAL A 1 767 ? 0.723 -13.689 15.052 1.00 92.88 767 VAL A C 1
ATOM 5848 O O . VAL A 1 767 ? 1.018 -12.620 14.527 1.00 92.88 767 VAL A O 1
ATOM 5851 N N . SER A 1 768 ? 0.323 -13.793 16.321 1.00 91.12 768 SER A N 1
ATOM 5852 C CA . SER A 1 768 ? 0.099 -12.644 17.220 1.00 91.12 768 SER A CA 1
ATOM 5853 C C . SER A 1 768 ? 1.320 -12.279 18.083 1.00 91.12 768 SER A C 1
ATOM 5855 O O . SER A 1 768 ? 1.446 -11.147 18.544 1.00 91.12 768 SER A O 1
ATOM 5857 N N . ASP A 1 769 ? 2.231 -13.231 18.285 1.00 86.75 769 ASP A N 1
ATOM 5858 C CA . ASP A 1 769 ? 3.401 -13.181 19.175 1.00 86.75 769 ASP A CA 1
ATOM 5859 C C . ASP A 1 769 ? 4.758 -13.165 18.438 1.00 86.75 769 ASP A C 1
ATOM 5861 O O . ASP A 1 769 ? 5.811 -13.151 19.070 1.00 86.75 769 ASP A O 1
ATOM 5865 N N . ALA A 1 770 ? 4.760 -13.143 17.103 1.00 81.19 770 ALA A N 1
ATOM 5866 C CA . ALA A 1 770 ? 5.969 -13.158 16.276 1.00 81.19 770 ALA A CA 1
ATOM 5867 C C . ALA A 1 770 ? 5.738 -12.508 14.898 1.00 81.19 770 ALA A C 1
ATOM 5869 O O . ALA A 1 770 ? 4.613 -12.215 14.502 1.00 81.19 770 ALA A O 1
ATOM 5870 N N . ALA A 1 771 ? 6.817 -12.295 14.139 1.00 76.31 771 ALA A N 1
ATOM 5871 C CA . ALA A 1 771 ? 6.728 -11.884 12.739 1.00 76.31 771 ALA A CA 1
ATOM 5872 C C . ALA A 1 771 ? 6.577 -13.106 11.815 1.00 76.31 771 ALA A C 1
ATOM 5874 O O . ALA A 1 771 ? 7.350 -14.056 11.922 1.00 76.31 771 ALA A O 1
ATOM 5875 N N . SER A 1 772 ? 5.647 -13.046 10.859 1.00 83.12 772 SER A N 1
ATOM 5876 C CA . SER A 1 772 ? 5.465 -14.073 9.822 1.00 83.12 772 SER A CA 1
ATOM 5877 C C . SER A 1 772 ? 5.979 -13.607 8.449 1.00 83.12 772 SER A C 1
ATOM 5879 O O . SER A 1 772 ? 6.091 -12.411 8.175 1.00 83.12 772 SER A O 1
ATOM 5881 N N . SER A 1 773 ? 6.300 -14.558 7.571 1.00 78.31 773 SER A N 1
ATOM 5882 C CA . SER A 1 773 ? 6.508 -14.356 6.127 1.00 78.31 773 SER A CA 1
ATOM 5883 C C . SER A 1 773 ? 5.309 -14.802 5.277 1.00 78.31 773 SER A C 1
ATOM 5885 O O . SER A 1 773 ? 5.244 -14.465 4.097 1.00 78.31 773 SER A O 1
ATOM 5887 N N . ALA A 1 774 ? 4.357 -15.526 5.874 1.00 88.56 774 ALA A N 1
ATOM 5888 C CA . ALA A 1 774 ? 3.204 -16.122 5.207 1.00 88.56 774 ALA A CA 1
ATOM 5889 C C . ALA A 1 774 ? 1.883 -15.762 5.907 1.00 88.56 774 ALA A C 1
ATOM 5891 O O . ALA A 1 774 ? 1.810 -15.690 7.139 1.00 88.56 774 ALA A O 1
ATOM 5892 N N . GLY A 1 775 ? 0.823 -15.590 5.125 1.00 94.00 775 GLY A N 1
ATOM 5893 C CA . GLY A 1 775 ? -0.554 -15.463 5.591 1.00 94.00 775 GLY A CA 1
ATOM 5894 C C . GLY A 1 775 ? -1.192 -16.816 5.883 1.00 94.00 775 GLY A C 1
ATOM 5895 O O . GLY A 1 775 ? -0.757 -17.840 5.357 1.00 94.00 775 GLY A O 1
ATOM 5896 N N . TRP A 1 776 ? -2.246 -16.845 6.700 1.00 97.44 776 TRP A N 1
ATOM 5897 C CA . TRP A 1 776 ? -2.928 -18.111 6.981 1.00 97.44 776 TRP A CA 1
ATOM 5898 C C . TRP A 1 776 ? -3.689 -18.635 5.757 1.00 97.44 776 TRP A C 1
ATOM 5900 O O . TRP A 1 776 ? -3.678 -19.839 5.533 1.00 97.44 776 TRP A O 1
ATOM 5910 N N . GLY A 1 777 ? -4.245 -17.767 4.900 1.00 97.56 777 GLY A N 1
ATOM 5911 C CA . GLY A 1 777 ? -4.840 -18.173 3.618 1.00 97.56 777 GLY A CA 1
ATOM 5912 C C . GLY A 1 777 ? -3.828 -18.859 2.695 1.00 97.56 777 GLY A C 1
ATOM 5913 O O . GLY A 1 777 ? -4.091 -19.937 2.167 1.00 97.56 777 GLY A O 1
ATOM 5914 N N . GLY A 1 778 ? -2.625 -18.296 2.582 1.00 95.38 778 GLY A N 1
ATOM 5915 C CA . GLY A 1 778 ? -1.502 -18.923 1.887 1.00 95.38 778 GLY A CA 1
ATOM 5916 C C . GLY A 1 778 ? -1.073 -20.262 2.499 1.00 95.38 778 GLY A C 1
ATOM 5917 O O . GLY A 1 778 ? -0.792 -21.199 1.761 1.00 95.38 778 GLY A O 1
ATOM 5918 N N . ARG A 1 779 ? -1.089 -20.405 3.832 1.00 96.50 779 ARG A N 1
ATOM 5919 C CA . ARG A 1 779 ? -0.806 -21.693 4.501 1.00 96.50 779 ARG A CA 1
ATOM 5920 C C . ARG A 1 779 ? -1.933 -22.724 4.362 1.00 96.50 779 ARG A C 1
ATOM 5922 O O . ARG A 1 779 ? -1.650 -23.917 4.343 1.00 96.50 779 ARG A O 1
ATOM 5929 N N . VAL A 1 780 ? -3.192 -22.299 4.218 1.00 98.25 780 VAL A N 1
ATOM 5930 C CA . VAL A 1 780 ? -4.292 -23.190 3.803 1.00 98.25 780 VAL A CA 1
ATOM 5931 C C . VAL A 1 780 ? -4.030 -23.695 2.381 1.00 98.25 780 VAL A C 1
ATOM 5933 O O . VAL A 1 780 ? -4.166 -24.893 2.135 1.00 98.25 780 VAL A O 1
ATOM 5936 N N . ALA A 1 781 ? -3.595 -22.823 1.463 1.00 95.75 781 ALA A N 1
ATOM 5937 C CA . ALA A 1 781 ? -3.212 -23.217 0.107 1.00 95.75 781 ALA A CA 1
ATOM 5938 C C . ALA A 1 781 ? -2.022 -24.201 0.103 1.00 95.75 781 ALA A C 1
ATOM 5940 O O . ALA A 1 781 ? -2.156 -25.273 -0.482 1.00 95.75 781 ALA A O 1
ATOM 5941 N N . ASP A 1 782 ? -0.937 -23.924 0.848 1.00 94.00 782 ASP A N 1
ATOM 5942 C CA . ASP A 1 782 ? 0.208 -24.844 1.039 1.00 94.00 782 ASP A CA 1
ATOM 5943 C C . ASP A 1 782 ? -0.226 -26.267 1.466 1.00 94.00 782 ASP A C 1
ATOM 5945 O O . ASP A 1 782 ? 0.474 -27.240 1.198 1.00 94.00 782 ASP A O 1
ATOM 5949 N N . LYS A 1 783 ? -1.359 -26.391 2.175 1.00 95.38 783 LYS A N 1
ATOM 5950 C CA . LYS A 1 783 ? -1.895 -27.649 2.724 1.00 95.38 783 LYS A CA 1
ATOM 5951 C C . LYS A 1 783 ? -3.016 -28.289 1.902 1.00 95.38 783 LYS A C 1
ATOM 5953 O O . LYS A 1 783 ? -3.485 -29.363 2.266 1.00 95.38 783 LYS A O 1
ATOM 5958 N N . THR A 1 784 ? -3.463 -27.649 0.823 1.00 94.62 784 THR A N 1
ATOM 5959 C CA . THR A 1 784 ? -4.591 -28.124 -0.004 1.00 94.62 784 THR A CA 1
ATOM 5960 C C . THR A 1 784 ? -4.337 -28.052 -1.511 1.00 94.62 784 THR A C 1
ATOM 5962 O O . THR A 1 784 ? -5.179 -28.517 -2.280 1.00 94.62 784 THR A O 1
ATOM 5965 N N . ALA A 1 785 ? -3.182 -27.534 -1.948 1.00 89.06 785 ALA A N 1
ATOM 5966 C CA . ALA A 1 785 ? -2.788 -27.460 -3.355 1.00 89.06 785 ALA A CA 1
ATOM 5967 C C . ALA A 1 785 ? -2.862 -28.825 -4.063 1.00 89.06 785 ALA A C 1
ATOM 5969 O O . ALA A 1 785 ? -3.452 -28.902 -5.136 1.00 89.06 785 ALA A O 1
ATOM 5970 N N . ASP A 1 786 ? -2.402 -29.907 -3.422 1.00 88.31 786 ASP A N 1
ATOM 5971 C CA . ASP A 1 786 ? -2.420 -31.279 -3.968 1.00 88.31 786 ASP A CA 1
ATOM 5972 C C . ASP A 1 786 ? -3.835 -31.846 -4.232 1.00 88.31 786 ASP A C 1
ATOM 5974 O O . ASP A 1 786 ? -3.988 -32.886 -4.874 1.00 88.31 786 ASP A O 1
ATOM 5978 N N . LEU A 1 787 ? -4.898 -31.179 -3.758 1.00 88.62 787 LEU A N 1
ATOM 5979 C CA . LEU A 1 787 ? -6.282 -31.525 -4.105 1.00 88.62 787 LEU A CA 1
ATOM 5980 C C . LEU A 1 787 ? -6.677 -30.999 -5.500 1.00 88.62 787 LEU A C 1
ATOM 5982 O O . LEU A 1 787 ? -7.620 -31.515 -6.108 1.00 88.62 787 LEU A O 1
ATOM 5986 N N . ASN A 1 788 ? -5.964 -29.994 -6.019 1.00 86.56 788 ASN A N 1
ATOM 5987 C CA . ASN A 1 788 ? -6.082 -29.495 -7.387 1.00 86.56 788 ASN A CA 1
ATOM 5988 C C . ASN A 1 788 ? -5.224 -30.346 -8.337 1.00 86.56 788 ASN A C 1
ATOM 5990 O O . ASN A 1 788 ? -4.075 -30.655 -8.044 1.00 86.56 788 ASN A O 1
ATOM 5994 N N . ILE A 1 789 ? -5.759 -30.695 -9.511 1.00 74.38 789 ILE A N 1
ATOM 5995 C CA . ILE A 1 789 ? -5.050 -31.519 -10.510 1.00 74.38 789 ILE A CA 1
ATOM 5996 C C . ILE A 1 789 ? -4.675 -30.627 -11.702 1.00 74.38 789 ILE A C 1
ATOM 5998 O O . ILE A 1 789 ? -5.133 -30.815 -12.827 1.00 74.38 789 ILE A O 1
ATOM 6002 N N . THR A 1 790 ? -3.929 -29.559 -11.413 1.00 77.38 790 THR A N 1
ATOM 6003 C CA . THR A 1 790 ? -3.656 -28.447 -12.336 1.00 77.38 790 THR A CA 1
ATOM 6004 C C . THR A 1 790 ? -2.519 -27.573 -11.805 1.00 77.38 790 THR A C 1
ATOM 6006 O O . THR A 1 790 ? -2.273 -27.535 -10.604 1.00 77.38 790 THR A O 1
ATOM 6009 N N . THR A 1 791 ? -1.839 -26.846 -12.694 1.00 74.19 791 THR A N 1
ATOM 6010 C CA . THR A 1 791 ? -0.816 -25.847 -12.337 1.00 74.19 791 THR A CA 1
ATOM 6011 C C . THR A 1 791 ? -1.384 -24.426 -12.234 1.00 74.19 791 THR A C 1
ATOM 6013 O O . THR A 1 791 ? -0.620 -23.462 -12.220 1.00 74.19 791 THR A O 1
ATOM 6016 N N . PHE A 1 792 ? -2.712 -24.259 -12.241 1.00 84.00 792 PHE A N 1
ATOM 6017 C CA . PHE A 1 792 ? -3.345 -22.964 -11.984 1.00 84.00 792 PHE A CA 1
ATOM 6018 C C . PHE A 1 792 ? -3.295 -22.656 -10.472 1.00 84.00 792 PHE A C 1
ATOM 6020 O O . PHE A 1 792 ? -3.694 -23.520 -9.687 1.00 84.00 792 PHE A O 1
ATOM 6027 N N . PRO A 1 793 ? -2.845 -21.461 -10.038 1.00 88.75 793 PRO A N 1
ATOM 6028 C CA . PRO A 1 793 ? -2.632 -21.175 -8.619 1.00 88.75 793 PRO A CA 1
ATOM 6029 C C . PRO A 1 793 ? -3.882 -21.380 -7.735 1.00 88.75 793 PRO A C 1
ATOM 6031 O O . PRO A 1 793 ? -4.967 -20.890 -8.071 1.00 88.75 793 PRO A O 1
ATOM 6034 N N . PRO A 1 794 ? -3.753 -22.055 -6.574 1.00 91.62 794 PRO A N 1
ATOM 6035 C CA . PRO A 1 794 ? -4.859 -22.299 -5.642 1.00 91.62 794 PRO A CA 1
ATOM 6036 C C . PRO A 1 794 ? -5.368 -21.024 -4.958 1.00 91.62 794 PRO A C 1
ATOM 6038 O O . PRO A 1 794 ? -6.480 -21.018 -4.429 1.00 91.62 794 PRO A O 1
ATOM 6041 N N . ILE A 1 795 ? -4.578 -19.946 -4.954 1.00 94.25 795 ILE A N 1
ATOM 6042 C CA . ILE A 1 795 ? -4.923 -18.677 -4.315 1.00 94.25 795 ILE A CA 1
ATOM 6043 C C . ILE A 1 795 ? -4.789 -17.505 -5.295 1.00 94.25 795 ILE A C 1
ATOM 6045 O O . ILE A 1 795 ? -3.813 -17.380 -6.033 1.00 94.25 795 ILE A O 1
ATOM 6049 N N . THR A 1 796 ? -5.816 -16.659 -5.354 1.00 95.25 796 THR A N 1
ATOM 6050 C CA . THR A 1 796 ? -5.936 -15.557 -6.319 1.00 95.25 796 THR A CA 1
ATOM 6051 C C . THR A 1 796 ? -6.388 -14.278 -5.621 1.00 95.25 796 THR A C 1
ATOM 6053 O O . THR A 1 796 ? -7.319 -14.291 -4.819 1.00 95.25 796 THR A O 1
ATOM 6056 N N . SER A 1 797 ? -5.768 -13.150 -5.951 1.00 95.38 797 SER A N 1
ATOM 6057 C CA . SER A 1 797 ? -6.162 -11.822 -5.489 1.00 95.38 797 SER A CA 1
ATOM 6058 C C . SER A 1 797 ? -6.690 -10.972 -6.643 1.00 95.38 797 SER A C 1
ATOM 6060 O O . SER A 1 797 ? -6.132 -10.959 -7.742 1.00 95.38 797 SER A O 1
ATOM 6062 N N . VAL A 1 798 ? -7.750 -10.215 -6.369 1.00 94.56 798 VAL A N 1
ATOM 6063 C CA . VAL A 1 798 ? -8.259 -9.144 -7.244 1.00 94.56 798 VAL A CA 1
ATOM 6064 C C . VAL A 1 798 ? -8.004 -7.746 -6.656 1.00 94.56 798 VAL A C 1
ATOM 6066 O O . VAL A 1 798 ? -8.471 -6.752 -7.210 1.00 94.56 798 VAL A O 1
ATOM 6069 N N . ALA A 1 799 ? -7.243 -7.660 -5.555 1.00 90.56 799 ALA A N 1
ATOM 6070 C CA . ALA A 1 799 ? -6.835 -6.415 -4.902 1.00 90.56 799 ALA A CA 1
ATOM 6071 C C . ALA A 1 799 ? -5.425 -6.533 -4.288 1.00 90.56 799 ALA A C 1
ATOM 6073 O O . ALA A 1 799 ? -5.259 -6.916 -3.130 1.00 90.56 799 ALA A O 1
ATOM 6074 N N . GLY A 1 800 ? -4.399 -6.202 -5.080 1.00 85.12 800 GLY A N 1
ATOM 6075 C CA . GLY A 1 800 ? -2.990 -6.236 -4.660 1.00 85.12 800 GLY A CA 1
ATOM 6076 C C . GLY A 1 800 ? -2.481 -7.638 -4.298 1.00 85.12 800 GLY A C 1
ATOM 6077 O O . GLY A 1 800 ? -3.096 -8.646 -4.641 1.00 85.12 800 GLY A O 1
ATOM 6078 N N . THR A 1 801 ? -1.356 -7.708 -3.587 1.00 85.44 801 THR A N 1
ATOM 6079 C CA . THR A 1 801 ? -0.744 -8.963 -3.105 1.00 85.44 801 THR A CA 1
ATOM 6080 C C . THR A 1 801 ? -0.530 -8.917 -1.584 1.00 85.44 801 THR A C 1
ATOM 6082 O O . THR A 1 801 ? 0.596 -8.751 -1.118 1.00 85.44 801 THR A O 1
ATOM 6085 N N . PRO A 1 802 ? -1.612 -9.015 -0.787 1.00 87.62 802 PRO A N 1
ATOM 6086 C CA . PRO A 1 802 ? -1.568 -8.893 0.672 1.00 87.62 802 PRO A CA 1
ATOM 6087 C C . PRO A 1 802 ? -0.982 -10.153 1.324 1.00 87.62 802 PRO A C 1
ATOM 6089 O O . PRO A 1 802 ? -1.109 -11.259 0.781 1.00 87.62 802 PRO A O 1
ATOM 6092 N N . ILE A 1 803 ? -0.395 -10.022 2.521 1.00 88.00 803 ILE A N 1
ATOM 6093 C CA . ILE A 1 803 ? 0.306 -11.142 3.170 1.00 88.00 803 ILE A CA 1
ATOM 6094 C C . ILE A 1 803 ? -0.610 -12.348 3.413 1.00 88.00 803 ILE A C 1
ATOM 6096 O O . ILE A 1 803 ? -0.136 -13.468 3.247 1.00 88.00 803 ILE A O 1
ATOM 6100 N N . PHE A 1 804 ? -1.918 -12.145 3.656 1.00 94.88 804 PHE A N 1
ATOM 6101 C CA . PHE A 1 804 ? -2.939 -13.211 3.742 1.00 94.88 804 PHE A CA 1
ATOM 6102 C C . PHE A 1 804 ? -2.795 -14.270 2.640 1.00 94.88 804 PHE A C 1
ATOM 6104 O O . PHE A 1 804 ? -2.945 -15.463 2.903 1.00 94.88 804 PHE A O 1
ATOM 6111 N N . THR A 1 805 ? -2.483 -13.830 1.419 1.00 93.38 805 THR A N 1
ATOM 6112 C CA . THR A 1 805 ? -2.417 -14.687 0.229 1.00 93.38 805 THR A CA 1
ATOM 6113 C C . THR A 1 805 ? -1.072 -15.376 -0.008 1.00 93.38 805 THR A C 1
ATOM 6115 O O . THR A 1 805 ? -0.979 -16.249 -0.866 1.00 93.38 805 THR A O 1
ATOM 6118 N N . SER A 1 806 ? -0.023 -15.010 0.730 1.00 88.38 806 SER A N 1
ATOM 6119 C CA . SER A 1 806 ? 1.313 -15.589 0.557 1.00 88.38 806 SER A CA 1
ATOM 6120 C C . SER A 1 806 ? 1.482 -16.840 1.411 1.00 88.38 806 SER A C 1
ATOM 6122 O O . SER A 1 806 ? 1.415 -16.754 2.633 1.00 88.38 806 SER A O 1
ATOM 6124 N N . GLY A 1 807 ? 1.724 -17.994 0.789 1.00 88.31 807 GLY A N 1
ATOM 6125 C CA . GLY A 1 807 ? 2.108 -19.220 1.491 1.00 88.31 807 GLY A CA 1
ATOM 6126 C C . GLY A 1 807 ? 3.604 -19.266 1.803 1.00 88.31 807 GLY A C 1
ATOM 6127 O O . GLY A 1 807 ? 4.349 -18.308 1.556 1.00 88.31 807 GLY A O 1
ATOM 6128 N N . ASN A 1 808 ? 4.065 -20.408 2.301 1.00 84.06 808 ASN A N 1
ATOM 6129 C CA . ASN A 1 808 ? 5.480 -20.787 2.298 1.00 84.06 808 ASN A CA 1
ATOM 6130 C C . ASN A 1 808 ? 5.865 -21.355 0.924 1.00 84.06 808 ASN A C 1
ATOM 6132 O O . ASN A 1 808 ? 6.911 -21.015 0.375 1.00 84.06 808 ASN A O 1
ATOM 6136 N N . ILE A 1 809 ? 4.975 -22.147 0.326 1.00 82.31 809 ILE A N 1
ATOM 6137 C CA . ILE A 1 809 ? 5.116 -22.722 -1.011 1.00 82.31 809 ILE A CA 1
ATOM 6138 C C . ILE A 1 809 ? 4.341 -21.844 -1.998 1.00 82.31 809 ILE A C 1
ATOM 6140 O O . ILE A 1 809 ? 4.944 -21.275 -2.918 1.00 82.31 809 ILE A O 1
ATOM 6144 N N . GLU A 1 810 ? 3.042 -21.671 -1.749 1.00 84.06 810 GLU A N 1
ATOM 6145 C CA . GLU A 1 810 ? 2.066 -21.071 -2.663 1.00 84.06 810 GLU A CA 1
ATOM 6146 C C . GLU A 1 810 ? 2.129 -19.541 -2.758 1.00 84.06 810 GLU A C 1
ATOM 6148 O O . GLU A 1 810 ? 2.625 -18.846 -1.862 1.00 84.06 810 GLU A O 1
ATOM 6153 N N . ARG A 1 811 ? 1.637 -19.001 -3.882 1.00 79.19 811 ARG A N 1
ATOM 6154 C CA . ARG A 1 811 ? 1.707 -17.571 -4.230 1.00 79.19 811 ARG A CA 1
ATOM 6155 C C . ARG A 1 811 ? 0.363 -17.038 -4.742 1.00 79.19 811 ARG A C 1
ATOM 6157 O O . ARG A 1 811 ? -0.392 -17.795 -5.347 1.00 79.19 811 ARG A O 1
ATOM 6164 N N . PRO A 1 812 ? 0.063 -15.743 -4.524 1.00 87.06 812 PRO A N 1
ATOM 6165 C CA . PRO A 1 812 ? -1.095 -15.100 -5.126 1.00 87.06 812 PRO A CA 1
ATOM 6166 C C . PRO A 1 812 ? -0.919 -14.868 -6.623 1.00 87.06 812 PRO A C 1
ATOM 6168 O O . PRO A 1 812 ? -0.142 -14.007 -7.043 1.00 87.06 812 PRO A O 1
ATOM 6171 N N . LEU A 1 813 ? -1.800 -15.485 -7.404 1.00 90.88 813 LEU A N 1
ATOM 6172 C CA . LEU A 1 813 ? -2.152 -14.955 -8.710 1.00 90.88 813 LEU A CA 1
ATOM 6173 C C . LEU A 1 813 ? -2.885 -13.617 -8.521 1.00 90.88 813 LEU A C 1
ATOM 6175 O O . LEU A 1 813 ? -4.023 -13.601 -8.065 1.00 90.88 813 LEU A O 1
ATOM 6179 N N . ALA A 1 814 ? -2.280 -12.490 -8.879 1.00 93.88 814 ALA A N 1
ATOM 6180 C CA . ALA A 1 814 ? -2.973 -11.202 -8.934 1.00 93.88 814 ALA A CA 1
ATOM 6181 C C . ALA A 1 814 ? -3.516 -10.939 -10.343 1.00 93.88 814 ALA A C 1
ATOM 6183 O O . ALA A 1 814 ? -2.756 -11.017 -11.312 1.00 93.88 814 ALA A O 1
ATOM 6184 N N . ILE A 1 815 ? -4.795 -10.575 -10.468 1.00 94.25 815 ILE A N 1
ATOM 6185 C CA . ILE A 1 815 ? -5.419 -10.205 -11.751 1.00 94.25 815 ILE A CA 1
ATOM 6186 C C . ILE A 1 815 ? -6.197 -8.889 -11.653 1.00 94.25 815 ILE A C 1
ATOM 6188 O O . ILE A 1 815 ? -6.571 -8.449 -10.567 1.00 94.25 815 ILE A O 1
ATOM 6192 N N . ALA A 1 816 ? -6.474 -8.258 -12.797 1.00 93.62 816 ALA A N 1
ATOM 6193 C CA . ALA A 1 816 ? -7.345 -7.085 -12.840 1.00 93.62 816 ALA A CA 1
ATOM 6194 C C . ALA A 1 816 ? -8.815 -7.451 -12.542 1.00 93.62 816 ALA A C 1
ATOM 6196 O O . ALA A 1 816 ? -9.333 -8.432 -13.078 1.00 93.62 816 ALA A O 1
ATOM 6197 N N . ALA A 1 817 ? -9.482 -6.631 -11.724 1.00 93.56 817 ALA A N 1
ATOM 6198 C CA . ALA A 1 817 ? -10.917 -6.715 -11.445 1.00 93.56 817 ALA A CA 1
ATOM 6199 C C . ALA A 1 817 ? -11.784 -6.281 -12.650 1.00 93.56 817 ALA A C 1
ATOM 6201 O O . ALA A 1 817 ? -11.299 -5.668 -13.604 1.00 93.56 817 ALA A O 1
ATOM 6202 N N . ALA A 1 818 ? -13.090 -6.557 -12.599 1.00 92.62 818 ALA A N 1
ATOM 6203 C CA . ALA A 1 818 ? -14.029 -6.115 -13.629 1.00 92.62 818 ALA A CA 1
ATOM 6204 C C . ALA A 1 818 ? -14.117 -4.564 -13.694 1.00 92.62 818 ALA A C 1
ATOM 6206 O O . ALA A 1 818 ? -13.816 -3.895 -12.707 1.00 92.62 818 ALA A O 1
ATOM 6207 N N . PRO A 1 819 ? -14.520 -3.938 -14.819 1.00 90.19 819 PRO A N 1
ATOM 6208 C CA . PRO A 1 819 ? -15.008 -4.520 -16.070 1.00 90.19 819 PRO A CA 1
ATOM 6209 C C . PRO A 1 819 ? -13.906 -5.047 -17.008 1.00 90.19 819 PRO A C 1
ATOM 6211 O O . PRO A 1 819 ? -14.194 -5.324 -18.173 1.00 90.19 819 PRO A O 1
ATOM 6214 N N . THR A 1 820 ? -12.652 -5.199 -16.559 1.00 91.25 820 THR A N 1
ATOM 6215 C CA . THR A 1 820 ? -11.651 -5.930 -17.347 1.00 91.25 820 THR A CA 1
ATOM 6216 C C . THR A 1 820 ? -12.148 -7.352 -17.628 1.00 91.25 820 THR A C 1
ATOM 6218 O O . THR A 1 820 ? -12.575 -8.073 -16.727 1.00 91.25 820 THR A O 1
ATOM 6221 N N . ARG A 1 821 ? -12.113 -7.756 -18.901 1.00 92.88 821 ARG A N 1
ATOM 6222 C CA . ARG A 1 821 ? -12.453 -9.119 -19.325 1.00 92.88 821 ARG A CA 1
ATOM 6223 C C . ARG A 1 821 ? -11.484 -10.123 -18.712 1.00 92.88 821 ARG A C 1
ATOM 6225 O O . ARG A 1 821 ? -10.301 -9.812 -18.600 1.00 92.88 821 ARG A O 1
ATOM 6232 N N . LEU A 1 822 ? -11.938 -11.331 -18.383 1.00 91.50 822 LEU A N 1
ATOM 6233 C CA . LEU A 1 822 ? -11.058 -12.355 -17.812 1.00 91.50 822 LEU A CA 1
ATOM 6234 C C . LEU A 1 822 ? -9.913 -12.738 -18.771 1.00 91.50 822 LEU A C 1
ATOM 6236 O O . LEU A 1 822 ? -8.760 -12.780 -18.348 1.00 91.50 822 LEU A O 1
ATOM 6240 N N . ASP A 1 823 ? -10.198 -12.883 -20.069 1.00 88.81 823 ASP A N 1
ATOM 6241 C CA . ASP A 1 823 ? -9.186 -13.102 -21.120 1.00 88.81 823 ASP A CA 1
ATOM 6242 C C . ASP A 1 823 ? -8.234 -11.912 -21.359 1.00 88.81 823 ASP A C 1
ATOM 6244 O O . ASP A 1 823 ? -7.197 -12.066 -22.002 1.00 88.81 823 ASP A O 1
ATOM 6248 N N . GLY A 1 824 ? -8.552 -10.734 -20.815 1.00 90.25 824 GLY A N 1
ATOM 6249 C CA . GLY A 1 824 ? -7.687 -9.554 -20.798 1.00 90.25 824 GLY A CA 1
ATOM 6250 C C . GLY A 1 824 ? -7.030 -9.272 -19.442 1.00 90.25 824 GLY A C 1
ATOM 6251 O O . GLY A 1 824 ? -6.213 -8.356 -19.351 1.00 90.25 824 GLY A O 1
ATOM 6252 N N . ALA A 1 825 ? -7.358 -10.026 -18.387 1.00 90.69 825 ALA A N 1
ATOM 6253 C CA . ALA A 1 825 ? -7.001 -9.684 -17.007 1.00 90.69 825 ALA A CA 1
ATOM 6254 C C . ALA A 1 825 ? -5.504 -9.843 -16.679 1.00 90.69 825 ALA A C 1
ATOM 6256 O O . ALA A 1 825 ? -5.053 -9.317 -15.663 1.00 90.69 825 ALA A O 1
ATOM 6257 N N . LEU A 1 826 ? -4.751 -10.521 -17.554 1.00 90.50 826 LEU A N 1
ATOM 6258 C CA . LEU A 1 826 ? -3.286 -10.650 -17.554 1.00 90.50 826 LEU A CA 1
ATOM 6259 C C . LEU A 1 826 ? -2.686 -10.380 -18.948 1.00 90.50 826 LEU A C 1
ATOM 6261 O O . LEU A 1 826 ? -1.703 -10.994 -19.341 1.00 90.50 826 LEU A O 1
ATOM 6265 N N . ARG A 1 827 ? -3.292 -9.486 -19.739 1.00 88.38 827 ARG A N 1
ATOM 6266 C CA . ARG A 1 827 ? -2.871 -9.218 -21.124 1.00 88.38 827 ARG A CA 1
ATOM 6267 C C . ARG A 1 827 ? -1.385 -8.830 -21.238 1.00 88.38 827 ARG A C 1
ATOM 6269 O O . ARG A 1 827 ? -0.962 -7.826 -20.665 1.00 88.38 827 ARG A O 1
ATOM 6276 N N . LEU A 1 828 ? -0.652 -9.541 -22.096 1.00 91.12 828 LEU A N 1
ATOM 6277 C CA . LEU A 1 828 ? 0.672 -9.163 -22.602 1.00 91.12 828 LEU A CA 1
ATOM 6278 C C . LEU A 1 828 ? 0.564 -8.629 -24.043 1.00 91.12 828 LEU A C 1
ATOM 6280 O O . LEU A 1 828 ? -0.073 -9.245 -24.895 1.00 91.12 828 LEU A O 1
ATOM 6284 N N . ASP A 1 829 ? 1.199 -7.493 -24.324 1.00 88.44 829 ASP A N 1
ATOM 6285 C CA . ASP A 1 829 ? 1.256 -6.867 -25.647 1.00 88.44 829 ASP A CA 1
ATOM 6286 C C . ASP A 1 829 ? 2.564 -7.154 -26.399 1.00 88.44 829 ASP A C 1
ATOM 6288 O O . ASP A 1 829 ? 3.592 -7.502 -25.822 1.00 88.44 829 ASP A O 1
ATOM 6292 N N . GLY A 1 830 ? 2.540 -6.883 -27.708 1.00 83.50 830 GLY A N 1
ATOM 6293 C CA . GLY A 1 830 ? 3.746 -6.786 -28.536 1.00 83.50 830 GLY A CA 1
ATOM 6294 C C . GLY A 1 830 ? 4.106 -8.048 -29.309 1.00 83.50 830 GLY A C 1
ATOM 6295 O O . GLY A 1 830 ? 5.120 -8.048 -29.999 1.00 83.50 830 GLY A O 1
ATOM 6296 N N . PHE A 1 831 ? 3.290 -9.100 -29.230 1.00 83.75 831 PHE A N 1
ATOM 6297 C CA . PHE A 1 831 ? 3.523 -10.377 -29.906 1.00 83.75 831 PHE A CA 1
ATOM 6298 C C . PHE A 1 831 ? 2.418 -10.682 -30.933 1.00 83.75 831 PHE A C 1
ATOM 6300 O O . PHE A 1 831 ? 1.253 -10.347 -30.694 1.00 83.75 831 PHE A O 1
ATOM 6307 N N . PRO A 1 832 ? 2.746 -11.296 -32.085 1.00 68.50 832 PRO A N 1
ATOM 6308 C CA . PRO A 1 832 ? 1.749 -11.787 -33.031 1.00 68.50 832 PRO A CA 1
ATOM 6309 C C . PRO A 1 832 ? 0.988 -12.979 -32.432 1.00 68.50 832 PRO A C 1
ATOM 6311 O O . PRO A 1 832 ? 1.544 -13.761 -31.667 1.00 68.50 832 PRO A O 1
ATOM 6314 N N . ASN A 1 833 ? -0.282 -13.152 -32.800 1.00 62.62 833 ASN A N 1
ATOM 6315 C CA . ASN A 1 833 ? -1.074 -14.293 -32.336 1.00 62.62 833 ASN A CA 1
ATOM 6316 C C . ASN A 1 833 ? -0.769 -15.561 -33.167 1.00 62.62 833 ASN A C 1
ATOM 6318 O O . ASN A 1 833 ? -0.912 -15.494 -34.391 1.00 62.62 833 ASN A O 1
ATOM 6322 N N . PRO A 1 834 ? -0.464 -16.725 -32.552 1.00 60.69 834 PRO A N 1
ATOM 6323 C CA . PRO A 1 834 ? -0.183 -16.952 -31.128 1.00 60.69 834 PRO A CA 1
ATOM 6324 C C . PRO A 1 834 ? 1.289 -16.642 -30.755 1.00 60.69 834 PRO A C 1
ATOM 6326 O O . PRO A 1 834 ? 2.188 -16.920 -31.556 1.00 60.69 834 PRO A O 1
ATOM 6329 N N . PRO A 1 835 ? 1.551 -16.122 -29.537 1.00 67.12 835 PRO A N 1
ATOM 6330 C CA . PRO A 1 835 ? 2.853 -15.565 -29.150 1.00 67.12 835 PRO A CA 1
ATOM 6331 C C . PRO A 1 835 ? 3.967 -16.607 -29.016 1.00 67.12 835 PRO A C 1
ATOM 6333 O O . PRO A 1 835 ? 5.136 -16.268 -29.169 1.00 67.12 835 PRO A O 1
ATOM 6336 N N . ASP A 1 836 ? 3.628 -17.875 -28.779 1.00 63.81 836 ASP A N 1
ATOM 6337 C CA . ASP A 1 836 ? 4.586 -18.967 -28.570 1.00 63.81 836 ASP A CA 1
ATOM 6338 C C . ASP A 1 836 ? 5.489 -19.240 -29.800 1.00 63.81 836 ASP A C 1
ATOM 6340 O O . ASP A 1 836 ? 6.515 -19.906 -29.675 1.00 63.81 836 ASP A O 1
ATOM 6344 N N . ASN A 1 837 ? 5.150 -18.679 -30.971 1.00 66.75 837 ASN A N 1
ATOM 6345 C CA . ASN A 1 837 ? 5.962 -18.706 -32.196 1.00 66.75 837 ASN A CA 1
ATOM 6346 C C . ASN A 1 837 ? 6.919 -17.499 -32.359 1.00 66.75 837 ASN A C 1
ATOM 6348 O O . ASN A 1 837 ? 7.704 -17.483 -33.306 1.00 66.75 837 ASN A O 1
ATOM 6352 N N . ASP A 1 838 ? 6.858 -16.469 -31.504 1.00 84.19 838 ASP A N 1
ATOM 6353 C CA . ASP A 1 838 ? 7.738 -15.291 -31.589 1.00 84.19 838 ASP A CA 1
ATOM 6354 C C . ASP A 1 838 ? 9.055 -15.545 -30.828 1.00 84.19 838 ASP A C 1
ATOM 6356 O O . ASP A 1 838 ? 9.068 -15.816 -29.624 1.00 84.19 838 ASP A O 1
ATOM 6360 N N . ALA A 1 839 ? 10.190 -15.417 -31.521 1.00 85.50 839 ALA A N 1
ATOM 6361 C CA . ALA A 1 839 ? 11.516 -15.638 -30.944 1.00 85.50 839 ALA A CA 1
ATOM 6362 C C . ALA A 1 839 ? 11.821 -14.721 -29.740 1.00 85.50 839 ALA A C 1
ATOM 6364 O O . ALA A 1 839 ? 12.513 -15.134 -28.810 1.00 85.50 839 ALA A O 1
ATOM 6365 N N . ARG A 1 840 ? 11.277 -13.497 -29.696 1.00 89.56 840 ARG A N 1
ATOM 6366 C CA . ARG A 1 840 ? 11.414 -12.567 -28.561 1.00 89.56 840 ARG A CA 1
ATOM 6367 C C . ARG A 1 840 ? 10.592 -13.034 -27.355 1.00 89.56 840 ARG A C 1
ATOM 6369 O O . ARG A 1 840 ? 11.034 -12.831 -26.229 1.00 89.56 840 ARG A O 1
ATOM 6376 N N . TYR A 1 841 ? 9.459 -13.711 -27.565 1.00 90.25 841 TYR A N 1
ATOM 6377 C CA . TYR A 1 841 ? 8.671 -14.327 -26.487 1.00 90.25 841 TYR A CA 1
ATOM 6378 C C . TYR A 1 841 ? 9.395 -15.547 -25.895 1.00 90.25 841 TYR A C 1
ATOM 6380 O O . TYR A 1 841 ? 9.576 -15.635 -24.682 1.00 90.25 841 TYR A O 1
ATOM 6388 N N . GLN A 1 842 ? 9.907 -16.436 -26.752 1.00 90.56 842 GLN A N 1
ATOM 6389 C CA . GLN A 1 842 ? 10.720 -17.589 -26.334 1.00 90.56 842 GLN A CA 1
ATOM 6390 C C . GLN A 1 842 ? 12.012 -17.155 -25.613 1.00 90.56 842 GLN A C 1
ATOM 6392 O O . GLN A 1 842 ? 12.429 -17.765 -24.624 1.00 90.56 842 GLN A O 1
ATOM 6397 N N . THR A 1 843 ? 12.631 -16.058 -26.061 1.00 93.88 843 THR A N 1
ATOM 6398 C CA . THR A 1 843 ? 13.814 -15.484 -25.403 1.00 93.88 843 THR A CA 1
ATOM 6399 C C . THR A 1 843 ? 13.455 -14.853 -24.056 1.00 93.88 843 THR A C 1
ATOM 6401 O O . THR A 1 843 ? 14.171 -15.084 -23.087 1.00 93.88 843 THR A O 1
ATOM 6404 N N . LEU A 1 844 ? 12.326 -14.139 -23.944 1.00 93.12 844 LEU A N 1
ATOM 6405 C CA . LEU A 1 844 ? 11.820 -13.637 -22.660 1.00 93.12 844 LEU A CA 1
ATOM 6406 C C . LEU A 1 844 ? 11.613 -14.783 -21.657 1.00 93.12 844 LEU A C 1
ATOM 6408 O O . LEU A 1 844 ? 12.146 -14.717 -20.554 1.00 93.12 844 LEU A O 1
ATOM 6412 N N . GLN A 1 845 ? 10.933 -15.865 -22.054 1.00 92.62 845 GLN A N 1
ATOM 6413 C CA . GLN A 1 845 ? 10.778 -17.062 -21.213 1.00 92.62 845 GLN A CA 1
ATOM 6414 C C . GLN A 1 845 ? 12.129 -17.664 -20.791 1.00 92.62 845 GLN A C 1
ATOM 6416 O O . GLN A 1 845 ? 12.281 -18.087 -19.647 1.00 92.62 845 GLN A O 1
ATOM 6421 N N . SER A 1 846 ? 13.124 -17.661 -21.684 1.00 94.44 846 SER A N 1
ATOM 6422 C CA . SER A 1 846 ? 14.477 -18.153 -21.390 1.00 94.44 846 SER A CA 1
ATOM 6423 C C . SER A 1 846 ? 15.208 -17.284 -20.357 1.00 94.44 846 SER A C 1
ATOM 6425 O O . SER A 1 846 ? 15.854 -17.823 -19.462 1.00 94.44 846 SER A O 1
ATOM 6427 N N . LEU A 1 847 ? 15.072 -15.954 -20.426 1.00 94.94 847 LEU A N 1
ATOM 6428 C CA . LEU A 1 847 ? 15.685 -15.014 -19.475 1.00 94.94 847 LEU A CA 1
ATOM 6429 C C . LEU A 1 847 ? 15.147 -15.165 -18.047 1.00 94.94 847 LEU A C 1
ATOM 6431 O O . LEU A 1 847 ? 15.904 -14.998 -17.088 1.00 94.94 847 LEU A O 1
ATOM 6435 N N . LEU A 1 848 ? 13.870 -15.535 -17.897 1.00 94.06 848 LEU A N 1
ATOM 6436 C CA . LEU A 1 848 ? 13.268 -15.802 -16.586 1.00 94.06 848 LEU A CA 1
ATOM 6437 C C . LEU A 1 848 ? 13.918 -17.001 -15.870 1.00 94.06 848 LEU A C 1
ATOM 6439 O O . LEU A 1 848 ? 13.849 -17.066 -14.648 1.00 94.06 848 LEU A O 1
ATOM 6443 N N . GLN A 1 849 ? 14.590 -17.902 -16.596 1.00 94.19 849 GLN A N 1
ATOM 6444 C CA . GLN A 1 849 ? 15.303 -19.058 -16.032 1.00 94.19 849 GLN A CA 1
ATOM 6445 C C . GLN A 1 849 ? 16.775 -18.765 -15.675 1.00 94.19 849 GLN A C 1
ATOM 6447 O O . GLN A 1 849 ? 17.472 -19.654 -15.191 1.00 94.19 849 GLN A O 1
ATOM 6452 N N . LEU A 1 850 ? 17.275 -17.546 -15.915 1.00 91.06 850 LEU A N 1
ATOM 6453 C CA . LEU A 1 850 ? 18.667 -17.165 -15.639 1.00 91.06 850 LEU A CA 1
ATOM 6454 C C . LEU A 1 850 ? 18.835 -16.503 -14.263 1.00 91.06 850 LEU A C 1
ATOM 6456 O O . LEU A 1 850 ? 17.868 -16.051 -13.651 1.00 91.06 850 LEU A O 1
ATOM 6460 N N . ASP A 1 851 ? 20.081 -16.437 -13.786 1.00 87.25 851 ASP A N 1
ATOM 6461 C CA . ASP A 1 851 ? 20.503 -15.819 -12.517 1.00 87.25 851 ASP A CA 1
ATOM 6462 C C . ASP A 1 851 ? 19.728 -16.300 -11.266 1.00 87.25 851 ASP A C 1
ATOM 6464 O O . ASP A 1 851 ? 19.648 -15.589 -10.265 1.00 87.25 851 ASP A O 1
ATOM 6468 N N . GLN A 1 852 ? 19.151 -17.508 -11.292 1.00 88.94 852 GLN A N 1
ATOM 6469 C CA . GLN A 1 852 ? 18.221 -17.988 -10.256 1.00 88.94 852 GLN A CA 1
ATOM 6470 C C . GLN A 1 852 ? 18.855 -18.235 -8.874 1.00 88.94 852 GLN A C 1
ATOM 6472 O O . GLN A 1 852 ? 18.128 -18.524 -7.927 1.00 88.94 852 GLN A O 1
ATOM 6477 N N . SER A 1 853 ? 20.171 -18.077 -8.700 1.00 86.44 853 SER A N 1
ATOM 6478 C CA . SER A 1 853 ? 20.794 -17.997 -7.368 1.00 86.44 853 SER A CA 1
ATOM 6479 C C . SER A 1 853 ? 20.481 -16.676 -6.649 1.00 86.44 853 SER A C 1
ATOM 6481 O O . SER A 1 853 ? 20.414 -16.656 -5.419 1.00 86.44 853 SER A O 1
ATOM 6483 N N . LEU A 1 854 ? 20.221 -15.593 -7.390 1.00 88.00 854 LEU A N 1
ATOM 6484 C CA . LEU A 1 854 ? 19.994 -14.255 -6.850 1.00 88.00 854 LEU A CA 1
ATOM 6485 C C . LEU A 1 854 ? 18.541 -14.103 -6.383 1.00 88.00 854 LEU A C 1
ATOM 6487 O O . LEU A 1 854 ? 17.611 -14.122 -7.189 1.00 88.00 854 LEU A O 1
ATOM 6491 N N . THR A 1 855 ? 18.341 -13.915 -5.081 1.00 90.12 855 THR A N 1
ATOM 6492 C CA . THR A 1 855 ? 17.040 -13.975 -4.397 1.00 90.12 855 THR A CA 1
ATOM 6493 C C . THR A 1 855 ? 16.002 -13.020 -4.983 1.00 90.12 855 THR A C 1
ATOM 6495 O O . THR A 1 855 ? 14.877 -13.425 -5.274 1.00 90.12 855 THR A O 1
ATOM 6498 N N . LEU A 1 856 ? 16.383 -11.763 -5.231 1.00 92.38 856 LEU A N 1
ATOM 6499 C CA . LEU A 1 856 ? 15.472 -10.762 -5.802 1.00 92.38 856 LEU A CA 1
ATOM 6500 C C . LEU A 1 856 ? 15.076 -11.113 -7.251 1.00 92.38 856 LEU A C 1
ATOM 6502 O O . LEU A 1 856 ? 13.941 -10.893 -7.669 1.00 92.38 856 LEU A O 1
ATOM 6506 N N . VAL A 1 857 ? 16.003 -11.695 -8.017 1.00 92.81 857 VAL A N 1
ATOM 6507 C CA . VAL A 1 857 ? 15.785 -12.071 -9.423 1.00 92.81 857 VAL A CA 1
ATOM 6508 C C . VAL A 1 857 ? 14.916 -13.321 -9.512 1.00 92.81 857 VAL A C 1
ATOM 6510 O O . VAL A 1 857 ? 13.983 -13.347 -10.306 1.00 92.81 857 VAL A O 1
ATOM 6513 N N . ARG A 1 858 ? 15.170 -14.319 -8.656 1.00 91.44 858 ARG A N 1
ATOM 6514 C CA . ARG A 1 858 ? 14.359 -15.534 -8.491 1.00 91.44 858 ARG A CA 1
ATOM 6515 C C . ARG A 1 858 ? 12.903 -15.190 -8.160 1.00 91.44 858 ARG A C 1
ATOM 6517 O O . ARG A 1 858 ? 11.998 -15.662 -8.847 1.00 91.44 858 ARG A O 1
ATOM 6524 N N . GLY A 1 859 ? 12.674 -14.282 -7.206 1.00 90.06 859 GLY A N 1
ATOM 6525 C CA . GLY A 1 859 ? 11.338 -13.768 -6.881 1.00 90.06 859 GLY A CA 1
ATOM 6526 C C . GLY A 1 859 ? 10.637 -13.095 -8.070 1.00 90.06 859 GLY A C 1
ATOM 6527 O O . GLY A 1 859 ? 9.511 -13.460 -8.413 1.00 90.06 859 GLY A O 1
ATOM 6528 N N . ALA A 1 860 ? 11.310 -12.157 -8.749 1.00 94.25 860 ALA A N 1
ATOM 6529 C CA . ALA A 1 860 ? 10.745 -11.461 -9.911 1.00 94.25 860 ALA A CA 1
ATOM 6530 C C . ALA A 1 860 ? 10.489 -12.403 -11.108 1.00 94.25 860 ALA A C 1
ATOM 6532 O O . ALA A 1 860 ? 9.450 -12.305 -11.769 1.00 94.25 860 ALA A O 1
ATOM 6533 N N . SER A 1 861 ? 11.393 -13.359 -11.350 1.00 94.00 861 SER A N 1
ATOM 6534 C CA . SER A 1 861 ? 11.248 -14.397 -12.373 1.00 94.00 861 SER A CA 1
ATOM 6535 C C . SER A 1 861 ? 10.058 -15.303 -12.110 1.00 94.00 861 SER A C 1
ATOM 6537 O O . SER A 1 861 ? 9.275 -15.538 -13.028 1.00 94.00 861 SER A O 1
ATOM 6539 N N . ARG A 1 862 ? 9.892 -15.785 -10.870 1.00 89.19 862 ARG A N 1
ATOM 6540 C CA . ARG A 1 862 ? 8.793 -16.681 -10.495 1.00 89.19 862 ARG A CA 1
ATOM 6541 C C . ARG A 1 862 ? 7.437 -16.032 -10.779 1.00 89.19 862 ARG A C 1
ATOM 6543 O O . ARG A 1 862 ? 6.649 -16.602 -11.528 1.00 89.19 862 ARG A O 1
ATOM 6550 N N . VAL A 1 863 ? 7.226 -14.814 -10.275 1.00 90.88 863 VAL A N 1
ATOM 6551 C CA . VAL A 1 863 ? 5.987 -14.034 -10.472 1.00 90.88 863 VAL A CA 1
ATOM 6552 C C . VAL A 1 863 ? 5.703 -13.765 -11.956 1.00 90.88 863 VAL A C 1
ATOM 6554 O O . VAL A 1 863 ? 4.562 -13.879 -12.403 1.00 90.88 863 VAL A O 1
ATOM 6557 N N . THR A 1 864 ? 6.732 -13.444 -12.745 1.00 94.31 864 THR A N 1
ATOM 6558 C CA . THR A 1 864 ? 6.558 -13.158 -14.180 1.00 94.31 864 THR A CA 1
ATOM 6559 C C . THR A 1 864 ? 6.280 -14.438 -14.982 1.00 94.31 864 THR A C 1
ATOM 6561 O O . THR A 1 864 ? 5.423 -14.446 -15.862 1.00 94.31 864 THR A O 1
ATOM 6564 N N . ASN A 1 865 ? 6.949 -15.551 -14.667 1.00 91.06 865 ASN A N 1
ATOM 6565 C CA . ASN A 1 865 ? 6.750 -16.840 -15.339 1.00 91.06 865 ASN A CA 1
ATOM 6566 C C . ASN A 1 865 ? 5.370 -17.454 -15.030 1.00 91.06 865 ASN A C 1
ATOM 6568 O O . ASN A 1 865 ? 4.728 -18.032 -15.911 1.00 91.06 865 ASN A O 1
ATOM 6572 N N . GLU A 1 866 ? 4.892 -17.282 -13.797 1.00 87.44 866 GLU A N 1
ATOM 6573 C CA . GLU A 1 866 ? 3.521 -17.585 -13.380 1.00 87.44 866 GLU A CA 1
ATOM 6574 C C . GLU A 1 866 ? 2.511 -16.777 -14.212 1.00 87.44 866 GLU A C 1
ATOM 6576 O O . GLU A 1 866 ? 1.624 -17.356 -14.842 1.00 87.44 866 GLU A O 1
ATOM 6581 N N . ALA A 1 867 ? 2.719 -15.461 -14.341 1.00 91.81 867 ALA A N 1
ATOM 6582 C CA . ALA A 1 867 ? 1.874 -14.587 -15.153 1.00 91.81 867 ALA A CA 1
ATOM 6583 C C . ALA A 1 867 ? 1.808 -15.013 -16.633 1.00 91.81 867 ALA A C 1
ATOM 6585 O O . ALA A 1 867 ? 0.717 -15.126 -17.189 1.00 91.81 867 ALA A O 1
ATOM 6586 N N . LEU A 1 868 ? 2.951 -15.323 -17.261 1.00 89.94 868 LEU A N 1
ATOM 6587 C CA . LEU A 1 868 ? 3.021 -15.818 -18.648 1.00 89.94 868 LEU A CA 1
ATOM 6588 C C . LEU A 1 868 ? 2.381 -17.203 -18.843 1.00 89.94 868 LEU A C 1
ATOM 6590 O O . LEU A 1 868 ? 2.025 -17.581 -19.962 1.00 89.94 868 LEU A O 1
ATOM 6594 N N . THR A 1 869 ? 2.262 -17.989 -17.776 1.00 85.81 869 THR A N 1
ATOM 6595 C CA . THR A 1 869 ? 1.603 -19.299 -17.809 1.00 85.81 869 THR A CA 1
ATOM 6596 C C . THR A 1 869 ? 0.091 -19.138 -17.688 1.00 85.81 869 THR A C 1
ATOM 6598 O O . THR A 1 869 ? -0.653 -19.712 -18.484 1.00 85.81 869 THR A O 1
ATOM 6601 N N . VAL A 1 870 ? -0.369 -18.291 -16.765 1.00 87.25 870 VAL A N 1
ATOM 6602 C CA . VAL A 1 870 ? -1.800 -18.075 -16.531 1.00 87.25 870 VAL A CA 1
ATOM 6603 C C . VAL A 1 870 ? -2.448 -17.169 -17.586 1.00 87.25 870 VAL A C 1
ATOM 6605 O O . VAL A 1 870 ? -3.594 -17.419 -17.946 1.00 87.25 870 VAL A O 1
ATOM 6608 N N . GLU A 1 871 ? -1.733 -16.205 -18.179 1.00 88.62 871 GLU A N 1
ATOM 6609 C CA . GLU A 1 871 ? -2.214 -15.424 -19.338 1.00 88.62 871 GLU A CA 1
ATOM 6610 C C . GLU A 1 871 ? -2.717 -16.343 -20.458 1.00 88.62 871 GLU A C 1
ATOM 6612 O O . GLU A 1 871 ? -3.846 -16.197 -20.928 1.00 88.62 871 GLU A O 1
ATOM 6617 N N . ARG A 1 872 ? -1.919 -17.356 -20.818 1.00 81.19 872 ARG A N 1
ATOM 6618 C CA . ARG A 1 872 ? -2.260 -18.319 -21.872 1.00 81.19 872 ARG A CA 1
ATOM 6619 C C . ARG A 1 872 ? -3.479 -19.168 -21.500 1.00 81.19 872 ARG A C 1
ATOM 6621 O O . ARG A 1 872 ? -4.303 -19.439 -22.372 1.00 81.19 872 ARG A O 1
ATOM 6628 N N . ALA A 1 873 ? -3.632 -19.533 -20.224 1.00 81.19 873 ALA A N 1
ATOM 6629 C CA . ALA A 1 873 ? -4.797 -20.265 -19.723 1.00 81.19 873 ALA A CA 1
ATOM 6630 C C . ALA A 1 873 ? -6.082 -19.412 -19.739 1.00 81.19 873 ALA A C 1
ATOM 6632 O O . ALA A 1 873 ? -7.109 -19.864 -20.243 1.00 81.19 873 ALA A O 1
ATOM 6633 N N . LEU A 1 874 ? -6.031 -18.163 -19.261 1.00 85.31 874 LEU A N 1
ATOM 6634 C CA . LEU A 1 874 ? -7.184 -17.252 -19.267 1.00 85.31 874 LEU A CA 1
ATOM 6635 C C . LEU A 1 874 ? -7.594 -16.861 -20.694 1.00 85.31 874 LEU A C 1
ATOM 6637 O O . LEU A 1 874 ? -8.782 -16.852 -21.009 1.00 85.31 874 LEU A O 1
ATOM 6641 N N . ARG A 1 875 ? -6.626 -16.623 -21.588 1.00 83.75 875 ARG A N 1
ATOM 6642 C CA . ARG A 1 875 ? -6.877 -16.364 -23.015 1.00 83.75 875 ARG A CA 1
ATOM 6643 C C . ARG A 1 875 ? -7.503 -17.568 -23.730 1.00 83.75 875 ARG A C 1
ATOM 6645 O O . ARG A 1 875 ? -8.289 -17.376 -24.653 1.00 83.75 875 ARG A O 1
ATOM 6652 N N . ALA A 1 876 ? -7.169 -18.794 -23.319 1.00 79.31 876 ALA A N 1
ATOM 6653 C CA . ALA A 1 876 ? -7.786 -20.015 -23.840 1.00 79.31 876 ALA A CA 1
ATOM 6654 C C . ALA A 1 876 ? -9.198 -20.266 -23.276 1.00 79.31 876 ALA A C 1
ATOM 6656 O O . ALA A 1 876 ? -10.035 -20.829 -23.980 1.00 79.31 876 ALA A O 1
ATOM 6657 N N . ALA A 1 877 ? -9.477 -19.837 -22.039 1.00 76.88 877 ALA A N 1
ATOM 6658 C CA . ALA A 1 877 ? -10.805 -19.922 -21.432 1.00 76.88 877 ALA A CA 1
ATOM 6659 C C . ALA A 1 877 ? -11.785 -18.882 -22.012 1.00 76.88 877 ALA A C 1
ATOM 6661 O O . ALA A 1 877 ? -12.922 -19.219 -22.339 1.00 76.88 877 ALA A O 1
ATOM 6662 N N . GLY A 1 878 ? -11.343 -17.631 -22.178 1.00 85.81 878 GLY A N 1
ATOM 6663 C CA . GLY A 1 878 ? -12.185 -16.511 -22.604 1.00 85.81 878 GLY A CA 1
ATOM 6664 C C . GLY A 1 878 ? -12.712 -15.668 -21.433 1.00 85.81 878 GLY A C 1
ATOM 6665 O O . GLY A 1 878 ? -12.226 -15.735 -20.306 1.00 85.81 878 GLY A O 1
ATOM 6666 N N . ASP A 1 879 ? -13.735 -14.858 -21.702 1.00 90.12 879 ASP A N 1
ATOM 6667 C CA . ASP A 1 879 ? -14.462 -14.060 -20.704 1.00 90.12 879 ASP A CA 1
ATOM 6668 C C . ASP A 1 879 ? -15.875 -14.640 -20.536 1.00 90.12 879 ASP A C 1
ATOM 6670 O O . ASP A 1 879 ? -16.632 -14.653 -21.514 1.00 90.12 879 ASP A O 1
ATOM 6674 N N . PRO A 1 880 ? -16.245 -15.156 -19.351 1.00 87.50 880 PRO A N 1
ATOM 6675 C CA . PRO A 1 880 ? -17.494 -15.877 -19.175 1.00 87.50 880 PRO A CA 1
ATOM 6676 C C . PRO A 1 880 ? -18.643 -14.922 -18.852 1.00 87.50 880 PRO A C 1
ATOM 6678 O O . PRO A 1 880 ? -18.471 -13.895 -18.189 1.00 87.50 880 PRO A O 1
ATOM 6681 N N . ALA A 1 881 ? -19.850 -15.308 -19.263 1.00 86.38 881 ALA A N 1
ATOM 6682 C CA . ALA A 1 881 ? -21.062 -14.681 -18.761 1.00 86.38 881 ALA A CA 1
ATOM 6683 C C . ALA A 1 881 ? -21.317 -15.137 -17.315 1.00 86.38 881 ALA A C 1
ATOM 6685 O O . ALA A 1 881 ? -21.452 -16.329 -17.041 1.00 86.38 881 ALA A O 1
ATOM 6686 N N . VAL A 1 882 ? -21.425 -14.170 -16.408 1.00 90.06 882 VAL A N 1
ATOM 6687 C CA . VAL A 1 882 ? -21.949 -14.336 -15.046 1.00 90.06 882 VAL A CA 1
ATOM 6688 C C . VAL A 1 882 ? -23.194 -13.456 -14.889 1.00 90.06 882 VAL A C 1
ATOM 6690 O O . VAL A 1 882 ? -23.393 -12.554 -15.711 1.00 90.06 882 VAL A O 1
ATOM 6693 N N . PRO A 1 883 ? -24.053 -13.683 -13.878 1.00 85.25 883 PRO A N 1
ATOM 6694 C CA . PRO A 1 883 ? -25.170 -12.785 -13.599 1.00 85.25 883 PRO A CA 1
ATOM 6695 C C . PRO A 1 883 ? -24.695 -11.333 -13.445 1.00 85.25 883 PRO A C 1
ATOM 6697 O O . PRO A 1 883 ? -23.623 -11.103 -12.879 1.00 85.25 883 PRO A O 1
ATOM 6700 N N . PRO A 1 884 ? -25.446 -10.349 -13.968 1.00 73.44 884 PRO A N 1
ATOM 6701 C CA . PRO A 1 884 ? -24.990 -8.969 -14.006 1.00 73.44 884 PRO A CA 1
ATOM 6702 C C . PRO A 1 884 ? -24.912 -8.387 -12.595 1.00 73.44 884 PRO A C 1
ATOM 6704 O O . PRO A 1 884 ? -25.928 -8.230 -11.920 1.00 73.44 884 PRO A O 1
ATOM 6707 N N . PHE A 1 885 ? -23.706 -8.003 -12.177 1.00 84.44 885 PHE A N 1
ATOM 6708 C CA . PHE A 1 885 ? -23.532 -7.178 -10.986 1.00 84.44 885 PHE A CA 1
ATOM 6709 C C . PHE A 1 885 ? -24.155 -5.792 -11.238 1.00 84.44 885 PHE A C 1
ATOM 6711 O O . PHE A 1 885 ? -24.076 -5.300 -12.370 1.00 84.44 885 PHE A O 1
ATOM 6718 N N . PRO A 1 886 ? -24.798 -5.155 -10.238 1.00 66.62 886 PRO A N 1
ATOM 6719 C CA . PRO A 1 886 ? -25.544 -3.919 -10.446 1.00 66.62 886 PRO A CA 1
ATOM 6720 C C . PRO A 1 886 ? -24.614 -2.817 -10.965 1.00 66.62 886 PRO A C 1
ATOM 6722 O O . PRO A 1 886 ? -23.687 -2.376 -10.290 1.00 66.62 886 PRO A O 1
ATOM 6725 N N . LEU A 1 887 ? -24.852 -2.392 -12.208 1.00 53.12 887 LEU A N 1
ATOM 6726 C CA . LEU A 1 887 ? -23.911 -1.558 -12.964 1.00 53.12 887 LEU A CA 1
ATOM 6727 C C . LEU A 1 887 ? -23.921 -0.076 -12.550 1.00 53.12 887 LEU A C 1
ATOM 6729 O O . LEU A 1 887 ? -23.016 0.663 -12.932 1.00 53.12 887 LEU A O 1
ATOM 6733 N N . ASN A 1 888 ? -24.934 0.359 -11.795 1.00 57.06 888 ASN A N 1
ATOM 6734 C CA . ASN A 1 888 ? -25.185 1.758 -11.456 1.00 57.06 888 ASN A CA 1
ATOM 6735 C C . ASN A 1 888 ? -25.476 1.917 -9.949 1.00 57.06 888 ASN A C 1
ATOM 6737 O O . ASN A 1 888 ? -26.589 1.593 -9.531 1.00 57.06 888 ASN A O 1
ATOM 6741 N N . PRO A 1 889 ? -24.536 2.452 -9.146 1.00 63.09 889 PRO A N 1
ATOM 6742 C CA . PRO A 1 889 ? -23.121 2.668 -9.464 1.00 63.09 889 PRO A CA 1
ATOM 6743 C C . PRO A 1 889 ? -22.317 1.355 -9.418 1.00 63.09 889 PRO A C 1
ATOM 6745 O O . PRO A 1 889 ? -22.504 0.546 -8.511 1.00 63.09 889 PRO A O 1
ATOM 6748 N N . ARG A 1 890 ? -21.351 1.168 -10.331 1.00 78.12 890 ARG A N 1
ATOM 6749 C CA . ARG A 1 890 ? -20.288 0.164 -10.135 1.00 78.12 890 ARG A CA 1
ATOM 6750 C C . ARG A 1 890 ? -19.463 0.531 -8.898 1.00 78.12 890 ARG A C 1
ATOM 6752 O O . ARG A 1 890 ? -19.018 1.668 -8.765 1.00 78.12 890 ARG A O 1
ATOM 6759 N N . THR A 1 891 ? -19.230 -0.444 -8.025 1.00 90.69 891 THR A N 1
ATOM 6760 C CA . THR A 1 891 ? -18.461 -0.301 -6.778 1.00 90.69 891 THR A CA 1
ATOM 6761 C C . THR A 1 891 ? -17.135 -1.056 -6.876 1.00 90.69 891 THR A C 1
ATOM 6763 O O . THR A 1 891 ? -17.026 -2.016 -7.642 1.00 90.69 891 THR A O 1
ATOM 6766 N N . SER A 1 892 ? -16.117 -0.664 -6.098 1.00 91.19 892 SER A N 1
ATOM 6767 C CA . SER A 1 892 ? -14.808 -1.343 -6.145 1.00 91.19 892 SER A CA 1
ATOM 6768 C C . SER A 1 892 ? -14.923 -2.816 -5.735 1.00 91.19 892 SER A C 1
ATOM 6770 O O . SER A 1 892 ? -14.454 -3.705 -6.445 1.00 91.19 892 SER A O 1
ATOM 6772 N N . LEU A 1 893 ? -15.631 -3.093 -4.637 1.00 94.94 893 LEU A N 1
ATOM 6773 C CA . LEU A 1 893 ? -15.841 -4.457 -4.152 1.00 94.94 893 LEU A CA 1
ATOM 6774 C C . LEU A 1 893 ? -16.766 -5.276 -5.075 1.00 94.94 893 LEU A C 1
ATOM 6776 O O . LEU A 1 893 ? -16.540 -6.468 -5.268 1.00 94.94 893 LEU A O 1
ATOM 6780 N N . GLY A 1 894 ? -17.762 -4.644 -5.709 1.00 94.81 894 GLY A N 1
ATOM 6781 C CA . GLY A 1 894 ? -18.615 -5.296 -6.709 1.00 94.81 894 GLY A CA 1
ATOM 6782 C C . GLY A 1 894 ? -17.837 -5.713 -7.961 1.00 94.81 894 GLY A C 1
ATOM 6783 O O . GLY A 1 894 ? -17.969 -6.844 -8.416 1.00 94.81 894 GLY A O 1
ATOM 6784 N N . ASN A 1 895 ? -16.959 -4.842 -8.466 1.00 94.56 895 ASN A N 1
ATOM 6785 C CA . ASN A 1 895 ? -16.044 -5.136 -9.575 1.00 94.56 895 ASN A CA 1
ATOM 6786 C C . ASN A 1 895 ? -15.095 -6.313 -9.269 1.00 94.56 895 ASN A C 1
ATOM 6788 O O . ASN A 1 895 ? -14.797 -7.134 -10.139 1.00 94.56 895 ASN A O 1
ATOM 6792 N N . GLN A 1 896 ? -14.608 -6.392 -8.029 1.00 96.75 896 GLN A N 1
ATOM 6793 C CA . GLN A 1 896 ? -13.747 -7.475 -7.552 1.00 96.75 896 GLN A CA 1
ATOM 6794 C C . GLN A 1 896 ? -14.506 -8.810 -7.471 1.00 96.75 896 GLN A C 1
ATOM 6796 O O . GLN A 1 896 ? -14.042 -9.820 -8.002 1.00 96.75 896 GLN A O 1
ATOM 6801 N N . LEU A 1 897 ? -15.700 -8.813 -6.870 1.00 97.12 897 LEU A N 1
ATOM 6802 C CA . LEU A 1 897 ? -16.527 -10.015 -6.736 1.00 97.12 897 LEU A CA 1
ATOM 6803 C C . LEU A 1 897 ? -17.129 -10.488 -8.075 1.00 97.12 897 LEU A C 1
ATOM 6805 O O . LEU A 1 897 ? -17.257 -11.696 -8.270 1.00 97.12 897 LEU A O 1
ATOM 6809 N N . GLU A 1 898 ? -17.396 -9.592 -9.037 1.00 96.12 898 GLU A N 1
ATOM 6810 C CA . GLU A 1 898 ? -17.722 -9.968 -10.427 1.00 96.12 898 GLU A CA 1
ATOM 6811 C C . GLU A 1 898 ? -16.590 -10.811 -11.036 1.00 96.12 898 GLU A C 1
ATOM 6813 O O . GLU A 1 898 ? -16.834 -11.873 -11.611 1.00 96.12 898 GLU A O 1
ATOM 6818 N N . GLN A 1 899 ? -15.336 -10.384 -10.860 1.00 95.75 899 GLN A N 1
ATOM 6819 C CA . GLN A 1 899 ? -14.176 -11.086 -11.410 1.00 95.75 899 GLN A CA 1
ATOM 6820 C C . GLN A 1 899 ? -13.926 -12.443 -10.731 1.00 95.75 899 GLN A C 1
ATOM 6822 O O . GLN A 1 899 ? -13.584 -13.420 -11.401 1.00 95.75 899 GLN A O 1
ATOM 6827 N N . ILE A 1 900 ? -14.158 -12.534 -9.418 1.00 97.31 900 ILE A N 1
ATOM 6828 C CA . ILE A 1 900 ? -14.107 -13.804 -8.680 1.00 97.31 900 ILE A CA 1
ATOM 6829 C C . ILE A 1 900 ? -15.210 -14.755 -9.175 1.00 97.31 900 ILE A C 1
ATOM 6831 O O . ILE A 1 900 ? -14.931 -15.923 -9.447 1.00 97.31 900 ILE A O 1
ATOM 6835 N N . ALA A 1 901 ? -16.438 -14.267 -9.389 1.00 96.94 901 ALA A N 1
ATOM 6836 C CA . ALA A 1 901 ? -17.522 -15.074 -9.953 1.00 96.94 901 ALA A CA 1
ATOM 6837 C C . ALA A 1 901 ? -17.178 -15.602 -11.361 1.00 96.94 901 ALA A C 1
ATOM 6839 O O . ALA A 1 901 ? -17.459 -16.764 -11.668 1.00 96.94 901 ALA A O 1
ATOM 6840 N N . LYS A 1 902 ? -16.507 -14.794 -12.197 1.00 94.94 902 LYS A N 1
ATOM 6841 C CA . LYS A 1 902 ? -16.010 -15.227 -13.514 1.00 94.94 902 LYS A CA 1
ATOM 6842 C C . LYS A 1 902 ? -15.004 -16.377 -13.397 1.00 94.94 902 LYS A C 1
ATOM 6844 O O . LYS A 1 902 ? -15.172 -17.382 -14.088 1.00 94.94 902 LYS A O 1
ATOM 6849 N N . LEU A 1 903 ? -14.022 -16.300 -12.496 1.00 93.50 903 LEU A N 1
ATOM 6850 C CA . LEU A 1 903 ? -13.085 -17.412 -12.261 1.00 93.50 903 LEU A CA 1
ATOM 6851 C C . LEU A 1 903 ? -13.786 -18.675 -11.739 1.00 93.50 903 LEU A C 1
ATOM 6853 O O . LEU A 1 903 ? -13.550 -19.765 -12.261 1.00 93.50 903 LEU A O 1
ATOM 6857 N N . ILE A 1 904 ? -14.699 -18.534 -10.773 1.00 94.62 904 ILE A N 1
ATOM 6858 C CA . ILE A 1 904 ? -15.492 -19.652 -10.233 1.00 94.62 904 ILE A CA 1
ATOM 6859 C C . ILE A 1 904 ? -16.337 -20.318 -11.331 1.00 94.62 904 ILE A C 1
ATOM 6861 O O . ILE A 1 904 ? -16.489 -21.542 -11.336 1.00 94.62 904 ILE A O 1
ATOM 6865 N N . SER A 1 905 ? -16.854 -19.560 -12.304 1.00 91.81 905 SER A N 1
ATOM 6866 C CA . SER A 1 905 ? -17.588 -20.132 -13.442 1.00 91.81 905 SER A CA 1
ATOM 6867 C C . SER A 1 905 ? -16.717 -21.048 -14.321 1.00 91.81 905 SER A C 1
ATOM 6869 O O . SER A 1 905 ? -17.207 -22.072 -14.794 1.00 91.81 905 SER A O 1
ATOM 6871 N N . PHE A 1 906 ? -15.413 -20.760 -14.448 1.00 87.44 906 PHE A N 1
ATOM 6872 C CA . PHE A 1 906 ? -14.452 -21.548 -15.233 1.00 87.44 906 PHE A CA 1
ATOM 6873 C C . PHE A 1 906 ? -13.697 -22.643 -14.462 1.00 87.44 906 PHE A C 1
ATOM 6875 O O . PHE A 1 906 ? -12.930 -23.381 -15.081 1.00 87.44 906 PHE A O 1
ATOM 6882 N N . ARG A 1 907 ? -13.935 -22.817 -13.153 1.00 87.31 907 ARG A N 1
ATOM 6883 C CA . ARG A 1 907 ? -13.291 -23.823 -12.272 1.00 87.31 907 ARG A CA 1
ATOM 6884 C C . ARG A 1 907 ? -12.992 -25.183 -12.927 1.00 87.31 907 ARG A C 1
ATOM 6886 O O . ARG A 1 907 ? -11.887 -25.700 -12.792 1.00 87.31 907 ARG A O 1
ATOM 6893 N N . SER A 1 908 ? -13.949 -25.730 -13.683 1.00 82.81 908 SER A N 1
ATOM 6894 C CA . SER A 1 908 ? -13.866 -27.051 -14.319 1.00 82.81 908 SER A CA 1
ATOM 6895 C C . SER A 1 908 ? -12.941 -27.090 -15.538 1.00 82.81 908 SER A C 1
ATOM 6897 O O . SER A 1 908 ? -12.373 -28.136 -15.825 1.00 82.81 908 SER A O 1
ATOM 6899 N N . ALA A 1 909 ? -12.780 -25.969 -16.246 1.00 80.00 909 ALA A N 1
ATOM 6900 C CA . ALA A 1 909 ? -11.806 -25.820 -17.330 1.00 80.00 909 ALA A CA 1
ATOM 6901 C C . ALA A 1 909 ? -10.391 -25.542 -16.790 1.00 80.00 909 ALA A C 1
ATOM 6903 O O . ALA A 1 909 ? -9.408 -25.896 -17.432 1.00 80.00 909 ALA A O 1
ATOM 6904 N N . LEU A 1 910 ? -10.296 -24.941 -15.598 1.00 80.06 910 LEU A N 1
ATOM 6905 C CA . LEU A 1 910 ? -9.035 -24.680 -14.900 1.00 80.06 910 LEU A CA 1
ATOM 6906 C C . LEU A 1 910 ? -8.512 -25.892 -14.101 1.00 80.06 910 LEU A C 1
ATOM 6908 O O . LEU A 1 910 ? -7.350 -25.885 -13.709 1.00 80.06 910 LEU A O 1
ATOM 6912 N N . GLY A 1 911 ? -9.336 -26.924 -13.873 1.00 80.19 911 GLY A N 1
ATOM 6913 C CA . GLY A 1 911 ? -8.977 -28.138 -13.118 1.00 80.19 911 GLY A CA 1
ATOM 6914 C C . GLY A 1 911 ? -9.071 -28.004 -11.590 1.00 80.19 911 GLY A C 1
ATOM 6915 O O . GLY A 1 911 ? -8.488 -28.809 -10.861 1.00 80.19 911 GLY A O 1
ATOM 6916 N N . MET A 1 912 ? -9.782 -26.986 -11.095 1.00 87.12 912 MET A N 1
ATOM 6917 C CA . MET A 1 912 ? -9.781 -26.610 -9.679 1.00 87.12 912 MET A CA 1
ATOM 6918 C C . MET A 1 912 ? -10.783 -27.416 -8.839 1.00 87.12 912 MET A C 1
ATOM 6920 O O . MET A 1 912 ? -11.943 -27.580 -9.219 1.00 87.12 912 MET A O 1
ATOM 6924 N N . LYS A 1 913 ? -10.347 -27.818 -7.641 1.00 92.62 913 LYS A N 1
ATOM 6925 C CA . LYS A 1 913 ? -11.151 -28.336 -6.519 1.00 92.62 913 LYS A CA 1
ATOM 6926 C C . LYS A 1 913 ? -11.102 -27.450 -5.273 1.00 92.62 913 LYS A C 1
ATOM 6928 O O . LYS A 1 913 ? -12.024 -27.495 -4.463 1.00 92.62 913 LYS A O 1
ATOM 6933 N N . ARG A 1 914 ? -10.037 -26.671 -5.089 1.00 94.69 914 ARG A N 1
ATOM 6934 C CA . ARG A 1 914 ? -9.820 -25.785 -3.940 1.00 94.69 914 ARG A CA 1
ATOM 6935 C C . ARG A 1 914 ? -9.314 -24.438 -4.426 1.00 94.69 914 ARG A C 1
ATOM 6937 O O . ARG A 1 914 ? -8.261 -24.374 -5.059 1.00 94.69 914 ARG A O 1
ATOM 6944 N N . GLN A 1 915 ? -10.073 -23.378 -4.149 1.00 95.69 915 GLN A N 1
ATOM 6945 C CA . GLN A 1 915 ? -9.676 -22.004 -4.467 1.00 95.69 915 GLN A CA 1
ATOM 6946 C C . GLN A 1 915 ? -9.877 -21.054 -3.292 1.00 95.69 915 GLN A C 1
ATOM 6948 O O . GLN A 1 915 ? -10.908 -21.078 -2.623 1.00 95.69 915 GLN A O 1
ATOM 6953 N N . ILE A 1 916 ? -8.899 -20.181 -3.079 1.00 98.44 916 ILE A N 1
ATOM 6954 C CA . ILE A 1 916 ? -8.970 -19.088 -2.113 1.00 98.44 916 ILE A CA 1
ATOM 6955 C C . ILE A 1 916 ? -8.898 -17.776 -2.889 1.00 98.44 916 ILE A C 1
ATOM 6957 O O . ILE A 1 916 ? -7.969 -17.553 -3.662 1.00 98.44 916 ILE A O 1
ATOM 6961 N N . PHE A 1 917 ? -9.869 -16.898 -2.676 1.00 98.50 917 PHE A N 1
ATOM 6962 C CA . PHE A 1 917 ? -9.907 -15.575 -3.282 1.00 98.50 917 PHE A CA 1
ATOM 6963 C C . PHE A 1 917 ? -9.704 -14.486 -2.233 1.00 98.50 917 PHE A C 1
ATOM 6965 O O . PHE A 1 917 ? -10.230 -14.581 -1.123 1.00 98.50 917 PHE A O 1
ATOM 6972 N N . PHE A 1 918 ? -8.979 -13.432 -2.599 1.00 98.38 918 PHE A N 1
ATOM 6973 C CA . PHE A 1 918 ? -8.881 -12.205 -1.816 1.00 98.38 918 PHE A CA 1
ATOM 6974 C C . PHE A 1 918 ? -9.427 -11.009 -2.595 1.00 98.38 918 PHE A C 1
ATOM 6976 O O . PHE A 1 918 ? -9.058 -10.770 -3.746 1.00 98.38 918 PHE A O 1
ATOM 6983 N N . CYS A 1 919 ? -10.259 -10.233 -1.914 1.00 97.00 919 CYS A N 1
ATOM 6984 C CA . CYS A 1 919 ? -10.751 -8.925 -2.317 1.00 97.00 919 CYS A CA 1
ATOM 6985 C C . CYS A 1 919 ? -10.763 -7.993 -1.093 1.00 97.00 919 CYS A C 1
ATOM 6987 O O . CYS A 1 919 ? -10.691 -8.449 0.052 1.00 97.00 919 CYS A O 1
ATOM 6989 N N . SER A 1 920 ? -10.818 -6.682 -1.307 1.00 95.94 920 SER A N 1
ATOM 6990 C CA . SER A 1 920 ? -10.775 -5.707 -0.218 1.00 95.94 920 SER A CA 1
ATOM 6991 C C . SER A 1 920 ? -11.555 -4.427 -0.497 1.00 95.94 920 SER A C 1
ATOM 6993 O O . SER A 1 920 ? -11.881 -4.080 -1.636 1.00 95.94 920 SER A O 1
ATOM 6995 N N . LEU A 1 921 ? -11.844 -3.715 0.589 1.00 94.06 921 LEU A N 1
ATOM 6996 C CA . LEU A 1 921 ? -12.414 -2.378 0.589 1.00 94.06 921 LEU A CA 1
ATOM 6997 C C . LEU A 1 921 ? -11.701 -1.559 1.675 1.00 94.06 921 LEU A C 1
ATOM 6999 O O . LEU A 1 921 ? -11.708 -1.948 2.839 1.00 94.06 921 LEU A O 1
ATOM 7003 N N . GLY A 1 922 ? -11.048 -0.465 1.285 1.00 90.62 922 GLY A N 1
ATOM 7004 C CA . GLY A 1 922 ? -10.413 0.479 2.212 1.00 90.62 922 GLY A CA 1
ATOM 7005 C C . GLY A 1 922 ? -11.320 1.652 2.582 1.00 90.62 922 GLY A C 1
ATOM 7006 O O . GLY A 1 922 ? -12.462 1.727 2.128 1.00 90.62 922 GLY A O 1
ATOM 7007 N N . GLY A 1 923 ? -10.790 2.577 3.383 1.00 88.06 923 GLY A N 1
ATOM 7008 C CA . GLY A 1 923 ? -11.503 3.776 3.839 1.00 88.06 923 GLY A CA 1
ATOM 7009 C C . GLY A 1 923 ? -12.260 3.605 5.160 1.00 88.06 923 GLY A C 1
ATOM 7010 O O . GLY A 1 923 ? -12.979 4.514 5.564 1.00 88.06 923 GLY A O 1
ATOM 7011 N N . PHE A 1 924 ? -12.097 2.476 5.862 1.00 92.19 924 PHE A N 1
ATOM 7012 C CA . PHE A 1 924 ? -12.661 2.292 7.208 1.00 92.19 924 PHE A CA 1
ATOM 7013 C C . PHE A 1 924 ? -11.904 3.071 8.298 1.00 92.19 924 PHE A C 1
ATOM 7015 O O . PHE A 1 924 ? -12.266 2.984 9.471 1.00 92.19 924 PHE A O 1
ATOM 7022 N N . ASP A 1 925 ? -10.901 3.867 7.912 1.00 88.50 925 ASP A N 1
ATOM 7023 C CA . ASP A 1 925 ? -10.011 4.626 8.793 1.00 88.50 925 ASP A CA 1
ATOM 7024 C C . ASP A 1 925 ? -10.671 5.889 9.388 1.00 88.50 925 ASP A C 1
ATOM 7026 O O . ASP A 1 925 ? -10.232 7.025 9.242 1.00 88.50 925 ASP A O 1
ATOM 7030 N N . THR A 1 926 ? -11.839 5.694 9.996 1.00 88.44 926 THR A N 1
ATOM 7031 C CA . THR A 1 926 ? -12.806 6.760 10.292 1.00 88.44 926 THR A CA 1
ATOM 7032 C C . THR A 1 926 ? -12.587 7.424 11.655 1.00 88.44 926 THR A C 1
ATOM 7034 O O . THR A 1 926 ? -13.497 7.535 12.477 1.00 88.44 926 THR A O 1
ATOM 7037 N N . HIS A 1 927 ? -11.373 7.935 11.876 1.00 86.12 927 HIS A N 1
ATOM 7038 C CA . HIS A 1 927 ? -11.061 8.853 12.983 1.00 86.12 927 HIS A CA 1
ATOM 7039 C C . HIS A 1 927 ? -11.840 10.177 12.911 1.00 86.12 927 HIS A C 1
ATOM 7041 O O . HIS A 1 927 ? -12.051 10.839 13.930 1.00 86.12 927 HIS A O 1
ATOM 7047 N N . ASN A 1 928 ? -12.305 10.557 11.725 1.00 82.25 928 ASN A N 1
ATOM 7048 C CA . ASN A 1 928 ? -13.039 11.788 11.469 1.00 82.25 928 ASN A CA 1
ATOM 7049 C C . ASN A 1 928 ? -14.049 11.559 10.342 1.00 82.25 928 ASN A C 1
ATOM 7051 O O . ASN A 1 928 ? -13.871 10.677 9.501 1.00 82.25 928 ASN A O 1
ATOM 7055 N N . GLY A 1 929 ? -15.142 12.325 10.335 1.00 78.38 929 GLY A N 1
ATOM 7056 C CA . GLY A 1 929 ? -16.141 12.276 9.263 1.00 78.38 929 GLY A CA 1
ATOM 7057 C C . GLY A 1 929 ? -16.782 10.899 9.044 1.00 78.38 929 GLY A C 1
ATOM 7058 O O . GLY A 1 929 ? -17.295 10.636 7.953 1.00 78.38 929 GLY A O 1
ATOM 7059 N N . GLN A 1 930 ? -16.776 10.023 10.063 1.00 89.44 930 GLN A N 1
ATOM 7060 C CA . GLN A 1 930 ? -17.414 8.701 10.014 1.00 89.44 930 GLN A CA 1
ATOM 7061 C C . GLN A 1 930 ? -18.881 8.836 9.575 1.00 89.44 930 GLN A C 1
ATOM 7063 O O . GLN A 1 930 ? -19.377 8.046 8.762 1.00 89.44 930 GLN A O 1
ATOM 7068 N N . VAL A 1 931 ? -19.518 9.904 10.069 1.00 88.00 931 VAL A N 1
ATOM 7069 C CA . VAL A 1 931 ? -20.874 10.353 9.751 1.00 88.00 931 VAL A CA 1
ATOM 7070 C C . VAL A 1 931 ? -20.850 11.753 9.123 1.00 88.00 931 VAL A C 1
ATOM 7072 O O . VAL A 1 931 ? -19.998 12.579 9.446 1.00 88.00 931 VAL A O 1
ATOM 7075 N N . THR A 1 932 ? -21.789 12.060 8.226 1.00 81.81 932 THR A N 1
ATOM 7076 C CA . THR A 1 932 ? -21.880 13.380 7.570 1.00 81.81 932 THR A CA 1
ATOM 7077 C C . THR A 1 932 ? -22.901 14.279 8.259 1.00 81.81 932 THR A C 1
ATOM 7079 O O . THR A 1 932 ? -24.041 13.884 8.472 1.00 81.81 932 THR A O 1
ATOM 7082 N N . GLY A 1 933 ? -22.504 15.509 8.609 1.00 72.56 933 GLY A N 1
ATOM 7083 C CA . GLY A 1 933 ? -23.410 16.528 9.161 1.00 72.56 933 GLY A CA 1
ATOM 7084 C C . GLY A 1 933 ? -24.069 16.165 10.500 1.00 72.56 933 GLY A C 1
ATOM 7085 O O . GLY A 1 933 ? -25.106 16.732 10.828 1.00 72.56 933 GLY A O 1
ATOM 7086 N N . GLY A 1 934 ? -23.514 15.201 11.243 1.00 69.44 934 GLY A N 1
ATOM 7087 C CA . GLY A 1 934 ? -24.157 14.636 12.435 1.00 69.44 934 GLY A CA 1
ATOM 7088 C C . GLY A 1 934 ? -25.380 13.758 12.130 1.00 69.44 934 GLY A C 1
ATOM 7089 O O . GLY A 1 934 ? -26.177 13.510 13.029 1.00 69.44 934 GLY A O 1
ATOM 7090 N N . VAL A 1 935 ? -25.550 13.304 10.880 1.00 84.19 935 VAL A N 1
ATOM 7091 C CA . VAL A 1 935 ? -26.594 12.355 10.468 1.00 84.19 935 VAL A CA 1
ATOM 7092 C C . VAL A 1 935 ? -25.995 10.939 10.466 1.00 84.19 935 VAL A C 1
ATOM 7094 O O . VAL A 1 935 ? -25.375 10.544 9.474 1.00 84.19 935 VAL A O 1
ATOM 7097 N N . PRO A 1 936 ? -26.165 10.159 11.551 1.00 86.19 936 PRO A N 1
ATOM 7098 C CA . PRO A 1 936 ? -25.423 8.917 11.803 1.00 86.19 936 PRO A CA 1
ATOM 7099 C C . PRO A 1 936 ? -25.629 7.810 10.763 1.00 86.19 936 PRO A C 1
ATOM 7101 O O . PRO A 1 936 ? -24.770 6.954 10.594 1.00 86.19 936 PRO A O 1
ATOM 7104 N N . THR A 1 937 ? -26.742 7.837 10.030 1.00 91.81 937 THR A N 1
ATOM 7105 C CA . THR A 1 937 ? -27.069 6.865 8.976 1.00 91.81 937 THR A CA 1
ATOM 7106 C C . THR A 1 937 ? -26.410 7.174 7.624 1.00 91.81 937 THR A C 1
ATOM 7108 O O . THR A 1 937 ? -26.664 6.471 6.645 1.00 91.81 937 THR A O 1
ATOM 7111 N N . THR A 1 938 ? -25.579 8.221 7.538 1.00 90.12 938 THR A N 1
ATOM 7112 C CA . THR A 1 938 ? -24.938 8.695 6.300 1.00 90.12 938 THR A CA 1
ATOM 7113 C C . THR A 1 938 ? -23.488 9.109 6.539 1.00 90.12 938 THR A C 1
ATOM 7115 O O . THR A 1 938 ? -23.152 9.591 7.615 1.00 90.12 938 THR A O 1
ATOM 7118 N N . GLY A 1 939 ? -22.626 8.979 5.528 1.00 89.88 939 GLY A N 1
ATOM 7119 C CA . GLY A 1 939 ? -21.204 9.333 5.610 1.00 89.88 939 GLY A CA 1
ATOM 7120 C C . GLY A 1 939 ? -20.294 8.201 5.154 1.00 89.88 939 GLY A C 1
ATOM 7121 O O . GLY A 1 939 ? -20.761 7.234 4.547 1.00 89.88 939 GLY A O 1
ATOM 7122 N N . THR A 1 940 ? -18.993 8.324 5.421 1.00 91.38 940 THR A N 1
ATOM 7123 C CA . THR A 1 940 ? -17.969 7.388 4.933 1.00 91.38 940 THR A CA 1
ATOM 7124 C C . THR A 1 940 ? -18.281 5.948 5.334 1.00 91.38 940 THR A C 1
ATOM 7126 O O . THR A 1 940 ? -18.370 5.077 4.468 1.00 91.38 940 THR A O 1
ATOM 7129 N N . HIS A 1 941 ? -18.565 5.695 6.616 1.00 94.88 941 HIS A N 1
ATOM 7130 C CA . HIS A 1 941 ? -18.856 4.342 7.105 1.00 94.88 941 HIS A CA 1
ATOM 7131 C C . HIS A 1 941 ? -20.149 3.774 6.506 1.00 94.88 941 HIS A C 1
ATOM 7133 O O . HIS A 1 941 ? -20.150 2.665 5.971 1.00 94.88 941 HIS A O 1
ATOM 7139 N N . ALA A 1 942 ? -21.223 4.568 6.476 1.00 95.50 942 ALA A N 1
ATOM 7140 C CA . ALA A 1 942 ? -22.501 4.176 5.882 1.00 95.50 942 ALA A CA 1
ATOM 7141 C C . ALA A 1 942 ? -22.390 3.834 4.381 1.00 95.50 942 ALA A C 1
ATOM 7143 O O . ALA A 1 942 ? -23.022 2.876 3.923 1.00 95.50 942 ALA A O 1
ATOM 7144 N N . ASN A 1 943 ? -21.566 4.574 3.629 1.00 94.19 943 ASN A N 1
ATOM 7145 C CA . ASN A 1 943 ? -21.297 4.338 2.208 1.00 94.19 943 ASN A CA 1
ATOM 7146 C C . ASN A 1 943 ? -20.465 3.064 1.976 1.00 94.19 943 ASN A C 1
ATOM 7148 O O . ASN A 1 943 ? -20.709 2.328 1.019 1.00 94.19 943 ASN A O 1
ATOM 7152 N N . LEU A 1 944 ? -19.494 2.776 2.846 1.00 95.69 944 LEU A N 1
ATOM 7153 C CA . LEU A 1 944 ? -18.681 1.559 2.767 1.00 95.69 944 LEU A CA 1
ATOM 7154 C C . LEU A 1 944 ? -19.497 0.314 3.134 1.00 95.69 944 LEU A C 1
ATOM 7156 O O . LEU A 1 944 ? -19.469 -0.670 2.396 1.00 95.69 944 LEU A O 1
ATOM 7160 N N . LEU A 1 945 ? -20.308 0.379 4.194 1.00 97.31 945 LEU A N 1
ATOM 7161 C CA . LEU A 1 945 ? -21.241 -0.693 4.548 1.00 97.31 945 LEU A CA 1
ATOM 7162 C C . LEU A 1 945 ? -22.266 -0.956 3.429 1.00 97.31 945 LEU A C 1
ATOM 7164 O O . LEU A 1 945 ? -22.578 -2.114 3.161 1.00 97.31 945 LEU A O 1
ATOM 7168 N N . ALA A 1 946 ? -22.730 0.075 2.711 1.00 95.94 946 ALA A N 1
ATOM 7169 C CA . ALA A 1 946 ? -23.589 -0.105 1.536 1.00 95.94 946 ALA A CA 1
ATOM 7170 C C . ALA A 1 946 ? -22.881 -0.868 0.396 1.00 95.94 946 ALA A C 1
ATOM 7172 O O . ALA A 1 946 ? -23.491 -1.730 -0.242 1.00 95.94 946 ALA A O 1
ATOM 7173 N N . GLN A 1 947 ? -21.584 -0.611 0.165 1.00 95.56 947 GLN A N 1
ATOM 7174 C CA . GLN A 1 947 ? -20.787 -1.371 -0.806 1.00 95.56 947 GLN A CA 1
ATOM 7175 C C . GLN A 1 947 ? -20.609 -2.837 -0.386 1.00 95.56 947 GLN A C 1
ATOM 7177 O O . GLN A 1 947 ? -20.793 -3.716 -1.226 1.00 95.56 947 GLN A O 1
ATOM 7182 N N . VAL A 1 948 ? -20.303 -3.111 0.890 1.00 97.06 948 VAL A N 1
ATOM 7183 C CA . VAL A 1 948 ? -20.209 -4.483 1.433 1.00 97.06 948 VAL A CA 1
ATOM 7184 C C . VAL A 1 948 ? -21.538 -5.224 1.257 1.00 97.06 948 VAL A C 1
ATOM 7186 O O . VAL A 1 948 ? -21.570 -6.294 0.652 1.00 97.06 948 VAL A O 1
ATOM 7189 N N . SER A 1 949 ? -22.636 -4.608 1.699 1.00 97.31 949 SER A N 1
ATOM 7190 C CA . SER A 1 949 ? -24.011 -5.116 1.613 1.00 97.31 949 SER A CA 1
ATOM 7191 C C . SER A 1 949 ? -24.409 -5.540 0.197 1.00 97.31 949 SER A C 1
ATOM 7193 O O . SER A 1 949 ? -24.715 -6.711 -0.047 1.00 97.31 949 SER A O 1
ATOM 7195 N N . GLY A 1 950 ? -24.347 -4.607 -0.760 1.00 94.75 950 GLY A N 1
ATOM 7196 C CA . GLY A 1 950 ? -24.754 -4.867 -2.140 1.00 94.75 950 GLY A CA 1
ATOM 7197 C C . GLY A 1 950 ? -23.835 -5.855 -2.860 1.00 94.75 950 GLY A C 1
ATOM 7198 O O . GLY A 1 950 ? -24.317 -6.717 -3.598 1.00 94.75 950 GLY A O 1
ATOM 7199 N N . ALA A 1 951 ? -22.519 -5.772 -2.638 1.00 95.69 951 ALA A N 1
ATOM 7200 C CA . ALA A 1 951 ? -21.554 -6.630 -3.321 1.00 95.69 951 ALA A CA 1
ATOM 7201 C C . ALA A 1 951 ? -21.596 -8.081 -2.805 1.00 95.69 951 ALA A C 1
ATOM 7203 O O . ALA A 1 951 ? -21.594 -9.004 -3.620 1.00 95.69 951 ALA A O 1
ATOM 7204 N N . MET A 1 952 ? -21.716 -8.295 -1.487 1.00 97.38 952 MET A N 1
ATOM 7205 C CA . MET A 1 952 ? -21.879 -9.634 -0.902 1.00 97.38 952 MET A CA 1
ATOM 7206 C C . MET A 1 952 ? -23.187 -10.295 -1.352 1.00 97.38 952 MET A C 1
ATOM 7208 O O . MET A 1 952 ? -23.153 -11.426 -1.836 1.00 97.38 952 MET A O 1
ATOM 7212 N N . LYS A 1 953 ? -24.322 -9.581 -1.287 1.00 96.38 953 LYS A N 1
ATOM 7213 C CA . LYS A 1 953 ? -25.622 -10.096 -1.753 1.00 96.38 953 LYS A CA 1
ATOM 7214 C C . LYS A 1 953 ? -25.584 -10.513 -3.222 1.00 96.38 953 LYS A C 1
ATOM 7216 O O . LYS A 1 953 ? -25.924 -11.648 -3.547 1.00 96.38 953 LYS A O 1
ATOM 7221 N N . THR A 1 954 ? -25.091 -9.628 -4.089 1.00 95.38 954 THR A N 1
ATOM 7222 C CA . THR A 1 954 ? -24.963 -9.904 -5.529 1.00 95.38 954 THR A CA 1
ATOM 7223 C C . THR A 1 954 ? -24.055 -11.107 -5.796 1.00 95.38 954 THR A C 1
ATOM 7225 O O . THR A 1 954 ? -24.370 -11.953 -6.632 1.00 95.38 954 THR A O 1
ATOM 7228 N N . PHE A 1 955 ? -22.934 -11.218 -5.076 1.00 97.25 955 PHE A N 1
ATOM 7229 C CA . PHE A 1 955 ? -22.028 -12.354 -5.213 1.00 97.25 955 PHE A CA 1
ATOM 7230 C C . PHE A 1 955 ? -22.684 -13.669 -4.778 1.00 97.25 955 PHE A C 1
ATOM 7232 O O . PHE A 1 955 ? -22.547 -14.669 -5.480 1.00 97.25 955 PHE A O 1
ATOM 7239 N N . TYR A 1 956 ? -23.453 -13.676 -3.685 1.00 97.75 956 TYR A N 1
ATOM 7240 C CA . TYR A 1 956 ? -24.232 -14.849 -3.289 1.00 97.75 956 TYR A CA 1
ATOM 7241 C C . TYR A 1 956 ? -25.252 -15.253 -4.368 1.00 97.75 956 TYR A C 1
ATOM 7243 O O . TYR A 1 956 ? -25.288 -16.412 -4.776 1.00 97.75 956 TYR A O 1
ATOM 7251 N N . ASP A 1 957 ? -26.019 -14.306 -4.911 1.00 96.50 957 ASP A N 1
ATOM 7252 C CA . ASP A 1 957 ? -26.985 -14.589 -5.984 1.00 96.50 957 ASP A CA 1
ATOM 7253 C C . ASP A 1 957 ? -26.291 -15.136 -7.253 1.00 96.50 957 ASP A C 1
ATOM 7255 O O . ASP A 1 957 ? -26.813 -16.024 -7.943 1.00 96.50 957 ASP A O 1
ATOM 7259 N N . ALA A 1 958 ? -25.065 -14.677 -7.532 1.00 96.12 958 ALA A N 1
ATOM 7260 C CA . ALA A 1 958 ? -24.222 -15.234 -8.583 1.00 96.12 958 ALA A CA 1
ATOM 7261 C C . ALA A 1 958 ? -23.767 -16.677 -8.282 1.00 96.12 958 ALA A C 1
ATOM 7263 O O . ALA A 1 958 ? -23.831 -17.515 -9.183 1.00 96.12 958 ALA A O 1
ATOM 7264 N N . THR A 1 959 ? -23.377 -17.018 -7.044 1.00 96.69 959 THR A N 1
ATOM 7265 C CA . THR A 1 959 ? -23.029 -18.412 -6.688 1.00 96.69 959 THR A CA 1
ATOM 7266 C C . THR A 1 959 ? -24.238 -19.348 -6.726 1.00 96.69 959 THR A C 1
ATOM 7268 O O . THR A 1 959 ? -24.092 -20.497 -7.148 1.00 96.69 959 THR A O 1
ATOM 7271 N N . VAL A 1 960 ? -25.439 -18.868 -6.382 1.00 96.69 960 VAL A N 1
ATOM 7272 C CA . VAL A 1 960 ? -26.699 -19.615 -6.557 1.00 96.69 960 VAL A CA 1
ATOM 7273 C C . VAL A 1 960 ? -26.943 -19.907 -8.037 1.00 96.69 960 VAL A C 1
ATOM 7275 O O . VAL A 1 960 ? -27.141 -21.062 -8.410 1.00 96.69 960 VAL A O 1
ATOM 7278 N N . THR A 1 961 ? -26.850 -18.891 -8.898 1.00 95.25 961 THR A N 1
ATOM 7279 C CA . THR A 1 961 ? -27.090 -19.042 -10.345 1.00 95.25 961 THR A CA 1
ATOM 7280 C C . THR A 1 961 ? -26.038 -19.926 -11.031 1.00 95.25 961 THR A C 1
ATOM 7282 O O . THR A 1 961 ? -26.358 -20.665 -11.958 1.00 95.25 961 THR A O 1
ATOM 7285 N N . LEU A 1 962 ? -24.787 -19.900 -10.558 1.00 92.94 962 LEU A N 1
ATOM 7286 C CA . LEU A 1 962 ? -23.696 -20.767 -11.025 1.00 92.94 962 LEU A CA 1
ATOM 7287 C C . LEU A 1 962 ? -23.757 -22.205 -10.464 1.00 92.94 962 LEU A C 1
ATOM 7289 O O . LEU A 1 962 ? -22.898 -23.026 -10.807 1.00 92.94 962 LEU A O 1
ATOM 7293 N N . GLY A 1 963 ? -24.737 -22.516 -9.605 1.00 94.62 963 GLY A N 1
ATOM 7294 C CA . GLY A 1 963 ? -24.915 -23.837 -8.996 1.00 94.62 963 GLY A CA 1
ATOM 7295 C C . GLY A 1 963 ? -23.826 -24.211 -7.984 1.00 94.62 963 GLY A C 1
ATOM 7296 O O . GLY A 1 963 ? -23.504 -25.389 -7.858 1.00 94.62 963 GLY A O 1
ATOM 7297 N N . VAL A 1 964 ? -23.225 -23.219 -7.313 1.00 95.31 964 VAL A N 1
ATOM 7298 C CA . VAL A 1 964 ? -22.074 -23.387 -6.400 1.00 95.31 964 VAL A CA 1
ATOM 7299 C C . VAL A 1 964 ? -22.259 -22.769 -5.009 1.00 95.31 964 VAL A C 1
ATOM 7301 O O . VAL A 1 964 ? -21.302 -22.683 -4.244 1.00 95.31 964 VAL A O 1
ATOM 7304 N N . ALA A 1 965 ? -23.462 -22.319 -4.644 1.00 96.44 965 ALA A N 1
ATOM 7305 C CA . ALA A 1 965 ? -23.685 -21.624 -3.371 1.00 96.44 965 ALA A CA 1
ATOM 7306 C C . ALA A 1 965 ? -23.284 -22.445 -2.128 1.00 96.44 965 ALA A C 1
ATOM 7308 O O . ALA A 1 965 ? -22.793 -21.872 -1.161 1.00 96.44 965 ALA A O 1
ATOM 7309 N N . SER A 1 966 ? -23.439 -23.775 -2.140 1.00 95.81 966 SER A N 1
ATOM 7310 C CA . SER A 1 966 ? -22.991 -24.657 -1.047 1.00 95.81 966 SER A CA 1
ATOM 7311 C C . SER A 1 966 ? -21.481 -24.930 -1.042 1.00 95.81 966 SER A C 1
ATOM 7313 O O . SER A 1 966 ? -20.959 -25.430 -0.052 1.00 95.81 966 SER A O 1
ATOM 7315 N N . GLN A 1 967 ? -20.776 -24.577 -2.116 1.00 96.81 967 GLN A N 1
ATOM 7316 C CA . GLN A 1 967 ? -19.335 -24.749 -2.291 1.00 96.81 967 GLN A CA 1
ATOM 7317 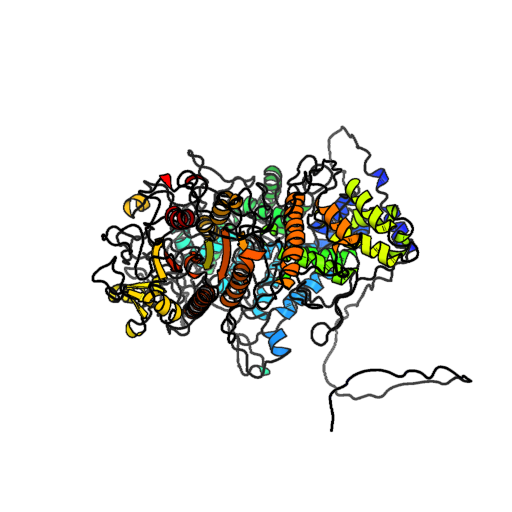C C . GLN A 1 967 ? -18.545 -23.464 -2.014 1.00 96.81 967 GLN A C 1
ATOM 7319 O O . GLN A 1 967 ? -17.322 -23.520 -1.951 1.00 96.81 967 GLN A O 1
ATOM 7324 N N . VAL A 1 968 ? -19.203 -22.309 -1.863 1.00 98.12 968 VAL A N 1
ATOM 7325 C CA . VAL A 1 968 ? -18.543 -21.008 -1.678 1.00 98.12 968 VAL A CA 1
ATOM 7326 C C . VAL A 1 968 ? -18.888 -20.413 -0.315 1.00 98.12 968 VAL A C 1
ATOM 7328 O O . VAL A 1 968 ? -20.061 -20.211 -0.002 1.00 98.12 968 VAL A O 1
ATOM 7331 N N . THR A 1 969 ? -17.852 -20.073 0.455 1.00 98.69 969 THR A N 1
ATOM 7332 C CA . THR A 1 969 ? -17.965 -19.321 1.711 1.00 98.69 969 THR A CA 1
ATOM 7333 C C . THR A 1 969 ? -17.159 -18.029 1.624 1.00 98.69 969 THR A C 1
ATOM 7335 O O . THR A 1 969 ? -15.940 -18.042 1.449 1.00 98.69 969 THR A O 1
ATOM 7338 N N . THR A 1 970 ? -17.844 -16.901 1.763 1.00 98.81 970 THR A N 1
ATOM 7339 C CA . THR A 1 970 ? -17.268 -15.557 1.856 1.00 98.81 970 THR A CA 1
ATOM 7340 C C . THR A 1 970 ? -17.204 -15.125 3.315 1.00 98.81 970 THR A C 1
ATOM 7342 O O . THR A 1 970 ? -18.133 -15.388 4.072 1.00 98.81 970 THR A O 1
ATOM 7345 N N . PHE A 1 971 ? -16.141 -14.442 3.724 1.00 98.81 971 PHE A N 1
ATOM 7346 C CA . PHE A 1 971 ? -15.963 -13.993 5.104 1.00 98.81 971 PHE A CA 1
ATOM 7347 C C . PHE A 1 971 ? -15.224 -12.652 5.170 1.00 98.81 971 PHE A C 1
ATOM 7349 O O . PHE A 1 971 ? -14.456 -12.324 4.262 1.00 98.81 971 PHE A O 1
ATOM 7356 N N . THR A 1 972 ? -15.455 -11.874 6.230 1.00 98.56 972 THR A N 1
ATOM 7357 C CA . THR A 1 972 ? -14.787 -10.579 6.434 1.00 98.56 972 THR A CA 1
ATOM 7358 C C . THR A 1 972 ? -13.599 -10.671 7.393 1.00 98.56 972 THR A C 1
ATOM 7360 O O . THR A 1 972 ? -13.602 -11.443 8.349 1.00 98.56 972 THR A O 1
ATOM 7363 N N . LEU A 1 973 ? -12.586 -9.842 7.147 1.00 97.62 973 LEU A N 1
ATOM 7364 C CA . LEU A 1 973 ? -11.500 -9.517 8.076 1.00 97.62 973 LEU A CA 1
ATOM 7365 C C . LEU A 1 973 ? -11.384 -7.987 8.183 1.00 97.62 973 LEU A C 1
ATOM 7367 O O . LEU A 1 973 ? -11.847 -7.265 7.304 1.00 97.62 973 LEU A O 1
ATOM 7371 N N . SER A 1 974 ? -10.751 -7.489 9.240 1.00 95.56 974 SER A N 1
ATOM 7372 C CA . SER A 1 974 ? -10.513 -6.060 9.499 1.00 95.56 974 SER A CA 1
ATOM 7373 C C . SER A 1 974 ? -9.230 -5.928 10.315 1.00 95.56 974 SER A C 1
ATOM 7375 O O . SER A 1 974 ? -8.928 -6.853 11.059 1.00 95.56 974 SER A O 1
ATOM 7377 N N . ASP A 1 975 ? -8.497 -4.815 10.224 1.00 89.50 975 ASP A N 1
ATOM 7378 C CA . ASP A 1 975 ? -7.304 -4.537 11.049 1.00 89.50 975 ASP A CA 1
ATOM 7379 C C . ASP A 1 975 ? -7.590 -4.753 12.547 1.00 89.50 975 ASP A C 1
ATOM 7381 O O . ASP A 1 975 ? -6.792 -5.324 13.279 1.00 89.50 975 ASP A O 1
ATOM 7385 N N . PHE A 1 976 ? -8.747 -4.267 12.988 1.00 91.94 976 PHE A N 1
ATOM 7386 C CA . PHE A 1 976 ? -9.290 -4.307 14.344 1.00 91.94 976 PHE A CA 1
ATOM 7387 C C . PHE A 1 976 ? -10.755 -3.830 14.301 1.00 91.94 976 PHE A C 1
ATOM 7389 O O . PHE A 1 976 ? -11.289 -3.586 13.213 1.00 91.94 976 PHE A O 1
ATOM 7396 N N . SER A 1 977 ? -11.412 -3.682 15.456 1.00 93.12 977 SER A N 1
ATOM 7397 C CA . SER A 1 977 ? -12.570 -2.780 15.583 1.00 93.12 977 SER A CA 1
ATOM 7398 C C . SER A 1 977 ? -12.136 -1.377 15.997 1.00 93.12 977 SER A C 1
ATOM 7400 O O . SER A 1 977 ? -11.057 -1.189 16.559 1.00 93.12 977 SER A O 1
ATOM 7402 N N . ARG A 1 978 ? -13.014 -0.400 15.780 1.00 93.62 978 ARG A N 1
ATOM 7403 C CA . ARG A 1 978 ? -12.918 0.947 16.353 1.00 93.62 978 ARG A CA 1
ATOM 7404 C C . ARG A 1 978 ? -13.355 0.996 17.827 1.00 93.62 978 ARG A C 1
ATOM 7406 O O . ARG A 1 978 ? -14.024 0.073 18.301 1.00 93.62 978 ARG A O 1
ATOM 7413 N N . THR A 1 979 ? -12.997 2.070 18.539 1.00 94.00 979 THR A N 1
ATOM 7414 C CA . THR A 1 979 ? -13.428 2.343 19.922 1.00 94.00 979 THR A CA 1
ATOM 7415 C C . THR A 1 979 ? -14.942 2.487 20.030 1.00 94.00 979 THR A C 1
ATOM 7417 O O . THR A 1 979 ? -15.608 3.084 19.180 1.00 94.00 979 THR A O 1
ATOM 7420 N N . PHE A 1 980 ? -15.512 1.983 21.121 1.00 94.00 980 PHE A N 1
ATOM 7421 C CA . PHE A 1 980 ? -16.934 2.156 21.394 1.00 94.00 980 PHE A CA 1
ATOM 7422 C C . PHE A 1 980 ? -17.292 3.613 21.699 1.00 94.00 980 PHE A C 1
ATOM 7424 O O . PHE A 1 980 ? -18.279 4.127 21.180 1.00 94.00 980 PHE A O 1
ATOM 7431 N N . VAL A 1 981 ? -16.468 4.303 22.487 1.00 90.56 981 VAL A N 1
ATOM 7432 C CA . VAL A 1 981 ? -16.612 5.738 22.741 1.00 90.56 981 VAL A CA 1
ATOM 7433 C C . VAL A 1 981 ? -15.913 6.514 21.609 1.00 90.56 981 VAL A C 1
ATOM 7435 O O . VAL A 1 981 ? -14.731 6.267 21.346 1.00 90.56 981 VAL A O 1
ATOM 7438 N N . PRO A 1 982 ? -16.601 7.454 20.936 1.00 86.88 982 PRO A N 1
ATOM 7439 C CA . PRO A 1 982 ? -16.032 8.272 19.864 1.00 86.88 982 PRO A CA 1
ATOM 7440 C C . PRO A 1 982 ? -14.992 9.282 20.361 1.00 86.88 982 PRO A C 1
ATOM 7442 O O . PRO A 1 982 ? -14.848 9.532 21.561 1.00 86.88 982 PRO A O 1
ATOM 7445 N N . ASN A 1 983 ? -14.225 9.850 19.435 1.00 82.81 983 ASN A N 1
ATOM 7446 C CA . ASN A 1 983 ? -13.279 10.942 19.683 1.00 82.81 983 ASN A CA 1
ATOM 7447 C C . ASN A 1 983 ? -13.932 12.326 19.481 1.00 82.81 983 ASN A C 1
ATOM 7449 O O . ASN A 1 983 ? -15.116 12.438 19.159 1.00 82.81 983 ASN A O 1
ATOM 7453 N N . GLY A 1 984 ? -13.157 13.397 19.677 1.00 72.75 984 GLY A N 1
ATOM 7454 C CA . GLY A 1 984 ? -13.614 14.778 19.472 1.00 72.75 984 GLY A CA 1
ATOM 7455 C C . GLY A 1 984 ? -13.872 15.204 18.017 1.00 72.75 984 GLY A C 1
ATOM 7456 O O . GLY A 1 984 ? -14.243 16.356 17.800 1.00 72.75 984 GLY A O 1
ATOM 7457 N N . THR A 1 985 ? -13.685 14.325 17.026 1.00 74.19 985 THR A N 1
ATOM 7458 C CA . THR A 1 985 ? -13.701 14.651 15.584 1.00 74.19 985 THR A CA 1
ATOM 7459 C C . THR A 1 985 ? -14.805 13.933 14.790 1.00 74.19 985 THR A C 1
ATOM 7461 O O . THR A 1 985 ? -14.694 13.776 13.579 1.00 74.19 985 THR A O 1
ATOM 7464 N N . LEU A 1 986 ? -15.912 13.534 15.435 1.00 80.25 986 LEU A N 1
ATOM 7465 C CA . LEU A 1 986 ? -17.037 12.806 14.803 1.00 80.25 986 LEU A CA 1
ATOM 7466 C C . LEU A 1 986 ? -16.623 11.454 14.180 1.00 80.25 986 LEU A C 1
ATOM 7468 O O . LEU A 1 986 ? -17.183 11.018 13.169 1.00 80.25 986 LEU A O 1
ATOM 7472 N N . GLY A 1 987 ? -15.637 10.798 14.790 1.00 86.56 987 GLY A N 1
ATOM 7473 C CA . GLY A 1 987 ? -15.186 9.459 14.437 1.00 86.56 987 GLY A CA 1
ATOM 7474 C C . GLY A 1 987 ? -14.789 8.649 15.668 1.00 86.56 987 GLY A C 1
ATOM 7475 O O . GLY A 1 987 ? -15.169 8.960 16.802 1.00 86.56 987 GLY A O 1
ATOM 7476 N N . THR A 1 988 ? -14.043 7.576 15.441 1.00 91.31 988 THR A N 1
ATOM 7477 C CA . THR A 1 988 ? -13.666 6.591 16.464 1.00 91.31 988 THR A CA 1
ATOM 7478 C C . THR A 1 988 ? -12.204 6.170 16.292 1.00 91.31 988 THR A C 1
ATOM 7480 O O . THR A 1 988 ? -11.677 6.218 15.183 1.00 91.31 988 THR A O 1
ATOM 7483 N N . ASP A 1 989 ? -11.524 5.767 17.370 1.00 91.12 989 ASP A N 1
ATOM 7484 C CA . ASP A 1 989 ? -10.084 5.444 17.353 1.00 91.12 989 ASP A CA 1
ATOM 7485 C C . ASP A 1 989 ? -9.832 3.926 17.380 1.00 91.12 989 ASP A C 1
ATOM 7487 O O . ASP A 1 989 ? -10.757 3.128 17.239 1.00 91.12 989 ASP A O 1
ATOM 7491 N N . HIS A 1 990 ? -8.583 3.495 17.557 1.00 93.12 990 HIS A N 1
ATOM 7492 C CA . HIS A 1 990 ? -8.202 2.082 17.494 1.00 93.12 990 HIS A CA 1
ATOM 7493 C C . HIS A 1 990 ? -8.686 1.282 18.718 1.00 93.12 990 HIS A C 1
ATOM 7495 O O . HIS A 1 990 ? -8.484 1.688 19.868 1.00 93.12 990 HIS A O 1
ATOM 7501 N N . ALA A 1 991 ? -9.255 0.101 18.464 1.00 94.00 991 ALA A N 1
ATOM 7502 C CA . ALA A 1 991 ? -9.530 -0.934 19.458 1.00 94.00 991 ALA A CA 1
ATOM 7503 C C . ALA A 1 991 ? -8.961 -2.298 18.999 1.00 94.00 991 ALA A C 1
ATOM 7505 O O . ALA A 1 991 ? -7.919 -2.355 18.340 1.00 94.00 991 ALA A O 1
ATOM 7506 N N . TRP A 1 992 ? -9.585 -3.405 19.415 1.00 95.25 992 TRP A N 1
ATOM 7507 C CA . TRP A 1 992 ? -9.017 -4.753 19.305 1.00 95.25 992 TRP A CA 1
ATOM 7508 C C . TRP A 1 992 ? -10.030 -5.755 18.724 1.00 95.25 992 TRP A C 1
ATOM 7510 O O . TRP A 1 992 ? -10.004 -5.992 17.515 1.00 95.25 992 TRP A O 1
ATOM 7520 N N . ALA A 1 993 ? -10.943 -6.312 19.528 1.00 93.88 993 ALA A N 1
ATOM 7521 C CA . ALA A 1 993 ? -11.921 -7.297 19.051 1.00 93.88 993 ALA A CA 1
ATOM 7522 C C . ALA A 1 993 ? -13.018 -6.695 18.159 1.00 93.88 993 ALA A C 1
ATOM 7524 O O . ALA A 1 993 ? -13.515 -5.604 18.430 1.00 93.88 993 ALA A O 1
ATOM 7525 N N . ALA A 1 994 ? -13.442 -7.443 17.138 1.00 93.44 994 ALA A N 1
ATOM 7526 C CA . ALA A 1 994 ? -14.468 -7.060 16.171 1.00 93.44 994 ALA A CA 1
ATOM 7527 C C . ALA A 1 994 ? -15.577 -8.120 16.028 1.00 93.44 994 ALA A C 1
ATOM 7529 O O . ALA A 1 994 ? -15.459 -9.259 16.484 1.00 93.44 994 ALA A O 1
ATOM 7530 N N . HIS A 1 995 ? -16.651 -7.748 15.331 1.00 96.81 995 HIS A N 1
ATOM 7531 C CA . HIS A 1 995 ? -17.644 -8.679 14.790 1.00 96.81 995 HIS A CA 1
ATOM 7532 C C . HIS A 1 995 ? -17.355 -8.881 13.297 1.00 96.81 995 HIS A C 1
ATOM 7534 O O . HIS A 1 995 ? -17.077 -7.906 12.599 1.00 96.81 995 HIS A O 1
ATOM 7540 N N . GLN A 1 996 ? -17.414 -10.120 12.808 1.00 98.00 996 GLN A N 1
ATOM 7541 C CA . GLN A 1 996 ? -17.153 -10.466 11.406 1.00 98.00 996 GLN A CA 1
ATOM 7542 C C . GLN A 1 996 ? -18.347 -11.199 10.789 1.00 98.00 996 GLN A C 1
ATOM 7544 O O . GLN A 1 996 ? -19.014 -11.992 11.455 1.00 98.00 996 GLN A O 1
ATOM 7549 N N . PHE A 1 997 ? -18.602 -10.966 9.504 1.00 98.69 997 PHE A N 1
ATOM 7550 C CA . PHE A 1 997 ? -19.627 -11.670 8.740 1.00 98.69 997 PHE A CA 1
ATOM 7551 C C . PHE A 1 997 ? -19.053 -12.922 8.069 1.00 98.69 997 PHE A C 1
ATOM 7553 O O . PHE A 1 997 ? -17.930 -12.912 7.560 1.00 98.69 997 PHE A O 1
ATOM 7560 N N . VAL A 1 998 ? -19.851 -13.989 8.016 1.00 98.75 998 VAL A N 1
ATOM 7561 C CA . VAL A 1 998 ? -19.580 -15.198 7.222 1.00 98.75 998 VAL A CA 1
ATOM 7562 C C . VAL A 1 998 ? -20.837 -15.515 6.413 1.00 98.75 998 VAL A C 1
ATOM 7564 O O . VAL A 1 998 ? -21.936 -15.543 6.960 1.00 98.75 998 VAL A O 1
ATOM 7567 N N . MET A 1 999 ? -20.692 -15.723 5.106 1.00 98.50 999 MET A N 1
ATOM 7568 C CA . MET A 1 999 ? -21.785 -15.861 4.146 1.00 98.50 999 MET A CA 1
ATOM 7569 C C . MET A 1 999 ? -21.557 -17.050 3.210 1.00 98.50 999 MET A C 1
ATOM 7571 O O . MET A 1 999 ? -20.478 -17.183 2.639 1.00 98.50 999 MET A O 1
ATOM 7575 N N . GLY A 1 1000 ? -22.572 -17.886 2.993 1.00 97.88 1000 GLY A N 1
ATOM 7576 C CA . GLY A 1 1000 ? -22.476 -19.022 2.071 1.00 97.88 1000 GLY A CA 1
ATOM 7577 C C . GLY A 1 1000 ? -23.566 -20.070 2.278 1.00 97.88 1000 GLY A C 1
ATOM 7578 O O . GLY A 1 1000 ? -24.316 -20.035 3.252 1.00 97.88 1000 GLY A O 1
ATOM 7579 N N . GLY A 1 1001 ? -23.661 -21.033 1.362 1.00 96.06 1001 GLY A N 1
ATOM 7580 C CA . GLY A 1 1001 ? -24.633 -22.128 1.450 1.00 96.06 1001 GLY A CA 1
ATOM 7581 C C . GLY A 1 1001 ? -24.294 -23.170 2.520 1.00 96.06 1001 GLY A C 1
ATOM 7582 O O . GLY A 1 1001 ? -25.212 -23.774 3.069 1.00 96.06 1001 GLY A O 1
ATOM 7583 N N . ALA A 1 1002 ? -23.004 -23.330 2.838 1.00 96.38 1002 ALA A N 1
ATOM 7584 C CA . ALA A 1 1002 ? -22.487 -24.175 3.920 1.00 96.38 1002 ALA A CA 1
ATOM 7585 C C . ALA A 1 1002 ? -22.324 -23.431 5.264 1.00 96.38 1002 ALA A C 1
ATOM 7587 O O . ALA A 1 1002 ? -21.830 -23.997 6.236 1.00 96.38 1002 ALA A O 1
ATOM 7588 N N . VAL A 1 1003 ? -22.721 -22.158 5.343 1.00 98.12 1003 VAL A N 1
ATOM 7589 C CA . VAL A 1 1003 ? -22.733 -21.413 6.608 1.00 98.12 1003 VAL A CA 1
ATOM 7590 C C . VAL A 1 1003 ? -24.013 -21.752 7.366 1.00 98.12 1003 VAL A C 1
ATOM 7592 O O . VAL A 1 1003 ? -25.106 -21.746 6.791 1.00 98.12 1003 VAL A O 1
ATOM 7595 N N . ARG A 1 1004 ? -23.896 -22.005 8.672 1.00 98.00 1004 ARG A N 1
ATOM 7596 C CA . ARG A 1 1004 ? -25.033 -22.160 9.591 1.00 98.00 1004 ARG A CA 1
ATOM 7597 C C . ARG A 1 1004 ? -25.602 -20.772 9.930 1.00 98.00 1004 ARG A C 1
ATOM 7599 O O . ARG A 1 1004 ? -25.427 -20.259 11.023 1.00 98.00 1004 ARG A O 1
ATOM 7606 N N . GLY A 1 1005 ? -26.174 -20.106 8.927 1.00 97.56 1005 GLY A N 1
ATOM 7607 C CA . GLY A 1 1005 ? -26.623 -18.716 9.029 1.00 97.56 1005 GLY A CA 1
ATOM 7608 C C . GLY A 1 1005 ? -27.903 -18.521 9.849 1.00 97.56 1005 GLY A C 1
ATOM 7609 O O . GLY A 1 1005 ? -28.657 -19.464 10.077 1.00 97.56 1005 GLY A O 1
ATOM 7610 N N . GLY A 1 1006 ? -28.168 -17.267 10.224 1.00 97.62 1006 GLY A N 1
ATOM 7611 C CA . GLY A 1 1006 ? -29.289 -16.864 11.078 1.00 97.62 1006 GLY A CA 1
ATOM 7612 C C . GLY A 1 1006 ? -28.974 -16.862 12.579 1.00 97.62 1006 GLY A C 1
ATOM 7613 O O . GLY A 1 1006 ? -29.903 -16.790 13.379 1.00 97.62 1006 GLY A O 1
ATOM 7614 N N . ASP A 1 1007 ? -27.696 -16.956 12.967 1.00 98.19 1007 ASP A N 1
ATOM 7615 C CA . ASP A 1 1007 ? -27.263 -16.996 14.369 1.00 98.19 1007 ASP A CA 1
ATOM 7616 C C . ASP A 1 1007 ? -25.902 -16.297 14.604 1.00 98.19 1007 ASP A C 1
ATOM 7618 O O . ASP A 1 1007 ? -25.181 -15.948 13.657 1.00 98.19 1007 ASP A O 1
ATOM 7622 N N . PHE A 1 1008 ? -25.564 -16.070 15.878 1.00 98.38 1008 PHE A N 1
ATOM 7623 C CA . PHE A 1 1008 ? -24.275 -15.547 16.344 1.00 98.38 1008 PHE A CA 1
ATOM 7624 C C . PHE A 1 1008 ? -23.386 -16.674 16.891 1.00 98.38 1008 PHE A C 1
ATOM 7626 O O . PHE A 1 1008 ? -23.853 -17.542 17.629 1.00 98.38 1008 PHE A O 1
ATOM 7633 N N . TYR A 1 1009 ? -22.087 -16.613 16.594 1.00 98.38 1009 TYR A N 1
ATOM 7634 C CA . TYR A 1 1009 ? -21.081 -17.601 16.998 1.00 98.38 1009 TYR A CA 1
ATOM 7635 C C . TYR A 1 1009 ? -19.861 -16.935 17.633 1.00 98.38 1009 TYR A C 1
ATOM 7637 O O . TYR A 1 1009 ? -19.485 -15.833 17.257 1.00 98.38 1009 TYR A O 1
ATOM 7645 N N . GLY A 1 1010 ? -19.181 -17.624 18.544 1.00 95.94 1010 GLY A N 1
ATOM 7646 C CA . GLY A 1 1010 ? -17.978 -17.110 19.193 1.00 95.94 1010 GLY A CA 1
ATOM 764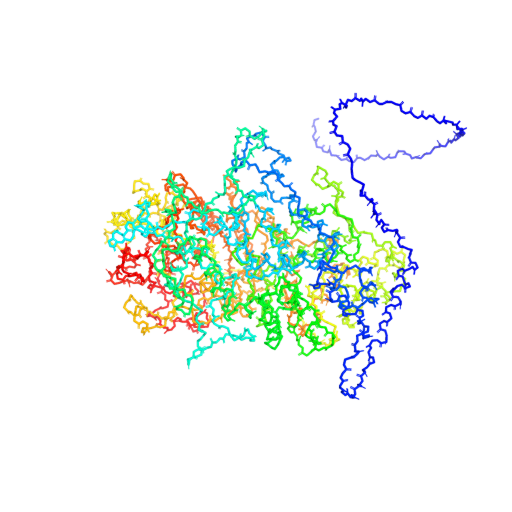7 C C . GLY A 1 1010 ? -17.622 -17.926 20.429 1.00 95.94 1010 GLY A C 1
ATOM 7648 O O . GLY A 1 1010 ? -18.133 -19.028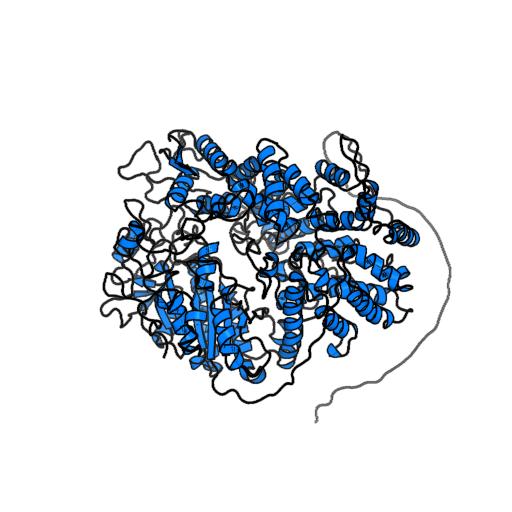 20.626 1.00 95.94 1010 GLY A O 1
ATOM 7649 N N . VAL A 1 1011 ? -16.763 -17.369 21.278 1.00 96.44 1011 VAL A N 1
ATOM 7650 C CA . VAL A 1 1011 ? -16.475 -17.912 22.612 1.00 96.44 1011 VAL A CA 1
ATOM 7651 C C . VAL A 1 1011 ? -17.228 -17.057 23.639 1.00 96.44 1011 VAL A C 1
ATOM 7653 O O . VAL A 1 1011 ? -17.073 -15.831 23.594 1.00 96.44 1011 VAL A O 1
ATOM 7656 N N . PRO A 1 1012 ? -18.032 -17.648 24.546 1.00 94.31 1012 PRO A N 1
ATOM 7657 C CA . PRO A 1 1012 ? -18.781 -16.887 25.541 1.00 94.31 1012 PRO A CA 1
ATOM 7658 C C . PRO A 1 1012 ? -17.901 -15.982 26.410 1.00 94.31 1012 PRO A C 1
ATOM 7660 O O . PRO A 1 1012 ? -16.806 -16.379 26.813 1.00 94.31 1012 PRO A O 1
ATOM 7663 N N . THR A 1 1013 ? -18.382 -14.774 26.709 1.00 90.81 1013 THR A N 1
ATOM 7664 C CA . THR A 1 1013 ? -17.700 -13.835 27.611 1.00 90.81 1013 THR A CA 1
ATOM 7665 C C . THR A 1 1013 ? -18.119 -14.058 29.066 1.00 90.81 1013 THR A C 1
ATOM 7667 O O . THR A 1 1013 ? -18.867 -14.983 29.396 1.00 90.81 1013 THR A O 1
ATOM 7670 N N . SER A 1 1014 ? -17.641 -13.193 29.961 1.00 90.06 1014 SER A N 1
ATOM 7671 C CA . SER A 1 1014 ? -18.025 -13.167 31.375 1.00 90.06 1014 SER A CA 1
ATOM 7672 C C . SER A 1 1014 ? -19.543 -13.061 31.625 1.00 90.06 1014 SER A C 1
ATOM 7674 O O . SER A 1 1014 ? -20.000 -13.456 32.697 1.00 90.06 1014 SER A O 1
ATOM 7676 N N . ASN A 1 1015 ? -20.327 -12.589 30.646 1.00 90.00 1015 ASN A N 1
ATOM 7677 C CA . ASN A 1 1015 ? -21.791 -12.508 30.721 1.00 90.00 1015 ASN A CA 1
ATOM 7678 C C . ASN A 1 1015 ? -22.529 -13.813 30.333 1.00 90.00 1015 ASN A C 1
ATOM 7680 O O . ASN A 1 1015 ? -23.749 -13.885 30.464 1.00 90.00 1015 ASN A O 1
ATOM 7684 N N . GLY A 1 1016 ? -21.812 -14.849 29.877 1.00 92.62 1016 GLY A N 1
ATOM 7685 C CA . GLY A 1 1016 ? -22.377 -16.146 29.480 1.00 92.62 1016 GLY A CA 1
ATOM 7686 C C . GLY A 1 1016 ? -22.882 -16.234 28.033 1.00 92.62 1016 GLY A C 1
ATOM 7687 O O . GLY A 1 1016 ? -23.264 -17.317 27.595 1.00 92.62 1016 GLY A O 1
ATOM 7688 N N . THR A 1 1017 ? -22.844 -15.139 27.271 1.00 93.94 1017 THR A N 1
ATOM 7689 C CA . THR A 1 1017 ? -23.216 -15.073 25.846 1.00 93.94 1017 THR A CA 1
ATOM 7690 C C . THR A 1 1017 ? -21.977 -14.876 24.970 1.00 93.94 1017 THR A C 1
ATOM 7692 O O . THR A 1 1017 ? -20.922 -14.471 25.454 1.00 93.94 1017 THR A O 1
ATOM 7695 N N . VAL A 1 1018 ? -22.080 -15.127 23.660 1.00 94.69 1018 VAL A N 1
ATOM 7696 C CA . VAL A 1 1018 ? -20.973 -14.886 22.709 1.00 94.69 1018 VAL A CA 1
ATOM 7697 C C . VAL A 1 1018 ? -20.752 -13.401 22.373 1.00 94.69 1018 VAL A C 1
ATOM 7699 O O . VAL A 1 1018 ? -19.791 -13.074 21.674 1.00 94.69 1018 VAL A O 1
ATOM 7702 N N . PHE A 1 1019 ? -21.617 -12.493 22.839 1.00 95.88 1019 PHE A N 1
ATOM 7703 C CA . PHE A 1 1019 ? -21.531 -11.058 22.556 1.00 95.88 1019 PHE A CA 1
ATOM 7704 C C . PHE A 1 1019 ? -20.906 -10.303 23.749 1.00 95.88 1019 PHE A C 1
ATOM 7706 O O . PHE A 1 1019 ? -21.272 -10.568 24.897 1.00 95.88 1019 PHE A O 1
ATOM 7713 N N . PRO A 1 1020 ? -19.955 -9.377 23.521 1.00 94.31 1020 PRO A N 1
ATOM 7714 C CA . PRO A 1 1020 ? -19.239 -8.712 24.600 1.00 94.31 1020 PRO A CA 1
ATOM 7715 C C . PRO A 1 1020 ? -20.111 -7.684 25.318 1.00 94.31 1020 PRO A C 1
ATOM 7717 O O . PRO A 1 1020 ? -21.008 -7.067 24.743 1.00 94.31 1020 PRO A O 1
ATOM 7720 N N . THR A 1 1021 ? -19.815 -7.482 26.596 1.00 92.62 1021 THR A N 1
ATOM 7721 C CA . THR A 1 1021 ? -20.496 -6.508 27.449 1.00 92.62 1021 THR A CA 1
ATOM 7722 C C . THR A 1 1021 ? -20.059 -5.098 27.046 1.00 92.62 1021 THR A C 1
ATOM 7724 O O . THR A 1 1021 ? -18.960 -4.679 27.411 1.00 92.62 1021 THR A O 1
ATOM 7727 N N . LEU A 1 1022 ? -20.899 -4.361 26.306 1.00 92.50 1022 LEU A N 1
ATOM 7728 C CA . LEU A 1 1022 ? -20.562 -3.043 25.740 1.00 92.50 1022 LEU A CA 1
ATOM 7729 C C . LEU A 1 1022 ? -20.575 -1.899 26.780 1.00 92.50 1022 LEU A C 1
ATOM 7731 O O . LEU A 1 1022 ? -21.197 -0.857 26.589 1.00 92.50 1022 LEU A O 1
ATOM 7735 N N . ALA A 1 1023 ? -19.876 -2.086 27.897 1.00 91.19 1023 ALA A N 1
ATOM 7736 C CA . ALA A 1 1023 ? -19.755 -1.115 28.976 1.00 91.19 1023 ALA A CA 1
ATOM 7737 C C . ALA A 1 1023 ? -18.298 -0.628 29.095 1.00 91.19 1023 ALA A C 1
ATOM 7739 O O . ALA A 1 1023 ? -17.418 -1.440 29.389 1.00 91.19 1023 ALA A O 1
ATOM 7740 N N . PRO A 1 1024 ? -18.007 0.677 28.929 1.00 89.94 1024 PRO A N 1
ATOM 7741 C CA . PRO A 1 1024 ? -16.713 1.247 29.305 1.00 89.94 1024 PRO A CA 1
ATOM 7742 C C . PRO A 1 1024 ? -16.420 0.994 30.791 1.00 89.94 1024 PRO A C 1
ATOM 7744 O O . PRO A 1 1024 ? -17.308 1.125 31.631 1.00 89.94 1024 PRO A O 1
ATOM 7747 N N . ASN A 1 1025 ? -15.181 0.627 31.124 1.00 89.38 1025 ASN A N 1
ATOM 7748 C CA . ASN A 1 1025 ? -14.764 0.028 32.405 1.00 89.38 1025 ASN A CA 1
ATOM 7749 C C . ASN A 1 1025 ? -15.344 -1.368 32.732 1.00 89.38 1025 ASN A C 1
ATOM 7751 O O . ASN A 1 1025 ? -14.989 -1.930 33.775 1.00 89.38 1025 ASN A O 1
ATOM 7755 N N . GLY A 1 1026 ? -16.200 -1.928 31.875 1.00 92.81 1026 GLY A N 1
ATOM 7756 C CA . GLY A 1 1026 ? -16.850 -3.229 32.039 1.00 92.81 1026 GLY A CA 1
ATOM 7757 C C . GLY A 1 1026 ? -15.888 -4.420 31.957 1.00 92.81 1026 GLY A C 1
ATOM 7758 O O . GLY A 1 1026 ? -14.699 -4.243 31.698 1.00 92.81 1026 GLY A O 1
ATOM 7759 N N . PRO A 1 1027 ? -16.375 -5.653 32.188 1.00 93.62 1027 PRO A N 1
ATOM 7760 C CA . PRO A 1 1027 ? -15.525 -6.835 32.364 1.00 93.62 1027 PRO A CA 1
ATOM 7761 C C . PRO A 1 1027 ? -14.755 -7.247 31.102 1.00 93.62 1027 PRO A C 1
ATOM 7763 O O . PRO A 1 1027 ? -13.701 -7.873 31.219 1.00 93.62 1027 PRO A O 1
ATOM 7766 N N . ASP A 1 1028 ? -15.256 -6.861 29.927 1.00 94.31 1028 ASP A N 1
ATOM 7767 C CA . ASP A 1 1028 ? -14.716 -7.230 28.616 1.00 94.31 1028 ASP A CA 1
ATOM 7768 C C . ASP A 1 1028 ? -13.934 -6.057 27.950 1.00 94.31 1028 ASP A C 1
ATOM 7770 O O . ASP A 1 1028 ? -13.485 -6.176 26.814 1.00 94.31 1028 ASP A O 1
ATOM 7774 N N . ASP A 1 1029 ? -13.740 -4.925 28.647 1.00 94.12 1029 ASP A N 1
ATOM 7775 C CA . ASP A 1 1029 ? -12.971 -3.740 28.204 1.00 94.12 1029 ASP A CA 1
ATOM 7776 C C . ASP A 1 1029 ? -11.480 -3.846 28.597 1.00 94.12 1029 ASP A C 1
ATOM 7778 O O . ASP A 1 1029 ? -11.167 -4.320 29.698 1.00 94.12 1029 ASP A O 1
ATOM 7782 N N . THR A 1 1030 ? -10.543 -3.345 27.780 1.00 91.50 1030 THR A N 1
ATOM 7783 C CA . THR A 1 1030 ? -9.152 -3.119 28.223 1.00 91.50 1030 THR A CA 1
ATOM 7784 C C . THR A 1 1030 ? -9.020 -1.910 29.142 1.00 91.50 1030 THR A C 1
ATOM 7786 O O . THR A 1 1030 ? -8.122 -1.890 29.988 1.00 91.50 1030 THR A O 1
ATOM 7789 N N . ASP A 1 1031 ? -9.876 -0.896 29.008 1.00 88.56 1031 ASP A N 1
ATOM 7790 C CA . ASP A 1 1031 ? -9.599 0.461 29.496 1.00 88.56 1031 ASP A CA 1
ATOM 7791 C C . ASP A 1 1031 ? -10.054 0.723 30.940 1.00 88.56 1031 ASP A C 1
ATOM 7793 O O . ASP A 1 1031 ? -10.864 -0.011 31.505 1.00 88.56 1031 ASP A O 1
ATOM 7797 N N . SER A 1 1032 ? -9.508 1.749 31.600 1.00 82.19 1032 SER A N 1
ATOM 7798 C CA . SER A 1 1032 ? -9.754 1.985 33.031 1.00 82.19 1032 SER A CA 1
ATOM 7799 C C . SER A 1 1032 ? -9.795 3.461 33.411 1.00 82.19 1032 SER A C 1
ATOM 7801 O O . SER A 1 1032 ? -8.933 4.228 32.993 1.00 82.19 1032 SER A O 1
ATOM 7803 N N . GLY A 1 1033 ? -10.718 3.822 34.300 1.00 80.44 1033 GLY A N 1
ATOM 7804 C CA . GLY A 1 1033 ? -10.904 5.181 34.797 1.00 80.44 1033 GLY A CA 1
ATOM 7805 C C . GLY A 1 1033 ? -11.871 5.996 33.937 1.00 80.44 1033 GLY A C 1
ATOM 7806 O O . GLY A 1 1033 ? -12.643 5.459 33.141 1.00 80.44 1033 GLY A O 1
ATOM 7807 N N . THR A 1 1034 ? -11.836 7.315 34.105 1.00 70.06 1034 THR A N 1
ATOM 7808 C CA . THR A 1 1034 ? -12.735 8.267 33.429 1.00 70.06 1034 THR A CA 1
ATOM 7809 C C . THR A 1 1034 ? -12.466 8.437 31.929 1.00 70.06 1034 THR A C 1
ATOM 7811 O O . THR A 1 1034 ? -13.303 9.015 31.242 1.00 70.06 1034 THR A O 1
ATOM 7814 N N . SER A 1 1035 ? -11.351 7.912 31.410 1.00 71.56 1035 SER A N 1
ATOM 7815 C CA . SER A 1 1035 ? -10.982 7.981 29.985 1.00 71.56 1035 SER A CA 1
ATOM 7816 C C . SER A 1 1035 ? -11.295 6.714 29.178 1.00 71.56 1035 SER A C 1
ATOM 7818 O O . SER A 1 1035 ? -10.890 6.626 28.023 1.00 71.56 1035 SER A O 1
ATOM 7820 N N . ALA A 1 1036 ? -11.989 5.725 29.755 1.00 85.25 1036 ALA A N 1
ATOM 7821 C CA . ALA A 1 1036 ? -12.200 4.434 29.099 1.00 85.25 1036 ALA A CA 1
ATOM 7822 C C . ALA A 1 1036 ? -12.916 4.559 27.741 1.00 85.25 1036 ALA A C 1
ATOM 7824 O O . ALA A 1 1036 ? -14.020 5.102 27.664 1.00 85.25 1036 ALA A O 1
ATOM 7825 N N . ARG A 1 1037 ? -12.293 4.043 26.670 1.00 87.69 1037 ARG A N 1
ATOM 7826 C CA . ARG A 1 1037 ? -12.783 4.185 25.289 1.00 87.69 1037 ARG A CA 1
ATOM 7827 C C . ARG A 1 1037 ? -13.669 3.013 24.850 1.00 87.69 1037 ARG A C 1
ATOM 7829 O O . ARG A 1 1037 ? -14.260 3.082 23.774 1.00 87.69 1037 ARG A O 1
ATOM 7836 N N . GLY A 1 1038 ? -13.777 1.953 25.658 1.00 92.12 1038 GLY A N 1
ATOM 7837 C CA . GLY A 1 1038 ? -14.462 0.710 25.297 1.00 92.12 1038 GLY A CA 1
ATOM 7838 C C . GLY A 1 1038 ? -13.707 -0.008 24.182 1.00 92.12 1038 GLY A C 1
ATOM 7839 O O . GLY A 1 1038 ? -14.090 0.046 23.011 1.00 92.12 1038 GLY A O 1
ATOM 7840 N N . ARG A 1 1039 ? -12.585 -0.624 24.558 1.00 94.00 1039 ARG A N 1
ATOM 7841 C CA . ARG A 1 1039 ? -11.677 -1.357 23.673 1.00 94.00 1039 ARG A CA 1
ATOM 7842 C C . ARG A 1 1039 ? -11.788 -2.839 24.014 1.00 94.00 1039 ARG A C 1
ATOM 7844 O O . ARG A 1 1039 ? -11.203 -3.317 24.982 1.00 94.00 1039 ARG A O 1
ATOM 7851 N N . TRP A 1 1040 ? -12.612 -3.556 23.256 1.00 95.69 1040 TRP A N 1
ATOM 7852 C CA . TRP A 1 1040 ? -13.054 -4.896 23.641 1.00 95.69 1040 TRP A CA 1
ATOM 7853 C C . TRP A 1 1040 ? -11.952 -5.953 23.533 1.00 95.69 1040 TRP A C 1
ATOM 7855 O O . TRP A 1 1040 ? -11.254 -6.049 22.521 1.00 95.69 1040 TRP A O 1
ATOM 7865 N N . ILE A 1 1041 ? -11.829 -6.759 24.586 1.00 96.44 1041 ILE A N 1
ATOM 7866 C CA . ILE A 1 1041 ? -10.920 -7.899 24.683 1.00 96.44 1041 ILE A CA 1
ATOM 7867 C C . ILE A 1 1041 ? -11.540 -9.083 23.923 1.00 96.44 1041 ILE A C 1
ATOM 7869 O O . ILE A 1 1041 ? -12.651 -9.496 24.274 1.00 96.44 1041 ILE A O 1
ATOM 7873 N N . PRO A 1 1042 ? -10.853 -9.669 22.923 1.00 96.00 1042 PRO A N 1
ATOM 7874 C CA . PRO A 1 1042 ? -11.405 -10.784 22.173 1.00 96.00 1042 PRO A CA 1
ATOM 7875 C C . PRO A 1 1042 ? -11.530 -12.028 23.047 1.00 96.00 1042 PRO A C 1
ATOM 7877 O O . PRO A 1 1042 ? -10.628 -12.357 23.818 1.00 96.00 1042 PRO A O 1
ATOM 7880 N N . THR A 1 1043 ? -12.626 -12.760 22.872 1.00 94.81 1043 THR A N 1
ATOM 7881 C CA . THR A 1 1043 ? -12.807 -14.100 23.448 1.00 94.81 1043 THR A CA 1
ATOM 7882 C C . THR A 1 1043 ? -12.558 -15.190 22.410 1.00 94.81 1043 THR A C 1
ATOM 7884 O O . THR A 1 1043 ? -12.115 -16.277 22.775 1.00 94.81 1043 THR A O 1
ATOM 7887 N N . ALA A 1 1044 ? -12.780 -14.900 21.122 1.00 96.69 1044 ALA A N 1
ATOM 7888 C CA . ALA A 1 1044 ? -12.458 -15.785 20.008 1.00 96.69 1044 ALA A CA 1
ATOM 7889 C C . ALA A 1 1044 ? -11.178 -15.323 19.287 1.00 96.69 1044 ALA A C 1
ATOM 7891 O O . ALA A 1 1044 ? -11.041 -14.155 18.917 1.00 96.69 1044 ALA A O 1
ATOM 7892 N N . ALA A 1 1045 ? -10.245 -16.245 19.047 1.00 97.56 1045 ALA A N 1
ATOM 7893 C CA . ALA A 1 1045 ? -9.008 -15.942 18.327 1.00 97.56 1045 ALA A CA 1
ATOM 7894 C C . ALA A 1 1045 ? -9.194 -15.953 16.800 1.00 97.56 1045 ALA A C 1
ATOM 7896 O O . ALA A 1 1045 ? -9.968 -16.757 16.268 1.00 97.56 1045 ALA A O 1
ATOM 7897 N N . VAL A 1 1046 ? -8.382 -15.164 16.083 1.00 97.44 1046 VAL A N 1
ATOM 7898 C CA . VAL A 1 1046 ? -8.190 -15.305 14.621 1.00 97.44 1046 VAL A CA 1
ATOM 7899 C C . VAL A 1 1046 ? -7.845 -16.751 14.252 1.00 97.44 1046 VAL A C 1
ATOM 7901 O O . VAL A 1 1046 ? -8.400 -17.271 13.288 1.00 97.44 1046 VAL A O 1
ATOM 7904 N N . ASP A 1 1047 ? -7.007 -17.432 15.043 1.00 97.94 1047 ASP A N 1
ATOM 7905 C CA . ASP A 1 1047 ? -6.680 -18.848 14.856 1.00 97.94 1047 ASP A CA 1
ATOM 7906 C C . ASP A 1 1047 ? -7.929 -19.743 14.864 1.00 97.94 1047 ASP A C 1
ATOM 7908 O O . ASP A 1 1047 ? -8.067 -20.588 13.989 1.00 97.94 1047 ASP A O 1
ATOM 7912 N N . GLN A 1 1048 ? -8.874 -19.550 15.791 1.00 98.31 1048 GLN A N 1
ATOM 7913 C CA . GLN A 1 1048 ? -10.096 -20.368 15.875 1.00 98.31 1048 GLN A CA 1
ATOM 7914 C C . GLN A 1 1048 ? -11.080 -20.059 14.737 1.00 98.31 1048 GLN A C 1
ATOM 7916 O O . GLN A 1 1048 ? -11.702 -20.963 14.173 1.00 98.31 1048 GLN A O 1
ATOM 7921 N N . TYR A 1 1049 ? -11.207 -18.781 14.373 1.00 98.56 1049 TYR A N 1
ATOM 7922 C CA . TYR A 1 1049 ? -12.024 -18.329 13.247 1.00 98.56 1049 TYR A CA 1
ATOM 7923 C C . TYR A 1 1049 ? -11.503 -18.896 11.916 1.00 98.56 1049 TYR A C 1
ATOM 7925 O O . TYR A 1 1049 ? -12.249 -19.534 11.168 1.00 98.56 1049 TYR A O 1
ATOM 7933 N N . GLY A 1 1050 ? -10.198 -18.760 11.670 1.00 98.31 1050 GLY A N 1
ATOM 7934 C CA . GLY A 1 1050 ? -9.522 -19.312 10.501 1.00 98.31 1050 GLY A CA 1
ATOM 7935 C C . GLY A 1 1050 ? -9.510 -20.843 10.482 1.00 98.31 1050 GLY A C 1
ATOM 7936 O O . GLY A 1 1050 ? -9.791 -21.429 9.440 1.00 98.31 1050 GLY A O 1
ATOM 7937 N N . ALA A 1 1051 ? -9.264 -21.511 11.615 1.00 98.50 1051 ALA A N 1
ATOM 7938 C CA . ALA A 1 1051 ? -9.277 -22.973 11.707 1.00 98.50 1051 ALA A CA 1
ATOM 7939 C C . ALA A 1 1051 ? -10.660 -23.568 11.409 1.00 98.50 1051 ALA A C 1
ATOM 7941 O O . ALA A 1 1051 ? -10.745 -24.619 10.772 1.00 98.50 1051 ALA A O 1
ATOM 7942 N N . THR A 1 1052 ? -11.741 -22.874 11.781 1.00 98.69 1052 THR A N 1
ATOM 7943 C CA . THR A 1 1052 ? -13.115 -23.263 11.421 1.00 98.69 1052 THR A CA 1
ATOM 7944 C C . THR A 1 1052 ? -13.315 -23.255 9.898 1.00 98.69 1052 THR A C 1
ATOM 7946 O O . THR A 1 1052 ? -13.778 -24.244 9.328 1.00 98.69 1052 THR A O 1
ATOM 7949 N N . LEU A 1 1053 ? -12.898 -22.176 9.223 1.00 98.69 1053 LEU A N 1
ATOM 7950 C CA . LEU A 1 1053 ? -12.959 -22.043 7.758 1.00 98.69 1053 LEU A CA 1
ATOM 7951 C C . LEU A 1 1053 ? -12.045 -23.053 7.041 1.00 98.69 1053 LEU A C 1
ATOM 7953 O O . LEU A 1 1053 ? -12.454 -23.689 6.071 1.00 98.69 1053 LEU A O 1
ATOM 7957 N N . ALA A 1 1054 ? -10.817 -23.228 7.531 1.00 98.38 1054 ALA A N 1
ATOM 7958 C CA . ALA A 1 1054 ? -9.812 -24.118 6.956 1.00 98.38 1054 ALA A CA 1
ATOM 7959 C C . ALA A 1 1054 ? -10.186 -25.603 7.082 1.00 98.38 1054 ALA A C 1
ATOM 7961 O O . ALA A 1 1054 ? -9.941 -26.370 6.152 1.00 98.38 1054 ALA A O 1
ATOM 7962 N N . SER A 1 1055 ? -10.815 -26.001 8.195 1.00 97.81 1055 SER A N 1
ATOM 7963 C CA . SER A 1 1055 ? -11.306 -27.372 8.393 1.00 97.81 1055 SER A CA 1
ATOM 7964 C C . SER A 1 1055 ? -12.386 -27.722 7.365 1.00 97.81 1055 SER A C 1
ATOM 7966 O O . SER A 1 1055 ? -12.307 -28.766 6.723 1.00 97.81 1055 SER A O 1
ATOM 7968 N N . TRP A 1 1056 ? -13.351 -26.820 7.140 1.00 96.94 1056 TRP A N 1
ATOM 7969 C CA . TRP A 1 1056 ? -14.370 -26.973 6.090 1.00 96.94 1056 TRP A CA 1
ATOM 7970 C C . TRP A 1 1056 ? -13.759 -26.989 4.677 1.00 96.94 1056 TRP A C 1
ATOM 7972 O O . TRP A 1 1056 ? -14.197 -27.746 3.814 1.00 96.94 1056 TRP A O 1
ATOM 7982 N N . PHE A 1 1057 ? -12.697 -26.212 4.449 1.00 97.25 1057 PHE A N 1
ATOM 7983 C CA . PHE A 1 1057 ? -11.946 -26.211 3.190 1.00 97.25 1057 PHE A CA 1
ATOM 7984 C C . PHE A 1 1057 ? -11.108 -27.489 2.961 1.00 97.25 1057 PHE A C 1
ATOM 7986 O O . PHE A 1 1057 ? -10.668 -27.743 1.840 1.00 97.25 1057 PHE A O 1
ATOM 7993 N N . GLY A 1 1058 ? -10.916 -28.327 3.986 1.00 95.31 1058 GLY A N 1
ATOM 7994 C CA . GLY A 1 1058 ? -10.237 -29.623 3.887 1.00 95.31 1058 GLY A CA 1
ATOM 7995 C C . GLY A 1 1058 ? -8.819 -29.684 4.464 1.00 95.31 1058 GLY A C 1
ATOM 7996 O O . GLY A 1 1058 ? -8.116 -30.657 4.203 1.00 95.31 1058 GLY A O 1
ATOM 7997 N N . VAL A 1 1059 ? -8.383 -28.694 5.252 1.00 97.00 1059 VAL A N 1
ATOM 7998 C CA . VAL A 1 1059 ? -7.151 -28.816 6.054 1.00 97.00 1059 VAL A CA 1
ATOM 7999 C C . VAL A 1 1059 ? -7.376 -29.850 7.157 1.00 97.00 1059 VAL A C 1
ATOM 8001 O O . VAL A 1 1059 ? -8.357 -29.767 7.897 1.00 97.00 1059 VAL A O 1
ATOM 8004 N N . THR A 1 1060 ? -6.473 -30.826 7.288 1.00 96.00 1060 THR A N 1
ATOM 8005 C CA . THR A 1 1060 ? -6.619 -31.880 8.302 1.00 96.00 1060 THR A CA 1
ATOM 8006 C C . THR A 1 1060 ? -6.408 -31.332 9.716 1.00 96.00 1060 THR A C 1
ATOM 8008 O O . THR A 1 1060 ? -5.628 -30.402 9.929 1.00 96.00 1060 THR A O 1
ATOM 8011 N N . SER A 1 1061 ? -7.022 -31.962 10.721 1.00 95.19 1061 SER A N 1
ATOM 8012 C CA . SER A 1 1061 ? -6.823 -31.589 12.130 1.00 95.19 1061 SER A CA 1
ATOM 8013 C C . SER A 1 1061 ? -5.361 -31.685 12.596 1.00 95.19 1061 SER A C 1
ATOM 8015 O O . SER A 1 1061 ? -4.993 -31.021 13.561 1.00 95.19 1061 SER A O 1
ATOM 8017 N N . ALA A 1 1062 ? -4.529 -32.488 11.919 1.00 95.75 1062 ALA A N 1
ATOM 8018 C CA . ALA A 1 1062 ? -3.093 -32.591 12.182 1.00 95.75 1062 ALA A CA 1
ATOM 8019 C C . ALA A 1 1062 ? -2.286 -31.448 11.534 1.00 95.75 1062 ALA A C 1
ATOM 8021 O O . ALA A 1 1062 ? -1.231 -31.078 12.044 1.00 95.75 1062 ALA A O 1
ATOM 8022 N N . ASP A 1 1063 ? -2.792 -30.860 10.446 1.00 96.81 1063 ASP A N 1
ATOM 8023 C CA . ASP A 1 1063 ? -2.179 -29.722 9.754 1.00 96.81 1063 ASP A CA 1
ATOM 8024 C C . ASP A 1 1063 ? -2.598 -28.364 10.331 1.00 96.81 1063 ASP A C 1
ATOM 8026 O O . ASP A 1 1063 ? -1.874 -27.383 10.146 1.00 96.81 1063 ASP A O 1
ATOM 8030 N N . LEU A 1 1064 ? -3.721 -28.289 11.060 1.00 97.44 1064 LEU A N 1
ATOM 8031 C CA . LEU A 1 1064 ? -4.205 -27.043 11.670 1.00 97.44 1064 LEU A CA 1
ATOM 8032 C C . LEU A 1 1064 ? -3.127 -26.276 12.464 1.00 97.44 1064 LEU A C 1
ATOM 8034 O O . LEU A 1 1064 ? -3.056 -25.069 12.258 1.00 97.44 1064 LEU A O 1
ATOM 8038 N N . PRO A 1 1065 ? -2.241 -26.885 13.283 1.00 96.50 1065 PRO A N 1
ATOM 8039 C CA . PRO A 1 1065 ? -1.175 -26.146 13.974 1.00 96.50 1065 PRO A CA 1
ATOM 8040 C C . PRO A 1 1065 ? -0.098 -25.560 13.045 1.00 96.50 1065 PRO A C 1
ATOM 8042 O O . PRO A 1 1065 ? 0.533 -24.568 13.393 1.00 96.50 1065 PRO A O 1
ATOM 8045 N N . ALA A 1 1066 ? 0.110 -26.133 11.854 1.00 94.69 1066 ALA A N 1
ATOM 8046 C CA . ALA A 1 1066 ? 1.006 -25.561 10.845 1.00 94.69 1066 ALA A CA 1
ATOM 8047 C C . ALA A 1 1066 ? 0.354 -24.379 10.102 1.00 94.69 1066 ALA A C 1
ATOM 8049 O O . ALA A 1 1066 ? 1.045 -23.476 9.630 1.00 94.69 1066 ALA A O 1
ATOM 8050 N N . VAL A 1 1067 ? -0.981 -24.359 10.017 1.00 97.25 1067 VAL A N 1
ATOM 8051 C CA . VAL A 1 1067 ? -1.742 -23.234 9.456 1.00 97.25 1067 VAL A CA 1
ATOM 8052 C C . VAL A 1 1067 ? -2.013 -22.152 10.507 1.00 97.25 1067 VAL A C 1
ATOM 8054 O O . VAL A 1 1067 ? -1.979 -20.980 10.155 1.00 97.25 1067 VAL A O 1
ATOM 8057 N N . PHE A 1 1068 ? -2.192 -22.501 11.780 1.00 97.56 1068 PHE A N 1
ATOM 8058 C CA . PHE A 1 1068 ? -2.571 -21.610 12.883 1.00 97.56 1068 PHE A CA 1
ATOM 8059 C C . PHE A 1 1068 ? -1.704 -21.901 14.124 1.00 97.56 1068 PHE A C 1
ATOM 8061 O O . PHE A 1 1068 ? -2.096 -22.706 14.971 1.00 97.56 1068 PHE A O 1
ATOM 8068 N N . PRO A 1 1069 ? -0.502 -21.299 14.245 1.00 93.12 1069 PRO A N 1
ATOM 8069 C CA . PRO A 1 1069 ? 0.490 -21.700 15.250 1.00 93.12 1069 PRO A CA 1
ATOM 8070 C C . PRO A 1 1069 ? 0.034 -21.591 16.711 1.00 93.12 1069 PRO A C 1
ATOM 8072 O O . PRO A 1 1069 ? 0.562 -22.299 17.570 1.00 93.12 1069 PRO A O 1
ATOM 8075 N N . ASN A 1 1070 ? -0.959 -20.745 17.005 1.00 94.25 1070 ASN A N 1
ATOM 8076 C CA . ASN A 1 1070 ? -1.456 -20.541 18.364 1.00 94.25 1070 ASN A CA 1
ATOM 8077 C C . ASN A 1 1070 ? -2.701 -21.382 18.686 1.00 94.25 1070 ASN A C 1
ATOM 8079 O O . ASN A 1 1070 ? -3.118 -21.415 19.843 1.00 94.25 1070 ASN A O 1
ATOM 8083 N N . ILE A 1 1071 ? -3.257 -22.128 17.720 1.00 95.81 1071 ILE A N 1
ATOM 8084 C CA . ILE A 1 1071 ? -4.529 -22.860 17.866 1.00 95.81 1071 ILE A CA 1
ATOM 8085 C C . ILE A 1 1071 ? -4.568 -23.810 19.075 1.00 95.81 1071 ILE A C 1
ATOM 8087 O O . ILE A 1 1071 ? -5.589 -23.907 19.752 1.00 95.81 1071 ILE A O 1
ATOM 8091 N N . GLY A 1 1072 ? -3.442 -24.455 19.400 1.00 95.06 1072 GLY A N 1
ATOM 8092 C CA . GLY A 1 1072 ? -3.315 -25.386 20.529 1.00 95.06 1072 GLY A CA 1
ATOM 8093 C C . GLY A 1 1072 ? -3.346 -24.739 21.920 1.00 95.06 1072 GLY A C 1
ATOM 8094 O O . GLY A 1 1072 ? -3.264 -25.452 22.915 1.00 95.06 1072 GLY A O 1
ATOM 8095 N N . ARG A 1 1073 ? -3.444 -23.405 22.006 1.00 95.44 1073 ARG A N 1
ATOM 8096 C CA . ARG A 1 1073 ? -3.525 -22.640 23.263 1.00 95.44 1073 ARG A CA 1
ATOM 8097 C C . ARG A 1 1073 ? -4.969 -22.305 23.666 1.00 95.44 1073 ARG A C 1
ATOM 8099 O O . ARG A 1 1073 ? -5.186 -21.766 24.748 1.00 95.44 1073 ARG A O 1
ATOM 8106 N N . PHE A 1 1074 ? -5.951 -22.610 22.814 1.00 95.62 1074 PHE A N 1
ATOM 8107 C CA . PHE A 1 1074 ? -7.369 -22.294 23.018 1.00 95.62 1074 PHE A CA 1
ATOM 8108 C C . PHE A 1 1074 ? -8.195 -23.557 23.300 1.00 95.62 1074 PHE A C 1
ATOM 8110 O O . PHE A 1 1074 ? -7.838 -24.655 22.881 1.00 95.62 1074 PHE A O 1
ATOM 8117 N N . GLY A 1 1075 ? -9.338 -23.408 23.979 1.00 88.94 1075 GLY A N 1
ATOM 8118 C CA . GLY A 1 1075 ? -10.187 -24.528 24.424 1.00 88.94 1075 GLY A CA 1
ATOM 8119 C C . GLY A 1 1075 ? -10.918 -25.319 23.324 1.00 88.94 1075 GLY A C 1
ATOM 8120 O O . GLY A 1 1075 ? -11.735 -26.178 23.641 1.00 88.94 1075 GLY A O 1
ATOM 8121 N N . GLY A 1 1076 ? -10.663 -25.031 22.047 1.00 92.06 1076 GLY A N 1
ATOM 8122 C CA . GLY A 1 1076 ? -11.276 -25.700 20.900 1.00 92.06 1076 GLY A CA 1
ATOM 8123 C C . GLY A 1 1076 ? -10.910 -25.020 19.580 1.00 92.06 1076 GLY A C 1
ATOM 8124 O O . GLY A 1 1076 ? -10.639 -23.819 19.554 1.00 92.06 1076 GLY A O 1
ATOM 8125 N N . THR A 1 1077 ? -10.900 -25.782 18.483 1.00 92.75 1077 THR A N 1
ATOM 8126 C CA . THR A 1 1077 ? -10.418 -25.323 17.164 1.00 92.75 1077 THR A CA 1
ATOM 8127 C C . THR A 1 1077 ? -11.523 -24.893 16.192 1.00 92.75 1077 THR A C 1
ATOM 8129 O O . THR A 1 1077 ? -11.225 -24.368 15.123 1.00 92.75 1077 THR A O 1
ATOM 8132 N N . ASN A 1 1078 ? -12.790 -25.129 16.543 1.00 95.56 1078 ASN A N 1
ATOM 8133 C CA . ASN A 1 1078 ? -13.953 -24.930 15.683 1.00 95.56 1078 ASN A CA 1
ATOM 8134 C C . ASN A 1 1078 ? -15.027 -24.132 16.443 1.00 95.56 1078 ASN A C 1
ATOM 8136 O O . ASN A 1 1078 ? -15.430 -24.535 17.533 1.00 95.56 1078 ASN A O 1
ATOM 8140 N N . LEU A 1 1079 ? -15.480 -23.013 15.870 1.00 97.44 1079 LEU A N 1
ATOM 8141 C CA . LEU A 1 1079 ? -16.495 -22.115 16.440 1.00 97.44 1079 LEU A CA 1
ATOM 8142 C C . LEU A 1 1079 ? -17.935 -22.453 15.995 1.00 97.44 1079 LEU A C 1
ATOM 8144 O O . LEU A 1 1079 ? -18.871 -21.753 16.363 1.00 97.44 1079 LEU A O 1
ATOM 8148 N N . GLY A 1 1080 ? -18.130 -23.512 15.204 1.00 97.19 1080 GLY A N 1
ATOM 8149 C CA . GLY A 1 1080 ? -19.439 -24.109 14.909 1.00 97.19 1080 GLY A CA 1
ATOM 8150 C C . GLY A 1 1080 ? -20.251 -23.479 13.771 1.00 97.19 1080 GLY A C 1
ATOM 8151 O O . GLY A 1 1080 ? -21.304 -24.015 13.436 1.00 97.19 1080 GLY A O 1
ATOM 8152 N N . PHE A 1 1081 ? -19.784 -22.395 13.144 1.00 97.81 1081 PHE A N 1
ATOM 8153 C CA . PHE A 1 1081 ? -20.547 -21.653 12.124 1.00 97.81 1081 PHE A CA 1
ATOM 8154 C C . PHE A 1 1081 ? -20.583 -22.294 10.717 1.00 97.81 1081 PHE A C 1
ATOM 8156 O O . PHE A 1 1081 ? -21.278 -21.787 9.836 1.00 97.81 1081 PHE A O 1
ATOM 8163 N N . MET A 1 1082 ? -19.875 -23.406 10.492 1.00 97.56 1082 MET A N 1
ATOM 8164 C CA . MET A 1 1082 ? -19.860 -24.155 9.222 1.00 97.56 1082 MET A CA 1
ATOM 8165 C C . MET A 1 1082 ? -20.626 -25.479 9.339 1.00 97.56 1082 MET A C 1
ATOM 8167 O O . MET A 1 1082 ? -20.614 -26.105 10.400 1.00 97.56 1082 MET A O 1
ATOM 8171 N N . SER A 1 1083 ? -21.320 -25.885 8.270 1.00 89.44 1083 SER A N 1
ATOM 8172 C CA . SER A 1 1083 ? -22.143 -27.106 8.183 1.00 89.44 1083 SER A CA 1
ATOM 8173 C C . SER A 1 1083 ? -21.315 -28.383 8.297 1.00 89.44 1083 SER A C 1
ATOM 8175 O O . SER A 1 1083 ? -20.522 -28.630 7.363 1.00 89.44 1083 SER A O 1
#

Foldseek 3Di:
DDDDDDDDDDDDDDDDDDDDDDDDDDDDDDDDDDDDDDDDDDDDDDDPPPVDDDDDDLVVLVVLLVVLPLPPPPPDDDDDDDDDDDPPPPQARLLLQQLLCLQQALADASVSSSVCRVPHDVVLLVCLVVFDDDAQDQAAFAAPPFDPPQDDPSCPRWFALQSVLLSLLVCRQDGDNRNLSLLLVLLCLQLDAACVQVGTNNLVSLVSRLSSVCSQFALLVSLLQLLQQVRNCRRQVLAQFFDEQDVVGDCLQAPPHDQFAGQLRCLVCCCCRRFFHQFHADLLRDFDADPVRFTHGQDDPLQSSLSSLLSKFWHFDPWAAHDVVNVDGTHTDSNDTIDGDADPVRHRHGHGQPWGAHGPRDIDRGPDDSVVSSSVRSCVRLVDSRRQLVVLLSSLCSRFWLDDGSVLSNQLSVQLVVCNPPRRSSSSSNSSSSPDPLSGDDPDACVVVLRTFAFQQQSSLLSNLCNHQVKDFSSSQQFDDDPNATAHSVQLQQRDSRAQDSSRSWNSQAAQFLGPHGHGSCLSQFLQNLLSQLQNLCAALVHFQCADPPSGHHGMYGDCPSLLVCLLPLVSSLCSCCCRQQSVAQAPLNSVLLSVQLPVPDNVCSSVSSSLSSSLSSSALSNSTSDRHYHDDDDDDDDDDDDADFDDFAFEEEEAEEEQAFAQCQFKDFLQVLVQLCVQAVSLLQRQDSVLFLWADFPLPPPTIMGGFNLQVLVSVQLVVQFKEKAAQEFQALFFDWQVCLVVVVDDGFRPAQDLVRLQQCLQAVDRRDDDNAGLCQLLQVQCVVVFRFPQFQEEEQPTFGRSNRHSPGGYNYFHFPPQFQLRRSDHDDADPPRVPPSSSVSSLVSLPPPCSNSSSVSSSVSNNSSVVVNVLSNVVTGDDFPDQPVVPDDQLLRRLSSVLRVVLCCSSRRHNHHYYYDYDYDSSPLAQCDPPSNNCHTSSNVSSSRVNSNQSVSLVRCVVSVRQQNYKYKYDYSAHFFSRHRPHSGTGGATTRMMMIGGPQFSHSHYWFAADPVRGSHDDQDFVDTQFNDDDSNGRRRGNGRHYSLLVSLQVSVVSPRDPVCSCVSNVSCVSYPDNHRPGGD

pLDDT: mean 85.3, std 19.95, range [22.12, 98.81]

Sequence (1083 aa):
MKRNISRLRALLFIFSVLLLVLALPLGYSADRAFTLAANTQDPGTAATDSAALSPIAPSDLSVRLAGLNLVQANKKVTSTDGTSSQADAARATPLDGVRLLEQSTFGPTTDLISHVAQIGLRKFLHEQEGAAKTDYPILEFWPQTRPATCTGNCQRDNYSNYLLQQHFFLNALNGQDQLRQRLAFALSEILVVSASDVPLPSWMRGYQQLLYSSALGNFRQLLYDVTLNPTMGRFLDMLNNRCQTRTPPDVNVCRNGLTSQPNENYAREVLQLFSIGTFVLNQDGARVLDQSGNPIPTYDQATIEEFARVFTGWVLAPALPAPAESGATTVPNYRDAMVVHKDSQGREDYHDRGPKTLLNGFQLPGGQSTEQELNSAIDNIADHPNVAPFISRQLIQRLVTSNPSPAYVQRIVNVFVANRTSPTQLLQVARAILLDAEARGSAKDPISDPNYGKLREPALFITNILRAFNASSDGILNSLSVGGSAIGSADMGEDLFNAPSVFNFFPPTARVPGENAVGPEFAIFSSLTSLRRANFINRVILSTIPAAPPNRPSGTSIDLALWDPLAADPDQLLDALNLLLLHGAMSAEMRATIKTAVTSVPASDPRLRVRTAIYLIATSSQYQVQRGAAAVAFERLGIFNAMAQTAGDYIVLVCIFLFGGNDASNMVIPDSDYASYAAARQAAGIAIPQSSLLQISPPSIAGSTFGLHPSLTGLLELWGLGKLAVVTNVGPLVEPTNRTSYRKATVRIPLNLFSHSDQQNQWQTSVSDAASSAGWGGRVADKTADLNITTFPPITSVAGTPIFTSGNIERPLAIAAAPTRLDGALRLDGFPNPPDNDARYQTLQSLLQLDQSLTLVRGASRVTNEALTVERALRAAGDPAVPPFPLNPRTSLGNQLEQIAKLISFRSALGMKRQIFFCSLGGFDTHNGQVTGGVPTTGTHANLLAQVSGAMKTFYDATVTLGVASQVTTFTLSDFSRTFVPNGTLGTDHAWAAHQFVMGGAVRGGDFYGVPTSNGTVFPTLAPNGPDDTDSGTSARGRWIPTAAVDQYGATLASWFGVTSADLPAVFPNIGRFGGTNLGFMS